Protein AF-A0AAW0Q8H0-F1 (afdb_monomer_lite)

Secondary structure (DSSP, 8-state):
---------S----THHHHHHHHHHHHHHHHHHHHHHHHHHHHHHHHHHHHHHHHHHHHHHHHHHHHHHHHHHHHHHHHHHHHHHHHHHHHHHHHHHHHHHHHHHHHHHHHHHHHHHHHHHHHHHHHHHHHHHHHHHHHHHHHHHHHHHHHHHHHHHHHHHHHHHHHHHHHHHHHHHHHHHHHHHHHHHHHHHHHHHHHHHHHHHHHHHHHHHHHHHHHHHHHHHHHHHHHHHHHHHHHHHHHHHHHHHHHHHHHHHHHHHHHHHHHHHHHHHTT--------------------------------------------------------------------GGGGGSGGGTTHHHHHHHHHHHHHHHHHHHHHHHHHHHHHHHHHHHHHHHHHHHHHHHHHHHHHHHHHHHHHHHHHHHHHHHHHHHHHHHHHHHHHHHHHHHHHHHHHHHHHHHHHHHHHHHHHHHHHHHHHHHHHHHHHHHHHHHHHHHHHHHHHHHHHHHHHHHHHHHHHHHHHHHHHHHHHHHHHHHHHHHHHHHHHHHHHHHHHHHHHHHHHHHHHHHHHHHHHHHHHHHTTTS-S------------------------------S--S-S--TTHHHHHHHHHHHHHHHHHHHHHHHHHHHHHHHHHHHHHHHHHHHHHHHHHHHHHHHHHHHHHHHHHHHHHHHHHHHHHHHHHHHHHHHHHHHHHHHHHHHHHHHHHHHHHHHHHHHHHHHHHHHHHHHHHHHHHH-PPP------

Structure (mmCIF, N/CA/C/O backbone):
data_AF-A0AAW0Q8H0-F1
#
_entry.id   AF-A0AAW0Q8H0-F1
#
loop_
_atom_site.group_PDB
_atom_site.id
_atom_site.type_symbol
_atom_site.label_atom_id
_atom_site.label_alt_id
_atom_site.label_comp_id
_atom_site.label_asym_id
_atom_site.label_entity_id
_atom_site.label_seq_id
_atom_site.pdbx_PDB_ins_code
_atom_site.Cartn_x
_atom_site.Cartn_y
_atom_site.Cartn_z
_atom_site.occupancy
_atom_site.B_iso_or_equiv
_atom_site.auth_seq_id
_atom_site.auth_comp_id
_atom_site.auth_asym_id
_atom_site.auth_atom_id
_atom_site.pdbx_PDB_model_num
ATOM 1 N N . MET A 1 1 ? 64.285 27.213 -179.869 1.00 44.69 1 MET A N 1
ATOM 2 C CA . MET A 1 1 ? 64.273 28.276 -180.902 1.00 44.69 1 MET A CA 1
ATOM 3 C C . MET A 1 1 ? 65.261 29.323 -180.413 1.00 44.69 1 MET A C 1
ATOM 5 O O . MET A 1 1 ? 65.131 29.687 -179.257 1.00 44.69 1 MET A O 1
ATOM 9 N N . GLY A 1 2 ? 66.291 29.791 -181.107 1.00 48.00 2 GLY A N 1
ATOM 10 C CA . GLY A 1 2 ? 66.786 29.693 -182.489 1.00 48.00 2 GLY A CA 1
ATOM 11 C C . GLY A 1 2 ? 67.819 30.840 -182.620 1.00 48.00 2 GLY A C 1
ATOM 12 O O . GLY A 1 2 ? 67.761 31.773 -181.830 1.00 48.00 2 GLY A O 1
ATOM 13 N N . ASN A 1 3 ? 68.805 30.859 -183.510 1.00 46.78 3 ASN A N 1
ATOM 14 C CA . ASN A 1 3 ? 69.046 30.059 -184.706 1.00 46.78 3 ASN A CA 1
ATOM 15 C C . ASN A 1 3 ? 70.571 29.868 -184.897 1.00 46.78 3 ASN A C 1
ATOM 17 O O . ASN A 1 3 ? 71.351 30.606 -184.296 1.00 46.78 3 ASN A O 1
ATOM 21 N N . VAL A 1 4 ? 71.010 28.929 -185.740 1.00 49.47 4 VAL A N 1
ATOM 22 C CA . VAL A 1 4 ? 72.442 28.731 -186.067 1.00 49.47 4 VAL A CA 1
ATOM 23 C C . VAL A 1 4 ? 72.617 28.605 -187.586 1.00 49.47 4 VAL A C 1
ATOM 25 O O . VAL A 1 4 ? 71.690 28.189 -188.272 1.00 49.47 4 VAL A O 1
ATOM 28 N N . LEU A 1 5 ? 73.828 28.897 -188.075 1.00 42.06 5 LEU A N 1
ATOM 29 C CA . LEU A 1 5 ? 74.356 28.599 -189.419 1.00 42.06 5 LEU A CA 1
ATOM 30 C C . LEU A 1 5 ? 73.811 29.403 -190.617 1.00 42.06 5 LEU A C 1
ATOM 32 O O . LEU A 1 5 ? 72.821 29.052 -191.2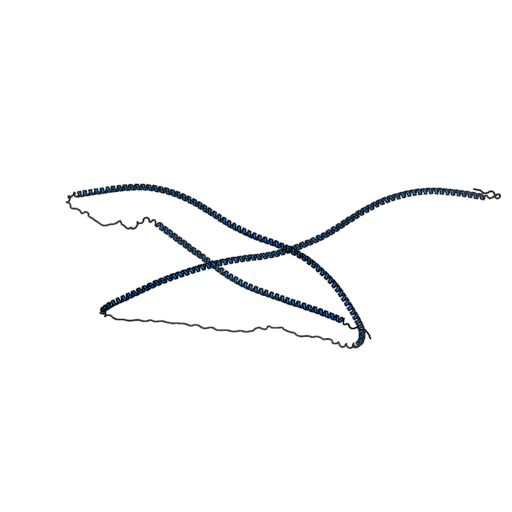50 1.00 42.06 5 LEU A O 1
ATOM 36 N N . SER A 1 6 ? 74.628 30.358 -191.065 1.00 36.59 6 SER A N 1
ATOM 37 C CA . SER A 1 6 ? 75.178 30.367 -192.433 1.00 36.59 6 SER A CA 1
ATOM 38 C C . SER A 1 6 ? 76.495 31.171 -192.407 1.00 36.59 6 SER A C 1
ATOM 40 O O . SER A 1 6 ? 76.580 32.142 -191.665 1.00 36.59 6 SER A O 1
ATOM 42 N N . SER A 1 7 ? 77.583 30.828 -193.103 1.00 39.50 7 SER A N 1
ATOM 43 C CA . SER A 1 7 ? 77.768 29.817 -194.153 1.00 39.50 7 SER A CA 1
ATOM 44 C C . SER A 1 7 ? 79.117 29.093 -194.008 1.00 39.50 7 SER A C 1
ATOM 46 O O . SER A 1 7 ? 80.119 29.707 -193.647 1.00 39.50 7 SER A O 1
ATOM 48 N N . PHE A 1 8 ? 79.163 27.802 -194.349 1.00 36.62 8 PHE A N 1
ATOM 49 C CA . PHE A 1 8 ? 80.409 27.085 -194.647 1.00 36.62 8 PHE A CA 1
ATOM 50 C C . PHE A 1 8 ? 80.297 26.559 -196.081 1.00 36.62 8 PHE A C 1
ATOM 52 O O . PHE A 1 8 ? 79.360 25.830 -196.394 1.00 36.62 8 PHE A O 1
ATOM 59 N N . ALA A 1 9 ? 81.204 26.972 -196.968 1.00 41.09 9 ALA A N 1
ATOM 60 C CA . ALA A 1 9 ? 81.053 26.784 -198.415 1.00 41.09 9 ALA A CA 1
ATOM 61 C C . ALA A 1 9 ? 82.310 26.194 -199.082 1.00 41.09 9 ALA A C 1
ATOM 63 O O . ALA A 1 9 ? 82.809 26.739 -200.067 1.00 41.09 9 ALA A O 1
ATOM 64 N N . LYS A 1 10 ? 82.822 25.084 -198.524 1.00 43.12 10 LYS A N 1
ATOM 65 C CA . LYS A 1 10 ? 83.680 24.070 -199.183 1.00 43.12 10 LYS A CA 1
ATOM 66 C C . LYS A 1 10 ? 83.979 22.923 -198.205 1.00 43.12 10 LYS A C 1
ATOM 68 O O . LYS A 1 10 ? 84.838 23.052 -197.341 1.00 43.12 10 LYS A O 1
ATOM 73 N N . GLY A 1 11 ? 83.256 21.815 -198.350 1.00 46.53 11 GLY A N 1
ATOM 74 C CA . GLY A 1 11 ? 83.356 20.622 -197.500 1.00 46.53 11 GLY A CA 1
ATOM 75 C C . GLY A 1 11 ? 81.977 19.988 -197.307 1.00 46.53 11 GLY A C 1
ATOM 76 O O . GLY A 1 11 ? 81.011 20.709 -197.074 1.00 46.53 11 GLY A O 1
ATOM 77 N N . GLY A 1 12 ? 81.872 18.667 -197.459 1.00 48.75 12 GLY A N 1
ATOM 78 C CA . GLY A 1 12 ? 80.614 17.924 -197.341 1.00 48.75 12 GLY A CA 1
ATOM 79 C C . GLY A 1 12 ? 80.683 16.881 -196.229 1.00 48.75 12 GLY A C 1
ATOM 80 O O . GLY A 1 12 ? 81.676 16.166 -196.125 1.00 48.75 12 GLY A O 1
ATOM 81 N N . LEU A 1 13 ? 79.627 16.806 -195.418 1.00 54.03 13 LEU A N 1
ATOM 82 C CA . LEU A 1 13 ? 79.440 15.786 -194.382 1.00 54.03 13 LEU A CA 1
ATOM 83 C C . LEU A 1 13 ? 78.564 14.634 -194.897 1.00 54.03 13 LEU A C 1
ATOM 85 O O . LEU A 1 13 ? 77.885 14.762 -195.919 1.00 54.03 13 LEU A O 1
ATOM 89 N N . THR A 1 14 ? 78.631 13.486 -194.222 1.00 56.53 14 THR A N 1
ATOM 90 C CA . THR A 1 14 ? 78.149 12.201 -194.757 1.00 56.53 14 THR A CA 1
ATOM 91 C C . THR A 1 14 ? 76.774 11.791 -194.223 1.00 56.53 14 THR A C 1
ATOM 93 O O . THR A 1 14 ? 76.273 12.308 -193.227 1.00 56.53 14 THR A O 1
ATOM 96 N N . GLU A 1 15 ? 76.140 10.840 -194.911 1.00 60.62 15 GLU A N 1
ATOM 97 C CA . GLU A 1 15 ? 74.754 10.411 -194.676 1.00 60.62 15 GLU A CA 1
ATOM 98 C C . GLU A 1 15 ? 74.493 9.873 -193.253 1.00 60.62 15 GLU A C 1
ATOM 100 O O . GLU A 1 15 ? 73.388 10.007 -192.722 1.00 60.62 15 GLU A O 1
ATOM 105 N N . GLN A 1 16 ? 75.533 9.342 -192.602 1.00 61.34 16 GLN A N 1
ATOM 106 C CA . GLN A 1 16 ? 75.482 8.706 -191.285 1.00 61.34 16 GLN A CA 1
ATOM 107 C C . GLN A 1 16 ? 75.031 9.654 -190.154 1.00 61.34 16 GLN A C 1
ATOM 109 O O . GLN A 1 16 ? 74.371 9.219 -189.210 1.00 61.34 16 GLN A O 1
ATOM 114 N N . GLU A 1 17 ? 75.323 10.955 -190.254 1.00 60.66 17 GLU A N 1
ATOM 115 C CA . GLU A 1 17 ? 75.013 11.934 -189.198 1.00 60.66 17 GLU A CA 1
ATOM 116 C C . GLU A 1 17 ? 73.513 12.261 -189.099 1.00 60.66 17 GLU A C 1
ATOM 118 O O . GLU A 1 17 ? 72.994 12.512 -188.009 1.00 60.66 17 GLU A O 1
ATOM 123 N N . LYS A 1 18 ? 72.777 12.206 -190.220 1.00 60.88 18 LYS A N 1
ATOM 124 C CA . LYS A 1 18 ? 71.330 12.496 -190.238 1.00 60.88 18 LYS A CA 1
ATOM 125 C C . LYS A 1 18 ? 70.511 11.441 -189.494 1.00 60.88 18 LYS A C 1
ATOM 127 O O . LYS A 1 18 ? 69.525 11.787 -188.844 1.00 60.88 18 LYS A O 1
ATOM 132 N N . ALA A 1 19 ? 70.924 10.175 -189.558 1.00 60.50 19 ALA A N 1
ATOM 133 C CA . ALA A 1 19 ? 70.235 9.075 -188.884 1.00 60.50 19 ALA A CA 1
ATOM 134 C C . ALA A 1 19 ? 70.288 9.207 -187.348 1.00 60.50 19 ALA A C 1
ATOM 136 O O . ALA A 1 19 ? 69.301 8.924 -186.666 1.00 60.50 19 ALA A O 1
ATOM 137 N N . ALA A 1 20 ? 71.410 9.691 -186.803 1.00 61.56 20 ALA A N 1
ATOM 138 C CA . ALA A 1 20 ? 71.599 9.857 -185.362 1.00 61.56 20 ALA A CA 1
ATOM 139 C C . ALA A 1 20 ? 70.650 10.906 -184.751 1.00 61.56 20 ALA A C 1
ATOM 141 O O . ALA A 1 20 ? 70.070 10.675 -183.689 1.00 61.56 20 ALA A O 1
ATOM 142 N N . LEU A 1 21 ? 70.444 12.038 -185.437 1.00 60.94 21 LEU A N 1
ATOM 143 C CA . LEU A 1 21 ? 69.546 13.102 -184.970 1.00 60.94 21 LEU A CA 1
ATOM 144 C C . LEU A 1 21 ? 68.079 12.662 -184.917 1.00 60.94 21 LEU A C 1
ATOM 146 O O . LEU A 1 21 ? 67.379 13.010 -183.969 1.00 60.94 21 LEU A O 1
ATOM 150 N N . LEU A 1 22 ? 67.623 11.884 -185.902 1.00 61.16 22 LEU A N 1
ATOM 151 C CA . LEU A 1 22 ? 66.233 11.423 -185.977 1.00 61.16 22 LEU A CA 1
ATOM 152 C C . LEU A 1 22 ? 65.891 10.490 -184.799 1.00 61.16 22 LEU A C 1
ATOM 154 O O . LEU A 1 22 ? 64.870 10.680 -184.138 1.00 61.16 22 LEU A O 1
ATOM 158 N N . LYS A 1 23 ? 66.808 9.572 -184.457 1.00 65.00 23 LYS A N 1
ATOM 159 C CA . LYS A 1 23 ? 66.705 8.685 -183.283 1.00 65.00 23 LYS A CA 1
ATOM 160 C C . LYS A 1 23 ? 66.623 9.468 -181.962 1.00 65.00 23 LYS A C 1
ATOM 162 O O . LYS A 1 23 ? 65.764 9.187 -181.129 1.00 65.00 23 LYS A O 1
ATOM 167 N N . GLY A 1 24 ? 67.452 10.504 -181.810 1.00 64.38 24 GLY A N 1
ATOM 168 C CA . GLY A 1 24 ? 67.475 11.374 -180.625 1.00 64.38 24 GLY A CA 1
ATOM 169 C C . GLY A 1 24 ? 66.283 12.338 -180.480 1.00 64.38 24 GLY A C 1
ATOM 170 O O . GLY A 1 24 ? 66.208 13.061 -179.479 1.00 64.38 24 GLY A O 1
ATOM 171 N N . ILE A 1 25 ? 65.367 12.374 -181.456 1.00 63.41 25 ILE A N 1
ATOM 172 C CA . ILE A 1 25 ? 64.062 13.046 -181.350 1.00 63.41 25 ILE A CA 1
ATOM 173 C C . ILE A 1 25 ? 63.004 12.041 -180.883 1.00 63.41 25 ILE A C 1
ATOM 175 O O . ILE A 1 25 ? 62.346 12.301 -179.880 1.00 63.41 25 ILE A O 1
ATOM 179 N N . THR A 1 26 ? 62.909 10.862 -181.509 1.00 61.88 26 THR A N 1
ATOM 180 C CA . THR A 1 26 ? 61.956 9.816 -181.086 1.00 61.88 26 THR A CA 1
ATOM 181 C C . THR A 1 26 ? 62.152 9.398 -179.625 1.00 61.88 26 THR A C 1
ATOM 183 O O . THR A 1 26 ? 61.183 9.338 -178.875 1.00 61.88 26 THR A O 1
ATOM 186 N N . GLU A 1 27 ? 63.402 9.245 -179.171 1.00 66.88 27 GLU A N 1
ATOM 187 C CA . GLU A 1 27 ? 63.721 8.944 -177.763 1.00 66.88 27 GLU A CA 1
ATOM 188 C C . GLU A 1 27 ? 63.283 10.060 -176.790 1.00 66.88 27 GLU A C 1
ATOM 190 O O . GLU A 1 27 ? 62.999 9.798 -175.619 1.00 66.88 27 GLU A O 1
ATOM 195 N N . ARG A 1 28 ? 63.199 11.319 -177.252 1.00 67.44 28 ARG A N 1
ATOM 196 C CA . ARG A 1 28 ? 62.676 12.433 -176.443 1.00 67.44 28 ARG A CA 1
ATOM 197 C C . ARG A 1 28 ? 61.159 12.431 -176.375 1.00 67.44 28 ARG A C 1
ATOM 199 O O . ARG A 1 28 ? 60.629 12.657 -175.292 1.00 67.44 28 ARG A O 1
ATOM 206 N N . ASP A 1 29 ? 60.471 12.186 -177.484 1.00 69.69 29 ASP A N 1
ATOM 207 C CA . ASP A 1 29 ? 59.006 12.172 -177.498 1.00 69.69 29 ASP A CA 1
ATOM 208 C C . ASP A 1 29 ? 58.450 10.984 -176.695 1.00 69.69 29 ASP A C 1
ATOM 210 O O . ASP A 1 29 ? 57.465 11.136 -175.970 1.00 69.69 29 ASP A O 1
ATOM 214 N N . GLU A 1 30 ? 59.129 9.832 -176.705 1.00 66.88 30 GLU A N 1
ATOM 215 C CA . GLU A 1 30 ? 58.843 8.723 -175.783 1.00 66.88 30 GLU A CA 1
ATOM 216 C C . GLU A 1 30 ? 59.034 9.141 -174.314 1.00 66.88 30 GLU A C 1
ATOM 218 O O . GLU A 1 30 ? 58.129 8.957 -173.496 1.00 66.88 30 GLU A O 1
ATOM 223 N N . ALA A 1 31 ? 60.157 9.786 -173.972 1.00 69.38 31 ALA A N 1
ATOM 224 C CA . ALA A 1 31 ? 60.421 10.266 -172.612 1.00 69.38 31 ALA A CA 1
ATOM 225 C C . ALA A 1 31 ? 59.439 11.363 -172.141 1.00 69.38 31 ALA A C 1
ATOM 227 O O . ALA A 1 31 ? 59.084 11.417 -170.960 1.00 69.38 31 ALA A O 1
ATOM 228 N N . ILE A 1 32 ? 58.971 12.229 -173.046 1.00 71.50 32 ILE A N 1
ATOM 229 C CA . ILE A 1 32 ? 57.962 13.263 -172.767 1.00 71.50 32 ILE A CA 1
ATOM 230 C C . ILE A 1 32 ? 56.588 12.627 -172.530 1.00 71.50 32 ILE A C 1
ATOM 232 O O . ILE A 1 32 ? 55.912 12.991 -171.566 1.00 71.50 32 ILE A O 1
ATOM 236 N N . ASN A 1 33 ? 56.185 11.651 -173.347 1.00 70.06 33 ASN A N 1
ATOM 237 C CA . ASN A 1 33 ? 54.922 10.935 -173.157 1.00 70.06 33 ASN A CA 1
ATOM 238 C C . ASN A 1 33 ? 54.927 10.087 -171.874 1.00 70.06 33 ASN A C 1
ATOM 240 O O . ASN A 1 33 ? 53.944 10.101 -171.130 1.00 70.06 33 ASN A O 1
ATOM 244 N N . ALA A 1 34 ? 56.050 9.437 -171.548 1.00 72.44 34 ALA A N 1
ATOM 245 C CA . ALA A 1 34 ? 56.235 8.752 -170.270 1.00 72.44 34 ALA A CA 1
ATOM 246 C C . ALA A 1 34 ? 56.108 9.720 -169.078 1.00 72.44 34 ALA A C 1
ATOM 248 O O . ALA A 1 34 ? 55.388 9.426 -168.123 1.00 72.44 34 ALA A O 1
ATOM 249 N N . ARG A 1 35 ? 56.729 10.910 -169.152 1.00 72.06 35 ARG A N 1
ATOM 250 C CA . ARG A 1 35 ? 56.579 11.958 -168.126 1.00 72.06 35 ARG A CA 1
ATOM 251 C C . ARG A 1 35 ? 55.154 12.489 -168.009 1.00 72.06 35 ARG A C 1
ATOM 253 O O . ARG A 1 35 ? 54.702 12.678 -166.888 1.00 72.06 35 ARG A O 1
ATOM 260 N N . LYS A 1 36 ? 54.432 12.695 -169.117 1.00 73.56 36 LYS A N 1
ATOM 261 C CA . LYS A 1 36 ? 53.012 13.088 -169.075 1.00 73.56 36 LYS A CA 1
ATOM 262 C C . LYS A 1 36 ? 52.162 12.048 -168.352 1.00 73.56 36 LYS A C 1
ATOM 264 O O . LYS A 1 36 ? 51.408 12.416 -167.465 1.00 73.56 36 LYS A O 1
ATOM 269 N N . LYS A 1 37 ? 52.326 10.762 -168.676 1.00 74.69 37 LYS A N 1
ATOM 270 C CA . LYS A 1 37 ? 51.574 9.679 -168.024 1.00 74.69 37 LYS A CA 1
ATOM 271 C C . LYS A 1 37 ? 51.922 9.526 -166.535 1.00 74.69 37 LYS A C 1
ATOM 273 O O . LYS A 1 37 ? 51.060 9.163 -165.744 1.00 74.69 37 LYS A O 1
ATOM 278 N N . ALA A 1 38 ? 53.166 9.814 -166.150 1.00 73.38 38 ALA A N 1
ATOM 279 C CA . ALA A 1 38 ? 53.576 9.864 -164.747 1.00 73.38 38 ALA A CA 1
ATOM 280 C C . ALA A 1 38 ? 53.048 11.107 -164.004 1.00 73.38 38 ALA A C 1
ATOM 282 O O . ALA A 1 38 ? 52.845 11.035 -162.796 1.00 73.38 38 ALA A O 1
ATOM 283 N N . LEU A 1 39 ? 52.827 12.227 -164.707 1.00 75.69 39 LEU A N 1
ATOM 284 C CA . LEU A 1 39 ? 52.213 13.427 -164.137 1.00 75.69 39 LEU A CA 1
ATOM 285 C C . LEU A 1 39 ? 50.723 13.197 -163.871 1.00 75.69 39 LEU A C 1
ATOM 287 O O . LEU A 1 39 ? 50.310 13.369 -162.734 1.00 75.69 39 LEU A O 1
ATOM 291 N N . THR A 1 40 ? 49.960 12.710 -164.858 1.00 73.69 40 THR A N 1
ATOM 292 C CA . THR A 1 40 ? 48.520 12.447 -164.674 1.00 73.69 40 THR A CA 1
ATOM 293 C C . THR A 1 40 ? 48.279 11.431 -163.563 1.00 73.69 40 THR A C 1
ATOM 295 O O . THR A 1 40 ? 47.486 11.687 -162.672 1.00 73.69 40 THR A O 1
ATOM 298 N N . ALA A 1 41 ? 49.069 10.351 -163.506 1.00 74.81 41 ALA A N 1
ATOM 299 C CA . ALA A 1 41 ? 48.987 9.379 -162.413 1.00 74.81 41 ALA A CA 1
ATOM 300 C C . ALA A 1 41 ? 49.296 9.972 -161.020 1.00 74.81 41 ALA A C 1
ATOM 302 O O . ALA A 1 41 ? 48.880 9.402 -160.017 1.00 74.81 41 ALA A O 1
ATOM 303 N N . LYS A 1 42 ? 50.025 11.097 -160.939 1.00 76.50 42 LYS A N 1
ATOM 304 C CA . LYS A 1 42 ? 50.259 11.843 -159.691 1.00 76.50 42 LYS A CA 1
ATOM 305 C C . LYS A 1 42 ? 49.208 12.918 -159.421 1.00 76.50 42 LYS A C 1
ATOM 307 O O . LYS A 1 42 ? 49.015 13.270 -158.263 1.00 76.50 42 LYS A O 1
ATOM 312 N N . GLU A 1 43 ? 48.528 13.413 -160.449 1.00 75.81 43 GLU A N 1
ATOM 313 C CA . GLU A 1 43 ? 47.342 14.263 -160.317 1.00 75.81 43 GLU A CA 1
ATOM 314 C C . GLU A 1 43 ? 46.176 13.421 -159.756 1.00 75.81 43 GLU A C 1
ATOM 316 O O . GLU A 1 43 ? 45.646 13.774 -158.703 1.00 75.81 43 GLU A O 1
ATOM 321 N N . ASP A 1 44 ? 45.916 12.237 -160.331 1.00 78.25 44 ASP A N 1
ATOM 322 C CA . ASP A 1 44 ? 44.940 11.240 -159.848 1.00 78.25 44 ASP A CA 1
ATOM 323 C C . ASP A 1 44 ? 45.192 10.839 -158.369 1.00 78.25 44 ASP A C 1
ATOM 325 O O . ASP A 1 44 ? 44.273 10.733 -157.551 1.00 78.25 44 ASP A O 1
ATOM 329 N N . GLU A 1 45 ? 46.461 10.617 -157.999 1.00 77.38 45 GLU A N 1
ATOM 330 C CA . GLU A 1 45 ? 46.876 10.234 -156.639 1.00 77.38 45 GLU A CA 1
ATOM 331 C C . GLU A 1 45 ? 46.701 11.385 -155.630 1.00 77.38 45 GLU A C 1
ATOM 333 O O . GLU A 1 45 ? 46.288 11.151 -154.494 1.00 77.38 45 GLU A O 1
ATOM 338 N N . CYS A 1 46 ? 46.961 12.632 -156.038 1.00 75.12 46 CYS A N 1
ATOM 339 C CA . CYS A 1 46 ? 46.710 13.819 -155.217 1.00 75.12 46 CYS A CA 1
ATOM 340 C C . CYS A 1 46 ? 45.211 14.077 -155.003 1.00 75.12 46 CYS A C 1
ATOM 342 O O . CYS A 1 46 ? 44.816 14.423 -153.890 1.00 75.12 46 CYS A O 1
ATOM 344 N N . GLU A 1 47 ? 44.377 13.887 -156.029 1.00 79.62 47 GLU A N 1
ATOM 345 C CA . GLU A 1 47 ? 42.918 14.018 -155.918 1.00 79.62 47 GLU A CA 1
ATOM 346 C C . GLU A 1 47 ? 42.355 12.960 -154.952 1.00 79.62 47 GLU A C 1
ATOM 348 O O . GLU A 1 47 ? 41.681 13.304 -153.978 1.00 79.62 47 GLU A O 1
ATOM 353 N N . THR A 1 48 ? 42.782 11.699 -155.105 1.00 78.44 48 THR A N 1
ATOM 354 C CA . THR A 1 48 ? 42.444 10.589 -154.189 1.00 78.44 48 THR A CA 1
ATOM 355 C C . THR A 1 48 ? 42.845 10.879 -152.732 1.00 78.44 48 THR A C 1
ATOM 357 O O . THR A 1 48 ? 42.096 10.585 -151.798 1.00 78.44 48 THR A O 1
ATOM 360 N N . LEU A 1 49 ? 44.029 11.461 -152.503 1.00 80.94 49 LEU A N 1
ATOM 361 C CA . LEU A 1 49 ? 44.480 11.851 -151.161 1.00 80.94 49 LEU A CA 1
ATOM 362 C C . LEU A 1 49 ? 43.668 13.023 -150.587 1.00 80.94 49 LEU A C 1
ATOM 364 O O . LEU A 1 49 ? 43.433 13.059 -149.379 1.00 80.94 49 LEU A O 1
ATOM 368 N N . SER A 1 50 ? 43.203 13.953 -151.426 1.00 78.69 50 SER A N 1
ATOM 369 C CA . SER A 1 50 ? 42.350 15.067 -150.996 1.00 78.69 50 SER A CA 1
ATOM 370 C C . SER A 1 50 ? 40.979 14.583 -150.508 1.00 78.69 50 SER A C 1
ATOM 372 O O . SER A 1 50 ? 40.519 15.022 -149.453 1.00 78.69 50 SER A O 1
ATOM 374 N N . GLU A 1 51 ? 40.357 13.623 -151.204 1.00 84.81 51 GLU A N 1
ATOM 375 C CA . GLU A 1 51 ? 39.105 12.992 -150.752 1.00 84.81 51 GLU A CA 1
ATOM 376 C C . GLU A 1 51 ? 39.276 12.268 -149.403 1.00 84.81 51 GLU A C 1
ATOM 378 O O . GLU A 1 51 ? 38.422 12.365 -148.516 1.00 84.81 51 GLU A O 1
ATOM 383 N N . GLN A 1 52 ? 40.406 11.577 -149.207 1.00 84.62 52 GLN A N 1
ATOM 384 C CA . GLN A 1 52 ? 40.724 10.922 -147.933 1.00 84.62 52 GLN A CA 1
ATOM 385 C C . GLN A 1 52 ? 40.915 11.930 -146.790 1.00 84.62 52 GLN A C 1
ATOM 387 O O . GLN A 1 52 ? 40.474 11.666 -145.670 1.00 84.62 52 GLN A O 1
ATOM 392 N N . ILE A 1 53 ? 41.522 13.091 -147.059 1.00 82.75 53 ILE A N 1
ATOM 393 C CA . ILE A 1 53 ? 41.683 14.166 -146.069 1.00 82.75 53 ILE A CA 1
ATOM 394 C C . ILE A 1 53 ? 40.319 14.734 -145.655 1.00 82.75 53 ILE A C 1
ATOM 396 O O . ILE A 1 53 ? 40.054 14.806 -144.455 1.00 82.75 53 ILE A O 1
ATOM 400 N N . GLU A 1 54 ? 39.420 15.042 -146.597 1.00 84.38 54 GLU A N 1
ATOM 401 C CA . GLU A 1 54 ? 38.049 15.468 -146.262 1.00 84.38 54 GLU A CA 1
ATOM 402 C C . GLU A 1 54 ? 37.287 14.407 -145.452 1.00 84.38 54 GLU A C 1
ATOM 404 O O . GLU A 1 54 ? 36.601 14.727 -144.474 1.00 84.38 54 GLU A O 1
ATOM 409 N N . SER A 1 55 ? 37.403 13.131 -145.837 1.00 84.12 55 SER A N 1
ATOM 410 C CA . SER A 1 55 ? 36.741 12.033 -145.127 1.00 84.12 55 SER A CA 1
ATOM 411 C C . SER A 1 55 ? 37.270 11.849 -143.702 1.00 84.12 55 SER A C 1
ATOM 413 O O . SER A 1 55 ? 36.511 11.423 -142.829 1.00 84.12 55 SER A O 1
ATOM 415 N N . LEU A 1 56 ? 38.549 12.143 -143.452 1.00 85.81 56 LEU A N 1
ATOM 416 C CA . LEU A 1 56 ? 39.134 12.118 -142.112 1.00 85.81 56 LEU A CA 1
ATOM 417 C C . LEU A 1 56 ? 38.733 13.353 -141.298 1.00 85.81 56 LEU A C 1
ATOM 419 O O . LEU A 1 56 ? 38.392 13.201 -140.129 1.00 85.81 56 LEU A O 1
ATOM 423 N N . GLN A 1 57 ? 38.687 14.542 -141.906 1.00 86.81 57 GLN A N 1
ATOM 424 C CA . GLN A 1 57 ? 38.241 15.778 -141.249 1.00 86.81 57 GLN A CA 1
ATOM 425 C C . GLN A 1 57 ? 36.800 15.663 -140.733 1.00 86.81 57 GLN A C 1
ATOM 427 O O . GLN A 1 57 ? 36.572 15.848 -139.539 1.00 86.81 57 GLN A O 1
ATOM 432 N N . LYS A 1 58 ? 35.851 15.225 -141.573 1.00 87.12 58 LYS A N 1
ATOM 433 C CA . LYS A 1 58 ? 34.453 14.980 -141.156 1.00 87.12 58 LYS A CA 1
ATOM 434 C C . LYS A 1 58 ? 34.346 13.949 -140.025 1.00 87.12 58 LYS A C 1
ATOM 436 O O . LYS A 1 58 ? 33.487 14.059 -139.150 1.00 87.12 58 LYS A O 1
ATOM 441 N N . LYS A 1 59 ? 35.228 12.942 -140.011 1.00 88.00 59 LYS A N 1
ATOM 442 C CA . LYS A 1 59 ? 35.276 11.935 -138.941 1.00 88.00 59 LYS A CA 1
ATOM 443 C C . LYS A 1 59 ? 35.843 12.497 -137.633 1.00 88.00 59 LYS A C 1
ATOM 445 O O . LYS A 1 59 ? 35.378 12.095 -136.571 1.00 88.00 59 LYS A O 1
ATOM 450 N N . ILE A 1 60 ? 36.797 13.427 -137.703 1.00 86.44 60 ILE A N 1
ATOM 451 C CA . ILE A 1 60 ? 37.314 14.161 -136.540 1.00 86.44 60 ILE A CA 1
ATOM 452 C C . ILE A 1 60 ? 36.218 15.063 -135.960 1.00 86.44 60 ILE A C 1
ATOM 454 O O . ILE A 1 60 ? 35.909 14.902 -134.786 1.00 86.44 60 ILE A O 1
ATOM 458 N N . GLU A 1 61 ? 35.548 15.896 -136.767 1.00 86.06 61 GLU A N 1
ATOM 459 C CA . GLU A 1 61 ? 34.425 16.737 -136.299 1.00 86.06 61 GLU A CA 1
ATOM 460 C C . GLU A 1 61 ? 33.319 15.906 -135.623 1.00 86.06 61 GLU A C 1
ATOM 462 O O . GLU A 1 61 ? 32.800 16.280 -134.569 1.00 86.06 61 GLU A O 1
ATOM 467 N N . THR A 1 62 ? 32.989 14.741 -136.198 1.00 85.69 62 THR A N 1
ATOM 468 C CA . THR A 1 62 ? 32.010 13.813 -135.611 1.00 85.69 62 THR A CA 1
ATOM 469 C C . THR A 1 62 ? 32.468 13.347 -134.225 1.00 85.69 62 THR A C 1
ATOM 471 O O . THR A 1 62 ? 31.739 13.535 -133.252 1.00 85.69 62 THR A O 1
ATOM 474 N N . LEU A 1 63 ? 33.693 12.820 -134.108 1.00 86.25 63 LEU A N 1
ATOM 475 C CA . LEU A 1 63 ? 34.256 12.328 -132.844 1.00 86.25 63 LEU A CA 1
ATOM 476 C C . LEU A 1 63 ? 34.444 13.437 -131.795 1.00 86.25 63 LEU A C 1
ATOM 478 O O . LEU A 1 63 ? 34.268 13.185 -130.604 1.00 86.25 63 LEU A O 1
ATOM 482 N N . GLU A 1 64 ? 34.771 14.664 -132.205 1.00 86.44 64 GLU A N 1
ATOM 483 C CA . GLU A 1 64 ? 34.838 15.825 -131.312 1.00 86.44 64 GLU A CA 1
ATOM 484 C C . GLU A 1 64 ? 33.450 16.191 -130.768 1.00 86.44 64 GLU A C 1
ATOM 486 O O . GLU A 1 64 ? 33.309 16.447 -129.570 1.00 86.44 64 GLU A O 1
ATOM 491 N N . SER A 1 65 ? 32.408 16.141 -131.607 1.00 86.31 65 SER A N 1
ATOM 492 C CA . SER A 1 65 ? 31.024 16.381 -131.176 1.00 86.31 65 SER A CA 1
ATOM 493 C C . SER A 1 65 ? 30.501 15.291 -130.227 1.00 86.31 65 SER A C 1
ATOM 495 O O . SER A 1 65 ? 29.908 15.611 -129.194 1.00 86.31 65 SER A O 1
ATOM 497 N N . GLU A 1 66 ? 30.792 14.016 -130.514 1.00 89.00 66 GLU A N 1
ATOM 498 C CA . GLU A 1 66 ? 30.449 12.871 -129.662 1.00 89.00 66 GLU A CA 1
ATOM 499 C C . GLU A 1 66 ? 31.184 12.945 -128.317 1.00 89.00 66 GLU A C 1
ATOM 501 O O . GLU A 1 66 ? 30.563 12.825 -127.261 1.00 89.00 66 GLU A O 1
ATOM 506 N N . SER A 1 67 ? 32.493 13.223 -128.338 1.00 86.69 67 SER A N 1
ATOM 507 C CA . SER A 1 67 ? 33.314 13.404 -127.135 1.00 86.69 67 SER A CA 1
ATOM 508 C C . SER A 1 67 ? 32.803 14.555 -126.265 1.00 86.69 67 SER A C 1
ATOM 510 O O . SER A 1 67 ? 32.669 14.404 -125.049 1.00 86.69 67 SER A O 1
ATOM 512 N N . LYS A 1 68 ? 32.429 15.691 -126.871 1.00 90.25 68 LYS A N 1
ATOM 513 C CA . LYS A 1 68 ? 31.863 16.827 -126.135 1.00 90.25 68 LYS A CA 1
ATOM 514 C C . LYS A 1 68 ? 30.527 16.474 -125.474 1.00 90.25 68 LYS A C 1
ATOM 516 O O . LYS A 1 68 ? 30.352 16.757 -124.290 1.00 90.25 68 LYS A O 1
ATOM 521 N N . ALA A 1 69 ? 29.617 15.821 -126.198 1.00 88.56 69 ALA A N 1
ATOM 522 C CA . ALA A 1 69 ? 28.337 15.375 -125.646 1.00 88.56 69 ALA A CA 1
ATOM 523 C C . ALA A 1 69 ? 28.524 14.348 -124.512 1.00 88.56 69 ALA A C 1
ATOM 525 O O . ALA A 1 69 ? 27.830 14.412 -123.496 1.00 88.56 69 ALA A O 1
ATOM 526 N N . GLN A 1 70 ? 29.502 13.445 -124.642 1.00 90.25 70 GLN A N 1
ATOM 527 C CA . GLN A 1 70 ? 29.874 12.489 -123.598 1.00 90.25 70 GLN A CA 1
ATOM 528 C C . GLN A 1 70 ? 30.403 13.199 -122.337 1.00 90.25 70 GLN A C 1
ATOM 530 O O . GLN A 1 70 ? 30.044 12.810 -121.227 1.00 90.25 70 GLN A O 1
ATOM 535 N N . ILE A 1 71 ? 31.213 14.255 -122.489 1.00 88.12 71 ILE A N 1
ATOM 536 C CA . ILE A 1 71 ? 31.733 15.067 -121.374 1.00 88.12 71 ILE A CA 1
ATOM 537 C C . ILE A 1 71 ? 30.606 15.837 -120.675 1.00 88.12 71 ILE A C 1
ATOM 539 O O . ILE A 1 71 ? 30.492 15.746 -119.455 1.00 88.12 71 ILE A O 1
ATOM 543 N N . GLU A 1 72 ? 29.754 16.550 -121.419 1.00 89.38 72 GLU A N 1
ATOM 544 C CA . GLU A 1 72 ? 28.617 17.294 -120.850 1.00 89.38 72 GLU A CA 1
ATOM 545 C C . GLU A 1 72 ? 27.651 16.347 -120.111 1.00 89.38 72 GLU A C 1
ATOM 547 O O . GLU A 1 72 ? 27.214 16.640 -118.994 1.00 89.38 72 GLU A O 1
ATOM 552 N N . LYS A 1 73 ? 27.400 15.154 -120.672 1.00 90.12 73 LYS A N 1
ATOM 553 C CA . LYS A 1 73 ? 26.628 14.102 -120.003 1.00 90.12 73 LYS A CA 1
ATOM 554 C C . LYS A 1 73 ? 27.295 13.650 -118.697 1.00 90.12 73 LYS A C 1
ATOM 556 O O . LYS A 1 73 ? 26.643 13.695 -117.655 1.00 90.12 73 LYS A O 1
ATOM 561 N N . LEU A 1 74 ? 28.568 13.248 -118.730 1.00 89.06 74 LEU A N 1
ATOM 562 C CA . LEU A 1 74 ? 29.289 12.767 -117.543 1.00 89.06 74 LEU A CA 1
ATOM 563 C C . LEU A 1 74 ? 29.398 13.840 -116.449 1.00 89.06 74 LEU A C 1
ATOM 565 O O . LEU A 1 74 ? 29.337 13.507 -115.271 1.00 89.06 74 LEU A O 1
ATOM 569 N N . GLN A 1 75 ? 29.499 15.121 -116.813 1.00 89.50 75 GLN A N 1
ATOM 570 C CA . GLN A 1 75 ? 29.443 16.235 -115.860 1.00 89.50 75 GLN A CA 1
ATOM 571 C C . GLN A 1 75 ? 28.064 16.355 -115.194 1.00 89.50 75 GLN A C 1
ATOM 573 O O . GLN A 1 75 ? 27.992 16.579 -113.988 1.00 89.50 75 GLN A O 1
ATOM 578 N N . SER A 1 76 ? 26.971 16.156 -115.940 1.00 85.12 76 SER A N 1
ATOM 579 C CA . SER A 1 76 ? 25.619 16.141 -115.360 1.00 85.12 76 SER A CA 1
ATOM 580 C C . SER A 1 76 ? 25.378 14.930 -114.447 1.00 85.12 76 SER A C 1
ATOM 582 O O . SER A 1 76 ? 24.812 15.082 -113.366 1.00 85.12 76 SER A O 1
ATOM 584 N N . GLU A 1 77 ? 25.865 13.744 -114.827 1.00 88.94 77 GLU A N 1
ATOM 585 C CA . GLU A 1 77 ? 25.788 12.535 -113.998 1.00 88.94 77 GLU A CA 1
ATOM 586 C C . GLU A 1 77 ? 26.645 12.682 -112.729 1.00 88.94 77 GLU A C 1
ATOM 588 O O . GLU A 1 77 ? 26.181 12.338 -111.641 1.00 88.94 77 GLU A O 1
ATOM 593 N N . LEU A 1 78 ? 27.845 13.268 -112.834 1.00 88.12 78 LEU A N 1
ATOM 594 C CA . LEU A 1 78 ? 28.723 13.544 -111.695 1.00 88.12 78 LEU A CA 1
ATOM 595 C C . LEU A 1 78 ? 28.096 14.544 -110.716 1.00 88.12 78 LEU A C 1
ATOM 597 O O . LEU A 1 78 ? 28.050 14.248 -109.528 1.00 88.12 78 LEU A O 1
ATOM 601 N N . ASN A 1 79 ? 27.571 15.674 -111.202 1.00 86.75 79 ASN A N 1
ATOM 602 C CA . ASN A 1 79 ? 26.955 16.703 -110.355 1.00 86.75 79 ASN A CA 1
ATOM 603 C C . ASN A 1 79 ? 25.694 16.196 -109.637 1.00 86.75 79 ASN A C 1
ATOM 605 O O . ASN A 1 79 ? 25.497 16.498 -108.464 1.00 86.75 79 ASN A O 1
ATOM 609 N N . ASN A 1 80 ? 24.855 15.403 -110.316 1.00 86.06 80 ASN A N 1
ATOM 610 C CA . ASN A 1 80 ? 23.673 14.796 -109.694 1.00 86.06 80 ASN A CA 1
ATOM 611 C C . ASN A 1 80 ? 24.062 13.723 -108.661 1.00 86.06 80 ASN A C 1
ATOM 613 O O . ASN A 1 80 ? 23.402 13.574 -107.633 1.00 86.06 80 ASN A O 1
ATOM 617 N N . THR A 1 81 ? 25.142 12.976 -108.922 1.00 84.12 81 THR A N 1
ATOM 618 C CA . THR A 1 81 ? 25.668 11.977 -107.981 1.00 84.12 81 THR A CA 1
ATOM 619 C C . THR A 1 81 ? 26.302 12.654 -106.769 1.00 84.12 81 THR A C 1
ATOM 621 O O . THR A 1 81 ? 26.055 12.211 -105.651 1.00 84.12 81 THR A O 1
ATOM 624 N N . SER A 1 82 ? 27.061 13.742 -106.950 1.00 83.06 82 SER A N 1
ATOM 625 C CA . SER A 1 82 ? 27.633 14.495 -105.830 1.00 83.06 82 SER A CA 1
ATOM 626 C C . SER A 1 82 ? 26.536 15.131 -104.986 1.00 83.06 82 SER A C 1
ATOM 628 O O . SER A 1 82 ? 26.509 14.864 -103.795 1.00 83.06 82 SER A O 1
ATOM 630 N N . SER A 1 83 ? 25.553 15.829 -105.574 1.00 84.00 83 SER A N 1
ATOM 631 C CA . SER A 1 83 ? 24.457 16.420 -104.790 1.00 84.00 83 SER A CA 1
ATOM 632 C C . SER A 1 83 ? 23.646 15.368 -104.026 1.00 84.00 83 SER A C 1
ATOM 634 O O . SER A 1 83 ? 23.331 15.574 -102.859 1.00 84.00 83 SER A O 1
ATOM 636 N N . SER A 1 84 ? 23.366 14.211 -104.641 1.00 86.88 84 SER A N 1
ATOM 637 C CA . SER A 1 84 ? 22.704 13.092 -103.953 1.00 86.88 84 SER A CA 1
ATOM 638 C C . SER A 1 84 ? 23.585 12.428 -102.888 1.00 86.88 84 SER A C 1
ATOM 640 O O . SER A 1 84 ? 23.046 11.780 -101.995 1.00 86.88 84 SER A O 1
ATOM 642 N N . THR A 1 85 ? 24.912 12.537 -102.984 1.00 81.50 85 THR A N 1
ATOM 643 C CA . THR A 1 85 ? 25.844 12.029 -101.966 1.00 81.50 85 THR A CA 1
ATOM 644 C C . THR A 1 85 ? 25.954 13.015 -100.807 1.00 81.50 85 THR A C 1
ATOM 646 O O . THR A 1 85 ? 25.892 12.584 -99.664 1.00 81.50 85 THR A O 1
ATOM 649 N N . ASP A 1 86 ? 26.043 14.316 -101.093 1.00 85.62 86 ASP A N 1
ATOM 650 C CA . ASP A 1 86 ? 26.105 15.402 -100.108 1.00 85.62 86 ASP A CA 1
ATOM 651 C C . ASP A 1 86 ? 24.811 15.491 -99.274 1.00 85.62 86 ASP A C 1
ATOM 653 O O . ASP A 1 86 ? 24.849 15.773 -98.077 1.00 85.62 86 ASP A O 1
ATOM 657 N N . GLU A 1 87 ? 23.655 15.211 -99.886 1.00 86.19 87 GLU A N 1
ATOM 658 C CA . GLU A 1 87 ? 22.367 15.098 -99.188 1.00 86.19 87 GLU A CA 1
ATOM 659 C C . GLU A 1 87 ? 22.327 13.844 -98.290 1.00 86.19 87 GLU A C 1
ATOM 661 O O . GLU A 1 87 ? 21.965 13.932 -97.119 1.00 86.19 87 GLU A O 1
ATOM 666 N N . GLN A 1 88 ? 22.811 12.692 -98.776 1.00 86.69 88 GLN A N 1
ATOM 667 C CA . GLN A 1 88 ? 22.875 11.449 -97.990 1.00 86.69 88 GLN A CA 1
ATOM 668 C C . GLN A 1 88 ? 23.894 11.488 -96.841 1.00 86.69 88 GLN A C 1
ATOM 670 O O . GLN A 1 88 ? 23.629 10.919 -95.781 1.00 86.69 88 GLN A O 1
ATOM 675 N N . THR A 1 89 ? 25.056 12.127 -97.015 1.00 84.38 89 THR A N 1
ATOM 676 C CA . THR A 1 89 ? 26.026 12.306 -95.923 1.00 84.38 89 THR A CA 1
ATOM 677 C C . THR A 1 89 ? 25.488 13.269 -94.880 1.00 84.38 89 THR A C 1
ATOM 679 O O . THR A 1 89 ? 25.605 12.976 -93.693 1.00 84.38 89 THR A O 1
ATOM 682 N N . ARG A 1 90 ? 24.819 14.352 -95.294 1.00 88.00 90 ARG A N 1
ATOM 683 C CA . ARG A 1 90 ? 24.150 15.271 -94.372 1.00 88.00 90 ARG A CA 1
ATOM 684 C C . ARG A 1 90 ? 23.056 14.580 -93.555 1.00 88.00 90 ARG A C 1
ATOM 686 O O . ARG A 1 90 ? 23.071 14.693 -92.331 1.00 88.00 90 ARG A O 1
ATOM 693 N N . ASP A 1 91 ? 22.149 13.841 -94.193 1.00 87.62 91 ASP A N 1
ATOM 694 C CA . ASP A 1 91 ? 21.099 13.089 -93.491 1.00 87.62 91 ASP A CA 1
ATOM 695 C C . ASP A 1 91 ? 21.703 12.076 -92.503 1.00 87.62 91 ASP A C 1
ATOM 697 O O . ASP A 1 91 ? 21.218 11.918 -91.379 1.00 87.62 91 ASP A O 1
ATOM 701 N N . ALA A 1 92 ? 22.805 11.420 -92.885 1.00 84.44 92 ALA A N 1
ATOM 702 C CA . ALA A 1 92 ? 23.535 10.509 -92.010 1.00 84.44 92 ALA A CA 1
ATOM 703 C C . ALA A 1 92 ? 24.223 11.227 -90.831 1.00 84.44 92 ALA A C 1
ATOM 705 O O . ALA A 1 92 ? 24.230 10.684 -89.726 1.00 84.44 92 ALA A O 1
ATOM 706 N N . GLU A 1 93 ? 24.769 12.432 -91.023 1.00 86.25 93 GLU A N 1
ATOM 707 C CA . GLU A 1 93 ? 25.372 13.250 -89.961 1.00 86.25 93 GLU A CA 1
ATOM 708 C C . GLU A 1 93 ? 24.323 13.815 -88.991 1.00 86.25 93 GLU A C 1
ATOM 710 O O . GLU A 1 93 ? 24.525 13.758 -87.773 1.00 86.25 93 GLU A O 1
ATOM 715 N N . GLU A 1 94 ? 23.177 14.295 -89.485 1.00 88.69 94 GLU A N 1
ATOM 716 C CA . GLU A 1 94 ? 22.069 14.759 -88.639 1.00 88.69 94 GLU A CA 1
ATOM 717 C C . GLU A 1 94 ? 21.471 13.586 -87.832 1.00 88.69 94 GLU A C 1
ATOM 719 O O . GLU A 1 94 ? 21.309 13.692 -86.610 1.00 88.69 94 GLU A O 1
ATOM 724 N N . ALA A 1 95 ? 21.263 12.420 -88.458 1.00 88.06 95 ALA A N 1
ATOM 725 C CA . ALA A 1 95 ? 20.811 11.206 -87.772 1.00 88.06 95 ALA A CA 1
ATOM 726 C C . ALA A 1 95 ? 21.841 10.658 -86.763 1.00 88.06 95 ALA A C 1
ATOM 728 O O . ALA A 1 95 ? 21.470 10.240 -85.662 1.00 88.06 95 ALA A O 1
ATOM 729 N N . ALA A 1 96 ? 23.138 10.680 -87.092 1.00 86.50 96 ALA A N 1
ATOM 730 C CA . ALA A 1 96 ? 24.202 10.285 -86.169 1.00 86.50 96 ALA A CA 1
ATOM 731 C C . ALA A 1 96 ? 24.298 11.240 -84.970 1.00 86.50 96 ALA A C 1
ATOM 733 O O . ALA A 1 96 ? 24.477 10.783 -83.840 1.00 86.50 96 ALA A O 1
ATOM 734 N N . THR A 1 97 ? 24.119 12.544 -85.193 1.00 89.44 97 THR A N 1
ATOM 735 C CA . THR A 1 97 ? 24.110 13.567 -84.136 1.00 89.44 97 THR A CA 1
ATOM 736 C C . THR A 1 97 ? 22.919 13.385 -83.197 1.00 89.44 97 THR A C 1
ATOM 738 O O . THR A 1 97 ? 23.103 13.356 -81.980 1.00 89.44 97 THR A O 1
ATOM 741 N N . SER A 1 98 ? 21.715 13.181 -83.742 1.00 89.38 98 SER A N 1
ATOM 742 C CA . SER A 1 98 ? 20.511 12.869 -82.960 1.00 89.38 98 SER A CA 1
ATOM 743 C C . SER A 1 98 ? 20.708 11.610 -82.106 1.00 89.38 98 SER A C 1
ATOM 745 O O . SER A 1 98 ? 20.549 11.653 -80.885 1.00 89.38 98 SER A O 1
ATOM 747 N N . ARG A 1 99 ? 21.182 10.513 -82.708 1.00 90.12 99 ARG A N 1
ATOM 748 C CA . ARG A 1 99 ? 21.432 9.251 -81.997 1.00 90.12 99 ARG A CA 1
ATOM 749 C C . ARG A 1 99 ? 22.556 9.352 -80.958 1.00 90.12 99 ARG A C 1
ATOM 751 O O . ARG A 1 99 ? 22.519 8.658 -79.942 1.00 90.12 99 ARG A O 1
ATOM 758 N N . ALA A 1 100 ? 23.553 10.210 -81.177 1.00 87.06 100 ALA A N 1
ATOM 759 C CA . ALA A 1 100 ? 24.588 10.498 -80.186 1.00 87.06 100 ALA A CA 1
ATOM 760 C C . ALA A 1 100 ? 24.025 11.266 -78.978 1.00 87.06 100 ALA A C 1
ATOM 762 O O . ALA A 1 100 ? 24.396 10.960 -77.845 1.00 87.06 100 ALA A O 1
ATOM 763 N N . GLN A 1 101 ? 23.097 12.206 -79.194 1.00 90.19 101 GLN A N 1
ATOM 764 C CA . GLN A 1 101 ? 22.391 12.902 -78.113 1.00 90.19 101 GLN A CA 1
ATOM 765 C C . GLN A 1 101 ? 21.517 11.933 -77.303 1.00 90.19 101 GLN A C 1
ATOM 767 O O . GLN A 1 101 ? 21.648 11.889 -76.081 1.00 90.19 101 GLN A O 1
ATOM 772 N N . GLU A 1 102 ? 20.722 11.079 -77.958 1.00 91.12 102 GLU A N 1
ATOM 773 C CA . GLU A 1 102 ? 19.944 10.019 -77.289 1.00 91.12 102 GLU A CA 1
ATOM 774 C C . GLU A 1 102 ? 20.832 9.082 -76.452 1.00 91.12 102 GLU A C 1
ATOM 776 O O . GLU A 1 102 ? 20.486 8.723 -75.323 1.00 91.12 102 GLU A O 1
ATOM 781 N N . LEU A 1 103 ? 22.008 8.711 -76.970 1.00 91.38 103 LEU A N 1
ATOM 782 C CA . LEU A 1 103 ? 22.983 7.866 -76.274 1.00 91.38 103 LEU A CA 1
ATOM 783 C C . LEU A 1 103 ? 23.616 8.567 -75.057 1.00 91.38 103 LEU A C 1
ATOM 785 O O . LEU A 1 103 ? 23.958 7.902 -74.079 1.00 91.38 103 LEU A O 1
ATOM 789 N N . VAL A 1 104 ? 23.752 9.896 -75.075 1.00 92.50 104 VAL A N 1
ATOM 790 C CA . VAL A 1 104 ? 24.175 10.684 -73.903 1.00 92.50 104 VAL A CA 1
ATOM 791 C C . VAL A 1 104 ? 23.045 10.780 -72.873 1.00 92.50 104 VAL A C 1
ATOM 793 O O . VAL A 1 104 ? 23.286 10.521 -71.695 1.00 92.50 104 VAL A O 1
ATOM 796 N N . THR A 1 105 ? 21.810 11.075 -73.293 1.00 91.69 105 THR A N 1
ATOM 797 C CA . THR A 1 105 ? 20.646 11.153 -72.391 1.00 91.69 105 THR A CA 1
ATOM 798 C C . THR A 1 105 ? 20.362 9.817 -71.705 1.00 91.69 105 THR A C 1
ATOM 800 O O . THR A 1 105 ? 20.190 9.779 -70.489 1.00 91.69 105 THR A O 1
ATOM 803 N N . THR A 1 106 ? 20.381 8.709 -72.449 1.00 89.06 106 THR A N 1
ATOM 804 C CA . THR A 1 106 ? 20.172 7.367 -71.879 1.00 89.06 106 THR A CA 1
ATOM 805 C C . THR A 1 106 ? 21.300 6.953 -70.934 1.00 89.06 106 THR A C 1
ATOM 807 O O . THR A 1 106 ? 21.022 6.368 -69.892 1.00 89.06 106 THR A O 1
ATOM 810 N N . LYS A 1 107 ? 22.562 7.319 -71.207 1.00 91.56 107 LYS A N 1
ATOM 811 C CA . LYS A 1 107 ? 23.666 7.120 -70.247 1.00 91.56 107 LYS A CA 1
ATOM 812 C C . LYS A 1 107 ? 23.494 7.925 -68.960 1.00 91.56 107 LYS A C 1
ATOM 814 O O . LYS A 1 107 ? 23.766 7.390 -67.891 1.00 91.56 107 LYS A O 1
ATOM 819 N N . ALA A 1 108 ? 23.029 9.172 -69.043 1.00 90.94 108 ALA A N 1
ATOM 820 C CA . ALA A 1 108 ? 22.740 9.977 -67.855 1.00 90.94 108 ALA A CA 1
ATOM 821 C C . ALA A 1 108 ? 21.615 9.351 -67.008 1.00 90.94 108 ALA A C 1
ATOM 823 O O . ALA A 1 108 ? 21.747 9.254 -65.792 1.00 90.94 108 ALA A O 1
ATOM 824 N N . GLN A 1 109 ? 20.558 8.846 -67.653 1.00 93.75 109 GLN A N 1
ATOM 825 C CA . GLN A 1 109 ? 19.467 8.126 -66.983 1.00 93.75 109 GLN A CA 1
ATOM 826 C C . GLN A 1 109 ? 19.922 6.800 -66.354 1.00 93.75 109 GLN A C 1
ATOM 828 O O . GLN A 1 109 ? 19.453 6.450 -65.276 1.00 93.75 109 GLN A O 1
ATOM 833 N N . ILE A 1 110 ? 20.843 6.068 -66.993 1.00 91.12 110 ILE A N 1
ATOM 834 C CA . ILE A 1 110 ? 21.439 4.852 -66.417 1.00 91.12 110 ILE A CA 1
ATOM 835 C C . ILE A 1 110 ? 22.240 5.198 -65.157 1.00 91.12 110 ILE A C 1
ATOM 837 O O . ILE A 1 110 ? 21.996 4.587 -64.122 1.00 91.12 110 ILE A O 1
ATOM 841 N N . ALA A 1 111 ? 23.102 6.219 -65.199 1.00 90.25 111 ALA A N 1
ATOM 842 C CA . ALA A 1 111 ? 23.869 6.652 -64.028 1.00 90.25 111 ALA A CA 1
ATOM 843 C C . ALA A 1 111 ? 22.963 7.114 -62.865 1.00 90.25 111 ALA A C 1
ATOM 845 O O . ALA A 1 111 ? 23.194 6.747 -61.716 1.00 90.25 111 ALA A O 1
ATOM 846 N N . GLU A 1 112 ? 21.884 7.849 -63.159 1.00 92.25 112 GLU A N 1
ATOM 847 C CA . GLU A 1 112 ? 20.881 8.259 -62.162 1.00 92.25 112 GLU A CA 1
ATOM 848 C C . GLU A 1 112 ? 20.148 7.051 -61.539 1.00 92.25 112 GLU A C 1
ATOM 850 O O . GLU A 1 112 ? 19.793 7.064 -60.359 1.00 92.25 112 GLU A O 1
ATOM 855 N N . LEU A 1 113 ? 19.915 5.984 -62.312 1.00 92.12 113 LEU A N 1
ATOM 856 C CA . LEU A 1 113 ? 19.327 4.736 -61.814 1.00 92.12 113 LEU A CA 1
ATOM 857 C C . LEU A 1 113 ? 20.328 3.896 -61.008 1.00 92.12 113 LEU A C 1
ATOM 859 O O . LEU A 1 113 ? 19.929 3.295 -60.013 1.00 92.12 113 LEU A O 1
ATOM 863 N N . GLU A 1 114 ? 21.607 3.881 -61.383 1.00 91.38 114 GLU A N 1
ATOM 864 C CA . GLU A 1 114 ? 22.686 3.227 -60.629 1.00 91.38 114 GLU A CA 1
ATOM 865 C C . GLU A 1 114 ? 22.902 3.905 -59.263 1.00 91.38 114 GLU A C 1
ATOM 867 O O . GLU A 1 114 ? 22.992 3.219 -58.242 1.00 91.38 114 GLU A O 1
ATOM 872 N N . GLU A 1 115 ? 22.871 5.241 -59.202 1.00 92.75 115 GLU A N 1
ATOM 873 C CA . GLU A 1 115 ? 22.914 6.009 -57.947 1.00 92.75 115 GLU A CA 1
ATOM 874 C C . GLU A 1 115 ? 21.687 5.730 -57.057 1.00 92.75 115 GLU A C 1
ATOM 876 O O . GLU A 1 115 ? 21.821 5.483 -55.853 1.00 92.75 115 GLU A O 1
ATOM 881 N N . LYS A 1 116 ? 20.482 5.685 -57.643 1.00 94.44 116 LYS A N 1
ATOM 882 C CA . LYS A 1 116 ? 19.245 5.325 -56.922 1.00 94.44 11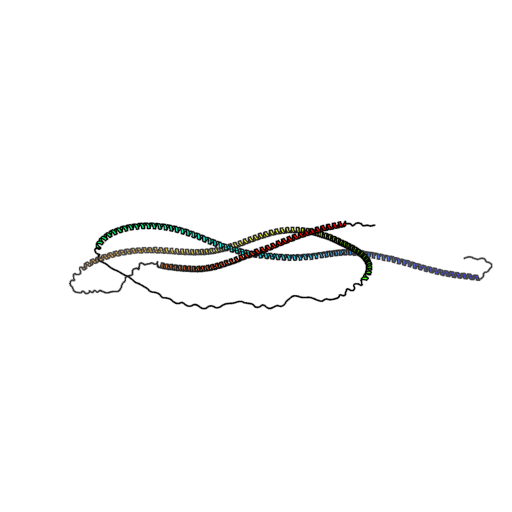6 LYS A CA 1
ATOM 883 C C . LYS A 1 116 ? 19.240 3.881 -56.425 1.00 94.44 116 LYS A C 1
ATOM 885 O O . LYS A 1 116 ? 18.693 3.613 -55.359 1.00 94.44 116 LYS A O 1
ATOM 890 N N . LEU A 1 117 ? 19.845 2.950 -57.162 1.00 91.88 117 LEU A N 1
ATOM 891 C CA . LEU A 1 117 ? 19.967 1.556 -56.738 1.00 91.88 117 LEU A CA 1
ATOM 892 C C . LEU A 1 117 ? 20.973 1.432 -55.585 1.00 91.88 117 LEU A C 1
ATOM 894 O O . LEU A 1 117 ? 20.645 0.826 -54.569 1.00 91.88 117 LEU A O 1
ATOM 898 N N . SER A 1 118 ? 22.135 2.083 -55.691 1.00 91.50 118 SER A N 1
ATOM 899 C CA . SER A 1 118 ? 23.158 2.133 -54.634 1.00 91.50 118 SER A CA 1
ATOM 900 C C . SER A 1 118 ? 22.629 2.742 -53.327 1.00 91.50 118 SER A C 1
ATOM 902 O O . SER A 1 118 ? 22.793 2.166 -52.249 1.00 91.50 118 SER A O 1
ATOM 904 N N . THR A 1 119 ? 21.914 3.869 -53.406 1.00 91.88 119 THR A N 1
ATOM 905 C CA . THR A 1 119 ? 21.305 4.513 -52.228 1.00 91.88 119 THR A CA 1
ATOM 906 C C . THR A 1 119 ? 20.179 3.676 -51.615 1.00 91.88 119 THR A C 1
ATOM 908 O O . THR A 1 119 ? 20.095 3.582 -50.390 1.00 91.88 119 THR A O 1
ATOM 911 N N . LEU A 1 120 ? 19.354 3.003 -52.427 1.00 90.88 120 LEU A N 1
ATOM 912 C CA . LEU A 1 120 ? 18.312 2.091 -51.941 1.00 90.88 120 LEU A CA 1
ATOM 913 C C . LEU A 1 120 ? 18.904 0.819 -51.311 1.00 90.88 120 LEU A C 1
ATOM 915 O O . LEU A 1 120 ? 18.393 0.343 -50.298 1.00 90.88 120 LEU A O 1
ATOM 919 N N . GLU A 1 121 ? 19.997 0.282 -51.856 1.00 90.19 121 GLU A N 1
ATOM 920 C CA . GLU A 1 121 ? 20.708 -0.862 -51.276 1.00 90.19 121 GLU A CA 1
ATOM 921 C C . GLU A 1 121 ? 21.408 -0.497 -49.958 1.00 90.19 121 GLU A C 1
ATOM 923 O O . GLU A 1 121 ? 21.317 -1.260 -48.995 1.00 90.19 121 GLU A O 1
ATOM 928 N N . SER A 1 122 ? 22.000 0.697 -49.861 1.00 90.81 122 SER A N 1
ATOM 929 C CA . SER A 1 122 ? 22.515 1.240 -48.598 1.00 90.81 122 SER A CA 1
ATOM 930 C C . SER A 1 122 ? 21.399 1.404 -47.557 1.00 90.81 122 SER A C 1
ATOM 932 O O . SER A 1 122 ? 21.507 0.859 -46.460 1.00 90.81 122 SER A O 1
ATOM 934 N N . ALA A 1 123 ? 20.278 2.041 -47.914 1.00 92.19 123 ALA A N 1
ATOM 935 C CA . ALA A 1 123 ? 19.128 2.198 -47.019 1.00 92.19 123 ALA A CA 1
ATOM 936 C C . ALA A 1 123 ? 18.541 0.848 -46.562 1.00 92.19 123 ALA A C 1
ATOM 938 O O . ALA A 1 123 ? 18.151 0.697 -45.406 1.00 92.19 123 ALA A O 1
ATOM 939 N N . LYS A 1 124 ? 18.532 -0.164 -47.440 1.00 92.06 124 LYS A N 1
ATOM 940 C CA . LYS A 1 124 ? 18.144 -1.541 -47.101 1.00 92.06 124 LYS A CA 1
ATOM 941 C C . LYS A 1 124 ? 19.114 -2.184 -46.103 1.00 92.06 124 LYS A C 1
ATOM 943 O O . LYS A 1 124 ? 18.654 -2.894 -45.211 1.00 92.06 124 LYS A O 1
ATOM 948 N N . GLN A 1 125 ? 20.424 -1.964 -46.232 1.00 92.81 125 GLN A N 1
ATOM 949 C CA . GLN A 1 125 ? 21.409 -2.457 -45.260 1.00 92.81 125 GLN A CA 1
ATOM 950 C C . GLN A 1 125 ? 21.208 -1.793 -43.891 1.00 92.81 125 GLN A C 1
ATOM 952 O O . GLN A 1 125 ? 21.109 -2.510 -42.897 1.00 92.81 125 GLN A O 1
ATOM 957 N N . THR A 1 126 ? 21.030 -0.467 -43.847 1.00 92.00 126 THR A N 1
ATOM 958 C CA . THR A 1 126 ? 20.708 0.278 -42.616 1.00 92.00 126 THR A CA 1
ATOM 959 C C . THR A 1 126 ? 19.438 -0.255 -41.952 1.00 92.00 126 THR A C 1
ATOM 961 O O . THR A 1 126 ? 19.495 -0.701 -40.810 1.00 92.00 126 THR A O 1
ATOM 964 N N . ALA A 1 127 ? 18.324 -0.344 -42.687 1.00 89.31 127 ALA A N 1
ATOM 965 C CA . ALA A 1 127 ? 17.058 -0.860 -42.159 1.00 89.31 127 ALA A CA 1
ATOM 966 C C . ALA A 1 127 ? 17.135 -2.337 -41.715 1.00 89.31 127 ALA A C 1
ATOM 968 O O . ALA A 1 127 ? 16.378 -2.766 -40.847 1.00 89.31 127 ALA A O 1
ATOM 969 N N . THR A 1 128 ? 18.050 -3.131 -42.286 1.00 90.12 128 THR A N 1
ATOM 970 C CA . THR A 1 128 ? 18.308 -4.507 -41.826 1.00 90.12 128 THR A CA 1
ATOM 971 C C . THR A 1 128 ? 19.088 -4.509 -40.508 1.00 90.12 128 THR A C 1
ATOM 973 O O . THR A 1 128 ? 18.750 -5.272 -39.608 1.00 90.12 128 THR A O 1
ATOM 976 N N . ALA A 1 129 ? 20.091 -3.639 -40.358 1.00 92.31 129 ALA A N 1
ATOM 977 C CA . ALA A 1 129 ? 20.843 -3.494 -39.111 1.00 92.31 129 ALA A CA 1
ATOM 978 C C . ALA A 1 129 ? 19.963 -2.959 -37.965 1.00 92.31 129 ALA A C 1
ATOM 980 O O . ALA A 1 129 ? 19.993 -3.510 -36.868 1.00 92.31 129 ALA A O 1
ATOM 981 N N . GLU A 1 130 ? 19.122 -1.957 -38.235 1.00 93.38 130 GLU A N 1
ATOM 982 C CA . GLU A 1 130 ? 18.114 -1.437 -37.297 1.00 93.38 130 GLU A CA 1
ATOM 983 C C . GLU A 1 130 ? 17.100 -2.520 -36.885 1.00 93.38 130 GLU A C 1
ATOM 985 O O . GLU A 1 130 ? 16.716 -2.609 -35.716 1.00 93.38 130 GLU A O 1
ATOM 990 N N . LEU A 1 131 ? 16.697 -3.396 -37.815 1.00 90.56 131 LEU A N 1
ATOM 991 C CA . LEU A 1 131 ? 15.795 -4.512 -37.521 1.00 90.56 131 LEU A CA 1
ATOM 992 C C . LEU A 1 131 ? 16.442 -5.584 -36.630 1.00 90.56 131 LEU A C 1
ATOM 994 O O . LEU A 1 131 ? 15.761 -6.127 -35.762 1.00 90.56 131 LEU A O 1
ATOM 998 N N . GLU A 1 132 ? 17.727 -5.908 -36.807 1.00 91.44 132 GLU A N 1
ATOM 999 C CA . GLU A 1 132 ? 18.413 -6.835 -35.891 1.00 91.44 132 GLU A CA 1
ATOM 1000 C C . GLU A 1 132 ? 18.731 -6.186 -34.532 1.00 91.44 132 GLU A C 1
ATOM 1002 O O . GLU A 1 132 ? 18.581 -6.848 -33.505 1.00 91.44 132 GLU A O 1
ATOM 1007 N N . ALA A 1 133 ? 19.063 -4.890 -34.490 1.00 92.62 133 ALA A N 1
ATOM 1008 C CA . ALA A 1 133 ? 19.248 -4.152 -33.237 1.00 92.62 133 ALA A CA 1
ATOM 1009 C C . ALA A 1 133 ? 17.956 -4.122 -32.400 1.00 92.62 133 ALA A C 1
ATOM 1011 O O . ALA A 1 133 ? 17.949 -4.569 -31.255 1.00 92.62 133 ALA A O 1
ATOM 1012 N N . THR A 1 134 ? 16.830 -3.717 -32.996 1.00 89.94 134 THR A N 1
ATOM 1013 C CA . THR A 1 134 ? 15.525 -3.680 -32.306 1.00 89.94 134 THR A CA 1
ATOM 1014 C C . THR A 1 134 ? 15.004 -5.069 -31.912 1.00 89.94 134 THR A C 1
ATOM 1016 O O . THR A 1 134 ? 14.271 -5.201 -30.930 1.00 89.94 134 THR A O 1
ATOM 1019 N N . LYS A 1 135 ? 15.402 -6.143 -32.613 1.00 92.00 135 LYS A N 1
ATOM 1020 C CA . LYS A 1 135 ? 15.164 -7.527 -32.159 1.00 92.00 135 LYS A CA 1
ATOM 1021 C C . LYS A 1 135 ? 15.983 -7.887 -30.921 1.00 92.00 135 LYS A C 1
ATOM 1023 O O . LYS A 1 135 ? 15.444 -8.584 -30.063 1.00 92.00 135 LYS A O 1
ATOM 1028 N N . GLN A 1 136 ? 17.242 -7.449 -30.840 1.00 93.31 136 GLN A N 1
ATOM 1029 C CA . GLN A 1 136 ? 18.097 -7.682 -29.676 1.00 93.31 136 GLN A CA 1
ATOM 1030 C C . GLN A 1 136 ? 17.573 -6.909 -28.461 1.00 93.31 136 GLN A C 1
ATOM 1032 O O . GLN A 1 136 ? 17.311 -7.522 -27.434 1.00 93.31 136 GLN A O 1
ATOM 1037 N N . GLU A 1 137 ? 17.265 -5.618 -28.612 1.00 93.56 137 GLU A N 1
ATOM 1038 C CA . GLU A 1 137 ? 16.617 -4.806 -27.568 1.00 93.56 137 GLU A CA 1
ATOM 1039 C C . GLU A 1 137 ? 15.313 -5.456 -27.065 1.00 93.56 137 GLU A C 1
ATOM 1041 O O . GLU A 1 137 ? 15.050 -5.514 -25.865 1.00 93.56 137 GLU A O 1
ATOM 1046 N N . LEU A 1 138 ? 14.506 -6.020 -27.974 1.00 90.56 138 LEU A N 1
ATOM 1047 C CA . LEU A 1 138 ? 13.281 -6.752 -27.640 1.00 90.56 138 LEU A CA 1
ATOM 1048 C C . LEU A 1 138 ? 13.535 -8.135 -27.002 1.00 90.56 138 LEU A C 1
ATOM 1050 O O . LEU A 1 138 ? 12.619 -8.693 -26.391 1.00 90.56 138 LEU A O 1
ATOM 1054 N N . ALA A 1 139 ? 14.720 -8.725 -27.156 1.00 92.00 139 ALA A N 1
ATOM 1055 C CA . ALA A 1 139 ? 15.128 -9.931 -26.437 1.00 92.00 139 ALA A CA 1
ATOM 1056 C C . ALA A 1 139 ? 15.590 -9.567 -25.018 1.00 92.00 139 ALA A C 1
ATOM 1058 O O . ALA A 1 139 ? 15.036 -10.090 -24.050 1.00 92.00 139 ALA A O 1
ATOM 1059 N N . ASP A 1 140 ? 16.490 -8.591 -24.904 1.00 93.50 140 ASP A N 1
ATOM 1060 C CA . ASP A 1 140 ? 17.036 -8.088 -23.642 1.00 93.50 140 ASP A CA 1
ATOM 1061 C C . ASP A 1 140 ? 15.912 -7.568 -22.728 1.00 93.50 140 ASP A C 1
ATOM 1063 O O . ASP A 1 140 ? 15.829 -7.931 -21.555 1.00 93.50 140 ASP A O 1
ATOM 1067 N N . ALA A 1 141 ? 14.958 -6.807 -23.279 1.00 90.50 141 ALA A N 1
ATOM 1068 C CA . ALA A 1 141 ? 13.788 -6.324 -22.545 1.00 90.50 141 ALA A CA 1
ATOM 1069 C C . ALA A 1 141 ? 12.857 -7.456 -22.064 1.00 90.50 141 ALA A C 1
ATOM 1071 O O . ALA A 1 141 ? 12.205 -7.315 -21.029 1.00 90.50 141 ALA A O 1
ATOM 1072 N N . LYS A 1 142 ? 12.785 -8.597 -22.770 1.00 92.75 142 LYS A N 1
ATOM 1073 C CA . LYS A 1 142 ? 12.029 -9.774 -22.294 1.00 92.75 142 LYS A CA 1
ATOM 1074 C C . LYS A 1 142 ? 12.758 -10.484 -21.163 1.00 92.75 142 LYS A C 1
ATOM 1076 O O . LYS A 1 142 ? 12.099 -10.907 -20.219 1.00 92.75 142 LYS A O 1
ATOM 1081 N N . GLU A 1 143 ? 14.080 -10.604 -21.240 1.00 93.81 143 GLU A N 1
ATOM 1082 C CA . GLU A 1 143 ? 14.887 -11.205 -20.176 1.00 93.81 143 GLU A CA 1
ATOM 1083 C C . GLU A 1 143 ? 14.848 -10.347 -18.902 1.00 93.81 143 GLU A C 1
ATOM 1085 O O . GLU A 1 143 ? 14.546 -10.863 -17.826 1.00 93.81 143 GLU A O 1
ATOM 1090 N N . GLN A 1 144 ? 14.996 -9.023 -19.031 1.00 94.56 144 GLN A N 1
ATOM 1091 C CA . GLN A 1 144 ? 14.786 -8.074 -17.932 1.00 94.56 144 GLN A CA 1
ATOM 1092 C C . GLN A 1 144 ? 13.380 -8.195 -17.329 1.00 94.56 144 GLN A C 1
ATOM 1094 O O . GLN A 1 144 ? 13.242 -8.253 -16.106 1.00 94.56 144 GLN A O 1
ATOM 1099 N N . ARG A 1 145 ? 12.332 -8.295 -18.162 1.00 92.31 145 ARG A N 1
ATOM 1100 C CA . ARG A 1 145 ? 10.954 -8.473 -17.678 1.00 92.31 145 ARG A CA 1
ATOM 1101 C C . ARG A 1 145 ? 10.776 -9.786 -16.917 1.00 92.31 145 ARG A C 1
ATOM 1103 O O . ARG A 1 145 ? 10.136 -9.775 -15.875 1.00 92.31 145 ARG A O 1
ATOM 1110 N N . LEU A 1 146 ? 11.330 -10.896 -17.410 1.00 93.44 146 LEU A N 1
ATOM 1111 C CA . LEU A 1 146 ? 11.264 -12.202 -16.740 1.00 93.44 146 LEU A CA 1
ATOM 1112 C C . LEU A 1 146 ? 12.052 -12.215 -15.422 1.00 93.44 146 LEU A C 1
ATOM 1114 O O . LEU A 1 146 ? 11.592 -12.802 -14.446 1.00 93.44 146 LEU A O 1
ATOM 1118 N N . SER A 1 147 ? 13.197 -11.531 -15.371 1.00 92.75 147 SER A N 1
ATOM 1119 C CA . SER A 1 147 ? 13.989 -11.342 -14.149 1.00 92.75 147 SER A CA 1
ATOM 1120 C C . SER A 1 147 ? 13.220 -10.535 -13.094 1.00 92.75 147 SER A C 1
ATOM 1122 O O . SER A 1 147 ? 13.094 -10.961 -11.946 1.00 92.75 147 SER A O 1
ATOM 1124 N N . LEU A 1 148 ? 12.600 -9.419 -13.497 1.00 94.31 148 LEU A N 1
ATOM 1125 C CA . LEU A 1 148 ? 11.748 -8.605 -12.626 1.00 94.31 148 LEU A CA 1
ATOM 1126 C C . LEU A 1 148 ? 10.498 -9.375 -12.159 1.00 94.31 148 LEU A C 1
ATOM 1128 O O . LEU A 1 148 ? 10.130 -9.307 -10.991 1.00 94.31 148 LEU A O 1
ATOM 1132 N N . GLU A 1 149 ? 9.870 -10.142 -13.052 1.00 93.06 149 GLU A N 1
ATOM 1133 C CA . GLU A 1 149 ? 8.715 -10.999 -12.761 1.00 93.06 149 GLU A CA 1
ATOM 1134 C C . GLU A 1 149 ? 9.077 -12.121 -11.769 1.00 93.06 149 GLU A C 1
ATOM 1136 O O . GLU A 1 149 ? 8.288 -12.419 -10.873 1.00 93.06 149 GLU A O 1
ATOM 1141 N N . ALA A 1 150 ? 10.285 -12.688 -11.842 1.00 92.62 150 ALA A N 1
ATOM 1142 C CA . ALA A 1 150 ? 10.796 -13.620 -10.836 1.00 92.62 150 ALA A CA 1
ATOM 1143 C C . ALA A 1 150 ? 11.052 -12.930 -9.480 1.00 92.62 150 ALA A C 1
ATOM 1145 O O . ALA A 1 150 ? 10.555 -13.403 -8.457 1.00 92.62 150 ALA A O 1
ATOM 1146 N N . SER A 1 151 ? 11.745 -11.784 -9.472 1.00 93.19 151 SER A N 1
ATOM 1147 C CA . SER A 1 151 ? 12.060 -11.028 -8.249 1.00 93.19 151 SER A CA 1
ATOM 1148 C C . SER A 1 151 ? 10.801 -10.570 -7.505 1.00 93.19 151 SER A C 1
ATOM 1150 O O . SER A 1 151 ? 10.708 -10.740 -6.292 1.00 93.19 151 SER A O 1
ATOM 1152 N N . LEU A 1 152 ? 9.796 -10.051 -8.220 1.00 93.38 152 LEU A N 1
ATOM 1153 C CA . LEU A 1 152 ? 8.519 -9.638 -7.627 1.00 93.38 152 LEU A CA 1
ATOM 1154 C C . LEU A 1 152 ? 7.746 -10.823 -7.032 1.00 93.38 152 LEU A C 1
ATOM 1156 O O . LEU A 1 152 ? 7.096 -10.669 -6.002 1.00 93.38 152 LEU A O 1
ATOM 1160 N N . ASN A 1 153 ? 7.832 -12.015 -7.631 1.00 94.00 153 ASN A N 1
ATOM 1161 C CA . ASN A 1 153 ? 7.243 -13.224 -7.050 1.00 94.00 153 ASN A CA 1
ATOM 1162 C C . ASN A 1 153 ? 8.000 -13.698 -5.793 1.00 94.00 153 ASN A C 1
ATOM 1164 O O . ASN A 1 153 ? 7.371 -14.200 -4.860 1.00 94.00 153 ASN A O 1
ATOM 1168 N N . GLU A 1 154 ? 9.323 -13.536 -5.719 1.00 94.12 154 GLU A N 1
ATOM 1169 C CA . GLU A 1 154 ? 10.105 -13.848 -4.511 1.00 94.12 154 GLU A CA 1
ATOM 1170 C C . GLU A 1 154 ? 9.815 -12.858 -3.367 1.00 94.12 154 GLU A C 1
ATOM 1172 O O . GLU A 1 154 ? 9.584 -13.272 -2.224 1.00 94.12 154 GLU A O 1
ATOM 1177 N N . GLU A 1 155 ? 9.706 -11.561 -3.673 1.00 93.25 155 GLU A N 1
ATOM 1178 C CA . GLU A 1 155 ? 9.265 -10.539 -2.718 1.00 93.25 155 GLU A CA 1
ATOM 1179 C C . GLU A 1 155 ? 7.827 -10.783 -2.242 1.00 93.25 155 GLU A C 1
ATOM 1181 O O . GLU A 1 155 ? 7.579 -10.779 -1.035 1.00 93.25 155 GLU A O 1
ATOM 1186 N N . LEU A 1 156 ? 6.889 -11.080 -3.151 1.00 93.12 156 LEU A N 1
ATOM 1187 C CA . LEU A 1 156 ? 5.494 -11.385 -2.814 1.00 93.12 156 LEU A CA 1
ATOM 1188 C C . LEU A 1 156 ? 5.390 -12.609 -1.891 1.00 93.12 156 LEU A C 1
ATOM 1190 O O . LEU A 1 156 ? 4.690 -12.563 -0.880 1.00 93.12 156 LEU A O 1
ATOM 1194 N N . ASN A 1 157 ? 6.127 -13.686 -2.182 1.00 93.31 157 ASN A N 1
ATOM 1195 C CA . ASN A 1 157 ? 6.200 -14.856 -1.303 1.00 93.31 157 ASN A CA 1
ATOM 1196 C C . ASN A 1 157 ? 6.788 -14.504 0.074 1.00 93.31 157 ASN A C 1
ATOM 1198 O O . ASN A 1 157 ? 6.271 -14.951 1.099 1.00 93.31 157 ASN A O 1
ATOM 1202 N N . THR A 1 158 ? 7.818 -13.657 0.115 1.00 94.12 158 THR A N 1
ATOM 1203 C CA . THR A 1 158 ? 8.433 -13.177 1.362 1.00 94.12 158 THR A CA 1
ATOM 1204 C C . THR A 1 158 ? 7.468 -12.317 2.188 1.00 94.12 158 THR A C 1
ATOM 1206 O O . THR A 1 158 ? 7.431 -12.433 3.415 1.00 94.12 158 THR A O 1
ATOM 1209 N N . VAL A 1 159 ? 6.662 -11.467 1.544 1.00 92.44 159 VAL A N 1
ATOM 1210 C CA . VAL A 1 159 ? 5.610 -10.670 2.196 1.00 92.44 159 VAL A CA 1
ATOM 1211 C C . VAL A 1 159 ? 4.496 -11.576 2.720 1.00 92.44 159 VAL A C 1
ATOM 1213 O O . VAL A 1 159 ? 4.130 -11.452 3.887 1.00 92.44 159 VAL A O 1
ATOM 1216 N N . ASN A 1 160 ? 4.027 -12.543 1.928 1.00 91.88 160 ASN A N 1
ATOM 1217 C CA . ASN A 1 160 ? 2.989 -13.493 2.341 1.00 91.88 160 ASN A CA 1
ATOM 1218 C C . ASN A 1 160 ? 3.423 -14.346 3.549 1.00 91.88 160 ASN A C 1
ATOM 1220 O O . ASN A 1 160 ? 2.641 -14.533 4.479 1.00 91.88 160 ASN A O 1
ATOM 1224 N N . GLN A 1 161 ? 4.681 -14.805 3.595 1.00 92.69 161 GLN A N 1
ATOM 1225 C CA . GLN A 1 161 ? 5.227 -15.507 4.766 1.00 92.69 161 GLN A CA 1
ATOM 1226 C C . GLN A 1 161 ? 5.284 -14.609 6.011 1.00 92.69 161 GLN A C 1
ATOM 1228 O O . GLN A 1 161 ? 4.912 -15.042 7.102 1.00 92.69 161 GLN A O 1
ATOM 1233 N N . LYS A 1 162 ? 5.709 -13.344 5.864 1.00 93.81 162 LYS A N 1
ATOM 1234 C CA . LYS A 1 162 ? 5.714 -12.364 6.966 1.00 93.81 162 LYS A CA 1
ATOM 1235 C C . LYS A 1 162 ? 4.301 -12.043 7.458 1.00 93.81 162 LYS A C 1
ATOM 1237 O O . LYS A 1 162 ? 4.118 -11.883 8.661 1.00 93.81 162 LYS A O 1
ATOM 1242 N N . PHE A 1 163 ? 3.324 -11.972 6.553 1.00 93.19 163 PHE A N 1
ATOM 1243 C CA . PHE A 1 163 ? 1.918 -11.750 6.883 1.00 93.19 163 PHE A CA 1
ATOM 1244 C C . PHE A 1 163 ? 1.348 -12.926 7.686 1.00 93.19 163 PHE A C 1
ATOM 1246 O O . PHE A 1 163 ? 0.886 -12.718 8.804 1.00 93.19 163 PHE A O 1
ATOM 1253 N N . ALA A 1 164 ? 1.499 -14.164 7.199 1.00 92.44 164 ALA A N 1
ATOM 1254 C CA . ALA A 1 164 ? 1.052 -15.366 7.910 1.00 92.44 164 ALA A CA 1
ATOM 1255 C C . ALA A 1 164 ? 1.680 -15.486 9.317 1.00 92.44 164 ALA A C 1
ATOM 1257 O O . ALA A 1 164 ? 0.972 -15.688 10.301 1.00 92.44 164 ALA A O 1
ATOM 1258 N N . ALA A 1 165 ? 2.991 -15.246 9.440 1.00 92.50 165 ALA A N 1
ATOM 1259 C CA . ALA A 1 165 ? 3.692 -15.234 10.730 1.00 92.50 165 ALA A CA 1
ATOM 1260 C C . ALA A 1 165 ? 3.315 -14.046 11.646 1.00 92.50 165 ALA A C 1
ATOM 1262 O O . ALA A 1 165 ? 3.633 -14.054 12.839 1.00 92.50 165 ALA A O 1
ATOM 1263 N N . SER A 1 166 ? 2.671 -13.005 11.109 1.00 88.25 166 SER A N 1
ATOM 1264 C CA . SER A 1 166 ? 2.070 -11.915 11.885 1.00 88.25 166 SER A CA 1
ATOM 1265 C C . SER A 1 166 ? 0.645 -12.257 12.325 1.00 88.25 166 SER A C 1
ATOM 1267 O O . SER A 1 166 ? 0.247 -11.888 13.428 1.00 88.25 166 SER A O 1
ATOM 1269 N N . GLU A 1 167 ? -0.110 -12.990 11.507 1.00 93.94 167 GLU A N 1
ATOM 1270 C CA . GLU A 1 167 ? -1.471 -13.422 11.826 1.00 93.94 167 GLU A CA 1
ATOM 1271 C C . GLU A 1 167 ? -1.486 -14.540 12.883 1.00 93.94 167 GLU A C 1
ATOM 1273 O O . GLU A 1 167 ? -2.258 -14.454 13.838 1.00 93.94 167 GLU A O 1
ATOM 1278 N N . GLU A 1 168 ? -0.552 -15.501 12.834 1.00 93.19 168 GLU A N 1
ATOM 1279 C CA . GLU A 1 168 ? -0.343 -16.465 13.932 1.00 93.19 168 GLU A CA 1
ATOM 1280 C C . GLU A 1 168 ? -0.035 -15.762 15.266 1.00 93.19 168 GLU A C 1
ATOM 1282 O O . GLU A 1 168 ? -0.576 -16.124 16.315 1.00 93.19 168 GLU A O 1
ATOM 1287 N N . LYS A 1 169 ? 0.800 -14.712 15.241 1.00 93.69 169 LYS A N 1
ATOM 1288 C CA . LYS A 1 169 ? 1.094 -13.894 16.431 1.00 93.69 169 LYS A CA 1
ATOM 1289 C C . LYS A 1 169 ? -0.133 -13.137 16.922 1.00 93.69 169 LYS A C 1
ATOM 1291 O O . LYS A 1 169 ? -0.343 -13.072 18.130 1.00 93.69 169 LYS A O 1
ATOM 1296 N N . TYR A 1 170 ? -0.939 -12.588 16.016 1.00 92.62 170 TYR A N 1
ATOM 1297 C CA . TYR A 1 170 ? -2.180 -11.909 16.377 1.00 92.62 170 TYR A CA 1
ATOM 1298 C C . TYR A 1 170 ? -3.169 -12.871 17.048 1.00 92.62 170 TYR A C 1
ATOM 1300 O O . TYR A 1 170 ? -3.659 -12.566 18.133 1.00 92.62 170 TYR A O 1
ATOM 1308 N N . GLN A 1 171 ? -3.389 -14.065 16.484 1.00 92.56 171 GLN A N 1
ATOM 1309 C CA . GLN A 1 171 ? -4.251 -15.075 17.111 1.00 92.56 171 GLN A CA 1
ATOM 1310 C C . GLN A 1 171 ? -3.690 -15.576 18.451 1.00 92.56 171 GLN A C 1
ATOM 1312 O O . GLN A 1 171 ? -4.454 -15.770 19.397 1.00 92.56 171 GLN A O 1
ATOM 1317 N N . THR A 1 172 ? -2.366 -15.718 18.580 1.00 91.38 172 THR A N 1
ATOM 1318 C CA . THR A 1 172 ? -1.717 -16.063 19.859 1.00 91.38 172 THR A CA 1
ATOM 1319 C C . THR A 1 172 ? -2.000 -14.995 20.922 1.00 91.38 172 THR A C 1
ATOM 1321 O O . THR A 1 172 ? -2.510 -15.316 21.994 1.00 91.38 172 THR A O 1
ATOM 1324 N N . LEU A 1 173 ? -1.773 -13.716 20.601 1.00 91.69 173 LEU A N 1
ATOM 1325 C CA . LEU A 1 173 ? -2.073 -12.588 21.491 1.00 91.69 173 LEU A CA 1
ATOM 1326 C C . LEU A 1 173 ? -3.573 -12.470 21.805 1.00 91.69 173 LEU A C 1
ATOM 1328 O O . LEU A 1 173 ? -3.938 -12.067 22.908 1.00 91.69 173 LEU A O 1
ATOM 1332 N N . GLN A 1 174 ? -4.457 -12.829 20.873 1.00 89.62 174 GLN A N 1
ATOM 1333 C CA . GLN A 1 174 ? -5.903 -12.848 21.102 1.00 89.62 174 GLN A CA 1
ATOM 1334 C C . GLN A 1 174 ? -6.299 -13.945 22.108 1.00 89.62 174 GLN A C 1
ATOM 1336 O O . GLN A 1 174 ? -7.078 -13.682 23.025 1.00 89.62 174 GLN A O 1
ATOM 1341 N N . GLN A 1 175 ? -5.709 -15.143 22.006 1.00 90.19 175 GLN A N 1
ATOM 1342 C CA . GLN A 1 175 ? -5.903 -16.217 22.988 1.00 90.19 175 GLN A CA 1
ATOM 1343 C C . GLN A 1 175 ? -5.314 -15.872 24.364 1.00 90.19 175 GLN A C 1
ATOM 1345 O O . GLN A 1 175 ? -5.928 -16.187 25.383 1.00 90.19 175 GLN A O 1
ATOM 1350 N N . GLU A 1 176 ? -4.150 -15.218 24.423 1.00 91.75 176 GLU A N 1
ATOM 1351 C CA . GLU A 1 176 ? -3.569 -14.745 25.688 1.00 91.75 176 GLU A CA 1
ATOM 1352 C C . GLU A 1 176 ? -4.440 -13.670 26.349 1.00 91.75 176 GLU A C 1
ATOM 1354 O O . GLU A 1 176 ? -4.702 -13.760 27.547 1.00 91.75 176 GLU A O 1
ATOM 1359 N N . ASN A 1 177 ? -4.978 -12.713 25.583 1.00 87.62 177 ASN A N 1
ATOM 1360 C CA . ASN A 1 177 ? -5.925 -11.725 26.112 1.00 87.62 177 ASN A CA 1
ATOM 1361 C C . ASN A 1 177 ? -7.221 -12.370 26.633 1.00 87.62 177 ASN A C 1
ATOM 1363 O O . ASN A 1 177 ? -7.711 -11.944 27.677 1.00 87.62 177 ASN A O 1
ATOM 1367 N N . SER A 1 178 ? -7.745 -13.415 25.976 1.00 91.44 178 SER A N 1
ATOM 1368 C CA . SER A 1 178 ? -8.890 -14.177 26.506 1.00 91.44 178 SER A CA 1
ATOM 1369 C C . SER A 1 178 ? -8.555 -14.803 27.861 1.00 91.44 178 SER A C 1
ATOM 1371 O O . SER A 1 178 ? -9.250 -14.550 28.838 1.00 91.44 178 SER A O 1
ATOM 1373 N N . LYS A 1 179 ? -7.431 -15.530 27.957 1.00 90.44 179 LYS A N 1
ATOM 1374 C CA . LYS A 1 179 ? -6.986 -16.164 29.212 1.00 90.44 179 LYS A CA 1
ATOM 1375 C C . LYS A 1 179 ? -6.770 -15.147 30.336 1.00 90.44 179 LYS A C 1
ATOM 1377 O O . LYS A 1 179 ? -7.111 -15.427 31.482 1.00 90.44 179 LYS A O 1
ATOM 1382 N N . LEU A 1 180 ? -6.228 -13.969 30.022 1.00 91.62 180 LEU A N 1
ATOM 1383 C CA . LEU A 1 180 ? -6.056 -12.877 30.985 1.00 91.62 180 LEU A CA 1
ATOM 1384 C C . LEU A 1 180 ? -7.401 -12.279 31.428 1.00 91.62 180 LEU A C 1
ATOM 1386 O O . LEU A 1 180 ? -7.555 -11.957 32.605 1.00 91.62 180 LEU A O 1
ATOM 1390 N N . ALA A 1 181 ? -8.387 -12.169 30.532 1.00 88.94 181 ALA A N 1
ATOM 1391 C CA . ALA A 1 181 ? -9.742 -11.742 30.881 1.00 88.94 181 ALA A CA 1
ATOM 1392 C C . ALA A 1 181 ? -10.448 -12.766 31.790 1.00 88.94 181 ALA A C 1
ATOM 1394 O O . ALA A 1 181 ? -11.018 -12.377 32.810 1.00 88.94 181 ALA A O 1
ATOM 1395 N N . ASP A 1 182 ? -10.333 -14.062 31.487 1.00 89.94 182 ASP A N 1
ATOM 1396 C CA . ASP A 1 182 ? -10.871 -15.153 32.312 1.00 89.94 182 ASP A CA 1
ATOM 1397 C C . ASP A 1 182 ? -10.223 -15.172 33.712 1.00 89.94 182 ASP A C 1
ATOM 1399 O O . ASP A 1 182 ? -10.906 -15.272 34.737 1.00 89.94 182 ASP A O 1
ATOM 1403 N N . GLN A 1 183 ? -8.898 -14.989 33.780 1.00 90.44 183 GLN A N 1
ATOM 1404 C CA . GLN A 1 183 ? -8.165 -14.851 35.042 1.00 90.44 183 GLN A CA 1
ATOM 1405 C C . GLN A 1 183 ? -8.617 -13.619 35.839 1.00 90.44 183 GLN A C 1
ATOM 1407 O O . GLN A 1 183 ? -8.904 -13.747 37.031 1.00 90.44 183 GLN A O 1
ATOM 1412 N N . LEU A 1 184 ? -8.752 -12.449 35.205 1.00 88.06 184 LEU A N 1
ATOM 1413 C CA . LEU A 1 184 ? -9.259 -11.233 35.851 1.00 88.06 184 LEU A CA 1
ATOM 1414 C C . LEU A 1 184 ? -10.695 -11.402 36.365 1.00 88.06 184 LEU A C 1
ATOM 1416 O O . LEU A 1 184 ? -10.999 -10.934 37.465 1.00 88.06 184 LEU A O 1
ATOM 1420 N N . ALA A 1 185 ? -11.560 -12.105 35.630 1.00 88.25 185 ALA A N 1
ATOM 1421 C CA . ALA A 1 185 ? -12.906 -12.437 36.087 1.00 88.25 185 ALA A CA 1
ATOM 1422 C C . ALA A 1 185 ? -12.871 -13.329 37.344 1.00 88.25 185 ALA A C 1
ATOM 1424 O O . ALA A 1 185 ? -13.531 -13.012 38.336 1.00 88.25 185 ALA A O 1
ATOM 1425 N N . SER A 1 186 ? -12.038 -14.378 37.355 1.00 87.38 186 SER A N 1
ATOM 1426 C CA . SER A 1 186 ? -11.885 -15.273 38.516 1.00 87.38 186 SER A CA 1
ATOM 1427 C C . SER A 1 186 ? -11.333 -14.557 39.759 1.00 87.38 186 SER A C 1
ATOM 1429 O O . SER A 1 186 ? -11.852 -14.731 40.865 1.00 87.38 186 SER A O 1
ATOM 1431 N N . LEU A 1 187 ? -10.343 -13.674 39.580 1.00 87.88 187 LEU A N 1
ATOM 1432 C CA . LEU A 1 187 ? -9.779 -12.843 40.647 1.00 87.88 187 LEU A CA 1
ATOM 1433 C C . LEU A 1 187 ? -10.808 -11.842 41.187 1.00 87.88 187 LEU A C 1
ATOM 1435 O O . LEU A 1 187 ? -10.884 -11.644 42.397 1.00 87.88 187 LEU A O 1
ATOM 1439 N N . THR A 1 188 ? -11.632 -11.256 40.315 1.00 88.50 188 THR A N 1
ATOM 1440 C CA . THR A 1 188 ? -12.711 -10.336 40.709 1.00 88.50 188 THR A CA 1
ATOM 1441 C C . THR A 1 188 ? -13.782 -11.056 41.531 1.00 88.50 188 THR A C 1
ATOM 1443 O O . THR A 1 188 ? -14.160 -10.567 42.594 1.00 88.50 188 THR A O 1
ATOM 1446 N N . ALA A 1 189 ? -14.214 -12.248 41.104 1.00 88.31 189 ALA A N 1
ATOM 1447 C CA . ALA A 1 189 ? -15.162 -13.070 41.858 1.00 88.31 189 ALA A CA 1
ATOM 1448 C C . ALA A 1 189 ? -14.607 -13.469 43.238 1.00 88.31 189 ALA A C 1
ATOM 1450 O O . ALA A 1 189 ? -15.273 -13.273 44.255 1.00 88.31 189 ALA A O 1
ATOM 1451 N N . THR A 1 190 ? -13.350 -13.926 43.285 1.00 86.38 190 THR A N 1
ATOM 1452 C CA . THR A 1 190 ? -12.650 -14.269 44.537 1.00 86.38 190 THR A CA 1
ATOM 1453 C C . THR A 1 190 ? -12.560 -13.064 45.482 1.00 86.38 190 THR A C 1
ATOM 1455 O O . THR A 1 190 ? -12.711 -13.202 46.695 1.00 86.38 190 THR A O 1
ATOM 1458 N N . LEU A 1 191 ? -12.342 -11.861 44.943 1.00 87.31 191 LEU A N 1
ATOM 1459 C CA . LEU A 1 191 ? -12.231 -10.624 45.717 1.00 87.31 191 LEU A CA 1
ATOM 1460 C C . LEU A 1 191 ? -13.583 -10.147 46.279 1.00 87.31 191 LEU A C 1
ATOM 1462 O O . LEU A 1 191 ? -13.618 -9.635 47.399 1.00 87.31 191 LEU A O 1
ATOM 1466 N N . GLU A 1 192 ? -14.696 -10.345 45.566 1.00 84.06 192 GLU A N 1
ATOM 1467 C CA . GLU A 1 192 ? -16.041 -10.112 46.122 1.00 84.06 192 GLU A CA 1
ATOM 1468 C C . GLU A 1 192 ? -16.427 -11.155 47.183 1.00 84.06 192 GLU A C 1
ATOM 1470 O O . GLU A 1 192 ? -17.005 -10.796 48.210 1.00 84.06 192 GLU A O 1
ATOM 1475 N N . GLU A 1 193 ? -16.046 -12.425 47.019 1.00 85.69 193 GLU A N 1
ATOM 1476 C CA . GLU A 1 193 ? -16.269 -13.444 48.053 1.00 85.69 193 GLU A CA 1
ATOM 1477 C C . GLU A 1 193 ? -15.449 -13.159 49.327 1.00 85.69 193 GLU A C 1
ATOM 1479 O O . GLU A 1 193 ? -15.979 -13.224 50.440 1.00 85.69 193 GLU A O 1
ATOM 1484 N N . GLN A 1 194 ? -14.195 -12.716 49.179 1.00 84.69 194 GLN A N 1
ATOM 1485 C CA . GLN A 1 194 ? -13.377 -12.207 50.287 1.00 84.69 194 GLN A CA 1
ATOM 1486 C C . GLN A 1 194 ? -14.038 -11.004 50.983 1.00 84.69 194 GLN A C 1
ATOM 1488 O O . GLN A 1 194 ? -14.140 -10.995 52.211 1.00 84.69 194 GLN A O 1
ATOM 1493 N N . LYS A 1 195 ? -14.551 -10.012 50.236 1.00 87.00 195 LYS A N 1
ATOM 1494 C CA . LYS A 1 195 ? -15.305 -8.878 50.812 1.00 87.00 195 LYS A CA 1
ATOM 1495 C C . LYS A 1 195 ? -16.533 -9.340 51.598 1.00 87.00 195 LYS A C 1
ATOM 1497 O O . LYS A 1 195 ? -16.761 -8.841 52.699 1.00 87.00 195 LYS A O 1
ATOM 1502 N N . LYS A 1 196 ? -17.305 -10.288 51.058 1.00 87.31 196 LYS A N 1
ATOM 1503 C CA . LYS A 1 196 ? -18.496 -10.848 51.711 1.00 87.31 196 LYS A CA 1
ATOM 1504 C C . LYS A 1 196 ? -18.134 -11.550 53.023 1.00 87.31 196 LYS A C 1
ATOM 1506 O O . LYS A 1 196 ? -18.742 -11.255 54.048 1.00 87.31 196 LYS A O 1
ATOM 1511 N N . SER A 1 197 ? -17.092 -12.383 53.024 1.00 81.62 197 SER A N 1
ATOM 1512 C CA . SER A 1 197 ? -16.591 -13.036 54.242 1.00 81.62 197 SER A CA 1
ATOM 1513 C C . SER A 1 197 ? -16.085 -12.025 55.286 1.00 81.62 197 SER A C 1
ATOM 1515 O O . SER A 1 197 ? -16.370 -12.167 56.477 1.00 81.62 197 SER A O 1
ATOM 1517 N N . VAL A 1 198 ? -15.409 -10.949 54.858 1.00 86.81 198 VAL A N 1
ATOM 1518 C CA . VAL A 1 198 ? -15.007 -9.852 55.755 1.00 86.81 198 VAL A CA 1
ATOM 1519 C C . VAL A 1 198 ? -16.227 -9.148 56.359 1.00 86.81 198 VAL A C 1
ATOM 1521 O O . VAL A 1 198 ? -16.246 -8.946 57.573 1.00 86.81 198 VAL A O 1
ATOM 1524 N N . ALA A 1 199 ? -17.260 -8.834 55.571 1.00 83.62 199 ALA A N 1
ATOM 1525 C CA . ALA A 1 199 ? -18.491 -8.214 56.071 1.00 83.62 199 ALA A CA 1
ATOM 1526 C C . ALA A 1 199 ? -19.222 -9.109 57.094 1.00 83.62 199 ALA A C 1
ATOM 1528 O O . ALA A 1 199 ? -19.534 -8.652 58.193 1.00 83.62 199 ALA A O 1
ATOM 1529 N N . GLU A 1 200 ? -19.395 -10.399 56.790 1.00 85.38 200 GLU A N 1
ATOM 1530 C CA . GLU A 1 200 ? -19.969 -11.391 57.714 1.00 85.38 200 GLU A CA 1
ATOM 1531 C C . GLU A 1 200 ? -19.156 -11.502 59.016 1.00 85.38 200 GLU A C 1
ATOM 1533 O O . GLU A 1 200 ? -19.718 -11.613 60.108 1.00 85.38 200 GLU A O 1
ATOM 1538 N N . SER A 1 201 ? -17.821 -11.421 58.935 1.00 76.19 201 SER A N 1
ATOM 1539 C CA . SER A 1 201 ? -16.959 -11.421 60.123 1.00 76.19 201 SER A CA 1
ATOM 1540 C C . SER A 1 201 ? -17.131 -10.160 60.980 1.00 76.19 201 SER A C 1
ATOM 1542 O O . SER A 1 201 ? -17.144 -10.258 62.207 1.00 76.19 201 SER A O 1
ATOM 1544 N N . GLN A 1 202 ? -17.328 -8.990 60.361 1.00 82.06 202 GLN A N 1
ATOM 1545 C CA . GLN A 1 202 ? -17.554 -7.720 61.058 1.00 82.06 202 GLN A CA 1
ATOM 1546 C C . GLN A 1 202 ? -18.921 -7.692 61.752 1.00 82.06 202 GLN A C 1
ATOM 1548 O O . GLN A 1 202 ? -19.006 -7.314 62.919 1.00 82.06 202 GLN A O 1
ATOM 1553 N N . GLU A 1 203 ? -19.976 -8.161 61.081 1.00 85.44 203 GLU A N 1
ATOM 1554 C CA . GLU A 1 203 ? -21.321 -8.281 61.658 1.00 85.44 203 GLU A CA 1
ATOM 1555 C C . GLU A 1 203 ? -21.341 -9.264 62.843 1.00 85.44 203 GLU A C 1
ATOM 1557 O O . GLU A 1 203 ? -21.948 -9.000 63.887 1.00 85.44 203 GLU A O 1
ATOM 1562 N N . LYS A 1 204 ? -20.581 -10.362 62.742 1.00 86.06 204 LYS A N 1
ATOM 1563 C CA . LYS A 1 204 ? -20.393 -11.325 63.834 1.00 86.06 204 LYS A CA 1
ATOM 1564 C C . LYS A 1 204 ? -19.600 -10.746 65.012 1.00 86.06 204 LYS A C 1
ATOM 1566 O O . LYS A 1 204 ? -19.937 -11.038 66.157 1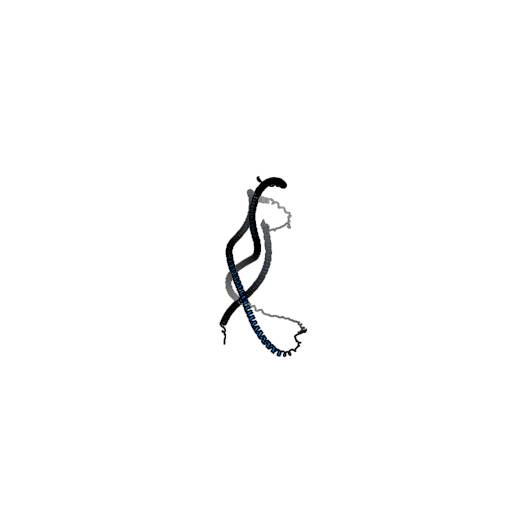.00 86.06 204 LYS A O 1
ATOM 1571 N N . ILE A 1 205 ? -18.592 -9.904 64.761 1.00 83.62 205 ILE A N 1
ATOM 1572 C CA . ILE A 1 205 ? -17.866 -9.170 65.813 1.00 83.62 205 ILE A CA 1
ATOM 1573 C C . ILE A 1 205 ? -18.805 -8.186 66.524 1.00 83.62 205 ILE A C 1
ATOM 1575 O O . ILE A 1 205 ? -18.885 -8.222 67.750 1.00 83.62 205 ILE A O 1
ATOM 1579 N N . ALA A 1 206 ? -19.579 -7.386 65.785 1.00 83.38 206 ALA A N 1
ATOM 1580 C CA . ALA A 1 206 ? -20.554 -6.459 66.365 1.00 83.38 206 ALA A CA 1
ATOM 1581 C C . ALA A 1 206 ? -21.615 -7.189 67.214 1.00 83.38 206 ALA A C 1
ATOM 1583 O O . ALA A 1 206 ? -21.938 -6.758 68.322 1.00 83.38 206 ALA A O 1
ATOM 1584 N N . SER A 1 207 ? -22.090 -8.346 66.740 1.00 81.38 207 SER A N 1
ATOM 1585 C CA . SER A 1 207 ? -23.020 -9.215 67.477 1.00 81.38 207 SER A CA 1
ATOM 1586 C C . SER A 1 207 ? -22.423 -9.735 68.792 1.00 81.38 207 SER A C 1
ATOM 1588 O O . SER A 1 207 ? -23.096 -9.744 69.823 1.00 81.38 207 SER A O 1
ATOM 1590 N N . LEU A 1 208 ? -21.147 -10.141 68.783 1.00 82.38 208 LEU A N 1
ATOM 1591 C CA . LEU A 1 208 ? -20.434 -10.596 69.982 1.00 82.38 208 LEU A CA 1
ATOM 1592 C C . LEU A 1 208 ? -20.154 -9.453 70.970 1.00 82.38 208 LEU A C 1
ATOM 1594 O O . LEU A 1 208 ? -20.208 -9.682 72.178 1.00 82.38 208 LEU A O 1
ATOM 1598 N N . GLN A 1 209 ? -19.905 -8.232 70.488 1.00 83.25 209 GLN A N 1
ATOM 1599 C CA . GLN A 1 209 ? -19.789 -7.050 71.348 1.00 83.25 209 GLN A CA 1
ATOM 1600 C C . GLN A 1 209 ? -21.119 -6.758 72.055 1.00 83.25 209 GLN A C 1
ATOM 1602 O O . GLN A 1 209 ? -21.144 -6.731 73.281 1.00 83.25 209 GLN A O 1
ATOM 1607 N N . GLY A 1 210 ? -22.234 -6.682 71.318 1.00 85.81 210 GLY A N 1
ATOM 1608 C CA . GLY A 1 210 ? -23.559 -6.469 71.915 1.00 85.81 210 GLY A CA 1
ATOM 1609 C C . GLY A 1 210 ? -23.947 -7.544 72.939 1.00 85.81 210 GLY A C 1
ATOM 1610 O O . GLY A 1 210 ? -24.455 -7.224 74.012 1.00 85.81 210 GLY A O 1
ATOM 1611 N N . ALA A 1 211 ? -23.636 -8.816 72.666 1.00 80.56 211 ALA A N 1
ATOM 1612 C CA . ALA A 1 211 ? -23.839 -9.903 73.628 1.00 80.56 211 ALA A CA 1
ATOM 1613 C C . ALA A 1 211 ? -22.944 -9.780 74.879 1.00 80.56 211 ALA A C 1
ATOM 1615 O O . ALA A 1 211 ? -23.361 -10.160 75.975 1.00 80.56 211 ALA A O 1
ATOM 1616 N N . THR A 1 212 ? -21.730 -9.238 74.737 1.00 78.56 212 THR A N 1
ATOM 1617 C CA . THR A 1 212 ? -20.806 -8.992 75.858 1.00 78.56 212 THR A CA 1
ATOM 1618 C C . THR A 1 212 ? -21.304 -7.846 76.738 1.00 78.56 212 THR A C 1
ATOM 1620 O O . THR A 1 212 ? -21.345 -7.998 77.959 1.00 78.56 212 THR A O 1
ATOM 1623 N N . ASP A 1 213 ? -21.747 -6.741 76.135 1.00 82.44 213 ASP A N 1
ATOM 1624 C CA . ASP A 1 213 ? -22.278 -5.573 76.848 1.00 82.44 213 ASP A CA 1
ATOM 1625 C C . ASP A 1 213 ? -23.570 -5.918 77.613 1.00 82.44 213 ASP A C 1
ATOM 1627 O O . ASP A 1 213 ? -23.706 -5.593 78.795 1.00 82.44 213 ASP A O 1
ATOM 1631 N N . GLU A 1 214 ? -24.486 -6.661 76.981 1.00 83.44 214 GLU A N 1
ATOM 1632 C CA . GLU A 1 214 ? -25.722 -7.143 77.610 1.00 83.44 214 GLU A CA 1
ATOM 1633 C C . GLU A 1 214 ? -25.427 -8.121 78.766 1.00 83.44 214 GLU A C 1
ATOM 1635 O O . GLU A 1 214 ? -26.002 -7.997 79.849 1.00 83.44 214 GLU A O 1
ATOM 1640 N N . THR A 1 215 ? -24.462 -9.036 78.597 1.00 80.81 215 THR A N 1
ATOM 1641 C CA . THR A 1 215 ? -24.009 -9.936 79.678 1.00 80.81 215 THR A CA 1
ATOM 1642 C C . THR A 1 215 ? -23.382 -9.153 80.835 1.00 80.81 215 THR A C 1
ATOM 1644 O O . THR A 1 215 ? -23.645 -9.457 82.001 1.00 80.81 215 THR A O 1
ATOM 1647 N N . SER A 1 216 ? -22.586 -8.118 80.539 1.00 76.12 216 SER A N 1
ATOM 1648 C CA . SER A 1 216 ? -22.000 -7.239 81.556 1.00 76.12 216 SER A CA 1
ATOM 1649 C C . SER A 1 216 ? -23.098 -6.556 82.372 1.00 76.12 216 SER A C 1
ATOM 1651 O O . SER A 1 216 ? -23.105 -6.663 83.599 1.00 76.12 216 SER A O 1
ATOM 1653 N N . LYS A 1 217 ? -24.077 -5.943 81.699 1.00 83.44 217 LYS A N 1
ATOM 1654 C CA . LYS A 1 217 ? -25.226 -5.273 82.323 1.00 83.44 217 LYS A CA 1
ATOM 1655 C C . LYS A 1 217 ? -26.050 -6.220 83.203 1.00 83.44 217 LYS A C 1
ATOM 1657 O O . LYS A 1 217 ? -26.338 -5.891 84.353 1.00 83.44 217 LYS A O 1
ATOM 1662 N N . GLN A 1 218 ? -26.379 -7.415 82.708 1.00 80.81 218 GLN A N 1
ATOM 1663 C CA . GLN A 1 218 ? -27.095 -8.430 83.492 1.00 80.81 218 GLN A CA 1
ATOM 1664 C C . GLN A 1 218 ? -26.287 -8.889 84.716 1.00 80.81 218 GLN A C 1
ATOM 1666 O O . GLN A 1 218 ? -26.860 -9.120 85.783 1.00 80.81 218 GLN A O 1
ATOM 1671 N N . SER A 1 219 ? -24.955 -8.966 84.605 1.00 72.25 219 SER A N 1
ATOM 1672 C CA . SER A 1 219 ? -24.091 -9.286 85.746 1.00 72.25 219 SER A CA 1
ATOM 1673 C C . SER A 1 219 ? -24.089 -8.179 86.810 1.00 72.25 219 SER A C 1
ATOM 1675 O O . SER A 1 219 ? -24.147 -8.493 87.998 1.00 72.25 219 SER A O 1
ATOM 1677 N N . GLU A 1 220 ? -24.109 -6.899 86.420 1.00 80.50 220 GLU A N 1
ATOM 1678 C CA . GLU A 1 220 ? -24.200 -5.769 87.356 1.00 80.50 220 GLU A CA 1
ATOM 1679 C C . GLU A 1 220 ? -25.562 -5.714 88.064 1.00 80.50 220 GLU A C 1
ATOM 1681 O O . GLU A 1 220 ? -25.612 -5.541 89.286 1.00 80.50 220 GLU A O 1
ATOM 1686 N N . GLU A 1 221 ? -26.661 -5.929 87.332 1.00 82.69 221 GLU A N 1
ATOM 1687 C CA . GLU A 1 221 ? -28.022 -5.996 87.887 1.00 82.69 221 GLU A CA 1
ATOM 1688 C C . GLU A 1 221 ? -28.173 -7.172 88.878 1.00 82.69 221 GLU A C 1
ATOM 1690 O O . GLU A 1 221 ? -28.690 -6.993 89.986 1.00 82.69 221 GLU A O 1
ATOM 1695 N N . ALA A 1 222 ? -27.633 -8.353 88.553 1.00 78.50 222 ALA A N 1
ATOM 1696 C CA . ALA A 1 222 ? -27.616 -9.505 89.459 1.00 78.50 222 ALA A CA 1
ATOM 1697 C C . ALA A 1 222 ? -26.772 -9.254 90.726 1.00 78.50 222 ALA A C 1
ATOM 1699 O O . ALA A 1 222 ? -27.179 -9.612 91.835 1.00 78.50 222 ALA A O 1
ATOM 1700 N N . LEU A 1 223 ? -25.618 -8.591 90.589 1.00 80.19 223 LEU A N 1
ATOM 1701 C CA . LEU A 1 223 ? -24.739 -8.230 91.708 1.00 80.19 223 LEU A CA 1
ATOM 1702 C C . LEU A 1 223 ? -25.389 -7.151 92.602 1.00 80.19 223 LEU A C 1
ATOM 1704 O O . LEU A 1 223 ? -25.189 -7.149 93.820 1.00 80.19 223 LEU A O 1
ATOM 1708 N N . ALA A 1 224 ? -26.217 -6.268 92.035 1.00 80.69 224 ALA A N 1
ATOM 1709 C CA . ALA A 1 224 ? -27.049 -5.335 92.793 1.00 80.69 224 ALA A CA 1
ATOM 1710 C C . ALA A 1 224 ? -28.163 -6.050 93.585 1.00 80.69 224 ALA A C 1
ATOM 1712 O O . ALA A 1 224 ? -28.332 -5.749 94.769 1.00 80.69 224 ALA A O 1
ATOM 1713 N N . SER A 1 225 ? -28.858 -7.034 92.991 1.00 76.38 225 SER A N 1
ATOM 1714 C CA . SER A 1 225 ? -29.845 -7.858 93.718 1.00 76.38 225 SER A CA 1
ATOM 1715 C C . SER A 1 225 ? -29.194 -8.610 94.875 1.00 76.38 225 SER A C 1
ATOM 1717 O O . SER A 1 225 ? -29.588 -8.427 96.022 1.00 76.38 225 SER A O 1
ATOM 1719 N N . ALA A 1 226 ? -28.114 -9.354 94.613 1.00 75.75 226 ALA A N 1
ATOM 1720 C CA . ALA A 1 226 ? -27.437 -10.153 95.634 1.00 75.75 226 ALA A CA 1
ATOM 1721 C C . ALA A 1 226 ? -26.948 -9.313 96.833 1.00 75.75 226 ALA A C 1
ATOM 1723 O O . ALA A 1 226 ? -26.975 -9.781 97.970 1.00 75.75 226 ALA A O 1
ATOM 1724 N N . LYS A 1 227 ? -26.550 -8.050 96.611 1.00 79.94 227 LYS A N 1
ATOM 1725 C CA . LYS A 1 227 ? -26.217 -7.097 97.688 1.00 79.94 227 LYS A CA 1
ATOM 1726 C C . LYS A 1 227 ? -27.431 -6.688 98.528 1.00 79.94 227 LYS A C 1
ATOM 1728 O O . LYS A 1 227 ? -27.289 -6.530 99.739 1.00 79.94 227 LYS A O 1
ATOM 1733 N N . LYS A 1 228 ? -28.603 -6.514 97.912 1.00 85.62 228 LYS A N 1
ATOM 1734 C CA . LYS A 1 228 ? -29.865 -6.225 98.611 1.00 85.62 228 LYS A CA 1
ATOM 1735 C C . LYS A 1 228 ? -30.331 -7.438 99.420 1.00 85.62 228 LYS A C 1
ATOM 1737 O O . LYS A 1 228 ? -30.636 -7.300 100.601 1.00 85.62 228 LYS A O 1
ATOM 1742 N N . ASP A 1 229 ? -30.314 -8.619 98.812 1.00 83.12 229 ASP A N 1
ATOM 1743 C CA . ASP A 1 229 ? -30.758 -9.865 99.443 1.00 83.12 229 ASP A CA 1
ATOM 1744 C C . ASP A 1 229 ? -29.861 -10.238 100.642 1.00 83.12 229 ASP A C 1
ATOM 1746 O O . ASP A 1 229 ? -30.355 -10.663 101.688 1.00 83.12 229 ASP A O 1
ATOM 1750 N N . LEU A 1 230 ? -28.550 -9.975 100.542 1.00 82.56 230 LEU A N 1
ATOM 1751 C CA . LEU A 1 230 ? -27.599 -10.092 101.652 1.00 82.56 230 LEU A CA 1
ATOM 1752 C C . LEU A 1 230 ? -27.914 -9.124 102.807 1.00 82.56 230 LEU A C 1
ATOM 1754 O O . LEU A 1 230 ? -27.824 -9.519 103.968 1.00 82.56 230 LEU A O 1
ATOM 1758 N N . ALA A 1 231 ? -28.304 -7.879 102.516 1.00 80.81 231 ALA A N 1
ATOM 1759 C CA . ALA A 1 231 ? -28.671 -6.905 103.546 1.00 80.81 231 ALA A CA 1
ATOM 1760 C C . ALA A 1 231 ? -29.958 -7.311 104.289 1.00 80.81 231 ALA A C 1
ATOM 1762 O O . ALA A 1 231 ? -29.993 -7.279 105.519 1.00 80.81 231 ALA A O 1
ATOM 1763 N N . GLU A 1 232 ? -30.981 -7.782 103.568 1.00 83.31 232 GLU A N 1
ATOM 1764 C CA . GLU A 1 232 ? -32.202 -8.321 104.183 1.00 83.31 232 GLU A CA 1
ATOM 1765 C C . GLU A 1 232 ? -31.937 -9.592 105.006 1.00 83.31 232 GLU A C 1
ATOM 1767 O O . GLU A 1 232 ? -32.575 -9.812 106.037 1.00 83.31 232 GLU A O 1
ATOM 1772 N N . ALA A 1 233 ? -31.000 -10.443 104.575 1.00 75.38 233 ALA A N 1
ATOM 1773 C CA . ALA A 1 233 ? -30.568 -11.605 105.348 1.00 75.38 233 ALA A CA 1
ATOM 1774 C C . ALA A 1 233 ? -29.830 -11.195 106.636 1.00 75.38 233 ALA A C 1
ATOM 1776 O O . ALA A 1 233 ? -30.058 -11.797 107.684 1.00 75.38 233 ALA A O 1
ATOM 1777 N N . GLN A 1 234 ? -29.004 -10.145 106.585 1.00 78.69 234 GLN A N 1
ATOM 1778 C CA . GLN A 1 234 ? -28.309 -9.588 107.750 1.00 78.69 234 GLN A CA 1
ATOM 1779 C C . GLN A 1 234 ? -29.299 -9.027 108.791 1.00 78.69 234 GLN A C 1
ATOM 1781 O O . GLN A 1 234 ? -29.146 -9.265 109.987 1.00 78.69 234 GLN A O 1
ATOM 1786 N N . GLU A 1 235 ? -30.347 -8.329 108.345 1.00 83.88 235 GLU A N 1
ATOM 1787 C CA . GLU A 1 235 ? -31.402 -7.778 109.211 1.00 83.88 235 GLU A CA 1
ATOM 1788 C C . GLU A 1 235 ? -32.272 -8.882 109.848 1.00 83.88 235 GLU A C 1
ATOM 1790 O O . GLU A 1 235 ? -32.579 -8.840 111.046 1.00 83.88 235 GLU A O 1
ATOM 1795 N N . LYS A 1 236 ? -32.588 -9.938 109.083 1.00 84.19 236 LYS A N 1
ATOM 1796 C CA . LYS A 1 236 ? -33.248 -11.155 109.595 1.00 84.19 236 LYS A CA 1
ATOM 1797 C C . LYS A 1 236 ? -32.375 -11.910 110.602 1.00 84.19 236 LYS A C 1
ATOM 1799 O O . LYS A 1 236 ? -32.902 -12.414 111.589 1.00 84.19 236 LYS A O 1
ATOM 1804 N N . LEU A 1 237 ? -31.055 -11.968 110.399 1.00 82.62 237 LEU A N 1
ATOM 1805 C CA . LEU A 1 237 ? -30.124 -12.588 111.350 1.00 82.62 237 LEU A CA 1
ATOM 1806 C C . LEU A 1 237 ? -30.102 -11.829 112.686 1.00 82.62 237 LEU A C 1
ATOM 1808 O O . LEU A 1 237 ? -30.202 -12.451 113.740 1.00 82.62 237 LEU A O 1
ATOM 1812 N N . ASN A 1 238 ? -30.024 -10.495 112.643 1.00 84.12 238 ASN A N 1
ATOM 1813 C CA . ASN A 1 238 ? -30.014 -9.654 113.844 1.00 84.12 238 ASN A CA 1
ATOM 1814 C C . ASN A 1 238 ? -31.309 -9.810 114.664 1.00 84.12 238 ASN A C 1
ATOM 1816 O O . ASN A 1 238 ? -31.253 -10.004 115.874 1.00 84.12 238 ASN A O 1
ATOM 1820 N N . SER A 1 239 ? -32.473 -9.802 114.010 1.00 80.56 239 SER A N 1
ATOM 1821 C CA . SER A 1 239 ? -33.765 -9.981 114.693 1.00 80.56 239 SER A CA 1
ATOM 1822 C C . SER A 1 239 ? -33.983 -11.411 115.224 1.00 80.56 239 SER A C 1
ATOM 1824 O O . SER A 1 239 ? -34.600 -11.592 116.274 1.00 80.56 239 SER A O 1
ATOM 1826 N N . LEU A 1 240 ? -33.413 -12.436 114.574 1.00 78.50 240 LEU A N 1
ATOM 1827 C CA . LEU A 1 240 ? -33.333 -13.799 115.125 1.00 78.50 240 LEU A CA 1
ATOM 1828 C C . LEU A 1 240 ? -32.408 -13.891 116.351 1.00 78.50 240 LEU A C 1
ATOM 1830 O O . LEU A 1 240 ? -32.726 -14.622 117.288 1.00 78.50 240 LEU A O 1
ATOM 1834 N N . GLN A 1 241 ? -31.300 -13.145 116.367 1.00 83.44 241 GLN A N 1
ATOM 1835 C CA . GLN A 1 241 ? -30.389 -13.059 117.513 1.00 83.44 241 GLN A CA 1
ATOM 1836 C C . GLN A 1 241 ? -31.087 -12.420 118.728 1.00 83.44 241 GLN A C 1
ATOM 1838 O O . GLN A 1 241 ? -31.050 -12.983 119.820 1.00 83.44 241 GLN A O 1
ATOM 1843 N N . GLU A 1 242 ? -31.800 -11.307 118.528 1.00 83.94 242 GLU A N 1
ATOM 1844 C CA . GLU A 1 242 ? -32.607 -10.653 119.572 1.00 83.94 242 GLU A CA 1
ATOM 1845 C C . GLU A 1 242 ? -33.699 -11.586 120.129 1.00 83.94 242 GLU A C 1
ATOM 1847 O O . GLU A 1 242 ? -33.860 -11.706 121.346 1.00 83.94 242 GLU A O 1
ATOM 1852 N N . ALA A 1 243 ? -34.413 -12.308 119.256 1.00 80.31 243 ALA A N 1
ATOM 1853 C CA . ALA A 1 243 ? -35.437 -13.271 119.666 1.00 80.31 243 ALA A CA 1
ATOM 1854 C C . ALA A 1 243 ? -34.858 -14.475 120.437 1.00 80.31 243 ALA A C 1
ATOM 1856 O O . ALA A 1 243 ? -35.469 -14.943 121.400 1.00 80.31 243 ALA A O 1
ATOM 1857 N N . HIS A 1 244 ? -33.677 -14.966 120.047 1.00 82.69 244 HIS A N 1
ATOM 1858 C CA . HIS A 1 244 ? -32.961 -16.019 120.769 1.00 82.69 244 HIS A CA 1
ATOM 1859 C C . HIS A 1 244 ? -32.561 -15.566 122.180 1.00 82.69 244 HIS A C 1
ATOM 1861 O O . HIS A 1 244 ? -32.775 -16.297 123.149 1.00 82.69 244 HIS A O 1
ATOM 1867 N N . ASP A 1 245 ? -32.012 -14.359 122.312 1.00 84.56 245 ASP A N 1
ATOM 1868 C CA . ASP A 1 245 ? -31.531 -13.858 123.599 1.00 84.56 245 ASP A CA 1
ATOM 1869 C C . ASP A 1 245 ? -32.694 -13.508 124.555 1.00 84.56 245 ASP A C 1
ATOM 1871 O O . ASP A 1 245 ? -32.577 -13.727 125.764 1.00 84.56 245 ASP A O 1
ATOM 1875 N N . GLN A 1 246 ? -33.863 -13.115 124.027 1.00 84.19 246 GLN A N 1
ATOM 1876 C CA . GLN A 1 246 ? -35.114 -13.036 124.797 1.00 84.19 246 GLN A CA 1
ATOM 1877 C C . GLN A 1 246 ? -35.592 -14.421 125.273 1.00 84.19 246 GLN A C 1
ATOM 1879 O O . GLN A 1 246 ? -35.816 -14.610 126.468 1.00 84.19 246 GLN A O 1
ATOM 1884 N N . LEU A 1 247 ? -35.685 -15.416 124.378 1.00 78.50 247 LEU A N 1
ATOM 1885 C CA . LEU A 1 247 ? -36.084 -16.786 124.745 1.00 78.50 247 LEU A CA 1
ATOM 1886 C C . LEU A 1 247 ? -35.149 -17.410 125.791 1.00 78.50 247 LEU A C 1
ATOM 1888 O O . LEU A 1 247 ? -35.592 -18.171 126.651 1.00 78.50 247 LEU A O 1
ATOM 1892 N N . LYS A 1 248 ? -33.860 -17.063 125.751 1.00 83.44 248 LYS A N 1
ATOM 1893 C CA . LYS A 1 248 ? -32.879 -17.463 126.759 1.00 83.44 248 LYS A CA 1
ATOM 1894 C C . LYS A 1 248 ? -33.169 -16.832 128.126 1.00 83.44 248 LYS A C 1
ATOM 1896 O O . LYS A 1 248 ? -33.180 -17.552 129.120 1.00 83.44 248 LYS A O 1
ATOM 1901 N N . SER A 1 249 ? -33.476 -15.532 128.175 1.00 79.12 249 SER A N 1
ATOM 1902 C CA . SER A 1 249 ? -33.916 -14.853 129.407 1.00 79.12 249 SER A CA 1
ATOM 1903 C C . SER A 1 249 ? -35.181 -15.491 129.998 1.00 79.12 249 SER A C 1
ATOM 1905 O O . SER A 1 249 ? -35.273 -15.689 131.211 1.00 79.12 249 SER A O 1
ATOM 1907 N N . ASP A 1 250 ? -36.144 -15.856 129.150 1.00 81.00 250 ASP A N 1
ATOM 1908 C CA . ASP A 1 250 ? -37.389 -16.502 129.582 1.00 81.00 250 ASP A CA 1
ATOM 1909 C C . ASP A 1 250 ? -37.148 -17.945 130.072 1.00 81.00 250 ASP A C 1
ATOM 1911 O O . ASP A 1 250 ? -37.761 -18.385 131.049 1.00 81.00 250 ASP A O 1
ATOM 1915 N N . SER A 1 251 ? -36.195 -18.662 129.465 1.00 75.56 251 SER A N 1
ATOM 1916 C CA . SER A 1 251 ? -35.731 -19.978 129.926 1.00 75.56 251 SER A CA 1
ATOM 1917 C C . SER A 1 251 ? -35.033 -19.904 131.289 1.00 75.56 251 SER A C 1
ATOM 1919 O O . SER A 1 251 ? -35.332 -20.714 132.167 1.00 75.56 251 SER A O 1
ATOM 1921 N N . ASP A 1 252 ? -34.150 -18.925 131.507 1.00 78.88 252 ASP A N 1
ATOM 1922 C CA . ASP A 1 252 ? -33.468 -18.719 132.795 1.00 78.88 252 ASP A CA 1
ATOM 1923 C C . ASP A 1 252 ? -34.475 -18.369 133.916 1.00 78.88 252 ASP A C 1
ATOM 1925 O O . ASP A 1 252 ? -34.332 -18.802 135.065 1.00 78.88 252 ASP A O 1
ATOM 1929 N N . ALA A 1 253 ? -35.544 -17.632 133.586 1.00 77.12 253 ALA A N 1
ATOM 1930 C CA . ALA A 1 253 ? -36.652 -17.357 134.501 1.00 77.12 253 ALA A CA 1
ATOM 1931 C C . ALA A 1 253 ? -37.494 -18.613 134.805 1.00 77.12 253 ALA A C 1
ATOM 1933 O O . ALA A 1 253 ? -37.836 -18.863 135.965 1.00 77.12 253 ALA A O 1
ATOM 1934 N N . ALA A 1 254 ? -37.791 -19.433 133.792 1.00 73.19 254 ALA A N 1
ATOM 1935 C CA . ALA A 1 254 ? -38.495 -20.702 133.967 1.00 73.19 254 ALA A CA 1
ATOM 1936 C C . ALA A 1 254 ? -37.681 -21.706 134.804 1.00 73.19 254 ALA A C 1
ATOM 1938 O O . ALA A 1 254 ? -38.248 -22.394 135.654 1.00 73.19 254 ALA A O 1
ATOM 1939 N N . GLN A 1 255 ? -36.356 -21.752 134.634 1.00 76.00 255 GLN A N 1
ATOM 1940 C CA . GLN A 1 255 ? -35.483 -22.637 135.405 1.00 76.00 255 GLN A CA 1
ATOM 1941 C C . GLN A 1 255 ? -35.495 -22.295 136.905 1.00 76.00 255 GLN A C 1
ATOM 1943 O O . GLN A 1 255 ? -35.621 -23.201 137.727 1.00 76.00 255 GLN A O 1
ATOM 1948 N N . LYS A 1 256 ? -35.509 -21.007 137.283 1.00 76.88 256 LYS A N 1
ATOM 1949 C CA . LYS A 1 256 ? -35.729 -20.602 138.687 1.00 76.88 256 LYS A CA 1
ATOM 1950 C C . LYS A 1 256 ? -37.075 -21.065 139.246 1.00 76.88 256 LYS A C 1
ATOM 1952 O O . LYS A 1 256 ? -37.146 -21.501 140.392 1.00 76.88 256 LYS A O 1
ATOM 1957 N N . ALA A 1 257 ? -38.143 -21.003 138.450 1.00 73.56 257 ALA A N 1
ATOM 1958 C CA . ALA A 1 257 ? -39.449 -21.509 138.873 1.00 73.56 257 ALA A CA 1
ATOM 1959 C C . ALA A 1 257 ? -39.449 -23.043 139.048 1.00 73.56 257 ALA A C 1
ATOM 1961 O O . ALA A 1 257 ? -40.145 -23.559 139.924 1.00 73.56 257 ALA A O 1
ATOM 1962 N N . VAL A 1 258 ? -38.646 -23.774 138.265 1.00 75.19 258 VAL A N 1
ATOM 1963 C CA . VAL A 1 258 ? -38.410 -25.214 138.463 1.00 75.19 258 VAL A CA 1
ATOM 1964 C C . VAL A 1 258 ? -37.623 -25.474 139.749 1.00 75.19 258 VAL A C 1
ATOM 1966 O O . VAL A 1 258 ? -38.017 -26.359 140.502 1.00 75.19 258 VAL A O 1
ATOM 1969 N N . GLU A 1 259 ? -36.597 -24.682 140.071 1.00 74.69 259 GLU A N 1
ATOM 1970 C CA . GLU A 1 259 ? -35.848 -24.795 141.336 1.00 74.69 259 GLU A CA 1
ATOM 1971 C C . GLU A 1 259 ? -36.753 -24.565 142.569 1.00 74.69 259 GLU A C 1
ATOM 1973 O O . GLU A 1 259 ? -36.707 -25.342 143.527 1.00 74.69 259 GLU A O 1
ATOM 1978 N N . GLU A 1 260 ? -37.661 -23.578 142.532 1.00 71.62 260 GLU A N 1
ATOM 1979 C CA . GLU A 1 260 ? -38.680 -23.375 143.583 1.00 71.62 260 GLU A CA 1
ATOM 1980 C C . GLU A 1 260 ? -39.670 -24.550 143.714 1.00 71.62 260 GLU A C 1
ATOM 1982 O O . GLU A 1 260 ? -40.190 -24.821 144.804 1.00 71.62 260 GLU A O 1
ATOM 1987 N N . TRP A 1 261 ? -39.958 -25.261 142.620 1.00 71.94 261 TRP A N 1
ATOM 1988 C CA . TRP A 1 261 ? -40.779 -26.475 142.643 1.00 71.94 261 TRP A CA 1
ATOM 1989 C C . TRP A 1 261 ? -39.997 -27.716 143.081 1.00 71.94 261 TRP A C 1
ATOM 1991 O O . TRP A 1 261 ? -40.561 -28.559 143.779 1.00 71.94 261 TRP A O 1
ATOM 2001 N N . GLN A 1 262 ? -38.705 -27.814 142.762 1.00 65.75 262 GLN A N 1
ATOM 2002 C CA . GLN A 1 262 ? -37.840 -28.886 143.251 1.00 65.75 262 GLN A CA 1
ATOM 2003 C C . GLN A 1 262 ? -37.669 -28.808 144.767 1.00 65.75 262 GLN A C 1
ATOM 2005 O O . GLN A 1 262 ? -37.822 -29.831 145.419 1.00 65.75 262 GLN A O 1
ATOM 2010 N N . GLN A 1 263 ? -37.512 -27.620 145.364 1.00 73.19 263 GLN A N 1
ATOM 2011 C CA . GLN A 1 263 ? -37.475 -27.491 146.832 1.00 73.19 263 GLN A CA 1
ATOM 2012 C C . GLN A 1 263 ? -38.778 -27.963 147.514 1.00 73.19 263 GLN A C 1
ATOM 2014 O O . GLN A 1 263 ? -38.734 -28.547 148.597 1.00 73.19 263 GLN A O 1
ATOM 2019 N N . LYS A 1 264 ? -39.943 -27.789 146.868 1.00 68.62 264 LYS A N 1
ATOM 2020 C CA . LYS A 1 264 ? -41.220 -28.373 147.335 1.00 68.62 264 LYS A CA 1
ATOM 2021 C C . LYS A 1 264 ? -41.265 -29.893 147.150 1.00 68.62 264 LYS A C 1
ATOM 2023 O O . LYS A 1 264 ? -41.822 -30.592 147.994 1.00 68.62 264 LYS A O 1
ATOM 2028 N N . HIS A 1 265 ? -40.689 -30.407 146.064 1.00 67.75 265 HIS A N 1
ATOM 2029 C CA . HIS A 1 265 ? -40.590 -31.842 145.808 1.00 67.75 265 HIS A CA 1
ATOM 2030 C C . HIS A 1 265 ? -39.616 -32.534 146.776 1.00 67.75 265 HIS A C 1
ATOM 2032 O O . HIS A 1 265 ? -39.910 -33.628 147.234 1.00 67.75 265 HIS A O 1
ATOM 2038 N N . GLU A 1 266 ? -38.498 -31.902 147.139 1.00 62.28 266 GLU A N 1
ATOM 2039 C CA . GLU A 1 266 ? -37.517 -32.410 148.111 1.00 62.28 266 GLU A CA 1
ATOM 2040 C C . GLU A 1 266 ? -38.158 -32.592 149.499 1.00 62.28 266 GLU A C 1
ATOM 2042 O O . GLU A 1 266 ? -37.990 -33.628 150.143 1.00 62.28 266 GLU A O 1
ATOM 2047 N N . ALA A 1 267 ? -38.979 -31.620 149.922 1.00 59.78 267 ALA A N 1
ATOM 2048 C CA . ALA A 1 267 ? -39.754 -31.704 151.158 1.00 59.78 267 ALA A CA 1
ATOM 2049 C C . ALA A 1 267 ? -40.726 -32.901 151.156 1.00 59.78 267 ALA A C 1
ATOM 2051 O O . ALA A 1 267 ? -40.798 -33.626 152.143 1.00 59.78 267 ALA A O 1
ATOM 2052 N N . LEU A 1 268 ? -41.408 -33.158 150.033 1.00 61.34 268 LEU A N 1
ATOM 2053 C CA . LEU A 1 268 ? -42.281 -34.329 149.854 1.00 61.34 268 LEU A CA 1
ATOM 2054 C C . LEU A 1 268 ? -41.505 -35.646 149.666 1.00 61.34 268 LEU A C 1
ATOM 2056 O O . LEU A 1 268 ? -42.002 -36.711 150.021 1.00 61.34 268 LEU A O 1
ATOM 2060 N N . ALA A 1 269 ? -40.284 -35.608 149.129 1.00 58.16 269 ALA A N 1
ATOM 2061 C CA . ALA A 1 269 ? -39.431 -36.785 148.979 1.00 58.16 269 ALA A CA 1
ATOM 2062 C C . ALA A 1 269 ? -38.907 -37.279 150.337 1.00 58.16 269 ALA A C 1
ATOM 2064 O O . ALA A 1 269 ? -38.795 -38.489 150.542 1.00 58.16 269 ALA A O 1
ATOM 2065 N N . SER A 1 270 ? -38.684 -36.367 151.293 1.00 62.84 270 SER A N 1
ATOM 2066 C CA . SER A 1 270 ? -38.390 -36.714 152.690 1.00 62.84 270 SER A CA 1
ATOM 2067 C C . SER A 1 270 ? -39.502 -37.552 153.338 1.00 62.84 270 SER A C 1
ATOM 2069 O O . SER A 1 270 ? -39.200 -38.432 154.145 1.00 62.84 270 SER A O 1
ATOM 2071 N N . ASP A 1 271 ? -40.768 -37.331 152.968 1.00 54.12 271 ASP A N 1
ATOM 2072 C CA . ASP A 1 271 ? -41.905 -38.130 153.450 1.00 54.12 271 ASP A CA 1
ATOM 2073 C C . ASP A 1 271 ? -41.960 -39.537 152.805 1.00 54.12 271 ASP A C 1
ATOM 2075 O O . ASP A 1 271 ? -42.650 -40.426 153.306 1.00 54.12 271 ASP A O 1
ATOM 2079 N N . VAL A 1 272 ? -41.224 -39.765 151.706 1.00 58.41 272 VAL A N 1
ATOM 2080 C CA . VAL A 1 272 ? -41.242 -41.007 150.903 1.00 58.41 272 VAL A CA 1
ATOM 2081 C C . VAL A 1 272 ? -40.000 -41.885 151.118 1.00 58.41 272 VAL A C 1
ATOM 2083 O O . VAL A 1 272 ? -40.124 -43.111 151.133 1.00 58.41 272 VAL A O 1
ATOM 2086 N N . GLU A 1 273 ? -38.814 -41.307 151.338 1.00 57.41 273 GLU A N 1
ATOM 2087 C CA . GLU A 1 273 ? -37.589 -42.057 151.696 1.00 57.41 273 GLU A CA 1
ATOM 2088 C C . GLU A 1 273 ? -37.781 -42.879 152.986 1.00 57.41 273 GLU A C 1
ATOM 2090 O O . GLU A 1 273 ? -37.292 -44.004 153.103 1.00 57.41 273 GLU A O 1
ATOM 2095 N N . ALA A 1 274 ? -38.623 -42.388 153.902 1.00 54.66 274 ALA A N 1
ATOM 2096 C CA . ALA A 1 274 ? -39.066 -43.101 155.100 1.00 54.66 274 ALA A CA 1
ATOM 2097 C C . ALA A 1 274 ? -39.721 -44.480 154.830 1.00 54.66 274 ALA A C 1
ATOM 2099 O O . ALA A 1 274 ? -39.887 -45.263 155.769 1.00 54.66 274 ALA A O 1
ATOM 2100 N N . ALA A 1 275 ? -40.085 -44.794 153.579 1.00 48.31 275 ALA A N 1
ATOM 2101 C CA . ALA A 1 275 ? -40.842 -45.985 153.200 1.00 48.31 275 ALA A CA 1
ATOM 2102 C C . ALA A 1 275 ? -40.100 -47.013 152.312 1.00 48.31 275 ALA A C 1
ATOM 2104 O O . ALA A 1 275 ? -40.688 -48.053 152.028 1.00 48.31 275 ALA A O 1
ATOM 2105 N N . LYS A 1 276 ? -38.859 -46.779 151.839 1.00 51.44 276 LYS A N 1
ATOM 2106 C CA . LYS A 1 276 ? -38.312 -47.516 150.662 1.00 51.44 276 LYS A CA 1
ATOM 2107 C C . LYS A 1 276 ? -37.086 -48.427 150.872 1.00 51.44 276 LYS A C 1
ATOM 2109 O O . LYS A 1 276 ? -36.304 -48.688 149.962 1.00 51.44 276 LYS A O 1
ATOM 2114 N N . LYS A 1 277 ? -36.973 -48.978 152.074 1.00 54.12 277 LYS A N 1
ATOM 2115 C CA . LYS A 1 277 ? -35.843 -49.727 152.668 1.00 54.12 277 LYS A CA 1
ATOM 2116 C C . LYS A 1 277 ? -35.526 -51.141 152.089 1.00 54.12 277 LYS A C 1
ATOM 2118 O O . LYS A 1 277 ? -34.901 -51.929 152.792 1.00 54.12 277 LYS A O 1
ATOM 2123 N N . GLU A 1 278 ? -35.988 -51.531 150.889 1.00 50.84 278 GLU A N 1
ATOM 2124 C CA . GLU A 1 278 ? -36.428 -52.939 150.672 1.00 50.84 278 GLU A CA 1
ATOM 2125 C C . GLU A 1 278 ? -35.869 -53.800 149.484 1.00 50.84 278 GLU A C 1
ATOM 2127 O O . GLU A 1 278 ? -36.356 -54.919 149.338 1.00 50.84 278 GLU A O 1
ATOM 2132 N N . ALA A 1 279 ? -34.880 -53.409 148.645 1.00 38.44 279 ALA A N 1
ATOM 2133 C CA . ALA A 1 279 ? -34.448 -54.241 147.472 1.00 38.44 279 ALA A CA 1
ATOM 2134 C C . ALA A 1 279 ? -32.934 -54.214 147.071 1.00 38.44 279 ALA A C 1
ATOM 2136 O O . ALA A 1 279 ? -32.208 -53.328 147.517 1.00 38.44 279 ALA A O 1
ATOM 2137 N N . ALA A 1 280 ? -32.458 -55.193 146.255 1.00 44.22 280 ALA A N 1
ATOM 2138 C CA . ALA A 1 280 ? -31.027 -55.593 146.108 1.00 44.22 280 ALA A CA 1
ATOM 2139 C C . ALA A 1 280 ? -30.584 -56.318 144.773 1.00 44.22 280 ALA A C 1
ATOM 2141 O O . ALA A 1 280 ? -31.435 -56.672 143.964 1.00 44.22 280 ALA A O 1
ATOM 2142 N N . ASP A 1 281 ? -29.257 -56.576 144.626 1.00 50.00 281 ASP A N 1
ATOM 2143 C CA . ASP A 1 281 ? -28.478 -57.664 143.920 1.00 50.00 281 ASP A CA 1
ATOM 2144 C C . ASP A 1 281 ? -28.358 -57.918 142.355 1.00 50.00 281 ASP A C 1
ATOM 2146 O O . ASP A 1 281 ? -29.344 -57.952 141.630 1.00 50.00 281 ASP A O 1
ATOM 2150 N N . ALA A 1 282 ? -27.116 -58.290 141.906 1.00 42.12 282 ALA A N 1
ATOM 2151 C CA . ALA A 1 282 ? -26.628 -59.182 140.774 1.00 42.12 282 ALA A CA 1
ATOM 2152 C C . ALA A 1 282 ? -26.662 -58.819 139.227 1.00 42.12 282 ALA A C 1
ATOM 2154 O O . ALA A 1 282 ? -27.392 -57.916 138.844 1.00 42.12 282 ALA A O 1
ATOM 2155 N N . ASN A 1 283 ? -25.998 -59.512 138.237 1.00 42.25 283 ASN A N 1
ATOM 2156 C CA . ASN A 1 283 ? -24.594 -60.051 138.042 1.00 42.25 283 ASN A CA 1
ATOM 2157 C C . ASN A 1 283 ? -24.243 -60.680 136.603 1.00 42.25 283 ASN A C 1
ATOM 2159 O O . ASN A 1 283 ? -25.088 -61.363 136.040 1.00 42.25 283 ASN A O 1
ATOM 2163 N N . ASP A 1 284 ? -22.969 -60.581 136.114 1.00 44.91 284 ASP A N 1
ATOM 2164 C CA . ASP A 1 284 ? -22.086 -61.512 135.278 1.00 44.91 284 ASP A CA 1
ATOM 2165 C C . ASP A 1 284 ? -22.131 -61.909 133.725 1.00 44.91 284 ASP A C 1
ATOM 2167 O O . ASP A 1 284 ? -23.162 -62.326 133.216 1.00 44.91 284 ASP A O 1
ATOM 2171 N N . LYS A 1 285 ? -20.909 -61.995 133.080 1.00 47.12 285 LYS A N 1
ATOM 2172 C CA . LYS A 1 285 ? -20.296 -62.864 131.954 1.00 47.12 285 LYS A CA 1
ATOM 2173 C C . LYS A 1 285 ? -20.871 -62.945 130.480 1.00 47.12 285 LYS A C 1
ATOM 2175 O O . LYS A 1 285 ? -22.039 -62.645 130.311 1.00 47.12 285 LYS A O 1
ATOM 2180 N N . SER A 1 286 ? -20.224 -63.312 129.317 1.00 45.09 286 SER A N 1
ATOM 2181 C CA . SER A 1 286 ? -18.867 -63.743 128.745 1.00 45.09 286 SER A CA 1
ATOM 2182 C C . SER A 1 286 ? -18.701 -65.238 128.257 1.00 45.09 286 SER A C 1
ATOM 2184 O O . SER A 1 286 ? -19.197 -66.083 128.990 1.00 45.09 286 SER A O 1
ATOM 2186 N N . LYS A 1 287 ? -17.975 -65.749 127.195 1.00 41.56 287 LYS A N 1
ATOM 2187 C CA . LYS A 1 287 ? -17.226 -65.360 125.913 1.00 41.56 287 LYS A CA 1
ATOM 2188 C C . LYS A 1 287 ? -16.644 -66.659 125.170 1.00 41.56 287 LYS A C 1
ATOM 2190 O O . LYS A 1 287 ? -16.585 -67.643 125.900 1.00 41.56 287 LYS A O 1
ATOM 2195 N N . THR A 1 288 ? -16.145 -66.702 123.871 1.00 41.00 288 THR A N 1
ATOM 2196 C CA . THR A 1 288 ? -14.908 -67.470 123.310 1.00 41.00 288 THR A CA 1
ATOM 2197 C C . THR A 1 288 ? -14.839 -68.139 121.848 1.00 41.00 288 THR A C 1
ATOM 2199 O O . THR A 1 288 ? -15.638 -69.024 121.583 1.00 41.00 288 THR A O 1
ATOM 2202 N N . LEU A 1 289 ? -13.790 -67.810 121.016 1.00 46.09 289 LEU A N 1
ATOM 2203 C CA . LEU A 1 289 ? -12.865 -68.517 120.001 1.00 46.09 289 LEU A CA 1
ATOM 2204 C C . LEU A 1 289 ? -13.226 -69.274 118.641 1.00 46.09 289 LEU A C 1
ATOM 2206 O O . LEU A 1 289 ? -14.356 -69.180 118.178 1.00 46.09 289 LEU A O 1
ATOM 2210 N N . GLU A 1 290 ? -12.198 -69.858 117.936 1.00 36.16 290 GLU A N 1
ATOM 2211 C CA . GLU A 1 290 ? -11.762 -69.676 116.491 1.00 36.16 290 GLU A CA 1
ATOM 2212 C C . GLU A 1 290 ? -10.664 -70.719 115.963 1.00 36.16 290 GLU A C 1
ATOM 2214 O O . GLU A 1 290 ? -10.209 -71.477 116.813 1.00 36.16 290 GLU A O 1
ATOM 2219 N N . GLU A 1 291 ? -10.225 -70.736 114.653 1.00 39.28 291 GLU A N 1
ATOM 2220 C CA . GLU A 1 291 ? -8.964 -71.314 113.968 1.00 39.28 291 GLU A CA 1
ATOM 2221 C C . GLU A 1 291 ? -9.050 -72.331 112.738 1.00 39.28 291 GLU A C 1
ATOM 2223 O O . GLU A 1 291 ? -9.999 -73.107 112.693 1.00 39.28 291 GLU A O 1
ATOM 2228 N N . ASP A 1 292 ? -8.066 -72.305 111.764 1.00 37.12 292 ASP A N 1
ATOM 2229 C CA . ASP A 1 292 ? -7.423 -73.381 110.866 1.00 37.12 292 ASP A CA 1
ATOM 2230 C C . ASP A 1 292 ? -7.018 -73.039 109.361 1.00 37.12 292 ASP A C 1
ATOM 2232 O O . ASP A 1 292 ? -7.771 -72.346 108.675 1.00 37.12 292 ASP A O 1
ATOM 2236 N N . LEU A 1 293 ? -5.869 -73.548 108.792 1.00 39.28 293 LEU A N 1
ATOM 2237 C CA . LEU A 1 293 ? -5.435 -73.433 107.336 1.00 39.28 293 LEU A CA 1
ATOM 2238 C C . LEU A 1 293 ? -4.162 -74.253 106.824 1.00 39.28 293 LEU A C 1
ATOM 2240 O O . LEU A 1 293 ? -3.404 -74.791 107.619 1.00 39.28 293 LEU A O 1
ATOM 2244 N N . GLU A 1 294 ? -3.885 -74.226 105.486 1.00 41.53 294 GLU A N 1
ATOM 2245 C CA . GLU A 1 294 ? -2.648 -74.539 104.653 1.00 41.53 294 GLU A CA 1
ATOM 2246 C C . GLU A 1 294 ? -2.273 -75.978 104.114 1.00 41.53 294 GLU A C 1
ATOM 2248 O O . GLU A 1 294 ? -2.119 -76.924 104.880 1.00 41.53 294 GLU A O 1
ATOM 2253 N N . LYS A 1 295 ? -1.970 -76.104 102.782 1.00 39.12 295 LYS A N 1
ATOM 2254 C CA . LYS A 1 295 ? -0.863 -76.904 102.123 1.00 39.12 295 LYS A CA 1
ATOM 2255 C C . LYS A 1 295 ? -0.718 -76.606 100.594 1.00 39.12 295 LYS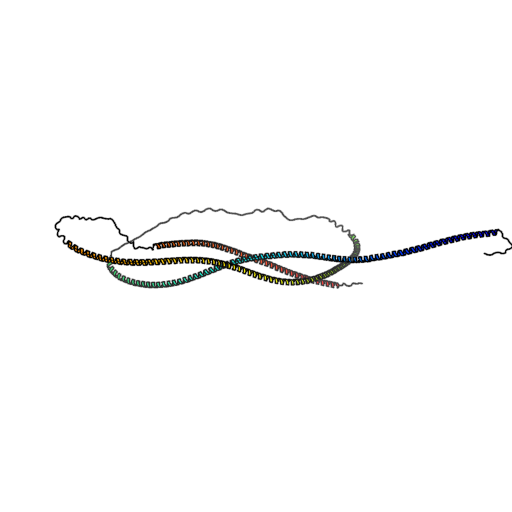 A C 1
ATOM 2257 O O . LYS A 1 295 ? -1.738 -76.465 99.934 1.00 39.12 295 LYS A O 1
ATOM 2262 N N . LEU A 1 296 ? 0.456 -76.251 100.016 1.00 44.19 296 LEU A N 1
ATOM 2263 C CA . LEU A 1 296 ? 1.649 -77.023 99.520 1.00 44.19 296 LEU A CA 1
ATOM 2264 C C . LEU A 1 296 ? 1.424 -77.915 98.250 1.00 44.19 296 LEU A C 1
ATOM 2266 O O . LEU A 1 296 ? 0.435 -78.635 98.252 1.00 44.19 296 LEU A O 1
ATOM 2270 N N . ARG A 1 297 ? 2.321 -78.118 97.240 1.00 45.75 297 ARG A N 1
ATOM 2271 C CA . ARG A 1 297 ? 3.346 -77.349 96.429 1.00 45.75 297 ARG A CA 1
ATOM 2272 C C . ARG A 1 297 ? 4.302 -78.371 95.688 1.00 45.75 297 ARG A C 1
ATOM 2274 O O . ARG A 1 297 ? 4.895 -79.165 96.411 1.00 45.75 297 ARG A O 1
ATOM 2281 N N . ALA A 1 298 ? 4.489 -78.393 94.337 1.00 38.84 298 ALA A N 1
ATOM 2282 C CA . ALA A 1 298 ? 5.340 -79.402 93.609 1.00 38.84 298 ALA A CA 1
ATOM 2283 C C . ALA A 1 298 ? 5.882 -79.060 92.165 1.00 38.84 298 ALA A C 1
ATOM 2285 O O . ALA A 1 298 ? 5.320 -78.204 91.489 1.00 38.84 298 ALA A O 1
ATOM 2286 N N . ASP A 1 299 ? 6.913 -79.824 91.731 1.00 43.25 299 ASP A N 1
ATOM 2287 C CA . ASP A 1 299 ? 7.484 -80.157 90.381 1.00 43.25 299 ASP A CA 1
ATOM 2288 C C . ASP A 1 299 ? 8.316 -79.185 89.485 1.00 43.25 299 ASP A C 1
ATOM 2290 O O . ASP A 1 299 ? 7.923 -78.062 89.180 1.00 43.25 299 ASP A O 1
ATOM 2294 N N . LEU A 1 300 ? 9.491 -79.680 89.014 1.00 43.19 300 LEU A N 1
ATOM 2295 C CA . LEU A 1 300 ? 10.517 -78.992 88.183 1.00 43.19 300 LEU A CA 1
ATOM 2296 C C . LEU A 1 300 ? 11.606 -79.987 87.662 1.00 43.19 300 LEU A C 1
ATOM 2298 O O . LEU A 1 300 ? 12.336 -80.502 88.503 1.00 43.19 300 LEU A O 1
ATOM 2302 N N . ALA A 1 301 ? 11.772 -80.233 86.335 1.00 40.78 301 ALA A N 1
ATOM 2303 C CA . ALA A 1 301 ? 13.045 -80.673 85.667 1.00 40.78 301 ALA A CA 1
ATOM 2304 C C . ALA A 1 301 ? 12.939 -81.102 84.167 1.00 40.78 301 ALA A C 1
ATOM 2306 O O . ALA A 1 301 ? 12.373 -82.157 83.879 1.00 40.78 301 ALA A O 1
ATOM 2307 N N . LYS A 1 302 ? 13.609 -80.392 83.228 1.00 46.56 302 LYS A N 1
ATOM 2308 C CA . LYS A 1 302 ? 14.242 -80.951 81.990 1.00 46.56 302 LYS A CA 1
ATOM 2309 C C . LYS A 1 302 ? 15.014 -79.891 81.171 1.00 46.56 302 LYS A C 1
ATOM 2311 O O . LYS A 1 302 ? 14.420 -78.885 80.806 1.00 46.56 302 LYS A O 1
ATOM 2316 N N . TYR A 1 303 ? 16.294 -80.127 80.846 1.00 47.91 303 TYR A N 1
ATOM 2317 C CA . TYR A 1 303 ? 17.146 -79.298 79.956 1.00 47.91 303 TYR A CA 1
ATOM 2318 C C . TYR A 1 303 ? 18.447 -80.060 79.556 1.00 47.91 303 TYR A C 1
ATOM 2320 O O . TYR A 1 303 ? 18.767 -81.055 80.204 1.00 47.91 303 TYR A O 1
ATOM 2328 N N . GLN A 1 304 ? 19.217 -79.523 78.585 1.00 34.09 304 GLN A N 1
ATOM 2329 C CA . GLN A 1 304 ? 20.619 -79.845 78.169 1.00 34.09 304 GLN A CA 1
ATOM 2330 C C . GLN A 1 304 ? 20.896 -80.935 77.088 1.00 34.09 304 GLN A C 1
ATOM 2332 O O . GLN A 1 304 ? 20.154 -81.907 76.979 1.00 34.09 304 GLN A O 1
ATOM 2337 N N . LYS A 1 305 ? 22.044 -80.747 76.379 1.00 35.50 305 LYS A N 1
ATOM 2338 C CA . LYS A 1 305 ? 22.708 -81.548 75.298 1.00 35.50 305 LYS A CA 1
ATOM 2339 C C . LYS A 1 305 ? 22.020 -81.559 73.910 1.00 35.50 305 LYS A C 1
ATOM 2341 O O . LYS A 1 305 ? 20.799 -81.622 73.869 1.00 35.50 305 LYS A O 1
ATOM 2346 N N . ASP A 1 306 ? 22.675 -81.527 72.731 1.00 38.97 306 ASP A N 1
ATOM 2347 C CA . ASP A 1 306 ? 24.060 -81.259 72.220 1.00 38.97 306 ASP A CA 1
ATOM 2348 C C . ASP A 1 306 ? 23.918 -80.768 70.741 1.00 38.97 306 ASP A C 1
ATOM 2350 O O . ASP A 1 306 ? 22.939 -81.166 70.111 1.00 38.97 306 ASP A O 1
ATOM 2354 N N . LEU A 1 307 ? 24.729 -79.938 70.051 1.00 41.41 307 LEU A N 1
ATOM 2355 C CA . LEU A 1 307 ? 25.944 -79.116 70.284 1.00 41.41 307 LEU A CA 1
ATOM 2356 C C . LEU A 1 307 ? 27.331 -79.624 69.762 1.00 41.41 307 LEU A C 1
ATOM 2358 O O . LEU A 1 307 ? 27.712 -80.762 70.006 1.00 41.41 307 LEU A O 1
ATOM 2362 N N . GLU A 1 308 ? 28.077 -78.693 69.125 1.00 37.34 308 GLU A N 1
ATOM 2363 C CA . GLU A 1 308 ? 29.506 -78.675 68.674 1.00 37.34 308 GLU A CA 1
ATOM 2364 C C . GLU A 1 308 ? 29.983 -79.509 67.444 1.00 37.34 308 GLU A C 1
ATOM 2366 O O . GLU A 1 308 ? 29.368 -80.501 67.068 1.00 37.34 308 GLU A O 1
ATOM 2371 N N . SER A 1 309 ? 31.138 -79.087 66.864 1.00 36.06 309 SER A N 1
ATOM 2372 C CA . SER A 1 309 ? 31.910 -79.632 65.702 1.00 36.06 309 SER A CA 1
ATOM 2373 C C . SER A 1 309 ? 31.499 -79.147 64.284 1.00 36.06 309 SER A C 1
ATOM 2375 O O . SER A 1 309 ? 30.331 -79.262 63.931 1.00 36.06 309 SER A O 1
ATOM 2377 N N . SER A 1 310 ? 32.375 -78.661 63.373 1.00 36.44 310 SER A N 1
ATOM 2378 C CA . SER A 1 310 ? 33.790 -78.189 63.428 1.00 36.44 310 SER A CA 1
ATOM 2379 C C . SER A 1 310 ? 34.138 -77.332 62.168 1.00 36.44 310 SER A C 1
ATOM 2381 O O . SER A 1 310 ? 33.277 -77.137 61.312 1.00 36.44 310 SER A O 1
ATOM 2383 N N . GLU A 1 311 ? 35.372 -76.813 62.036 1.00 41.31 311 GLU A N 1
ATOM 2384 C CA . GLU A 1 311 ? 35.789 -75.724 61.114 1.00 41.31 311 GLU A CA 1
ATOM 2385 C C . GLU A 1 311 ? 37.011 -76.056 60.200 1.00 41.31 311 GLU A C 1
ATOM 2387 O O . GLU A 1 311 ? 37.720 -77.030 60.446 1.00 41.31 311 GLU A O 1
ATOM 2392 N N . ALA A 1 312 ? 37.311 -75.145 59.241 1.00 38.84 312 ALA A N 1
ATOM 2393 C CA . ALA A 1 312 ? 38.656 -74.618 58.864 1.00 38.84 312 ALA A CA 1
ATOM 2394 C C . ALA A 1 312 ? 39.283 -74.854 57.449 1.00 38.84 312 ALA A C 1
ATOM 2396 O O . ALA A 1 312 ? 39.254 -75.949 56.899 1.00 38.84 312 ALA A O 1
ATOM 2397 N N . ALA A 1 313 ? 40.002 -73.798 56.994 1.00 41.28 313 ALA A N 1
ATOM 2398 C CA . ALA A 1 313 ? 41.179 -73.739 56.082 1.00 41.28 313 ALA A CA 1
ATOM 2399 C C . ALA A 1 313 ? 41.045 -74.031 54.554 1.00 41.28 313 ALA A C 1
ATOM 2401 O O . ALA A 1 313 ? 40.165 -74.773 54.143 1.00 41.28 313 ALA A O 1
ATOM 2402 N N . HIS A 1 314 ? 41.945 -73.576 53.649 1.00 33.03 314 HIS A N 1
ATOM 2403 C CA . HIS A 1 314 ? 42.703 -72.302 53.462 1.00 33.03 314 HIS A CA 1
ATOM 2404 C C . HIS A 1 314 ? 43.343 -72.292 52.027 1.00 33.03 314 HIS A C 1
ATOM 2406 O O . HIS A 1 314 ? 43.181 -73.259 51.289 1.00 33.03 314 HIS A O 1
ATOM 2412 N N . GLU A 1 315 ? 44.076 -71.230 51.638 1.00 40.06 315 GLU A N 1
ATOM 2413 C CA . GLU A 1 315 ? 45.048 -71.159 50.498 1.00 40.06 315 GLU A CA 1
ATOM 2414 C C . GLU A 1 315 ? 45.925 -72.442 50.325 1.00 40.06 315 GLU A C 1
ATOM 2416 O O . GLU A 1 315 ? 46.142 -73.155 51.303 1.00 40.06 315 GLU A O 1
ATOM 2421 N N . THR A 1 316 ? 46.510 -72.802 49.162 1.00 33.88 316 THR A N 1
ATOM 2422 C CA . THR A 1 316 ? 47.311 -71.934 48.259 1.00 33.88 316 THR A CA 1
ATOM 2423 C C . THR A 1 316 ? 47.570 -72.504 46.836 1.00 33.88 316 THR A C 1
ATOM 2425 O O . THR A 1 316 ? 47.685 -73.711 46.657 1.00 33.88 316 THR A O 1
ATOM 2428 N N . ALA A 1 317 ? 47.905 -71.606 45.890 1.00 36.09 317 ALA A N 1
ATOM 2429 C CA . ALA A 1 317 ? 49.021 -71.718 44.912 1.00 36.09 317 ALA A CA 1
ATOM 2430 C C . ALA A 1 317 ? 48.952 -72.567 43.594 1.00 36.09 317 ALA A C 1
ATOM 2432 O O . ALA A 1 317 ? 49.065 -73.787 43.596 1.00 36.09 317 ALA A O 1
ATOM 2433 N N . LYS A 1 318 ? 49.158 -71.844 42.467 1.00 31.03 318 LYS A N 1
ATOM 2434 C CA . LYS A 1 318 ? 50.327 -71.978 41.540 1.00 31.03 318 LYS A CA 1
ATOM 2435 C C . LYS A 1 318 ? 50.372 -73.108 40.479 1.00 31.03 318 LYS A C 1
ATOM 2437 O O . LYS A 1 318 ? 51.122 -74.072 40.619 1.00 31.03 318 LYS A O 1
ATOM 2442 N N . ALA A 1 319 ? 49.753 -72.844 39.324 1.00 37.12 319 ALA A N 1
ATOM 2443 C CA . ALA A 1 319 ? 50.101 -73.353 37.981 1.00 37.12 319 ALA A CA 1
ATOM 2444 C C . ALA A 1 319 ? 49.457 -72.403 36.926 1.00 37.12 319 ALA A C 1
ATOM 2446 O O . ALA A 1 319 ? 48.407 -71.844 37.227 1.00 37.12 319 ALA A O 1
ATOM 2447 N N . GLU A 1 320 ? 49.992 -72.094 35.736 1.00 38.78 320 GLU A N 1
ATOM 2448 C CA . GLU A 1 320 ? 51.215 -72.529 35.035 1.00 38.78 320 GLU A CA 1
ATOM 2449 C C . GLU A 1 320 ? 51.992 -71.336 34.428 1.00 38.78 320 GLU A C 1
ATOM 2451 O O . GLU A 1 320 ? 51.414 -70.322 34.039 1.00 38.78 320 GLU A O 1
ATOM 2456 N N . LEU A 1 321 ? 53.310 -71.502 34.272 1.00 34.84 321 LEU A N 1
ATOM 2457 C CA . LEU A 1 321 ? 54.184 -70.695 33.411 1.00 34.84 321 LEU A CA 1
ATOM 2458 C C . LEU A 1 321 ? 55.156 -71.659 32.715 1.00 34.84 321 LEU A C 1
ATOM 2460 O O . LEU A 1 321 ? 55.971 -72.258 33.405 1.00 34.84 321 LEU A O 1
ATOM 2464 N N . GLU A 1 322 ? 55.028 -71.829 31.390 1.00 37.56 322 GLU A N 1
ATOM 2465 C CA . GLU A 1 322 ? 56.060 -72.246 30.404 1.00 37.56 322 GLU A CA 1
ATOM 2466 C C . GLU A 1 322 ? 55.393 -72.708 29.085 1.00 37.56 322 GLU A C 1
ATOM 2468 O O . GLU A 1 322 ? 55.094 -73.886 28.897 1.00 37.56 322 GLU A O 1
ATOM 2473 N N . LYS A 1 323 ? 55.241 -71.795 28.114 1.00 44.81 323 LYS A N 1
ATOM 2474 C CA . LYS A 1 323 ? 55.383 -72.137 26.684 1.00 44.81 323 LYS A CA 1
ATOM 2475 C C . LYS A 1 323 ? 55.834 -70.902 25.878 1.00 44.81 323 LYS A C 1
ATOM 2477 O O . LYS A 1 323 ? 55.008 -70.177 25.342 1.00 44.81 323 LYS A O 1
ATOM 2482 N N . VAL A 1 324 ? 57.096 -70.469 26.001 1.00 48.38 324 VAL A N 1
ATOM 2483 C CA . VAL A 1 324 ? 58.276 -71.009 25.268 1.00 48.38 324 VAL A CA 1
ATOM 2484 C C . VAL A 1 324 ? 58.176 -70.622 23.781 1.00 48.38 324 VAL A C 1
ATOM 2486 O O . VAL A 1 324 ? 57.353 -71.206 23.087 1.00 48.38 324 VAL A O 1
ATOM 2489 N N . LYS A 1 325 ? 58.799 -69.518 23.319 1.00 35.97 325 LYS A N 1
ATOM 2490 C CA . LYS A 1 325 ? 60.251 -69.214 23.083 1.00 35.97 325 LYS A CA 1
ATOM 2491 C C . LYS A 1 325 ? 60.682 -69.584 21.642 1.00 35.97 325 LYS A C 1
ATOM 2493 O O . LYS A 1 325 ? 60.052 -70.448 21.050 1.00 35.97 325 LYS A O 1
ATOM 2498 N N . ALA A 1 326 ? 61.792 -68.974 21.184 1.00 37.38 326 ALA A N 1
ATOM 2499 C CA . ALA A 1 326 ? 62.412 -68.982 19.835 1.00 37.38 326 ALA A CA 1
ATOM 2500 C C . ALA A 1 326 ? 61.847 -67.921 18.860 1.00 37.38 326 ALA A C 1
ATOM 2502 O O . ALA A 1 326 ? 60.632 -67.791 18.761 1.00 37.38 326 ALA A O 1
ATOM 2503 N N . GLU A 1 327 ? 62.629 -67.100 18.139 1.00 42.25 327 GLU A N 1
ATOM 2504 C CA . GLU A 1 327 ? 64.087 -66.790 18.065 1.00 42.25 327 GLU A CA 1
ATOM 2505 C C . GLU A 1 327 ? 64.201 -65.266 17.736 1.00 42.25 327 GLU A C 1
ATOM 2507 O O . GLU A 1 327 ? 63.289 -64.724 17.120 1.00 42.25 327 GLU A O 1
ATOM 2512 N N . ALA A 1 328 ? 65.115 -64.422 18.245 1.00 35.66 328 ALA A N 1
ATOM 2513 C CA . ALA A 1 328 ? 66.593 -64.418 18.289 1.00 35.66 328 ALA A CA 1
ATOM 2514 C C . ALA A 1 328 ? 67.290 -64.193 16.916 1.00 35.66 328 ALA A C 1
ATOM 2516 O O . ALA A 1 328 ? 66.828 -64.740 15.925 1.00 35.66 328 ALA A O 1
ATOM 2517 N N . ALA A 1 329 ? 68.438 -63.506 16.761 1.00 41.25 329 ALA A N 1
ATOM 2518 C CA . ALA A 1 329 ? 69.029 -62.309 17.404 1.00 41.25 329 ALA A CA 1
ATOM 2519 C C . ALA A 1 329 ? 70.361 -61.923 16.685 1.00 41.25 329 ALA A C 1
ATOM 2521 O O . ALA A 1 329 ? 71.190 -62.797 16.472 1.00 41.25 329 ALA A O 1
ATOM 2522 N N . GLU A 1 330 ? 70.587 -60.625 16.427 1.00 41.06 330 GLU A N 1
ATOM 2523 C CA . GLU A 1 330 ? 71.898 -59.930 16.257 1.00 41.06 330 GLU A CA 1
ATOM 2524 C C . GLU A 1 330 ? 72.913 -60.346 15.135 1.00 41.06 330 GLU A C 1
ATOM 2526 O O . GLU A 1 330 ? 72.790 -61.358 14.457 1.00 41.06 330 GLU A O 1
ATOM 2531 N N . SER A 1 331 ? 73.892 -59.465 14.858 1.00 46.59 331 SER A N 1
ATOM 2532 C CA . SER A 1 331 ? 74.699 -59.355 13.614 1.00 46.59 331 SER A CA 1
ATOM 2533 C C . SER A 1 331 ? 76.122 -59.951 13.679 1.00 46.59 331 SER A C 1
ATOM 2535 O O . SER A 1 331 ? 76.758 -59.785 14.716 1.00 46.59 331 SER A O 1
ATOM 2537 N N . GLN A 1 332 ? 76.722 -60.418 12.553 1.00 36.31 332 GLN A N 1
ATOM 2538 C CA . GLN A 1 332 ? 78.186 -60.260 12.294 1.00 36.31 332 GLN A CA 1
ATOM 2539 C C . GLN A 1 332 ? 78.761 -60.599 10.874 1.00 36.31 332 GLN A C 1
ATOM 2541 O O . GLN A 1 332 ? 78.439 -61.616 10.279 1.00 36.31 332 GLN A O 1
ATOM 2546 N N . SER A 1 333 ? 79.761 -59.794 10.448 1.00 41.59 333 SER A N 1
ATOM 2547 C CA . SER A 1 333 ? 81.072 -60.168 9.823 1.00 41.59 333 SER A CA 1
ATOM 2548 C C . SER A 1 333 ? 81.314 -60.540 8.317 1.00 41.59 333 SER A C 1
ATOM 2550 O O . SER A 1 333 ? 81.356 -61.706 7.951 1.00 41.59 333 SER A O 1
ATOM 2552 N N . LYS A 1 334 ? 81.754 -59.530 7.529 1.00 52.44 334 LYS A N 1
ATOM 2553 C CA . LYS A 1 334 ? 83.034 -59.387 6.741 1.00 52.44 334 LYS A CA 1
ATOM 2554 C C . LYS A 1 334 ? 83.599 -60.408 5.684 1.00 52.44 334 LYS A C 1
ATOM 2556 O O . LYS A 1 334 ? 84.044 -61.491 6.031 1.00 52.44 334 LYS A O 1
ATOM 2561 N N . SER A 1 335 ? 83.865 -59.857 4.473 1.00 49.69 335 SER A N 1
ATOM 2562 C CA . SER A 1 335 ? 85.125 -59.820 3.640 1.00 49.69 335 SER A CA 1
ATOM 2563 C C . SER A 1 335 ? 85.854 -61.055 3.036 1.00 49.69 335 SER A C 1
ATOM 2565 O O . SER A 1 335 ? 86.261 -61.928 3.794 1.00 49.69 335 SER A O 1
ATOM 2567 N N . ALA A 1 336 ? 86.257 -60.981 1.738 1.00 54.03 336 ALA A N 1
ATOM 2568 C CA . ALA A 1 336 ? 87.662 -60.783 1.238 1.00 54.03 336 ALA A CA 1
ATOM 2569 C C . ALA A 1 336 ? 87.955 -61.310 -0.212 1.00 54.03 336 ALA A C 1
ATOM 2571 O O . ALA A 1 336 ? 87.643 -62.464 -0.478 1.00 54.03 336 ALA A O 1
ATOM 2572 N N . ALA A 1 337 ? 88.615 -60.520 -1.100 1.00 51.56 337 ALA A N 1
ATOM 2573 C CA . ALA A 1 337 ? 89.416 -60.960 -2.288 1.00 51.56 337 ALA A CA 1
ATOM 2574 C C . ALA A 1 337 ? 90.036 -59.783 -3.114 1.00 51.56 337 ALA A C 1
ATOM 2576 O O . ALA A 1 337 ? 89.281 -58.905 -3.526 1.00 51.56 337 ALA A O 1
ATOM 2577 N N . THR A 1 338 ? 91.353 -59.791 -3.421 1.00 56.41 338 THR A N 1
ATOM 2578 C CA . THR A 1 338 ? 92.092 -58.845 -4.326 1.00 56.41 338 THR A CA 1
ATOM 2579 C C . THR A 1 338 ? 93.536 -59.320 -4.629 1.00 56.41 338 THR A C 1
ATOM 2581 O O . THR A 1 338 ? 94.181 -59.730 -3.670 1.00 56.41 338 THR A O 1
ATOM 2584 N N . GLU A 1 339 ? 94.093 -59.162 -5.852 1.00 56.06 339 GLU A N 1
ATOM 2585 C CA . GLU A 1 339 ? 95.567 -59.131 -6.135 1.00 56.06 339 GLU A CA 1
ATOM 2586 C C . GLU A 1 339 ? 95.924 -58.745 -7.606 1.00 56.06 339 GLU A C 1
ATOM 2588 O O . GLU A 1 339 ? 95.126 -59.027 -8.499 1.00 56.06 339 GLU A O 1
ATOM 2593 N N . GLY A 1 340 ? 97.098 -58.128 -7.885 1.00 39.81 340 GLY A N 1
ATOM 2594 C CA . GLY A 1 340 ? 97.602 -57.881 -9.267 1.00 39.81 340 GLY A CA 1
ATOM 2595 C C . GLY A 1 340 ? 98.725 -56.821 -9.478 1.00 39.81 340 GLY A C 1
ATOM 2596 O O . GLY A 1 340 ? 98.874 -55.905 -8.679 1.00 39.81 340 GLY A O 1
ATOM 2597 N N . GLU A 1 341 ? 99.503 -56.977 -10.567 1.00 37.56 341 GLU A N 1
ATOM 2598 C CA . GLU A 1 341 ? 100.655 -56.192 -11.118 1.00 37.56 341 GLU A CA 1
ATOM 2599 C C . GLU A 1 341 ? 100.867 -54.713 -10.673 1.00 37.56 341 GLU A C 1
ATOM 2601 O O . GLU A 1 341 ? 99.933 -53.923 -10.732 1.00 37.56 341 GLU A O 1
ATOM 2606 N N . THR A 1 342 ? 102.045 -54.167 -10.293 1.00 48.72 342 THR A N 1
ATOM 2607 C CA . THR A 1 342 ? 103.452 -54.601 -10.017 1.00 48.72 342 THR A CA 1
ATOM 2608 C C . THR A 1 342 ? 104.616 -54.157 -10.956 1.00 48.72 342 THR A C 1
ATOM 2610 O O . THR A 1 342 ? 105.582 -53.593 -10.447 1.00 48.72 342 THR A O 1
ATOM 2613 N N . GLU A 1 343 ? 104.622 -54.381 -12.277 1.00 49.28 343 GLU A N 1
ATOM 2614 C CA . GLU A 1 343 ? 105.883 -54.457 -13.083 1.00 49.28 343 GLU A CA 1
ATOM 2615 C C . GLU A 1 343 ? 106.571 -53.116 -13.508 1.00 49.28 343 GLU A C 1
ATOM 2617 O O . GLU A 1 343 ? 107.595 -53.088 -14.193 1.00 49.28 343 GLU A O 1
ATOM 2622 N N . THR A 1 344 ? 106.047 -51.956 -13.117 1.00 50.53 344 THR A N 1
ATOM 2623 C CA . THR A 1 344 ? 106.116 -50.734 -13.951 1.00 50.53 344 THR A CA 1
ATOM 2624 C C . THR A 1 344 ? 107.438 -49.933 -13.976 1.00 50.53 344 THR A C 1
ATOM 2626 O O . THR A 1 344 ? 107.634 -49.111 -14.872 1.00 50.53 344 THR A O 1
ATOM 2629 N N . LEU A 1 345 ? 108.349 -50.095 -13.009 1.00 56.75 345 LEU A N 1
ATOM 2630 C CA . LEU A 1 345 ? 109.360 -49.058 -12.698 1.00 56.75 345 LEU A CA 1
ATOM 2631 C C . LEU A 1 345 ? 110.601 -48.983 -13.615 1.00 56.75 345 LEU A C 1
ATOM 2633 O O . LEU A 1 345 ? 111.292 -47.968 -13.612 1.00 56.75 345 LEU A O 1
ATOM 2637 N N . ARG A 1 346 ? 110.938 -50.017 -14.399 1.00 60.62 346 ARG A N 1
ATOM 2638 C CA . ARG A 1 346 ? 112.282 -50.104 -15.025 1.00 60.62 346 ARG A CA 1
ATOM 2639 C C . ARG A 1 346 ? 112.509 -49.196 -16.250 1.00 60.62 346 ARG A C 1
ATOM 2641 O O . ARG A 1 346 ? 113.657 -48.925 -16.588 1.00 60.62 346 ARG A O 1
ATOM 2648 N N . LYS A 1 347 ? 111.456 -48.692 -16.904 1.00 62.84 347 LYS A N 1
ATOM 2649 C CA . LYS A 1 347 ? 111.529 -47.923 -18.174 1.00 62.84 347 LYS A CA 1
ATOM 2650 C C . LYS A 1 347 ? 112.045 -46.469 -18.055 1.00 62.84 347 LYS A C 1
ATOM 2652 O O . LYS A 1 347 ? 111.905 -45.699 -18.993 1.00 62.84 347 LYS A O 1
ATOM 2657 N N . GLN A 1 348 ? 112.593 -46.054 -16.913 1.00 66.81 348 GLN A N 1
ATOM 2658 C CA . GLN A 1 348 ? 112.656 -44.631 -16.533 1.00 66.81 348 GLN A CA 1
ATOM 2659 C C . GLN A 1 348 ? 113.947 -43.863 -16.891 1.00 66.81 348 GLN A C 1
ATOM 2661 O O . GLN A 1 348 ? 113.993 -42.655 -16.669 1.00 66.81 348 GLN A O 1
ATOM 2666 N N . LEU A 1 349 ? 114.999 -44.521 -17.395 1.00 54.12 349 LEU A N 1
ATOM 2667 C CA . LEU A 1 349 ? 116.353 -43.932 -17.453 1.00 54.12 349 LEU A CA 1
ATOM 2668 C C . LEU A 1 349 ? 116.883 -43.600 -18.861 1.00 54.12 349 LEU A C 1
ATOM 2670 O O . LEU A 1 349 ? 117.749 -42.741 -18.986 1.00 54.12 349 LEU A O 1
ATOM 2674 N N . GLU A 1 350 ? 116.387 -44.255 -19.912 1.00 64.88 350 GLU A N 1
ATOM 2675 C CA . GLU A 1 350 ? 117.023 -44.228 -21.243 1.00 64.88 350 GLU A CA 1
ATOM 2676 C C . GLU A 1 350 ? 116.678 -42.965 -22.067 1.00 64.88 350 GLU A C 1
ATOM 2678 O O . GLU A 1 350 ? 117.521 -42.458 -22.802 1.00 64.88 350 GLU A O 1
ATOM 2683 N N . ASP A 1 351 ? 115.498 -42.362 -21.863 1.00 73.06 351 ASP A N 1
ATOM 2684 C CA . ASP A 1 351 ? 115.094 -41.104 -22.524 1.00 73.06 351 ASP A CA 1
ATOM 2685 C C . ASP A 1 351 ? 115.828 -39.844 -21.996 1.00 73.06 351 ASP A C 1
ATOM 2687 O O . ASP A 1 351 ? 115.682 -38.757 -22.557 1.00 73.06 351 ASP A O 1
ATOM 2691 N N . LEU A 1 352 ? 116.636 -39.932 -20.929 1.00 62.22 352 LEU A N 1
ATOM 2692 C CA . LEU A 1 352 ? 117.253 -38.746 -20.306 1.00 62.22 352 LEU A CA 1
ATOM 2693 C C . LEU A 1 352 ? 118.313 -38.040 -21.168 1.00 62.22 352 LEU A C 1
ATOM 2695 O O . LEU A 1 352 ? 118.560 -36.857 -20.948 1.00 62.22 352 LEU A O 1
ATOM 2699 N N . GLN A 1 353 ? 118.922 -38.719 -22.143 1.00 55.03 353 GLN A N 1
ATOM 2700 C CA . GLN A 1 353 ? 119.919 -38.105 -23.033 1.00 55.03 353 GLN A CA 1
ATOM 2701 C C . GLN A 1 353 ? 119.276 -37.366 -24.222 1.00 55.03 353 GLN A C 1
ATOM 2703 O O . GLN A 1 353 ? 119.784 -36.339 -24.670 1.00 55.03 353 GLN A O 1
ATOM 2708 N N . LYS A 1 354 ? 118.110 -37.843 -24.668 1.00 68.06 354 LYS A N 1
ATOM 2709 C CA . LYS A 1 354 ? 117.263 -37.255 -25.719 1.00 68.06 354 LYS A CA 1
ATOM 2710 C C . LYS A 1 354 ? 116.825 -35.821 -25.374 1.00 68.06 354 LYS A C 1
ATOM 2712 O O . LYS A 1 354 ? 116.882 -34.920 -26.210 1.00 68.06 354 LYS A O 1
ATOM 2717 N N . ARG A 1 355 ? 116.538 -35.600 -24.084 1.00 62.53 355 ARG A N 1
ATOM 2718 C CA . ARG A 1 355 ? 116.135 -34.320 -23.472 1.00 62.53 355 ARG A CA 1
ATOM 2719 C C . ARG A 1 355 ? 117.057 -33.124 -23.725 1.00 62.53 355 ARG A C 1
ATOM 2721 O O . ARG A 1 355 ? 116.604 -31.990 -23.599 1.00 62.53 355 ARG A O 1
ATOM 2728 N N . SER A 1 356 ? 118.334 -33.325 -24.064 1.00 57.56 356 SER A N 1
ATOM 2729 C CA . SER A 1 356 ? 119.247 -32.195 -24.300 1.00 57.56 356 SER A CA 1
ATOM 2730 C C . SER A 1 356 ? 119.147 -31.612 -25.712 1.00 57.56 356 SER A C 1
ATOM 2732 O O . SER A 1 356 ? 119.354 -30.410 -25.877 1.00 57.56 356 SER A O 1
ATOM 2734 N N . GLU A 1 357 ? 118.841 -32.433 -26.719 1.00 61.16 357 GLU A N 1
ATOM 2735 C CA . GLU A 1 357 ? 118.591 -31.962 -28.091 1.00 61.16 357 GLU A CA 1
ATOM 2736 C C . GLU A 1 357 ? 117.155 -31.434 -28.220 1.00 61.16 357 GLU A C 1
ATOM 2738 O O . GLU A 1 357 ? 116.933 -30.400 -28.855 1.00 61.16 357 GLU A O 1
ATOM 2743 N N . GLU A 1 358 ? 116.208 -32.062 -27.508 1.00 63.12 358 GLU A N 1
ATOM 2744 C CA . GLU A 1 358 ? 114.860 -31.526 -27.279 1.00 63.12 358 GLU A CA 1
ATOM 2745 C C . GLU A 1 358 ? 114.944 -30.083 -26.737 1.00 63.12 358 GLU A C 1
ATOM 2747 O O . GLU A 1 358 ? 114.384 -29.177 -27.348 1.00 63.12 358 GLU A O 1
ATOM 2752 N N . SER A 1 359 ? 115.754 -29.820 -25.701 1.00 64.50 359 SER A N 1
ATOM 2753 C CA . SER A 1 359 ? 115.852 -28.490 -25.072 1.00 64.50 359 SER A CA 1
ATOM 2754 C C . SER A 1 359 ? 116.322 -27.349 -26.000 1.00 64.50 359 SER A C 1
ATOM 2756 O O . SER A 1 359 ? 115.799 -26.236 -25.909 1.00 64.50 359 SER A O 1
ATOM 2758 N N . GLN A 1 360 ? 117.263 -27.575 -26.930 1.00 53.34 360 GLN A N 1
ATOM 2759 C CA . GLN A 1 360 ? 117.632 -26.519 -27.896 1.00 53.34 360 GLN A CA 1
ATOM 2760 C C . GLN A 1 360 ? 116.560 -26.315 -28.975 1.00 53.34 360 GLN A C 1
ATOM 2762 O O . GLN A 1 360 ? 116.328 -25.176 -29.389 1.00 53.34 360 GLN A O 1
ATOM 2767 N N . SER A 1 361 ? 115.858 -27.378 -29.385 1.00 67.56 361 SER A N 1
ATOM 2768 C CA . SER A 1 361 ? 114.683 -27.243 -30.252 1.00 67.56 361 SER A CA 1
ATOM 2769 C C . SER A 1 361 ? 113.527 -26.524 -29.545 1.00 67.56 361 SER A C 1
ATOM 2771 O O . SER A 1 361 ? 112.790 -25.787 -30.199 1.00 67.56 361 SER A O 1
ATOM 2773 N N . GLU A 1 362 ? 113.367 -26.715 -28.235 1.00 65.75 362 GLU A N 1
ATOM 2774 C CA . GLU A 1 362 ? 112.360 -26.046 -27.409 1.00 65.75 362 GLU A CA 1
ATOM 2775 C C . GLU A 1 362 ? 112.648 -24.551 -27.251 1.00 65.75 362 GLU A C 1
ATOM 2777 O O . GLU A 1 362 ? 111.723 -23.762 -27.363 1.00 65.75 362 GLU A O 1
ATOM 2782 N N . VAL A 1 363 ? 113.902 -24.114 -27.078 1.00 69.56 363 VAL A N 1
ATOM 2783 C CA . VAL A 1 363 ? 114.218 -22.669 -26.982 1.00 69.56 363 VAL A CA 1
ATOM 2784 C C . VAL A 1 363 ? 113.996 -21.930 -28.309 1.00 69.56 363 VAL A C 1
ATOM 2786 O O . VAL A 1 363 ? 113.625 -20.754 -28.298 1.00 69.56 363 VAL A O 1
ATOM 2789 N N . ALA A 1 364 ? 114.196 -22.596 -29.451 1.00 62.84 364 ALA A N 1
ATOM 2790 C CA . ALA A 1 364 ? 113.842 -22.037 -30.756 1.00 62.84 364 ALA A CA 1
ATOM 2791 C C . ALA A 1 364 ? 112.316 -21.904 -30.900 1.00 62.84 364 ALA A C 1
ATOM 2793 O O . ALA A 1 364 ? 111.823 -20.803 -31.153 1.00 62.84 364 ALA A O 1
ATOM 2794 N N . LYS A 1 365 ? 111.577 -22.994 -30.634 1.00 69.31 365 LYS A N 1
ATOM 2795 C CA . LYS A 1 365 ? 110.108 -22.997 -30.614 1.00 69.31 365 LYS A CA 1
ATOM 2796 C C . LYS A 1 365 ? 109.539 -21.950 -29.667 1.00 69.31 365 LYS A C 1
ATOM 2798 O O . LYS A 1 365 ? 108.747 -21.137 -30.106 1.00 69.31 365 LYS A O 1
ATOM 2803 N N . ALA A 1 366 ? 109.998 -21.886 -28.421 1.00 66.44 366 ALA A N 1
ATOM 2804 C CA . ALA A 1 366 ? 109.471 -20.984 -27.400 1.00 66.44 366 ALA A CA 1
ATOM 2805 C C . ALA A 1 366 ? 109.561 -19.497 -27.787 1.00 66.44 366 ALA A C 1
ATOM 2807 O O . ALA A 1 366 ? 108.772 -18.697 -27.297 1.00 66.44 366 ALA A O 1
ATOM 2808 N N . LYS A 1 367 ? 110.489 -19.099 -28.672 1.00 63.50 367 LYS A N 1
ATOM 2809 C CA . LYS A 1 367 ? 110.544 -17.727 -29.209 1.00 63.50 367 LYS A CA 1
ATOM 2810 C C . LYS A 1 367 ? 109.564 -17.488 -30.354 1.00 63.50 367 LYS A C 1
ATOM 2812 O O . LYS A 1 367 ? 108.997 -16.404 -30.441 1.00 63.50 367 LYS A O 1
ATOM 2817 N N . GLU A 1 368 ? 109.368 -18.481 -31.214 1.00 64.38 368 GLU A N 1
ATOM 2818 C CA . GLU A 1 368 ? 108.382 -18.440 -32.300 1.00 64.38 368 GLU A CA 1
ATOM 2819 C C . GLU A 1 368 ? 106.949 -18.529 -31.738 1.00 64.38 368 GLU A C 1
ATOM 2821 O O . GLU A 1 368 ? 106.073 -17.759 -32.123 1.00 64.38 368 GLU A O 1
ATOM 2826 N N . GLU A 1 369 ? 106.747 -19.371 -30.723 1.00 69.06 369 GLU A N 1
ATOM 2827 C CA . GLU A 1 369 ? 105.539 -19.492 -29.906 1.00 69.06 369 GLU A CA 1
ATOM 2828 C C . GLU A 1 369 ? 105.274 -18.222 -29.083 1.00 69.06 369 GLU A C 1
ATOM 2830 O O . GLU A 1 369 ? 104.127 -17.792 -29.031 1.00 69.06 369 GLU A O 1
ATOM 2835 N N . LEU A 1 370 ? 106.293 -17.565 -28.503 1.00 71.62 370 LEU A N 1
ATOM 2836 C CA . LEU A 1 370 ? 106.113 -16.281 -27.806 1.00 71.62 370 LEU A CA 1
ATOM 2837 C C . LEU A 1 370 ? 105.687 -15.165 -28.769 1.00 71.62 370 LEU A C 1
ATOM 2839 O O . LEU A 1 370 ? 104.698 -14.490 -28.503 1.00 71.62 370 LEU A O 1
ATOM 2843 N N . ALA A 1 371 ? 106.363 -15.012 -29.912 1.00 67.31 371 ALA A N 1
ATOM 2844 C CA . ALA A 1 371 ? 105.967 -14.033 -30.927 1.00 67.31 371 ALA A CA 1
ATOM 2845 C C . ALA A 1 371 ? 104.561 -14.329 -31.490 1.00 67.31 371 ALA A C 1
ATOM 2847 O O . ALA A 1 371 ? 103.770 -13.414 -31.723 1.00 67.31 371 ALA A O 1
ATOM 2848 N N . SER A 1 372 ? 104.213 -15.612 -31.649 1.00 69.12 372 SER A N 1
ATOM 2849 C CA . SER A 1 372 ? 102.858 -16.040 -32.004 1.00 69.12 372 SER A CA 1
ATOM 2850 C C . SER A 1 372 ? 101.840 -15.773 -30.890 1.00 69.12 372 SER A C 1
ATOM 2852 O O . SER A 1 372 ? 100.679 -15.519 -31.204 1.00 69.12 372 SER A O 1
ATOM 2854 N N . ALA A 1 373 ? 102.229 -15.840 -29.615 1.00 70.12 373 ALA A N 1
ATOM 2855 C CA . ALA A 1 373 ? 101.357 -15.596 -28.470 1.00 70.12 373 ALA A CA 1
ATOM 2856 C C . ALA A 1 373 ? 101.104 -14.100 -28.246 1.00 70.12 373 ALA A C 1
ATOM 2858 O O . ALA A 1 373 ? 99.971 -13.723 -27.966 1.00 70.12 373 ALA A O 1
ATOM 2859 N N . GLU A 1 374 ? 102.111 -13.245 -28.432 1.00 68.69 374 GLU A N 1
ATOM 2860 C CA . GLU A 1 374 ? 101.967 -11.783 -28.403 1.00 68.69 374 GLU A CA 1
ATOM 2861 C C . GLU A 1 374 ? 101.067 -11.309 -29.558 1.00 68.69 374 GLU A C 1
ATOM 2863 O O . GLU A 1 374 ? 100.075 -10.615 -29.331 1.00 68.69 374 GLU A O 1
ATOM 2868 N N . ALA A 1 375 ? 101.310 -11.789 -30.785 1.00 72.19 375 ALA A N 1
ATOM 2869 C CA . ALA A 1 375 ? 100.446 -11.500 -31.932 1.00 72.19 375 ALA A CA 1
ATOM 2870 C C . ALA A 1 375 ? 99.012 -12.051 -31.765 1.00 72.19 375 ALA A C 1
ATOM 2872 O O . ALA A 1 375 ? 98.048 -11.407 -32.186 1.00 72.19 375 ALA A O 1
ATOM 2873 N N . ALA A 1 376 ? 98.846 -13.222 -31.137 1.00 71.31 376 ALA A N 1
ATOM 2874 C CA . ALA A 1 376 ? 97.529 -13.768 -30.816 1.00 71.31 376 ALA A CA 1
ATOM 2875 C C . ALA A 1 376 ? 96.820 -12.966 -29.714 1.00 71.31 376 ALA A C 1
ATOM 2877 O O . ALA A 1 376 ? 95.619 -12.733 -29.826 1.00 71.31 376 ALA A O 1
ATOM 2878 N N . HIS A 1 377 ? 97.542 -12.512 -28.686 1.00 77.00 377 HIS A N 1
ATOM 2879 C CA . HIS A 1 377 ? 97.003 -11.689 -27.606 1.00 77.00 377 HIS A CA 1
ATOM 2880 C C . HIS A 1 377 ? 96.490 -10.344 -28.125 1.00 77.00 377 HIS A C 1
ATOM 2882 O O . HIS A 1 377 ? 95.373 -9.954 -27.797 1.00 77.00 377 HIS A O 1
ATOM 2888 N N . ASP A 1 378 ? 97.246 -9.654 -28.978 1.00 74.88 378 ASP A N 1
ATOM 2889 C CA . ASP A 1 378 ? 96.802 -8.366 -29.520 1.00 74.88 378 ASP A CA 1
ATOM 2890 C C . ASP A 1 378 ? 95.639 -8.533 -30.515 1.00 74.88 378 ASP A C 1
ATOM 2892 O O . ASP A 1 378 ? 94.714 -7.716 -30.536 1.00 74.88 378 ASP A O 1
ATOM 2896 N N . ALA A 1 379 ? 95.599 -9.646 -31.258 1.00 77.81 379 ALA A N 1
ATOM 2897 C CA . ALA A 1 379 ? 94.435 -10.017 -32.061 1.00 77.81 379 ALA A CA 1
ATOM 2898 C C . ALA A 1 379 ? 93.197 -10.354 -31.200 1.00 77.81 379 ALA A C 1
ATOM 2900 O O . ALA A 1 379 ? 92.082 -9.985 -31.567 1.00 77.81 379 ALA A O 1
ATOM 2901 N N . GLU A 1 380 ? 93.357 -11.023 -30.054 1.00 75.69 380 GLU A N 1
ATOM 2902 C CA . GLU A 1 380 ? 92.291 -11.231 -29.059 1.00 75.69 380 GLU A CA 1
ATOM 2903 C C . GLU A 1 380 ? 91.835 -9.902 -28.433 1.00 75.69 380 GLU A C 1
ATOM 2905 O O . GLU A 1 380 ? 90.636 -9.671 -28.272 1.00 75.69 380 GLU A O 1
ATOM 2910 N N . LEU A 1 381 ? 92.766 -8.992 -28.140 1.00 76.56 381 LEU A N 1
ATOM 2911 C CA . LEU A 1 381 ? 92.488 -7.698 -27.525 1.00 76.56 381 LEU A CA 1
ATOM 2912 C C . LEU A 1 381 ? 91.685 -6.778 -28.459 1.00 76.56 381 LEU A C 1
ATOM 2914 O O . LEU A 1 381 ? 90.725 -6.146 -28.015 1.00 76.56 381 LEU A O 1
ATOM 2918 N N . GLU A 1 382 ? 92.021 -6.721 -29.752 1.00 78.88 382 GLU A N 1
ATOM 2919 C CA . GLU A 1 382 ? 91.236 -5.960 -30.734 1.00 78.88 382 GLU A CA 1
ATOM 2920 C C . GLU A 1 382 ? 89.889 -6.623 -31.062 1.00 78.88 382 GLU A C 1
ATOM 2922 O O . GLU A 1 382 ? 88.887 -5.913 -31.196 1.00 78.88 382 GLU A O 1
ATOM 2927 N N . LYS A 1 383 ? 89.792 -7.964 -31.084 1.00 78.69 383 LYS A N 1
ATOM 2928 C CA . LYS A 1 383 ? 88.482 -8.649 -31.106 1.00 78.69 383 LYS A CA 1
ATOM 2929 C C . LYS A 1 383 ? 87.635 -8.245 -29.899 1.00 78.69 383 LYS A C 1
ATOM 2931 O O . LYS A 1 383 ? 86.466 -7.908 -30.070 1.00 78.69 383 LYS A O 1
ATOM 2936 N N . PHE A 1 384 ? 88.210 -8.240 -28.694 1.00 82.00 384 PHE A N 1
ATOM 2937 C CA . PHE A 1 384 ? 87.505 -7.882 -27.464 1.00 82.00 384 PHE A CA 1
ATOM 2938 C C . PHE A 1 384 ? 87.037 -6.421 -27.478 1.00 82.00 384 PHE A C 1
ATOM 2940 O O . PHE A 1 384 ? 85.872 -6.156 -27.192 1.00 82.00 384 PHE A O 1
ATOM 2947 N N . LYS A 1 385 ? 87.892 -5.470 -27.885 1.00 77.31 385 LYS A N 1
ATOM 2948 C CA . LYS A 1 385 ? 87.514 -4.052 -28.059 1.00 77.31 385 LYS A CA 1
ATOM 2949 C C . LYS A 1 385 ? 86.407 -3.869 -29.100 1.00 77.31 385 LYS A C 1
ATOM 2951 O O . LYS A 1 385 ? 85.483 -3.090 -28.873 1.00 77.31 385 LYS A O 1
ATOM 2956 N N . THR A 1 386 ? 86.478 -4.590 -30.218 1.00 79.06 386 THR A N 1
ATOM 2957 C CA . THR A 1 386 ? 85.473 -4.522 -31.291 1.00 79.06 386 THR A CA 1
ATOM 2958 C C . THR A 1 386 ? 84.135 -5.106 -30.830 1.00 79.06 386 THR A C 1
ATOM 2960 O O . THR A 1 386 ? 83.097 -4.472 -31.008 1.00 79.06 386 THR A O 1
ATOM 2963 N N . ALA A 1 387 ? 84.149 -6.252 -30.143 1.00 79.38 387 ALA A N 1
ATOM 2964 C CA . ALA A 1 387 ? 82.959 -6.849 -29.537 1.00 79.38 387 ALA A CA 1
ATOM 2965 C C . ALA A 1 387 ? 82.367 -5.975 -28.416 1.00 79.38 387 ALA A C 1
ATOM 2967 O O . ALA A 1 387 ? 81.148 -5.890 -28.281 1.00 79.38 387 ALA A O 1
ATOM 2968 N N . ALA A 1 388 ? 83.207 -5.291 -27.632 1.00 75.00 388 ALA A N 1
ATOM 2969 C CA . ALA A 1 388 ? 82.763 -4.345 -26.612 1.00 75.00 388 ALA A CA 1
ATOM 2970 C C . ALA A 1 388 ? 82.100 -3.103 -27.230 1.00 75.00 388 ALA A C 1
ATOM 2972 O O . ALA A 1 388 ? 81.039 -2.702 -26.762 1.00 75.00 388 ALA A O 1
ATOM 2973 N N . ARG A 1 389 ? 82.667 -2.534 -28.307 1.00 85.19 389 ARG A N 1
ATOM 2974 C CA . ARG A 1 389 ? 82.035 -1.440 -29.068 1.00 85.19 389 ARG A CA 1
ATOM 2975 C C . ARG A 1 389 ? 80.693 -1.856 -29.658 1.00 85.19 389 ARG A C 1
ATOM 2977 O O . ARG A 1 389 ? 79.704 -1.201 -29.369 1.00 85.19 389 ARG A O 1
ATOM 2984 N N . SER A 1 390 ? 80.651 -2.973 -30.385 1.00 80.69 390 SER A N 1
ATOM 2985 C CA . SER A 1 390 ? 79.414 -3.495 -30.982 1.00 80.69 390 SER A CA 1
ATOM 2986 C C . SER A 1 390 ? 78.322 -3.750 -29.935 1.00 80.69 390 SER A C 1
ATOM 2988 O O . SER A 1 390 ? 77.156 -3.476 -30.201 1.00 80.69 390 SER A O 1
ATOM 2990 N N . LYS A 1 391 ? 78.682 -4.199 -28.722 1.00 84.50 391 LYS A N 1
ATOM 2991 C CA . LYS A 1 391 ? 77.727 -4.299 -27.609 1.00 84.50 391 LYS A CA 1
ATOM 2992 C C . LYS A 1 391 ? 77.264 -2.943 -27.083 1.00 84.50 391 LYS A C 1
ATOM 2994 O O . LYS A 1 391 ? 76.077 -2.801 -26.841 1.00 84.50 391 LYS A O 1
ATOM 2999 N N . ILE A 1 392 ? 78.161 -1.971 -26.904 1.00 81.88 392 ILE A N 1
ATOM 3000 C CA . ILE A 1 392 ? 77.790 -0.620 -26.446 1.00 81.88 392 ILE A CA 1
ATOM 3001 C C . ILE A 1 392 ? 76.824 0.034 -27.443 1.00 81.88 392 ILE A C 1
ATOM 3003 O O . ILE A 1 392 ? 75.792 0.551 -27.030 1.00 81.88 392 ILE A O 1
ATOM 3007 N N . GLU A 1 393 ? 77.131 -0.061 -28.735 1.00 87.06 393 GLU A N 1
ATOM 3008 C CA . GLU A 1 393 ? 76.334 0.473 -29.845 1.00 87.06 393 GLU A CA 1
ATOM 3009 C C . GLU A 1 393 ? 74.945 -0.192 -29.896 1.00 87.06 393 GLU A C 1
ATOM 3011 O O . GLU A 1 393 ? 73.938 0.502 -29.790 1.00 87.06 393 GLU A O 1
ATOM 3016 N N . SER A 1 394 ? 74.884 -1.531 -29.849 1.00 80.31 394 SER A N 1
ATOM 3017 C CA . SER A 1 394 ? 73.631 -2.296 -29.699 1.00 80.31 394 SER A CA 1
ATOM 3018 C C . SER A 1 394 ? 72.821 -1.876 -28.463 1.00 80.31 394 SER A C 1
ATOM 3020 O O . SER A 1 394 ? 71.609 -1.714 -28.554 1.00 80.31 394 SER A O 1
ATOM 3022 N N . THR A 1 395 ? 73.459 -1.655 -27.306 1.00 79.19 395 THR A N 1
ATOM 3023 C CA . THR A 1 395 ? 72.748 -1.196 -26.095 1.00 79.19 395 THR A CA 1
ATOM 3024 C C . THR A 1 395 ? 72.332 0.277 -26.142 1.00 79.19 395 THR A C 1
ATOM 3026 O O . THR A 1 395 ? 71.490 0.685 -25.345 1.00 79.19 395 THR A O 1
ATOM 3029 N N . GLN A 1 396 ? 72.896 1.086 -27.047 1.00 80.31 396 GLN A N 1
ATOM 3030 C CA . GLN A 1 396 ? 72.416 2.444 -27.312 1.00 80.31 396 GLN A CA 1
ATOM 3031 C C . GLN A 1 396 ? 71.188 2.425 -28.226 1.00 80.31 396 GLN A C 1
ATOM 3033 O O . GLN A 1 396 ? 70.223 3.111 -27.912 1.00 80.31 396 GLN A O 1
ATOM 3038 N N . GLU A 1 397 ? 71.178 1.597 -29.275 1.00 84.75 397 GLU A N 1
ATOM 3039 C CA . GLU A 1 397 ? 69.996 1.380 -30.128 1.00 84.75 397 GLU A CA 1
ATOM 3040 C C . GLU A 1 397 ? 68.815 0.797 -29.318 1.00 84.75 397 GLU A C 1
ATOM 3042 O O . GLU A 1 397 ? 67.674 1.250 -29.444 1.00 84.75 397 GLU A O 1
ATOM 3047 N N . GLU A 1 398 ? 69.083 -0.148 -28.407 1.00 86.94 398 GLU A N 1
ATOM 3048 C CA . GLU A 1 398 ? 68.094 -0.655 -27.440 1.00 86.94 398 GLU A CA 1
ATOM 3049 C C . GLU A 1 398 ? 67.578 0.445 -26.492 1.00 86.94 398 GLU A C 1
ATOM 3051 O O . GLU A 1 398 ? 66.390 0.475 -26.178 1.00 86.94 398 GLU A O 1
ATOM 3056 N N . LEU A 1 399 ? 68.437 1.369 -26.043 1.00 83.75 399 LEU A N 1
ATOM 3057 C CA . LEU A 1 399 ? 68.035 2.487 -25.177 1.00 83.75 399 LEU A CA 1
ATOM 3058 C C . LEU A 1 399 ? 67.210 3.546 -25.914 1.00 83.75 399 LEU A C 1
ATOM 3060 O O . LEU A 1 399 ? 66.255 4.067 -25.345 1.00 83.75 399 LEU A O 1
ATOM 3064 N N . GLU A 1 400 ? 67.562 3.862 -27.159 1.00 88.56 400 GLU A N 1
ATOM 3065 C CA . GLU A 1 400 ? 66.856 4.844 -27.985 1.00 88.56 400 GLU A CA 1
ATOM 3066 C C . GLU A 1 400 ? 65.459 4.329 -28.363 1.00 88.56 400 GLU A C 1
ATOM 3068 O O . GLU A 1 400 ? 64.467 5.022 -28.143 1.00 88.56 400 GLU A O 1
ATOM 3073 N N . THR A 1 401 ? 65.344 3.060 -28.769 1.00 85.50 401 THR A N 1
ATOM 3074 C CA . THR A 1 401 ? 64.039 2.418 -29.022 1.00 85.50 401 THR A CA 1
ATOM 3075 C C . THR A 1 401 ? 63.194 2.232 -27.752 1.00 85.50 401 THR A C 1
ATOM 3077 O O . THR A 1 401 ? 61.969 2.374 -27.800 1.00 85.50 401 THR A O 1
ATOM 3080 N N . LEU A 1 402 ? 63.812 1.988 -26.587 1.00 86.94 402 LEU A N 1
ATOM 3081 C CA . LEU A 1 402 ? 63.116 2.022 -25.291 1.00 86.94 402 LEU A CA 1
ATOM 3082 C C . LEU A 1 402 ? 62.615 3.429 -24.934 1.00 86.94 402 LEU A C 1
ATOM 3084 O O . LEU A 1 402 ? 61.510 3.550 -24.405 1.00 86.94 402 LEU A O 1
ATOM 3088 N N . GLN A 1 403 ? 63.388 4.477 -25.230 1.00 85.12 403 GLN A N 1
ATOM 3089 C CA . GLN A 1 403 ? 62.999 5.870 -24.995 1.00 85.12 403 GLN A CA 1
ATOM 3090 C C . GLN A 1 403 ? 61.826 6.277 -25.900 1.00 85.12 403 GLN A C 1
ATOM 3092 O O . GLN A 1 403 ? 60.816 6.758 -25.389 1.00 85.12 403 GLN A O 1
ATOM 3097 N N . GLU A 1 404 ? 61.886 5.984 -27.204 1.00 88.12 404 GLU A N 1
ATOM 3098 C CA . GLU A 1 404 ? 60.759 6.199 -28.127 1.00 88.12 404 GLU A CA 1
ATOM 3099 C C . GLU A 1 404 ? 59.496 5.449 -27.669 1.00 88.12 404 GLU A C 1
ATOM 3101 O O . GLU A 1 404 ? 58.397 6.008 -27.669 1.00 88.12 404 GLU A O 1
ATOM 3106 N N . SER A 1 405 ? 59.640 4.200 -27.205 1.00 86.56 405 SER A N 1
ATOM 3107 C CA . SER A 1 405 ? 58.522 3.429 -26.650 1.00 86.56 405 SER A CA 1
ATOM 3108 C C . SER A 1 405 ? 57.967 4.021 -25.347 1.00 86.56 405 SER A C 1
ATOM 3110 O O . SER A 1 405 ? 56.776 3.846 -25.068 1.00 86.56 405 SER A O 1
ATOM 3112 N N . LEU A 1 406 ? 58.794 4.688 -24.536 1.00 85.62 406 LEU A N 1
ATOM 3113 C CA . LEU A 1 406 ? 58.379 5.345 -23.295 1.00 85.62 406 LEU A CA 1
ATOM 3114 C C . LEU A 1 406 ? 57.621 6.646 -23.587 1.00 85.62 406 LEU A C 1
ATOM 3116 O O . LEU A 1 406 ? 56.575 6.898 -22.985 1.00 85.62 406 LEU A O 1
ATOM 3120 N N . ASP A 1 407 ? 58.101 7.439 -24.543 1.00 89.94 407 ASP A N 1
ATOM 3121 C CA . ASP A 1 407 ? 57.455 8.681 -24.969 1.00 89.94 407 ASP A CA 1
ATOM 3122 C C . ASP A 1 407 ? 56.125 8.393 -25.689 1.00 89.94 407 ASP A C 1
ATOM 3124 O O . ASP A 1 407 ? 55.108 9.030 -25.396 1.00 89.94 407 ASP A O 1
ATOM 3128 N N . ALA A 1 408 ? 56.071 7.346 -26.522 1.00 87.62 408 ALA A N 1
ATOM 3129 C CA . ALA A 1 408 ? 54.827 6.846 -27.111 1.00 87.62 408 ALA A CA 1
ATOM 3130 C C . ALA A 1 408 ? 53.815 6.398 -26.039 1.00 87.62 408 ALA A C 1
ATOM 3132 O O . ALA A 1 408 ? 52.647 6.794 -26.088 1.00 87.62 408 ALA A O 1
ATOM 3133 N N . LYS A 1 409 ? 54.253 5.638 -25.022 1.00 89.56 409 LYS A N 1
ATOM 3134 C CA . LYS A 1 409 ? 53.387 5.254 -23.892 1.00 89.56 409 LYS A CA 1
ATOM 3135 C C . LYS A 1 409 ? 52.964 6.443 -23.032 1.00 89.56 409 LYS A C 1
ATOM 3137 O O . LYS A 1 409 ? 51.858 6.434 -22.500 1.00 89.56 409 LYS A O 1
ATOM 3142 N N . THR A 1 410 ? 53.788 7.481 -22.929 1.00 85.81 410 THR A N 1
ATOM 3143 C CA . THR A 1 410 ? 53.444 8.721 -22.220 1.00 85.81 410 THR A CA 1
ATOM 3144 C C . THR A 1 410 ? 52.358 9.501 -22.966 1.00 85.81 410 THR A C 1
ATOM 3146 O O . THR A 1 410 ? 51.406 9.968 -22.341 1.00 85.81 410 THR A O 1
ATOM 3149 N N . ALA A 1 411 ? 52.424 9.572 -24.300 1.00 86.62 411 ALA A N 1
ATOM 3150 C CA . ALA A 1 411 ? 51.365 10.158 -25.125 1.00 86.62 411 ALA A CA 1
ATOM 3151 C C . ALA A 1 411 ? 50.048 9.354 -25.061 1.00 86.62 411 ALA A C 1
ATOM 3153 O O . ALA A 1 411 ? 48.968 9.939 -24.966 1.00 86.62 411 ALA A O 1
ATOM 3154 N N . GLU A 1 412 ? 50.127 8.020 -25.054 1.00 88.69 412 GLU A N 1
ATOM 3155 C CA . GLU A 1 412 ? 48.973 7.125 -24.880 1.00 88.69 412 GLU A CA 1
ATOM 3156 C C . GLU A 1 412 ? 48.305 7.314 -23.506 1.00 88.69 412 GLU A C 1
ATOM 3158 O O . GLU A 1 412 ? 47.088 7.484 -23.427 1.00 88.69 412 GLU A O 1
ATOM 3163 N N . LEU A 1 413 ? 49.097 7.375 -22.429 1.00 87.25 413 LEU A N 1
ATOM 3164 C CA . LEU A 1 413 ? 48.608 7.666 -21.078 1.00 87.25 413 LEU A CA 1
ATOM 3165 C C . LEU A 1 413 ? 47.988 9.065 -20.975 1.00 87.25 413 LEU A C 1
ATOM 3167 O O . LEU A 1 413 ? 46.948 9.214 -20.339 1.00 87.25 413 LEU A O 1
ATOM 3171 N N . GLN A 1 414 ? 48.572 10.080 -21.620 1.00 88.31 414 GLN A N 1
ATOM 3172 C CA . GLN A 1 414 ? 47.993 11.426 -21.651 1.00 88.31 414 GLN A CA 1
ATOM 3173 C C . GLN A 1 414 ? 46.635 11.441 -22.370 1.00 88.31 414 GLN A C 1
ATOM 3175 O O . GLN A 1 414 ? 45.691 12.042 -21.860 1.00 88.31 414 GLN A O 1
ATOM 3180 N N . LYS A 1 415 ? 46.502 10.727 -23.499 1.00 89.12 415 LYS A N 1
ATOM 3181 C CA . LYS A 1 415 ? 45.215 10.569 -24.194 1.00 89.12 415 LYS A CA 1
ATOM 3182 C C . LYS A 1 415 ? 44.168 9.907 -23.290 1.00 89.12 415 LYS A C 1
ATOM 3184 O O . LYS A 1 415 ? 43.077 10.449 -23.152 1.00 89.12 415 LYS A O 1
ATOM 3189 N N . LEU A 1 416 ? 44.518 8.802 -22.626 1.00 88.75 416 LEU A N 1
ATOM 3190 C CA . LEU A 1 416 ? 43.627 8.111 -21.684 1.00 88.75 416 LEU A CA 1
ATOM 3191 C C . LEU A 1 416 ? 43.226 9.002 -20.495 1.00 88.75 416 LEU A C 1
ATOM 3193 O O . LEU A 1 416 ? 42.086 8.949 -20.044 1.00 88.75 416 LEU A O 1
ATOM 3197 N N . VAL A 1 417 ? 44.132 9.852 -20.004 1.00 86.88 417 VAL A N 1
ATOM 3198 C CA . VAL A 1 417 ? 43.846 10.835 -18.945 1.00 86.88 417 VAL A CA 1
ATOM 3199 C C . VAL A 1 417 ? 42.862 11.914 -19.409 1.00 86.88 417 VAL A C 1
ATOM 3201 O O . VAL A 1 417 ? 42.050 12.369 -18.604 1.00 86.88 417 VAL A O 1
ATOM 3204 N N . ASP A 1 418 ? 42.906 12.337 -20.672 1.00 88.38 418 ASP A N 1
ATOM 3205 C CA . ASP A 1 418 ? 41.979 13.340 -21.207 1.00 88.38 418 ASP A CA 1
ATOM 3206 C C . ASP A 1 418 ? 40.624 12.738 -21.627 1.00 88.38 418 ASP A C 1
ATOM 3208 O O . ASP A 1 418 ? 39.589 13.366 -21.398 1.00 88.38 418 ASP A O 1
ATOM 3212 N N . GLU A 1 419 ? 40.590 11.492 -22.111 1.00 88.75 419 GLU A N 1
ATOM 3213 C CA . GLU A 1 419 ? 39.346 10.724 -22.284 1.00 88.75 419 GLU A CA 1
ATOM 3214 C C . GLU A 1 419 ? 38.655 10.478 -20.933 1.00 88.75 419 GLU A C 1
ATOM 3216 O O . GLU A 1 419 ? 37.486 10.831 -20.779 1.00 88.75 419 GLU A O 1
ATOM 3221 N N . ALA A 1 420 ? 39.388 10.036 -19.904 1.00 82.44 420 ALA A N 1
ATOM 3222 C CA . ALA A 1 420 ? 38.845 9.858 -18.554 1.00 82.44 420 ALA A CA 1
ATOM 3223 C C . ALA A 1 420 ? 38.326 11.170 -17.924 1.00 82.44 420 ALA A C 1
ATOM 3225 O O . ALA A 1 420 ? 37.381 11.144 -17.135 1.00 82.44 420 ALA A O 1
ATOM 3226 N N . LYS A 1 421 ? 38.888 12.340 -18.276 1.00 85.56 421 LYS A N 1
ATOM 3227 C CA . LYS A 1 421 ? 38.319 13.649 -17.885 1.00 85.56 421 LYS A CA 1
ATOM 3228 C C . LYS A 1 421 ? 37.003 13.943 -18.602 1.00 85.56 421 LYS A C 1
ATOM 3230 O O . LYS A 1 421 ? 36.113 14.526 -17.986 1.00 85.56 421 LYS A O 1
ATOM 3235 N N . SER A 1 422 ? 36.881 13.569 -19.875 1.00 84.12 422 SER A N 1
ATOM 3236 C CA . SER A 1 422 ? 35.641 13.726 -20.642 1.00 84.12 422 SER A CA 1
ATOM 3237 C C . SER A 1 422 ? 34.536 12.834 -20.070 1.00 84.12 422 SER A C 1
ATOM 3239 O O . SER A 1 422 ? 33.443 13.316 -19.784 1.00 84.12 422 SER A O 1
ATOM 3241 N N . GLU A 1 423 ? 34.847 11.567 -19.791 1.00 86.75 423 GLU A N 1
ATOM 3242 C CA . GLU A 1 423 ? 33.941 10.625 -19.122 1.00 86.75 423 GLU A CA 1
ATOM 3243 C C . GLU A 1 423 ? 33.552 11.099 -17.710 1.00 86.75 423 GLU A C 1
ATOM 3245 O O . GLU A 1 423 ? 32.385 11.016 -17.327 1.00 86.75 423 GLU A O 1
ATOM 3250 N N . ALA A 1 424 ? 34.491 11.666 -16.942 1.00 79.62 424 ALA A N 1
ATOM 3251 C CA . ALA A 1 424 ? 34.223 12.269 -15.631 1.00 79.62 424 ALA A CA 1
ATOM 3252 C C . ALA A 1 424 ? 33.342 13.534 -15.703 1.00 79.62 424 ALA A C 1
ATOM 3254 O O . ALA A 1 424 ? 32.628 13.841 -14.748 1.00 79.62 424 ALA A O 1
ATOM 3255 N N . ALA A 1 425 ? 33.371 14.276 -16.815 1.00 83.31 425 ALA A N 1
ATOM 3256 C CA . ALA A 1 425 ? 32.457 15.392 -17.047 1.00 83.31 425 ALA A CA 1
ATOM 3257 C C . ALA A 1 425 ? 31.053 14.893 -17.429 1.00 83.31 425 ALA A C 1
ATOM 3259 O O . ALA A 1 425 ? 30.070 15.303 -16.815 1.00 83.31 425 ALA A O 1
ATOM 3260 N N . GLU A 1 426 ? 30.957 13.951 -18.369 1.00 85.69 426 GLU A N 1
ATOM 3261 C CA . GLU A 1 426 ? 29.681 13.397 -18.838 1.00 85.69 426 GLU A CA 1
ATOM 3262 C C . GLU A 1 426 ? 28.943 12.629 -17.725 1.00 85.69 426 GLU A C 1
ATOM 3264 O O . GLU A 1 426 ? 27.737 12.788 -17.537 1.00 85.69 426 GLU A O 1
ATOM 3269 N N . THR A 1 427 ? 29.660 11.838 -16.919 1.00 82.56 427 THR A N 1
ATOM 3270 C CA . THR A 1 427 ? 29.084 11.167 -15.739 1.00 82.56 427 THR A CA 1
ATOM 3271 C C . THR A 1 427 ? 28.645 12.151 -14.658 1.00 82.56 427 THR A C 1
ATOM 3273 O O . THR A 1 427 ? 27.659 11.884 -13.975 1.00 82.56 427 THR A O 1
ATOM 3276 N N . LYS A 1 428 ? 29.299 13.313 -14.528 1.00 85.94 428 LYS A N 1
ATOM 3277 C CA . LYS A 1 428 ? 28.865 14.381 -13.618 1.00 85.94 428 LYS A CA 1
ATOM 3278 C C . LYS A 1 428 ? 27.584 15.071 -14.101 1.00 85.94 428 LYS A C 1
ATOM 3280 O O . LYS A 1 428 ? 26.729 15.380 -13.276 1.00 85.94 428 LYS A O 1
ATOM 3285 N N . GLU A 1 429 ? 27.420 15.282 -15.406 1.00 87.94 429 GLU A N 1
ATOM 3286 C CA . GLU A 1 429 ? 26.160 15.791 -15.968 1.00 87.94 429 GLU A CA 1
ATOM 3287 C C . GLU A 1 429 ? 25.025 14.764 -15.833 1.00 87.94 429 GLU A C 1
ATOM 3289 O O . GLU A 1 429 ? 23.930 15.119 -15.398 1.00 87.94 429 GLU A O 1
ATOM 3294 N N . LYS A 1 430 ? 25.298 13.475 -16.086 1.00 89.31 430 LYS A N 1
ATOM 3295 C CA . LYS A 1 430 ? 24.344 12.377 -15.834 1.00 89.31 430 LYS A CA 1
ATOM 3296 C C . LYS A 1 430 ? 23.969 12.254 -14.353 1.00 89.31 430 LYS A C 1
ATOM 3298 O O . LYS A 1 430 ? 22.803 12.020 -14.050 1.00 89.31 430 LYS A O 1
ATOM 3303 N N . LEU A 1 431 ? 24.919 12.454 -13.435 1.00 86.56 431 LEU A N 1
ATOM 3304 C CA . LEU A 1 431 ? 24.656 12.481 -11.994 1.00 86.56 431 LEU A CA 1
ATOM 3305 C C . LEU A 1 431 ? 23.739 13.652 -11.620 1.00 86.56 431 LEU A C 1
ATOM 3307 O O . LEU A 1 431 ? 22.744 13.432 -10.941 1.00 86.56 431 LEU A O 1
ATOM 3311 N N . ALA A 1 432 ? 24.016 14.863 -12.113 1.00 85.50 432 ALA A N 1
ATOM 3312 C CA . ALA A 1 432 ? 23.163 16.026 -11.864 1.00 85.50 432 ALA A CA 1
ATOM 3313 C C . ALA A 1 432 ? 21.740 15.835 -12.426 1.00 85.50 432 ALA A C 1
ATOM 3315 O O . ALA A 1 432 ? 20.762 16.180 -11.765 1.00 85.50 432 ALA A O 1
ATOM 3316 N N . ALA A 1 433 ? 21.604 15.226 -13.610 1.00 85.38 433 ALA A N 1
ATOM 3317 C CA . ALA A 1 433 ? 20.300 14.857 -14.160 1.00 85.38 433 ALA A CA 1
ATOM 3318 C C . ALA A 1 433 ? 19.562 13.859 -13.246 1.00 85.38 433 ALA A C 1
ATOM 3320 O O . ALA A 1 433 ? 18.416 14.111 -12.871 1.00 85.38 433 ALA A O 1
ATOM 3321 N N . ALA A 1 434 ? 20.235 12.789 -12.807 1.00 81.50 434 ALA A N 1
ATOM 3322 C CA . ALA A 1 434 ? 19.673 11.796 -11.890 1.00 81.50 434 ALA A CA 1
ATOM 3323 C C . ALA A 1 434 ? 19.317 12.381 -10.507 1.00 81.50 434 ALA A C 1
ATOM 3325 O O . ALA A 1 434 ? 18.346 11.949 -9.888 1.00 81.50 434 ALA A O 1
ATOM 3326 N N . GLU A 1 435 ? 20.051 13.389 -10.025 1.00 86.50 435 GLU A N 1
ATOM 3327 C CA . GLU A 1 435 ? 19.696 14.137 -8.814 1.00 86.50 435 GLU A CA 1
ATOM 3328 C C . GLU A 1 435 ? 18.402 14.946 -9.009 1.00 86.50 435 GLU A C 1
ATOM 3330 O O . GLU A 1 435 ? 17.513 14.861 -8.162 1.00 86.50 435 GLU A O 1
ATOM 3335 N N . THR A 1 436 ? 18.218 15.632 -10.146 1.00 88.06 436 THR A N 1
ATOM 3336 C CA . THR A 1 436 ? 16.947 16.334 -10.438 1.00 88.06 436 THR A CA 1
ATOM 3337 C C . THR A 1 436 ? 15.765 15.384 -10.672 1.00 88.06 436 THR A C 1
ATOM 3339 O O . THR A 1 436 ? 14.637 15.682 -10.273 1.00 88.06 436 THR A O 1
ATOM 3342 N N . GLU A 1 437 ? 15.999 14.209 -11.265 1.00 89.38 437 GLU A N 1
ATOM 3343 C CA . GLU A 1 437 ? 14.971 13.176 -11.419 1.00 89.38 437 GLU A CA 1
ATOM 3344 C C . GLU A 1 437 ? 14.575 12.585 -10.059 1.00 89.38 437 GLU A C 1
ATOM 3346 O O . GLU A 1 437 ? 13.387 12.460 -9.761 1.00 89.38 437 GLU A O 1
ATOM 3351 N N . LYS A 1 438 ? 15.551 12.320 -9.183 1.00 88.44 438 LYS A N 1
ATOM 3352 C CA . LYS A 1 438 ? 15.318 11.921 -7.792 1.00 88.44 438 LYS A CA 1
ATOM 3353 C C . LYS A 1 438 ? 14.501 12.966 -7.027 1.00 88.44 438 LYS A C 1
ATOM 3355 O O . LYS A 1 438 ? 13.569 12.576 -6.329 1.00 88.44 438 LYS A O 1
ATOM 3360 N N . GLU A 1 439 ? 14.795 14.262 -7.151 1.00 88.69 439 GLU A N 1
ATOM 3361 C CA . GLU A 1 439 ? 13.987 15.321 -6.518 1.00 88.69 439 GLU A CA 1
ATOM 3362 C C . GLU A 1 439 ? 12.532 15.308 -7.020 1.00 88.69 439 GLU A C 1
ATOM 3364 O O . GLU A 1 439 ? 11.599 15.379 -6.218 1.00 88.69 439 GLU A O 1
ATOM 3369 N N . SER A 1 440 ? 12.325 15.123 -8.329 1.00 87.31 440 SER A N 1
ATOM 3370 C CA . SER A 1 440 ? 10.993 14.969 -8.934 1.00 87.31 440 SER A CA 1
ATOM 3371 C C . SER A 1 440 ? 10.253 13.727 -8.410 1.00 87.31 440 SER A C 1
ATOM 3373 O O . SER A 1 440 ? 9.080 13.804 -8.039 1.00 87.31 440 SER A O 1
ATOM 3375 N N . ILE A 1 441 ? 10.945 12.589 -8.296 1.00 88.19 441 ILE A N 1
ATOM 3376 C CA . ILE A 1 441 ? 10.401 11.350 -7.722 1.00 88.19 441 ILE A CA 1
ATOM 3377 C C . ILE A 1 441 ? 10.065 11.537 -6.235 1.00 88.19 441 ILE A C 1
ATOM 3379 O O . ILE A 1 441 ? 8.993 11.118 -5.809 1.00 88.19 441 ILE A O 1
ATOM 3383 N N . GLN A 1 442 ? 10.910 12.210 -5.446 1.00 87.38 442 GLN A N 1
ATOM 3384 C CA . GLN A 1 442 ? 10.634 12.482 -4.030 1.00 87.38 442 GLN A CA 1
ATOM 3385 C C . GLN A 1 442 ? 9.420 13.402 -3.835 1.00 87.38 442 GLN A C 1
ATOM 3387 O O . GLN A 1 442 ? 8.606 13.140 -2.951 1.00 87.38 442 GLN A O 1
ATOM 3392 N N . ALA A 1 443 ? 9.239 14.422 -4.682 1.00 87.88 443 ALA A N 1
ATOM 3393 C CA . ALA A 1 443 ? 8.025 15.241 -4.670 1.00 87.88 443 ALA A CA 1
ATOM 3394 C C . ALA A 1 443 ? 6.765 14.402 -4.964 1.00 87.88 443 ALA A C 1
ATOM 3396 O O . ALA A 1 443 ? 5.729 14.585 -4.327 1.00 87.88 443 ALA A O 1
ATOM 3397 N N . LYS A 1 444 ? 6.874 13.434 -5.882 1.00 90.31 444 LYS A N 1
ATOM 3398 C CA . LYS A 1 444 ? 5.781 12.529 -6.263 1.00 90.31 444 LYS A CA 1
ATOM 3399 C C . LYS A 1 444 ? 5.484 11.449 -5.217 1.00 90.31 444 LYS A C 1
ATOM 3401 O O . LYS A 1 444 ? 4.336 11.048 -5.066 1.00 90.31 444 LYS A O 1
ATOM 3406 N N . ILE A 1 445 ? 6.494 11.013 -4.462 1.00 89.06 445 ILE A N 1
ATOM 3407 C CA . ILE A 1 445 ? 6.315 10.161 -3.278 1.00 89.06 445 ILE A CA 1
ATOM 3408 C C . ILE A 1 445 ? 5.535 10.928 -2.205 1.00 89.06 445 ILE A C 1
ATOM 3410 O O . ILE A 1 445 ? 4.533 10.413 -1.726 1.00 89.06 445 ILE A O 1
ATOM 3414 N N . ALA A 1 446 ? 5.903 12.178 -1.904 1.00 87.31 446 ALA A N 1
ATOM 3415 C CA . ALA A 1 446 ? 5.177 13.000 -0.929 1.00 87.31 446 ALA A CA 1
ATOM 3416 C C . ALA A 1 446 ? 3.716 13.294 -1.350 1.00 87.31 446 ALA A C 1
ATOM 3418 O O . ALA A 1 446 ? 2.822 13.367 -0.505 1.00 87.31 446 ALA A O 1
ATOM 3419 N N . GLU A 1 447 ? 3.452 13.426 -2.655 1.00 87.69 447 GLU A N 1
ATOM 3420 C CA . GLU A 1 447 ? 2.091 13.500 -3.210 1.00 87.69 447 GLU A CA 1
ATOM 3421 C C . GLU A 1 447 ? 1.312 12.193 -2.965 1.00 87.69 447 GLU A C 1
ATOM 3423 O O . GLU A 1 447 ? 0.204 12.229 -2.433 1.00 87.69 447 GLU A O 1
ATOM 3428 N N . LEU A 1 448 ? 1.911 11.031 -3.255 1.00 88.50 448 LEU A N 1
ATOM 3429 C CA . LEU A 1 448 ? 1.296 9.717 -3.021 1.00 88.50 448 LEU A CA 1
ATOM 3430 C C . LEU A 1 448 ? 1.098 9.388 -1.530 1.00 88.50 448 LEU A C 1
ATOM 3432 O O . LEU A 1 448 ? 0.089 8.781 -1.180 1.00 88.50 448 LEU A O 1
ATOM 3436 N N . GLU A 1 449 ? 2.001 9.812 -0.644 1.00 88.88 449 GLU A N 1
ATOM 3437 C CA . GLU A 1 449 ? 1.849 9.699 0.815 1.00 88.88 449 GLU A CA 1
ATOM 3438 C C . GLU A 1 449 ? 0.673 10.556 1.321 1.00 88.88 449 GLU A C 1
ATOM 3440 O O . GLU A 1 449 ? -0.129 10.104 2.143 1.00 88.88 449 GLU A O 1
ATOM 3445 N N . SER A 1 450 ? 0.508 11.765 0.771 1.00 87.12 450 SER A N 1
ATOM 3446 C CA . SER A 1 450 ? -0.666 12.611 1.020 1.00 87.12 450 SER A CA 1
ATOM 3447 C C . SER A 1 450 ? -1.960 11.966 0.511 1.00 87.12 450 SER A C 1
ATOM 3449 O O . SER A 1 450 ? -2.975 12.003 1.206 1.00 87.12 450 SER A O 1
ATOM 3451 N N . GLU A 1 451 ? -1.941 11.304 -0.648 1.00 87.06 451 GLU A N 1
ATOM 3452 C CA . GLU A 1 451 ? -3.095 10.549 -1.154 1.00 87.06 451 GLU A CA 1
ATOM 3453 C C . GLU A 1 451 ? -3.419 9.323 -0.279 1.00 87.06 451 GLU A C 1
ATOM 3455 O O . GLU A 1 451 ? -4.583 9.091 0.047 1.00 87.06 451 GLU A O 1
ATOM 3460 N N . ALA A 1 452 ? -2.404 8.589 0.189 1.00 84.00 452 ALA A N 1
ATOM 3461 C CA . ALA A 1 452 ? -2.568 7.433 1.072 1.00 84.00 452 ALA A CA 1
ATOM 3462 C C . ALA A 1 452 ? -3.152 7.804 2.450 1.00 84.00 452 ALA A C 1
ATOM 3464 O O . ALA A 1 452 ? -3.980 7.061 2.983 1.00 84.00 452 ALA A O 1
ATOM 3465 N N . SER A 1 453 ? -2.795 8.969 3.006 1.00 85.88 453 SER A N 1
ATOM 3466 C CA . SER A 1 453 ? -3.407 9.458 4.253 1.00 85.88 453 SER A CA 1
ATOM 3467 C C . SER A 1 453 ? -4.909 9.756 4.105 1.00 85.88 453 SER A C 1
ATOM 3469 O O . SER A 1 453 ? -5.699 9.414 4.984 1.00 85.88 453 SER A O 1
ATOM 3471 N N . LYS A 1 454 ? -5.343 10.285 2.950 1.00 89.81 454 LYS A N 1
ATOM 3472 C CA . LYS A 1 454 ? -6.772 10.499 2.651 1.00 89.81 454 LYS A CA 1
ATOM 3473 C C . LYS A 1 454 ? -7.532 9.174 2.554 1.00 89.81 454 LYS A C 1
ATOM 3475 O O . LYS A 1 454 ? -8.695 9.114 2.943 1.00 89.81 454 LYS A O 1
ATOM 3480 N N . VAL A 1 455 ? -6.894 8.114 2.046 1.00 88.81 455 VAL A N 1
ATOM 3481 C CA . VAL A 1 455 ? -7.486 6.765 2.008 1.00 88.81 455 VAL A CA 1
ATOM 3482 C C . VAL A 1 455 ? -7.704 6.233 3.425 1.00 88.81 455 VAL A C 1
ATOM 3484 O O . VAL A 1 455 ? -8.809 5.788 3.722 1.00 88.81 455 VAL A O 1
ATOM 3487 N N . THR A 1 456 ? -6.730 6.371 4.330 1.00 86.94 456 THR A N 1
ATOM 3488 C CA . THR A 1 456 ? -6.892 5.927 5.730 1.00 86.94 456 THR A CA 1
ATOM 3489 C C . THR A 1 456 ? -7.958 6.734 6.486 1.00 86.94 456 THR A C 1
ATOM 3491 O O . THR A 1 456 ? -8.752 6.153 7.228 1.00 86.94 456 THR A O 1
ATOM 3494 N N . ASP A 1 457 ? -8.071 8.046 6.242 1.00 86.88 457 ASP A N 1
ATOM 3495 C CA . ASP A 1 457 ? -9.176 8.868 6.768 1.00 86.88 457 ASP A CA 1
ATOM 3496 C C . ASP A 1 457 ? -10.556 8.420 6.239 1.00 86.88 457 ASP A C 1
ATOM 3498 O O . ASP A 1 457 ? -11.562 8.507 6.954 1.00 86.88 457 ASP A O 1
ATOM 3502 N N . LEU A 1 458 ? -10.637 7.939 4.993 1.00 89.19 458 LEU A N 1
ATOM 3503 C CA . LEU A 1 458 ? -11.871 7.410 4.397 1.00 89.19 458 LEU A CA 1
ATOM 3504 C C . LEU A 1 458 ? -12.217 6.006 4.920 1.00 89.19 458 LEU A C 1
ATOM 3506 O O . LEU A 1 458 ? -13.390 5.726 5.168 1.00 89.19 458 LEU A O 1
ATOM 3510 N N . GLU A 1 459 ? -11.227 5.146 5.156 1.00 89.06 459 GLU A N 1
ATOM 3511 C CA . GLU A 1 459 ? -11.403 3.829 5.787 1.00 89.06 459 GLU A CA 1
ATOM 3512 C C . GLU A 1 459 ? -11.893 3.956 7.239 1.00 89.06 459 GLU A C 1
ATOM 3514 O O . GLU A 1 459 ? -12.797 3.227 7.666 1.00 89.06 459 GLU A O 1
ATOM 3519 N N . ALA A 1 460 ? -11.379 4.939 7.986 1.00 87.62 460 ALA A N 1
ATOM 3520 C CA . ALA A 1 460 ? -11.867 5.275 9.322 1.00 87.62 460 ALA A CA 1
ATOM 3521 C C . ALA A 1 460 ? -13.327 5.777 9.300 1.00 87.62 460 ALA A C 1
ATOM 3523 O O . ALA A 1 460 ? -14.141 5.374 10.137 1.00 87.62 460 ALA A O 1
ATOM 3524 N N . GLN A 1 461 ? -13.693 6.607 8.316 1.00 90.81 461 GLN A N 1
ATOM 3525 C CA . GLN A 1 461 ? -15.076 7.065 8.121 1.00 90.81 461 GLN A CA 1
ATOM 3526 C C . GLN A 1 461 ? -16.026 5.923 7.728 1.00 90.81 461 GLN A C 1
ATOM 3528 O O . GLN A 1 461 ? -17.123 5.836 8.282 1.00 90.81 461 GLN A O 1
ATOM 3533 N N . LEU A 1 462 ? -15.605 5.020 6.835 1.00 91.50 462 LEU A N 1
ATOM 3534 C CA . LEU A 1 462 ? -16.361 3.814 6.477 1.00 91.50 462 LEU A CA 1
ATOM 3535 C C . LEU A 1 462 ? -16.592 2.914 7.693 1.00 91.50 462 LEU A C 1
ATOM 3537 O O . LEU A 1 462 ? -17.728 2.525 7.954 1.00 91.50 462 LEU A O 1
ATOM 3541 N N . SER A 1 463 ? -15.547 2.659 8.483 1.00 87.94 463 SER A N 1
ATOM 3542 C CA . SER A 1 463 ? -15.632 1.858 9.713 1.00 87.94 463 SER A CA 1
ATOM 3543 C C . SER A 1 463 ? -16.625 2.460 10.718 1.00 87.94 463 SER A C 1
ATOM 3545 O O . SER A 1 463 ? -17.445 1.749 11.304 1.00 87.94 463 SER A O 1
ATOM 3547 N N . LYS A 1 464 ? -16.621 3.792 10.869 1.00 89.75 464 LYS A N 1
ATOM 3548 C CA . LYS A 1 464 ? -17.578 4.516 11.717 1.00 89.75 464 LYS A CA 1
ATOM 3549 C C . LYS A 1 464 ? -19.014 4.378 11.205 1.00 89.75 464 LYS A C 1
ATOM 3551 O O . LYS A 1 464 ? -19.882 3.980 11.980 1.00 89.75 464 LYS A O 1
ATOM 3556 N N . LEU A 1 465 ? -19.259 4.627 9.917 1.00 88.62 465 LEU A N 1
ATOM 3557 C CA . LEU A 1 465 ? -20.581 4.469 9.292 1.00 88.62 465 LEU A CA 1
ATOM 3558 C C . LEU A 1 465 ? -21.098 3.022 9.370 1.00 88.62 465 LEU A C 1
ATOM 3560 O O . LEU A 1 465 ? -22.289 2.805 9.593 1.00 88.62 465 LEU A O 1
ATOM 3564 N N . GLN A 1 466 ? -20.217 2.028 9.251 1.00 91.00 466 GLN A N 1
ATOM 3565 C CA . GLN A 1 466 ? -20.563 0.616 9.416 1.00 91.00 466 GLN A CA 1
ATOM 3566 C C . GLN A 1 466 ? -20.994 0.306 10.860 1.00 91.00 466 GLN A C 1
ATOM 3568 O O . GLN A 1 466 ? -22.004 -0.368 11.060 1.00 91.00 466 GLN A O 1
ATOM 3573 N N . SER A 1 467 ? -20.303 0.859 11.865 1.00 87.00 467 SER A N 1
ATOM 3574 C CA . SER A 1 467 ? -20.715 0.733 13.274 1.00 87.00 467 SER A CA 1
ATOM 3575 C C . SER A 1 467 ? -22.051 1.435 13.561 1.00 87.00 467 SER A C 1
ATOM 3577 O O . SER A 1 467 ? -22.917 0.872 14.226 1.00 87.00 467 SER A O 1
ATOM 3579 N N . GLU A 1 468 ? -22.278 2.620 12.985 1.00 89.31 468 GLU A N 1
ATOM 3580 C CA . GLU A 1 468 ? -23.548 3.348 13.101 1.00 89.31 468 GLU A CA 1
ATOM 3581 C C . GLU A 1 468 ? -24.699 2.576 12.443 1.00 89.31 468 GLU A C 1
ATOM 3583 O O . GLU A 1 468 ? -25.799 2.532 12.991 1.00 89.31 468 GLU A O 1
ATOM 3588 N N . THR A 1 469 ? -24.430 1.896 11.325 1.00 88.25 469 THR A N 1
ATOM 3589 C CA . THR A 1 469 ? -25.392 1.018 10.643 1.00 88.25 469 THR A CA 1
ATOM 3590 C C . THR A 1 469 ? -25.721 -0.226 11.480 1.00 88.25 469 THR A C 1
ATOM 3592 O O . THR A 1 469 ? -26.894 -0.582 11.589 1.00 88.25 469 THR A O 1
ATOM 3595 N N . SER A 1 470 ? -24.729 -0.856 12.129 1.00 89.44 470 SER A N 1
ATOM 3596 C CA . SER A 1 470 ? -24.963 -1.987 13.050 1.00 89.44 470 SER A CA 1
ATOM 3597 C C . SER A 1 470 ? -25.837 -1.566 14.232 1.00 89.44 470 SER A C 1
ATOM 3599 O O . SER A 1 470 ? -26.885 -2.163 14.476 1.00 89.44 470 SER A O 1
ATOM 3601 N N . ASN A 1 471 ? -25.478 -0.457 14.886 1.00 88.06 471 ASN A N 1
ATOM 3602 C CA . ASN A 1 471 ? -26.225 0.101 16.014 1.00 88.06 471 ASN A CA 1
ATOM 3603 C C . ASN A 1 471 ? -27.674 0.464 15.627 1.00 88.06 471 ASN A C 1
ATOM 3605 O O . ASN A 1 471 ? -28.592 0.297 16.429 1.00 88.06 471 ASN A O 1
ATOM 3609 N N . GLN A 1 472 ? -27.907 0.938 14.395 1.00 89.81 472 GLN A N 1
ATOM 3610 C CA . GLN A 1 472 ? -29.258 1.175 13.872 1.00 89.81 472 GLN A CA 1
ATOM 3611 C C . GLN A 1 472 ? -30.031 -0.130 13.631 1.00 89.81 472 GLN A C 1
ATOM 3613 O O . GLN A 1 472 ? -31.213 -0.189 13.965 1.00 89.81 472 GLN A O 1
ATOM 3618 N N . GLY A 1 473 ? -29.385 -1.183 13.121 1.00 90.12 473 GLY A N 1
ATOM 3619 C CA . GLY A 1 473 ? -29.994 -2.510 12.962 1.00 90.12 473 GLY A CA 1
ATOM 3620 C C . GLY A 1 473 ? -30.383 -3.156 14.298 1.00 90.12 473 GLY A C 1
ATOM 3621 O O . GLY A 1 473 ? -31.481 -3.704 14.431 1.00 90.12 473 GLY A O 1
ATOM 3622 N N . GLU A 1 474 ? -29.534 -3.028 15.317 1.00 88.31 474 GLU A N 1
ATOM 3623 C CA . GLU A 1 474 ? -29.821 -3.460 16.691 1.00 88.31 474 GLU A CA 1
ATOM 3624 C C . GLU A 1 474 ? -30.976 -2.657 17.307 1.00 88.31 474 GLU A C 1
ATOM 3626 O O . GLU A 1 474 ? -31.929 -3.240 17.831 1.00 88.31 474 GLU A O 1
ATOM 3631 N N . ALA A 1 475 ? -30.955 -1.325 17.177 1.00 88.00 475 ALA A N 1
ATOM 3632 C CA . ALA A 1 475 ? -32.030 -0.459 17.657 1.00 88.00 475 ALA A CA 1
ATOM 3633 C C . ALA A 1 475 ? -33.373 -0.753 16.964 1.00 88.00 475 ALA A C 1
ATOM 3635 O O . ALA A 1 475 ? -34.407 -0.813 17.631 1.00 88.00 475 ALA A O 1
ATOM 3636 N N . GLN A 1 476 ? -33.366 -0.991 15.648 1.00 89.44 476 GLN A N 1
ATOM 3637 C CA . GLN A 1 476 ? -34.549 -1.393 14.887 1.00 89.44 476 GLN A CA 1
ATOM 3638 C C . GLN A 1 476 ? -35.073 -2.761 15.345 1.00 89.44 476 GLN A C 1
ATOM 3640 O O . GLN A 1 476 ? -36.281 -2.923 15.509 1.00 89.44 476 GLN A O 1
ATOM 3645 N N . SER A 1 477 ? -34.183 -3.719 15.615 1.00 87.88 477 SER A N 1
ATOM 3646 C CA . SER A 1 477 ? -34.550 -5.046 16.126 1.00 87.88 477 SER A CA 1
ATOM 3647 C C . SER A 1 477 ? -35.198 -4.956 17.513 1.00 87.88 477 SER A C 1
ATOM 3649 O O . SER A 1 477 ? -36.279 -5.501 17.728 1.00 87.88 477 SER A O 1
ATOM 3651 N N . ALA A 1 478 ? -34.602 -4.193 18.436 1.00 87.62 478 ALA A N 1
ATOM 3652 C CA . ALA A 1 478 ? -35.147 -3.975 19.777 1.00 87.62 478 ALA A CA 1
ATOM 3653 C C . ALA A 1 478 ? -36.490 -3.218 19.767 1.00 87.62 478 ALA A C 1
ATOM 3655 O O . ALA A 1 478 ? -37.364 -3.484 20.595 1.00 87.62 478 ALA A O 1
ATOM 3656 N N . LEU A 1 479 ? -36.676 -2.284 18.827 1.00 89.38 479 LEU A N 1
ATOM 3657 C CA . LEU A 1 479 ? -37.939 -1.566 18.641 1.00 89.38 479 LEU A CA 1
ATOM 3658 C C . LEU A 1 479 ? -39.021 -2.486 18.050 1.00 89.38 479 LEU A C 1
ATOM 3660 O O . LEU A 1 479 ? -40.172 -2.413 18.476 1.00 89.38 479 LEU A O 1
ATOM 3664 N N . ASN A 1 480 ? -38.649 -3.408 17.156 1.00 91.38 480 ASN A N 1
ATOM 3665 C CA . ASN A 1 480 ? -39.551 -4.425 16.617 1.00 91.38 480 ASN A CA 1
ATOM 3666 C C . ASN A 1 480 ? -40.013 -5.428 17.693 1.00 91.38 480 ASN A C 1
ATOM 3668 O O . ASN A 1 480 ? -41.200 -5.733 17.758 1.00 91.38 480 ASN A O 1
ATOM 3672 N N . SER A 1 481 ? -39.129 -5.873 18.595 1.00 90.50 481 SER A N 1
ATOM 3673 C CA . SER A 1 481 ? -39.532 -6.709 19.741 1.00 90.50 481 SER A CA 1
ATOM 3674 C C . SER A 1 481 ? -40.539 -5.992 20.647 1.00 90.50 481 SER A C 1
ATOM 3676 O O . SER A 1 481 ? -41.571 -6.560 20.994 1.00 90.50 481 SER A O 1
ATOM 3678 N N . LYS A 1 482 ? -40.302 -4.709 20.961 1.00 91.25 482 LYS A N 1
ATOM 3679 C CA . LYS A 1 482 ? -41.242 -3.888 21.748 1.00 91.25 482 LYS A CA 1
ATOM 3680 C C . LYS A 1 482 ? -42.582 -3.658 21.048 1.00 91.25 482 LYS A C 1
ATOM 3682 O O . LYS A 1 482 ? -43.598 -3.495 21.725 1.00 91.25 482 LYS A O 1
ATOM 3687 N N . LEU A 1 483 ? -42.602 -3.641 19.714 1.00 90.31 483 LEU A N 1
ATOM 3688 C CA . LEU A 1 483 ? -43.844 -3.600 18.947 1.00 90.31 483 LEU A CA 1
ATOM 3689 C C . LEU A 1 483 ? -44.642 -4.895 19.161 1.00 90.31 483 LEU A C 1
ATOM 3691 O O . LEU A 1 483 ? -45.793 -4.810 19.573 1.00 90.31 483 LEU A O 1
ATOM 3695 N N . GLN A 1 484 ? -44.011 -6.067 19.026 1.00 88.88 484 GLN A N 1
ATOM 3696 C CA . GLN A 1 484 ? -44.669 -7.362 19.263 1.00 88.88 484 GLN A CA 1
ATOM 3697 C C . GLN A 1 484 ? -45.146 -7.543 20.716 1.00 88.88 484 GLN A C 1
ATOM 3699 O O . GLN A 1 484 ? -46.232 -8.079 20.948 1.00 88.88 484 GLN A O 1
ATOM 3704 N N . GLU A 1 485 ? -44.382 -7.067 21.705 1.00 88.25 485 GLU A N 1
ATOM 3705 C CA . GLU A 1 485 ? -44.817 -7.015 23.112 1.00 88.25 485 GLU A CA 1
ATOM 3706 C C . GLU A 1 485 ? -46.073 -6.140 23.282 1.00 88.25 485 GLU A C 1
ATOM 3708 O O . GLU A 1 485 ? -47.011 -6.521 23.985 1.00 88.25 485 GLU A O 1
ATOM 3713 N N . SER A 1 486 ? -46.118 -4.989 22.604 1.00 83.56 486 SER A N 1
ATOM 3714 C CA . SER A 1 486 ? -47.251 -4.053 22.650 1.00 83.56 486 SER A CA 1
ATOM 3715 C C . SER A 1 486 ? -48.494 -4.599 21.935 1.00 83.56 486 SER A C 1
ATOM 3717 O O . SER A 1 486 ? -49.607 -4.432 22.430 1.00 83.56 486 SER A O 1
ATOM 3719 N N . GLU A 1 487 ? -48.316 -5.283 20.803 1.00 89.94 487 GLU A N 1
ATOM 3720 C CA . GLU A 1 487 ? -49.380 -5.985 20.072 1.00 89.94 487 GLU A CA 1
ATOM 3721 C C . GLU A 1 487 ? -49.967 -7.122 20.925 1.00 89.94 487 GLU A C 1
ATOM 3723 O O . GLU A 1 487 ? -51.180 -7.189 21.118 1.00 89.94 487 GLU A O 1
ATOM 3728 N N . SER A 1 488 ? -49.110 -7.936 21.550 1.00 86.19 488 SER A N 1
ATOM 3729 C CA . SER A 1 488 ? -49.522 -9.011 22.469 1.00 86.19 488 SER A CA 1
ATOM 3730 C C . SER A 1 488 ? -50.281 -8.475 23.694 1.00 86.19 488 SER A C 1
ATOM 3732 O O . SER A 1 488 ? -51.254 -9.075 24.158 1.00 86.19 488 SER A O 1
ATOM 3734 N N . ALA A 1 489 ? -49.863 -7.321 24.226 1.00 87.50 489 ALA A N 1
ATOM 3735 C CA . ALA A 1 489 ? -50.558 -6.647 25.320 1.00 87.50 489 ALA A CA 1
ATOM 3736 C C . ALA A 1 489 ? -51.931 -6.093 24.892 1.00 87.50 489 ALA A C 1
ATOM 3738 O O . ALA A 1 489 ? -52.882 -6.155 25.675 1.00 87.50 489 ALA A O 1
ATOM 3739 N N . LEU A 1 490 ? -52.060 -5.596 23.656 1.00 86.50 490 LEU A N 1
ATOM 3740 C CA . LEU A 1 490 ? -53.335 -5.153 23.085 1.00 86.50 490 LEU A CA 1
ATOM 3741 C C . LEU A 1 490 ? -54.313 -6.317 22.887 1.00 86.50 490 LEU A C 1
ATOM 3743 O O . LEU A 1 490 ? -55.463 -6.196 23.307 1.00 86.50 490 LEU A O 1
ATOM 3747 N N . GLU A 1 491 ? -53.872 -7.457 22.341 1.00 89.50 491 GLU A N 1
ATOM 3748 C CA . GLU A 1 491 ? -54.722 -8.654 22.219 1.00 89.50 491 GLU A CA 1
ATOM 3749 C C . GLU A 1 491 ? -55.248 -9.117 23.587 1.00 89.50 491 GLU A C 1
ATOM 3751 O O . GLU A 1 491 ? -56.442 -9.395 23.743 1.00 89.50 491 GLU A O 1
ATOM 3756 N N . LYS A 1 492 ? -54.379 -9.135 24.607 1.00 87.56 492 LYS A N 1
ATOM 3757 C CA . LYS A 1 492 ? -54.752 -9.491 25.984 1.00 87.56 492 LYS A CA 1
ATOM 3758 C C . LYS A 1 492 ? -55.777 -8.518 26.577 1.00 87.56 492 LYS A C 1
ATOM 3760 O O . LYS A 1 492 ? -56.757 -8.964 27.172 1.00 87.56 492 LYS A O 1
ATOM 3765 N N . LEU A 1 493 ? -55.595 -7.210 26.383 1.00 87.06 493 LEU A N 1
ATOM 3766 C CA . LEU A 1 493 ? -56.553 -6.190 26.825 1.00 87.06 493 LEU A CA 1
ATOM 3767 C C . LEU A 1 493 ? -57.895 -6.284 26.080 1.00 87.06 493 LEU A C 1
ATOM 3769 O O . LEU A 1 493 ? -58.944 -6.075 26.688 1.00 87.06 493 LEU A O 1
ATOM 3773 N N . GLU A 1 494 ? -57.903 -6.632 24.790 1.00 87.12 494 GLU A N 1
ATOM 3774 C CA . GLU A 1 494 ? -59.149 -6.821 24.039 1.00 87.12 494 GLU A CA 1
ATOM 3775 C C . GLU A 1 494 ? -59.894 -8.101 24.465 1.00 87.12 494 GLU A C 1
ATOM 3777 O O . GLU A 1 494 ? -61.128 -8.116 24.517 1.00 87.12 494 GLU A O 1
ATOM 3782 N N . ALA A 1 495 ? -59.169 -9.162 24.834 1.00 87.38 495 ALA A N 1
ATOM 3783 C CA . ALA A 1 495 ? -59.748 -10.362 25.437 1.00 87.38 495 ALA A CA 1
ATOM 3784 C C . ALA A 1 495 ? -60.346 -10.078 26.830 1.00 87.38 495 ALA A C 1
ATOM 3786 O O . ALA A 1 495 ? -61.487 -10.461 27.099 1.00 87.38 495 ALA A O 1
ATOM 3787 N N . GLU A 1 496 ? -59.628 -9.347 27.689 1.00 88.25 496 GLU A N 1
ATOM 3788 C CA . GLU A 1 496 ? -60.131 -8.903 28.998 1.00 88.25 496 GLU A CA 1
ATOM 3789 C C . GLU A 1 496 ? -61.366 -8.003 28.857 1.00 88.25 496 GLU A C 1
ATOM 3791 O O . GLU A 1 496 ? -62.352 -8.196 29.570 1.00 88.25 496 GLU A O 1
ATOM 3796 N N . LYS A 1 497 ? -61.377 -7.089 27.877 1.00 89.00 497 LYS A N 1
ATOM 3797 C CA . LYS A 1 497 ? -62.548 -6.263 27.552 1.00 89.00 497 LYS A CA 1
ATOM 3798 C C . LYS A 1 497 ? -63.771 -7.118 27.197 1.00 89.00 497 LYS A C 1
ATOM 3800 O O . LYS A 1 497 ? -64.835 -6.895 27.766 1.00 89.00 497 LYS A O 1
ATOM 3805 N N . LYS A 1 498 ? -63.625 -8.123 26.324 1.00 89.81 498 LYS A N 1
ATOM 3806 C CA . LYS A 1 498 ? -64.726 -9.031 25.934 1.00 89.81 498 LYS A CA 1
ATOM 3807 C C . LYS A 1 498 ? -65.243 -9.868 27.110 1.00 89.81 498 LYS A C 1
ATOM 3809 O O . LYS A 1 498 ? -66.449 -10.095 27.219 1.00 89.81 498 LYS A O 1
ATOM 3814 N N . ALA A 1 499 ? -64.359 -10.292 28.015 1.00 87.38 499 ALA A N 1
ATOM 3815 C CA . ALA A 1 499 ? -64.747 -10.972 29.252 1.00 87.38 499 ALA A CA 1
ATOM 3816 C C . ALA A 1 499 ? -65.527 -10.047 30.208 1.00 87.38 499 ALA A C 1
ATOM 3818 O O . ALA A 1 499 ? -66.532 -10.466 30.782 1.00 87.38 499 ALA A O 1
ATOM 3819 N N . ILE A 1 500 ? -65.118 -8.780 30.339 1.00 87.50 500 ILE A N 1
ATOM 3820 C CA . ILE A 1 500 ? -65.839 -7.771 31.132 1.00 87.50 500 ILE A CA 1
ATOM 3821 C C . ILE A 1 500 ? -67.209 -7.461 30.511 1.00 87.50 500 ILE A C 1
ATOM 3823 O O . ILE A 1 500 ? -68.200 -7.450 31.233 1.00 87.50 500 ILE A O 1
ATOM 3827 N N . GLU A 1 501 ? -67.294 -7.277 29.190 1.00 88.94 501 GLU A N 1
ATOM 3828 C CA . GLU A 1 501 ? -68.562 -7.054 28.474 1.00 88.94 501 GLU A CA 1
ATOM 3829 C C . GLU A 1 501 ? -69.537 -8.226 28.672 1.00 88.94 501 GLU A C 1
ATOM 3831 O O . GLU A 1 501 ? -70.704 -8.004 28.988 1.00 88.94 501 GLU A O 1
ATOM 3836 N N . SER A 1 502 ? -69.043 -9.467 28.606 1.00 88.38 502 SER A N 1
ATOM 3837 C CA . SER A 1 502 ? -69.842 -10.668 28.894 1.00 88.38 502 SER A CA 1
ATOM 3838 C C . SER A 1 502 ? -70.364 -10.675 30.337 1.00 88.38 502 SER A C 1
ATOM 3840 O O . SER A 1 502 ? -71.545 -10.926 30.573 1.00 88.38 502 SER A O 1
ATOM 3842 N N . LYS A 1 503 ? -69.508 -10.337 31.310 1.00 90.06 503 LYS A N 1
ATOM 3843 C CA . LYS A 1 503 ? -69.872 -10.316 32.734 1.00 90.06 503 LYS A CA 1
ATOM 3844 C C . LYS A 1 503 ? -70.812 -9.164 33.109 1.00 90.06 503 LYS A C 1
ATOM 3846 O O . LYS A 1 503 ? -71.602 -9.303 34.039 1.00 90.06 503 LYS A O 1
ATOM 3851 N N . ILE A 1 504 ? -70.763 -8.046 32.384 1.00 88.50 504 ILE A N 1
ATOM 3852 C CA . ILE A 1 504 ? -71.771 -6.980 32.483 1.00 88.50 504 ILE A CA 1
ATOM 3853 C C . ILE A 1 504 ? -73.130 -7.524 32.028 1.00 88.50 504 ILE A C 1
ATOM 3855 O O . ILE A 1 504 ? -74.093 -7.405 32.778 1.00 88.50 504 ILE A O 1
ATOM 3859 N N . SER A 1 505 ? -73.200 -8.203 30.876 1.00 86.75 505 SER A N 1
ATOM 3860 C CA . SER A 1 505 ? -74.449 -8.813 30.390 1.00 86.75 505 SER A CA 1
ATOM 3861 C C . SER A 1 505 ? -75.020 -9.868 31.350 1.00 86.75 505 SER A C 1
ATOM 3863 O O . SER A 1 505 ? -76.235 -9.929 31.548 1.00 86.75 505 SER A O 1
ATOM 3865 N N . GLU A 1 506 ? -74.166 -10.673 31.993 1.00 86.38 506 GLU A N 1
ATOM 3866 C CA . GLU A 1 506 ? -74.583 -11.597 33.059 1.00 86.38 506 GLU A CA 1
ATOM 3867 C C . GLU A 1 506 ? -75.208 -10.844 34.246 1.00 86.38 506 GLU A C 1
ATOM 3869 O O . GLU A 1 506 ? -76.325 -11.167 34.655 1.00 86.38 506 GLU A O 1
ATOM 3874 N N . LEU A 1 507 ? -74.535 -9.810 34.767 1.00 86.62 507 LEU A N 1
ATOM 3875 C CA . LEU A 1 507 ? -75.010 -9.016 35.908 1.00 86.62 507 LEU A CA 1
ATOM 3876 C C . LEU A 1 507 ? -76.295 -8.230 35.601 1.00 86.62 507 LEU A C 1
ATOM 3878 O O . LEU A 1 507 ? -77.160 -8.123 36.470 1.00 86.62 507 LEU A O 1
ATOM 3882 N N . GLU A 1 508 ? -76.462 -7.725 34.378 1.00 88.38 508 GLU A N 1
ATOM 3883 C CA . GLU A 1 508 ? -77.712 -7.102 33.920 1.00 88.38 508 GLU A CA 1
ATOM 3884 C C . GLU A 1 508 ? -78.872 -8.112 33.930 1.00 88.38 508 GLU A C 1
ATOM 3886 O O . GLU A 1 508 ? -79.957 -7.808 34.436 1.00 88.38 508 GLU A O 1
ATOM 3891 N N . SER A 1 509 ? -78.637 -9.345 33.461 1.00 85.19 509 SER A N 1
ATOM 3892 C CA . SER A 1 509 ? -79.646 -10.414 33.505 1.00 85.19 509 SER A CA 1
ATOM 3893 C C . SER A 1 509 ? -79.987 -10.850 34.939 1.00 85.19 509 SER A C 1
ATOM 3895 O O . SER A 1 509 ? -81.158 -11.061 35.266 1.00 85.19 509 SER A O 1
ATOM 3897 N N . GLU A 1 510 ? -78.988 -10.910 35.826 1.00 85.94 510 GLU A N 1
ATOM 3898 C CA . GLU A 1 510 ? -79.182 -11.253 37.235 1.00 85.94 510 GLU A CA 1
ATOM 3899 C C . GLU A 1 510 ? -79.938 -10.142 37.987 1.00 85.94 510 GLU A C 1
ATOM 3901 O O . GLU A 1 510 ? -80.784 -10.439 38.833 1.00 85.94 510 GLU A O 1
ATOM 3906 N N . SER A 1 511 ? -79.694 -8.868 37.650 1.00 81.75 511 SER A N 1
ATOM 3907 C CA . SER A 1 511 ? -80.463 -7.731 38.176 1.00 81.75 511 SER A CA 1
ATOM 3908 C C . SER A 1 511 ? -81.928 -7.817 37.754 1.00 81.75 511 SER A C 1
ATOM 3910 O O . SER A 1 511 ? -82.801 -7.769 38.616 1.00 81.75 511 SER A O 1
ATOM 3912 N N . SER A 1 512 ? -82.208 -8.050 36.465 1.00 83.12 512 SER A N 1
ATOM 3913 C CA . SER A 1 512 ? -83.583 -8.210 35.967 1.00 83.12 512 SER A CA 1
ATOM 3914 C C . SER A 1 512 ? -84.324 -9.343 36.689 1.00 83.12 512 SER A C 1
ATOM 3916 O O . SER A 1 512 ? -85.475 -9.180 37.090 1.00 83.12 512 SER A O 1
ATOM 3918 N N . SER A 1 513 ? -83.654 -10.476 36.929 1.00 85.31 513 SER A N 1
ATOM 3919 C CA . SER A 1 513 ? -84.235 -11.596 37.682 1.00 85.31 513 SER A CA 1
ATOM 3920 C C . SER A 1 513 ? -84.499 -11.249 39.158 1.00 85.31 513 SER A C 1
ATOM 3922 O O . SER A 1 513 ? -85.516 -11.660 39.725 1.00 85.31 513 SER A O 1
ATOM 3924 N N . LYS A 1 514 ? -83.632 -10.443 39.786 1.00 86.88 514 LYS A N 1
ATOM 3925 C CA . LYS A 1 514 ? -83.829 -9.935 41.156 1.00 86.88 514 LYS A CA 1
ATOM 3926 C C . LYS A 1 514 ? -84.980 -8.928 41.239 1.00 86.88 514 LYS A C 1
ATOM 3928 O O . LYS A 1 514 ? -85.754 -9.000 42.192 1.00 86.88 514 LYS A O 1
ATOM 3933 N N . ASP A 1 515 ? -85.152 -8.059 40.245 1.00 87.19 515 ASP A N 1
ATOM 3934 C CA . ASP A 1 515 ? -86.275 -7.115 40.166 1.00 87.19 515 ASP A CA 1
ATOM 3935 C C . ASP A 1 515 ? -87.626 -7.835 39.971 1.00 87.19 515 ASP A C 1
ATOM 3937 O O . ASP A 1 515 ? -88.624 -7.492 40.619 1.00 87.19 515 ASP A O 1
ATOM 3941 N N . GLU A 1 516 ? -87.660 -8.897 39.159 1.00 85.88 516 GLU A N 1
ATOM 3942 C CA . GLU A 1 516 ? -88.816 -9.798 39.038 1.00 85.88 516 GLU A CA 1
ATOM 3943 C C . GLU A 1 516 ? -89.126 -10.508 40.368 1.00 85.88 516 GLU A C 1
ATOM 3945 O O . GLU A 1 516 ? -90.274 -10.505 40.828 1.00 85.88 516 GLU A O 1
ATOM 3950 N N . ALA A 1 517 ? -88.110 -11.065 41.035 1.00 83.88 517 ALA A N 1
ATOM 3951 C CA . ALA A 1 517 ? -88.265 -11.739 42.324 1.00 83.88 517 ALA A CA 1
ATOM 3952 C C . ALA A 1 517 ? -88.735 -10.782 43.437 1.00 83.88 517 ALA A C 1
ATOM 3954 O O . ALA A 1 517 ? -89.620 -11.132 44.224 1.00 83.88 517 ALA A O 1
ATOM 3955 N N . GLN A 1 518 ? -88.208 -9.555 43.479 1.00 87.12 518 GLN A N 1
ATOM 3956 C CA . GLN A 1 518 ? -88.639 -8.503 44.401 1.00 87.12 518 GLN A CA 1
ATOM 3957 C C . GLN A 1 518 ? -90.093 -8.086 44.136 1.00 87.12 518 GLN A C 1
ATOM 3959 O O . GLN A 1 518 ? -90.873 -7.918 45.077 1.00 87.12 518 GLN A O 1
ATOM 3964 N N . SER A 1 519 ? -90.490 -7.988 42.865 1.00 85.50 519 SER A N 1
ATOM 3965 C CA . SER A 1 519 ? -91.876 -7.709 42.471 1.00 85.50 519 SER A CA 1
ATOM 3966 C C . SER A 1 519 ? -92.831 -8.823 42.920 1.00 85.50 519 SER A C 1
ATOM 3968 O O . SER A 1 519 ? -93.889 -8.543 43.490 1.00 85.50 519 SER A O 1
ATOM 3970 N N . ALA A 1 520 ? -92.436 -10.089 42.752 1.00 84.88 520 ALA A N 1
ATOM 3971 C CA . ALA A 1 520 ? -93.202 -11.246 43.213 1.00 84.88 520 ALA A CA 1
ATOM 3972 C C . ALA A 1 520 ? -93.300 -11.327 44.751 1.00 84.88 520 ALA A C 1
ATOM 3974 O O . ALA A 1 520 ? -94.360 -11.660 45.285 1.00 84.88 520 ALA A O 1
ATOM 3975 N N . LEU A 1 521 ? -92.230 -10.983 45.478 1.00 84.88 521 LEU A N 1
ATOM 3976 C CA . LEU A 1 521 ? -92.248 -10.885 46.942 1.00 84.88 521 LEU A CA 1
ATOM 3977 C C . LEU A 1 521 ? -93.146 -9.741 47.430 1.00 84.88 521 LEU A C 1
ATOM 3979 O O . LEU A 1 521 ? -93.918 -9.943 48.363 1.00 84.88 521 LEU A O 1
ATOM 3983 N N . SER A 1 522 ? -93.125 -8.575 46.774 1.00 82.19 522 SER A N 1
ATOM 3984 C CA . SER A 1 522 ? -94.024 -7.456 47.101 1.00 82.19 522 SER A CA 1
ATOM 3985 C C . SER A 1 522 ? -95.501 -7.803 46.868 1.00 82.19 522 SER A C 1
ATOM 3987 O O . SER A 1 522 ? -96.360 -7.407 47.657 1.00 82.19 522 SER A O 1
ATOM 3989 N N . ALA A 1 523 ? -95.810 -8.586 45.828 1.00 86.31 523 ALA A N 1
ATOM 3990 C CA . ALA A 1 523 ? -97.159 -9.102 45.601 1.00 86.31 523 ALA A CA 1
ATOM 3991 C C . ALA A 1 523 ? -97.601 -10.070 46.716 1.00 86.31 523 ALA A C 1
ATOM 3993 O O . ALA A 1 523 ? -98.684 -9.901 47.273 1.00 86.31 523 ALA A O 1
ATOM 3994 N N . LYS A 1 524 ? -96.739 -11.024 47.101 1.00 87.31 524 LYS A N 1
ATOM 3995 C CA . LYS A 1 524 ? -97.005 -11.956 48.213 1.00 87.31 524 LYS A CA 1
ATOM 3996 C C . LYS A 1 524 ? -97.126 -11.263 49.570 1.00 87.31 524 LYS A C 1
ATOM 3998 O O . LYS A 1 524 ? -97.907 -11.716 50.400 1.00 87.31 524 LYS A O 1
ATOM 4003 N N . LEU A 1 525 ? -96.389 -10.175 49.801 1.00 86.50 525 LEU A N 1
ATOM 4004 C CA . LEU A 1 525 ? -96.509 -9.384 51.028 1.00 86.50 525 LEU A CA 1
ATOM 4005 C C . LEU A 1 525 ? -97.918 -8.786 51.149 1.00 86.50 525 LEU A C 1
ATOM 4007 O O . LEU A 1 525 ? -98.565 -8.983 52.169 1.00 86.50 525 LEU A O 1
ATOM 4011 N N . LYS A 1 526 ? -98.431 -8.168 50.077 1.00 85.56 526 LYS A N 1
ATOM 4012 C CA . LYS A 1 526 ? -99.797 -7.610 50.030 1.00 85.56 526 LYS A CA 1
ATOM 4013 C C . LYS A 1 526 ? -100.883 -8.673 50.180 1.00 85.56 526 LYS A C 1
ATOM 4015 O O . LYS A 1 526 ? -101.908 -8.432 50.814 1.00 85.56 526 LYS A O 1
ATOM 4020 N N . GLU A 1 527 ? -100.665 -9.856 49.608 1.00 82.00 527 GLU A N 1
ATOM 4021 C CA . GLU A 1 527 ? -101.547 -11.006 49.821 1.00 82.00 527 GLU A CA 1
ATOM 4022 C C . GLU A 1 527 ? -101.559 -11.402 51.306 1.00 82.00 527 GLU A C 1
ATOM 4024 O O . GLU A 1 527 ? -102.631 -11.446 51.913 1.00 82.00 527 GLU A O 1
ATOM 4029 N N . ALA A 1 528 ? -100.386 -11.576 51.924 1.00 77.94 528 ALA A N 1
ATOM 4030 C CA . ALA A 1 528 ? -100.256 -11.898 53.344 1.00 77.94 528 ALA A CA 1
ATOM 4031 C C . ALA A 1 528 ? -100.899 -10.832 54.253 1.00 77.94 528 ALA A C 1
ATOM 4033 O O . ALA A 1 528 ? -101.680 -11.193 55.133 1.00 77.94 528 ALA A O 1
ATOM 4034 N N . GLU A 1 529 ? -100.655 -9.543 53.998 1.00 85.56 529 GLU A N 1
ATOM 4035 C CA . GLU A 1 529 ? -101.298 -8.408 54.680 1.00 85.56 529 GLU A CA 1
ATOM 4036 C C . GLU A 1 529 ? -102.832 -8.527 54.625 1.00 85.56 529 GLU A C 1
ATOM 4038 O O . GLU A 1 529 ? -103.486 -8.519 55.668 1.00 85.56 529 GLU A O 1
ATOM 4043 N N . SER A 1 530 ? -103.410 -8.771 53.442 1.00 83.25 530 SER A N 1
ATOM 4044 C CA . SER A 1 530 ? -104.865 -8.945 53.289 1.00 83.25 530 SER A CA 1
ATOM 4045 C C . SER A 1 530 ? -105.420 -10.191 54.003 1.00 83.25 530 SER A C 1
ATOM 4047 O O . SER A 1 530 ? -106.541 -10.172 54.520 1.00 83.25 530 SER A O 1
ATOM 4049 N N . THR A 1 531 ? -104.641 -11.279 54.097 1.00 84.62 531 THR A N 1
ATOM 4050 C CA . THR A 1 531 ? -105.039 -12.449 54.901 1.00 84.62 531 THR A CA 1
ATOM 4051 C C . THR A 1 531 ? -104.962 -12.176 56.401 1.00 84.62 531 THR A C 1
ATOM 4053 O O . THR A 1 531 ? -105.774 -12.718 57.151 1.00 84.62 531 THR A O 1
ATOM 4056 N N . LEU A 1 532 ? -104.042 -11.313 56.841 1.00 83.56 532 LEU A N 1
ATOM 4057 C CA . LEU A 1 532 ? -103.881 -10.926 58.239 1.00 83.56 532 LEU A CA 1
ATOM 4058 C C . LEU A 1 532 ? -105.036 -10.016 58.683 1.00 83.56 532 LEU A C 1
ATOM 4060 O O . LEU A 1 532 ? -105.659 -10.314 59.699 1.00 83.56 532 LEU A O 1
ATOM 4064 N N . GLU A 1 533 ? -105.419 -9.015 57.880 1.00 84.19 533 GLU A N 1
ATOM 4065 C CA . GLU A 1 533 ? -106.633 -8.207 58.114 1.00 84.19 533 GLU A CA 1
ATOM 4066 C C . GLU A 1 533 ? -107.890 -9.089 58.249 1.00 84.19 533 GLU A C 1
ATOM 4068 O O . GLU A 1 533 ? -108.706 -8.907 59.158 1.00 84.19 533 GLU A O 1
ATOM 4073 N N . LYS A 1 534 ? -108.033 -10.097 57.375 1.00 84.62 534 LYS A N 1
ATOM 4074 C CA . LYS A 1 534 ? -109.141 -11.063 57.430 1.00 84.62 534 LYS A CA 1
ATOM 4075 C C . LYS A 1 534 ? -109.113 -11.909 58.709 1.00 84.62 534 LYS A C 1
ATOM 4077 O O . LYS A 1 534 ? -110.156 -12.081 59.339 1.00 84.62 534 LYS A O 1
ATOM 4082 N N . LEU A 1 535 ? -107.947 -12.419 59.106 1.00 81.25 535 LEU A N 1
ATOM 4083 C CA . LEU A 1 535 ? -107.786 -13.195 60.342 1.00 81.25 535 LEU A CA 1
ATOM 4084 C C . LEU A 1 535 ? -108.024 -12.344 61.598 1.00 81.25 535 LEU A C 1
ATOM 4086 O O . LEU A 1 535 ? -108.575 -12.847 62.574 1.00 81.25 535 LEU A O 1
ATOM 4090 N N . GLU A 1 536 ? -107.677 -11.057 61.582 1.00 81.50 536 GLU A N 1
ATOM 4091 C CA . GLU A 1 536 ? -107.952 -10.140 62.692 1.00 81.50 536 GLU A CA 1
ATOM 4092 C C . GLU A 1 536 ? -109.455 -9.821 62.816 1.00 81.50 536 GLU A C 1
ATOM 4094 O O . GLU A 1 536 ? -110.003 -9.806 63.924 1.00 81.50 536 GLU A O 1
ATOM 4099 N N . ALA A 1 537 ? -110.168 -9.686 61.692 1.00 83.38 537 ALA A N 1
ATOM 4100 C CA . ALA A 1 537 ? -111.630 -9.586 61.679 1.00 83.38 537 ALA A CA 1
ATOM 4101 C C . ALA A 1 537 ? -112.321 -10.879 62.173 1.00 83.38 537 ALA A C 1
ATOM 4103 O O . ALA A 1 537 ? -113.298 -10.820 62.930 1.00 83.38 537 ALA A O 1
ATOM 4104 N N . GLU A 1 538 ? -111.800 -12.054 61.804 1.00 83.56 538 GLU A N 1
ATOM 4105 C CA . GLU A 1 538 ? -112.272 -13.349 62.314 1.00 83.56 538 GLU A CA 1
ATOM 4106 C C . GLU A 1 538 ? -111.996 -13.506 63.819 1.00 83.56 538 GLU A C 1
ATOM 4108 O O . GLU A 1 538 ? -112.902 -13.884 64.565 1.00 83.56 538 GLU A O 1
ATOM 4113 N N . LYS A 1 539 ? -110.805 -13.117 64.298 1.00 85.00 539 LYS A N 1
ATOM 4114 C CA . LYS A 1 539 ? -110.448 -13.079 65.728 1.00 85.00 539 LYS A CA 1
ATOM 4115 C C . LYS A 1 539 ? -111.408 -12.200 66.526 1.00 85.00 539 LYS A C 1
ATOM 4117 O O . LYS A 1 539 ? -111.969 -12.667 67.512 1.00 85.00 539 LYS A O 1
ATOM 4122 N N . LYS A 1 540 ? -111.676 -10.975 66.069 1.00 83.06 540 LYS A N 1
ATOM 4123 C CA . LYS A 1 540 ? -112.631 -10.053 66.712 1.00 83.06 540 LYS A CA 1
ATOM 4124 C C . LYS A 1 540 ? -114.057 -10.621 66.771 1.00 83.06 540 LYS A C 1
ATOM 4126 O O . LYS A 1 540 ? -114.797 -10.393 67.731 1.00 83.06 540 LYS A O 1
ATOM 4131 N N . THR A 1 541 ? -114.440 -11.401 65.760 1.00 82.38 541 THR A N 1
ATOM 4132 C CA . THR A 1 541 ? -115.721 -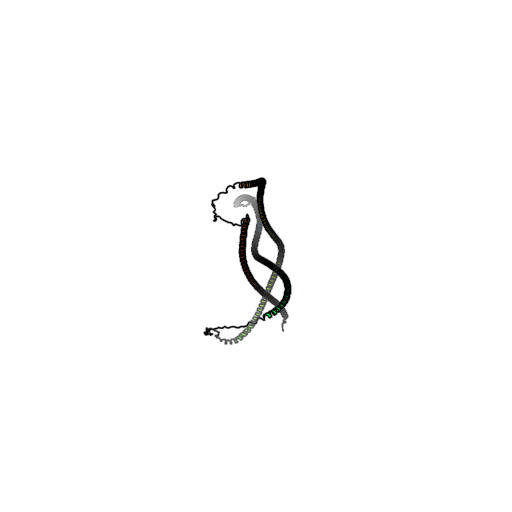12.124 65.730 1.00 82.38 541 THR A CA 1
ATOM 4133 C C . THR A 1 541 ? -115.740 -13.282 66.737 1.00 82.38 541 THR A C 1
ATOM 4135 O O . THR A 1 541 ? -116.756 -13.507 67.394 1.00 82.38 541 THR A O 1
ATOM 4138 N N . ALA A 1 542 ? -114.622 -13.993 66.912 1.00 76.25 542 ALA A N 1
ATOM 4139 C CA . ALA A 1 542 ? -114.480 -15.040 67.922 1.00 76.25 542 ALA A CA 1
ATOM 4140 C C . ALA A 1 542 ? -114.479 -14.475 69.356 1.00 76.25 542 ALA A C 1
ATOM 4142 O O . ALA A 1 542 ? -115.192 -15.000 70.205 1.00 76.25 542 ALA A O 1
ATOM 4143 N N . GLU A 1 543 ? -113.766 -13.374 69.612 1.00 82.75 543 GLU A N 1
ATOM 4144 C CA . GLU A 1 543 ? -113.771 -12.655 70.901 1.00 82.75 543 GLU A CA 1
ATOM 4145 C C . GLU A 1 543 ? -115.192 -12.224 71.302 1.00 82.75 543 GLU A C 1
ATOM 4147 O O . GLU A 1 543 ? -115.601 -12.406 72.448 1.00 82.75 543 GLU A O 1
ATOM 4152 N N . SER A 1 544 ? -115.986 -11.746 70.336 1.00 80.88 544 SER A N 1
ATOM 4153 C CA . SER A 1 544 ? -117.396 -11.389 70.557 1.00 80.88 544 SER A CA 1
ATOM 4154 C C . SER A 1 544 ? -118.235 -12.595 71.013 1.00 80.88 544 SER A C 1
ATOM 4156 O O . SER A 1 544 ? -119.008 -12.481 71.961 1.00 80.88 544 SER A O 1
ATOM 4158 N N . LYS A 1 545 ? -118.033 -13.772 70.400 1.00 83.75 545 LYS A N 1
ATOM 4159 C CA . LYS A 1 545 ? -118.710 -15.023 70.792 1.00 83.75 545 LYS A CA 1
ATOM 4160 C C . LYS A 1 545 ? -118.250 -15.576 72.139 1.00 83.75 545 LYS A C 1
ATOM 4162 O O . LYS A 1 545 ? -119.047 -16.191 72.839 1.00 83.75 545 LYS A O 1
ATOM 4167 N N . VAL A 1 546 ? -116.981 -15.388 72.507 1.00 81.00 546 VAL A N 1
ATOM 4168 C CA . VAL A 1 546 ? -116.496 -15.763 73.846 1.00 81.00 546 VAL A CA 1
ATOM 4169 C C . VAL A 1 546 ? -117.235 -14.946 74.905 1.00 81.00 546 VAL A C 1
ATOM 4171 O O . VAL A 1 546 ? -117.726 -15.528 75.865 1.00 81.00 546 VAL A O 1
ATOM 4174 N N . SER A 1 547 ? -117.425 -13.642 74.680 1.00 76.94 547 SER A N 1
ATOM 4175 C CA . SER A 1 547 ? -118.183 -12.785 75.600 1.00 76.94 547 SER A CA 1
ATOM 4176 C C . SER A 1 547 ? -119.676 -13.160 75.699 1.00 76.94 547 SER A C 1
ATOM 4178 O O . SER A 1 547 ? -120.238 -13.120 76.794 1.00 76.94 547 SER A O 1
ATOM 4180 N N . GLU A 1 548 ? -120.315 -13.602 74.604 1.00 79.88 548 GLU A N 1
ATOM 4181 C CA . GLU A 1 548 ? -121.667 -14.196 74.660 1.00 79.88 548 GLU A CA 1
ATOM 4182 C C . GLU A 1 548 ? -121.694 -15.465 75.535 1.00 79.88 548 GLU A C 1
ATOM 4184 O O . GLU A 1 548 ? -122.521 -15.575 76.441 1.00 79.88 548 GLU A O 1
ATOM 4189 N N . LEU A 1 549 ? -120.758 -16.398 75.320 1.00 80.44 549 LEU A N 1
ATOM 4190 C CA . LEU A 1 549 ? -120.678 -17.656 76.076 1.00 80.44 549 LEU A CA 1
ATOM 4191 C C . LEU A 1 549 ? -120.350 -17.444 77.565 1.00 80.44 549 LEU A C 1
ATOM 4193 O O . LEU A 1 549 ? -120.865 -18.170 78.414 1.00 80.44 549 LEU A O 1
ATOM 4197 N N . GLU A 1 550 ? -119.534 -16.446 77.908 1.00 79.69 550 GLU A N 1
ATOM 4198 C CA . GLU A 1 550 ? -119.291 -16.048 79.302 1.00 79.69 550 GLU A CA 1
ATOM 4199 C C . GLU A 1 550 ? -120.584 -15.565 79.983 1.00 79.69 550 GLU A C 1
ATOM 4201 O O . GLU A 1 550 ? -120.853 -15.934 81.129 1.00 79.69 550 GLU A O 1
ATOM 4206 N N . SER A 1 551 ? -121.435 -14.824 79.262 1.00 76.94 551 SER A N 1
ATOM 4207 C CA . SER A 1 551 ? -122.752 -14.406 79.760 1.00 76.94 551 SER A CA 1
ATOM 4208 C C . SER A 1 551 ? -123.703 -15.594 79.971 1.00 76.94 551 SER A C 1
ATOM 4210 O O . SER A 1 551 ? -124.384 -15.649 80.997 1.00 76.94 551 SER A O 1
ATOM 4212 N N . GLU A 1 552 ? -123.733 -16.571 79.055 1.00 79.88 552 GLU A N 1
ATOM 4213 C CA . GLU A 1 552 ? -124.518 -17.808 79.232 1.00 79.88 552 GLU A CA 1
ATOM 4214 C C . GLU A 1 552 ? -124.041 -18.629 80.448 1.00 79.88 552 GLU A C 1
ATOM 4216 O O . GLU A 1 552 ? -124.846 -19.224 81.171 1.00 79.88 552 GLU A O 1
ATOM 4221 N N . VAL A 1 553 ? -122.728 -18.657 80.710 1.00 77.56 553 VAL A N 1
ATOM 4222 C CA . VAL A 1 553 ? -122.145 -19.367 81.861 1.00 77.56 553 VAL A CA 1
ATOM 4223 C C . VAL A 1 553 ? -122.559 -18.731 83.193 1.00 77.56 553 VAL A C 1
ATOM 4225 O O . VAL A 1 553 ? -122.869 -19.468 84.134 1.00 77.56 553 VAL A O 1
ATOM 4228 N N . GLU A 1 554 ? -122.619 -17.401 83.294 1.00 76.00 554 GLU A N 1
ATOM 4229 C CA . GLU A 1 554 ? -123.112 -16.733 84.509 1.00 76.00 554 GLU A CA 1
ATOM 4230 C C . GLU A 1 554 ? -124.625 -16.916 84.714 1.00 76.00 554 GLU A C 1
ATOM 4232 O O . GLU A 1 554 ? -125.053 -17.191 85.840 1.00 76.00 554 GLU A O 1
ATOM 4237 N N . GLU A 1 555 ? -125.445 -16.887 83.654 1.00 78.94 555 GLU A N 1
ATOM 4238 C CA . GLU A 1 555 ? -126.871 -17.244 83.769 1.00 78.94 555 GLU A CA 1
ATOM 4239 C C . GLU A 1 555 ? -127.040 -18.687 84.280 1.00 78.94 555 GLU A C 1
ATOM 4241 O O . GLU A 1 555 ? -127.830 -18.957 85.192 1.00 78.94 555 GLU A O 1
ATOM 4246 N N . LYS A 1 556 ? -126.231 -19.622 83.769 1.00 76.94 556 LYS A N 1
ATOM 4247 C CA . LYS A 1 556 ? -126.249 -21.025 84.196 1.00 76.94 556 LYS A CA 1
ATOM 4248 C C . LYS A 1 556 ? -125.838 -21.209 85.664 1.00 76.94 556 LYS A C 1
ATOM 4250 O O . LYS A 1 556 ? -126.455 -22.019 86.360 1.00 76.94 556 LYS A O 1
ATOM 4255 N N . LYS A 1 557 ? -124.865 -20.438 86.168 1.00 76.88 557 LYS A N 1
ATOM 4256 C CA . LYS A 1 557 ? -124.515 -20.399 87.605 1.00 76.88 557 LYS A CA 1
ATOM 4257 C C . LYS A 1 557 ? -125.666 -19.855 88.454 1.00 76.88 557 LYS A C 1
ATOM 4259 O O . LYS A 1 557 ? -125.982 -20.436 89.493 1.00 76.88 557 LYS A O 1
ATOM 4264 N N . ALA A 1 558 ? -126.331 -18.788 88.005 1.00 72.56 558 ALA A N 1
ATOM 4265 C CA . ALA A 1 558 ? -127.483 -18.214 88.702 1.00 72.56 558 ALA A CA 1
ATOM 4266 C C . ALA A 1 558 ? -128.666 -19.200 88.784 1.00 72.56 558 ALA A C 1
ATOM 4268 O O . ALA A 1 558 ? -129.337 -19.280 89.816 1.00 72.56 558 ALA A O 1
ATOM 4269 N N . LEU A 1 559 ? -128.890 -20.004 87.738 1.00 74.94 559 LEU A N 1
ATOM 4270 C CA . LEU A 1 559 ? -129.854 -21.108 87.763 1.00 74.94 559 LEU A CA 1
ATOM 4271 C C . LEU A 1 559 ? -129.433 -22.226 88.730 1.00 74.94 559 LEU A C 1
ATOM 4273 O O . LEU A 1 559 ? -130.273 -22.710 89.488 1.00 74.94 559 LEU A O 1
ATOM 4277 N N . GLN A 1 560 ? -128.151 -22.600 88.771 1.00 74.25 560 GLN A N 1
ATOM 4278 C CA . GLN A 1 560 ? -127.646 -23.634 89.684 1.00 74.25 560 GLN A CA 1
ATOM 4279 C C . GLN A 1 560 ? -127.819 -23.246 91.164 1.00 74.25 560 GLN A C 1
ATOM 4281 O O . GLN A 1 560 ? -128.296 -24.061 91.952 1.00 74.25 560 GLN A O 1
ATOM 4286 N N . ALA A 1 561 ? -127.546 -21.989 91.531 1.00 72.12 561 ALA A N 1
ATOM 4287 C CA . ALA A 1 561 ? -127.803 -21.471 92.882 1.00 72.12 561 ALA A CA 1
ATOM 4288 C C . ALA A 1 561 ? -129.300 -21.482 93.267 1.00 72.12 561 ALA A C 1
ATOM 4290 O O . ALA A 1 561 ? -129.652 -21.516 94.448 1.00 72.12 561 ALA A O 1
ATOM 4291 N N . LYS A 1 562 ? -130.194 -21.480 92.270 1.00 73.06 562 LYS A N 1
ATOM 4292 C CA . LYS A 1 562 ? -131.649 -21.574 92.448 1.00 73.06 562 LYS A CA 1
ATOM 4293 C C . LYS A 1 562 ? -132.121 -23.012 92.688 1.00 73.06 562 LYS A C 1
ATOM 4295 O O . LYS A 1 562 ? -133.100 -23.206 93.402 1.00 73.06 562 LYS A O 1
ATOM 4300 N N . VAL A 1 563 ? -131.417 -24.006 92.137 1.00 74.25 563 VAL A N 1
ATOM 4301 C CA . VAL A 1 563 ? -131.676 -25.437 92.386 1.00 74.25 563 VAL A CA 1
ATOM 4302 C C . VAL A 1 563 ? -131.336 -25.798 93.832 1.00 74.25 563 VAL A C 1
ATOM 4304 O O . VAL A 1 563 ? -132.197 -26.325 94.530 1.00 74.25 563 VAL A O 1
ATOM 4307 N N . SER A 1 564 ? -130.157 -25.405 94.327 1.00 69.69 564 SER A N 1
ATOM 4308 C CA . SER A 1 564 ? -129.745 -25.685 95.714 1.00 69.69 564 SER A CA 1
ATOM 4309 C C . SER A 1 564 ? -130.650 -25.045 96.776 1.00 69.69 564 SER A C 1
ATOM 4311 O O . SER A 1 564 ? -130.749 -25.548 97.892 1.00 69.69 564 SER A O 1
ATOM 4313 N N . GLY A 1 565 ? -131.350 -23.954 96.439 1.00 71.88 565 GLY A N 1
ATOM 4314 C CA . GLY A 1 565 ? -132.384 -23.383 97.309 1.00 71.88 565 GLY A CA 1
ATOM 4315 C C . GLY A 1 565 ? -133.624 -24.277 97.440 1.00 71.88 565 GLY A C 1
ATOM 4316 O O . GLY A 1 565 ? -134.161 -24.420 98.534 1.00 71.88 565 GLY A O 1
ATOM 4317 N N . LEU A 1 566 ? -134.048 -24.919 96.346 1.00 73.31 566 LEU A N 1
ATOM 4318 C CA . LEU A 1 566 ? -135.207 -25.822 96.323 1.00 73.31 566 LEU A CA 1
ATOM 4319 C C . LEU A 1 566 ? -134.910 -27.185 96.964 1.00 73.31 566 LEU A C 1
ATOM 4321 O O . LEU A 1 566 ? -135.811 -27.804 97.523 1.00 73.31 566 LEU A O 1
ATOM 4325 N N . GLU A 1 567 ? -133.658 -27.648 96.920 1.00 70.88 567 GLU A N 1
ATOM 4326 C CA . GLU A 1 567 ? -133.237 -28.886 97.592 1.00 70.88 567 GLU A CA 1
ATOM 4327 C C . GLU A 1 567 ? -133.398 -28.783 99.123 1.00 70.88 567 GLU A C 1
ATOM 4329 O O . GLU A 1 567 ? -133.818 -29.746 99.765 1.00 70.88 567 GLU A O 1
ATOM 4334 N N . SER A 1 568 ? -133.182 -27.596 99.704 1.00 69.00 568 SER A N 1
ATOM 4335 C CA . SER A 1 568 ? -133.334 -27.360 101.147 1.00 69.00 568 SER A CA 1
ATOM 4336 C C . SER A 1 568 ? -134.793 -27.445 101.633 1.00 69.00 568 SER A C 1
ATOM 4338 O O . SER A 1 568 ? -135.046 -28.026 102.689 1.00 69.00 568 SER A O 1
ATOM 4340 N N . GLU A 1 569 ? -135.769 -26.956 100.854 1.00 69.38 569 GLU A N 1
ATOM 4341 C CA . GLU A 1 569 ? -137.205 -27.054 101.194 1.00 69.38 569 GLU A CA 1
ATOM 4342 C C . GLU A 1 569 ? -137.722 -28.512 101.206 1.00 69.38 569 GLU A C 1
ATOM 4344 O O . GLU A 1 569 ? -138.757 -28.815 101.809 1.00 69.38 569 GLU A O 1
ATOM 4349 N N . VAL A 1 570 ? -137.010 -29.442 100.558 1.00 68.44 570 VAL A N 1
ATOM 4350 C CA . VAL A 1 570 ? -137.370 -30.870 100.530 1.00 68.44 570 VAL A CA 1
ATOM 4351 C C . VAL A 1 570 ? -136.957 -31.590 101.819 1.00 68.44 570 VAL A C 1
ATOM 4353 O O . VAL A 1 570 ? -137.684 -32.478 102.274 1.00 68.44 570 VAL A O 1
ATOM 4356 N N . GLU A 1 571 ? -135.844 -31.209 102.454 1.00 68.00 571 GLU A N 1
ATOM 4357 C CA . GLU A 1 571 ? -135.388 -31.853 103.696 1.00 68.00 571 GLU A CA 1
ATOM 4358 C C . GLU A 1 571 ? -136.310 -31.550 104.889 1.00 68.00 571 GLU A C 1
ATOM 4360 O O . GLU A 1 571 ? -136.689 -32.471 105.620 1.00 68.00 571 GLU A O 1
ATOM 4365 N N . GLU A 1 572 ? -136.761 -30.297 105.042 1.00 67.44 572 GLU A N 1
ATOM 4366 C CA . GLU A 1 572 ? -137.695 -29.898 106.111 1.00 67.44 572 GLU A CA 1
ATOM 4367 C C . GLU A 1 572 ? -139.017 -30.689 106.041 1.00 67.44 572 GLU A C 1
ATOM 4369 O O . GLU A 1 572 ? -139.572 -31.116 107.059 1.00 67.44 572 GLU A O 1
ATOM 4374 N N . LYS A 1 573 ? -139.485 -30.974 104.820 1.00 65.00 573 LYS A N 1
ATOM 4375 C CA . LYS A 1 573 ? -140.718 -31.728 104.565 1.00 65.00 573 LYS A CA 1
ATOM 4376 C C . LYS A 1 573 ? -140.624 -33.200 104.985 1.00 65.00 573 LYS A C 1
ATOM 4378 O O . LYS A 1 573 ? -141.599 -33.749 105.500 1.00 65.00 573 LYS A O 1
ATOM 4383 N N . ASN A 1 574 ? -139.466 -33.836 104.800 1.00 64.38 574 ASN A N 1
ATOM 4384 C CA . ASN A 1 574 ? -139.268 -35.253 105.124 1.00 64.38 574 ASN A CA 1
ATOM 4385 C C . ASN A 1 574 ? -139.221 -35.508 106.642 1.00 64.38 574 ASN A C 1
ATOM 4387 O O . ASN A 1 574 ? -139.755 -36.513 107.120 1.00 64.38 574 ASN A O 1
ATOM 4391 N N . ALA A 1 575 ? -138.652 -34.580 107.421 1.00 66.75 575 ALA A N 1
ATOM 4392 C CA . ALA A 1 575 ? -138.521 -34.713 108.875 1.00 66.75 575 ALA A CA 1
ATOM 4393 C C . ALA A 1 575 ? -139.873 -34.794 109.617 1.00 66.75 575 ALA A C 1
ATOM 4395 O O . ALA A 1 575 ? -139.977 -35.439 110.664 1.00 66.75 575 ALA A O 1
ATOM 4396 N N . LEU A 1 576 ? -140.928 -34.178 109.071 1.00 58.59 576 LEU A N 1
ATOM 4397 C CA . LEU A 1 576 ? -142.277 -34.217 109.647 1.00 58.59 576 LEU A CA 1
ATOM 4398 C C . LEU A 1 576 ? -143.007 -35.548 109.396 1.00 58.59 576 LEU A C 1
ATOM 4400 O O . LEU A 1 576 ? -143.878 -35.920 110.183 1.00 58.59 576 LEU A O 1
ATOM 4404 N N . GLN A 1 577 ? -142.646 -36.291 108.345 1.00 57.75 577 GLN A N 1
ATOM 4405 C CA . GLN A 1 577 ? -143.349 -37.516 107.947 1.00 57.75 577 GLN A CA 1
ATOM 4406 C C . GLN A 1 577 ? -142.946 -38.744 108.785 1.00 57.75 577 GLN A C 1
ATOM 4408 O O . GLN A 1 577 ? -143.787 -39.592 109.080 1.00 57.75 577 GLN A O 1
ATOM 4413 N N . ALA A 1 578 ? -141.695 -38.808 109.255 1.00 56.72 578 ALA A N 1
ATOM 4414 C CA . ALA A 1 578 ? -141.188 -39.910 110.084 1.00 56.72 578 ALA A CA 1
ATOM 4415 C C . ALA A 1 578 ? -141.794 -39.973 111.506 1.00 56.72 578 ALA A C 1
ATOM 4417 O O . ALA A 1 578 ? -141.590 -40.945 112.228 1.00 56.72 578 ALA A O 1
ATOM 4418 N N . LYS A 1 579 ? -142.539 -38.943 111.929 1.00 56.66 579 LYS A N 1
ATOM 4419 C CA . LYS A 1 579 ? -143.090 -38.820 113.291 1.00 56.66 579 LYS A CA 1
ATOM 4420 C C . LYS A 1 579 ? -144.482 -39.444 113.475 1.00 56.66 579 LYS A C 1
ATOM 4422 O O . LYS A 1 579 ? -145.040 -39.347 114.564 1.00 56.66 579 LYS A O 1
ATOM 4427 N N . VAL A 1 580 ? -145.048 -40.027 112.414 1.00 51.06 580 VAL A N 1
ATOM 4428 C CA . VAL A 1 580 ? -146.455 -40.475 112.353 1.00 51.06 580 VAL A CA 1
ATOM 4429 C C . VAL A 1 580 ? -146.597 -41.988 112.128 1.00 51.06 580 VAL A C 1
ATOM 4431 O O . VAL A 1 580 ? -147.596 -42.566 112.542 1.00 51.06 580 VAL A O 1
ATOM 4434 N N . SER A 1 581 ? -145.613 -42.662 111.526 1.00 48.38 581 SER A N 1
ATOM 4435 C CA . SER A 1 581 ? -145.722 -44.065 111.083 1.00 48.38 581 SER A CA 1
ATOM 4436 C C . SER A 1 581 ? -145.425 -45.120 112.167 1.00 48.38 581 SER A C 1
ATOM 4438 O O . SER A 1 581 ? -144.667 -46.056 111.919 1.00 48.38 581 SER A O 1
ATOM 4440 N N . GLY A 1 582 ? -146.036 -44.972 113.348 1.00 45.72 582 GLY A N 1
ATOM 4441 C CA . GLY A 1 582 ? -146.105 -45.999 114.399 1.00 45.72 582 GLY A CA 1
ATOM 4442 C C . GLY A 1 582 ? -144.856 -46.149 115.294 1.00 45.72 582 GLY A C 1
ATOM 4443 O O . GLY A 1 582 ? -143.728 -46.139 114.820 1.00 45.72 582 GLY A O 1
ATOM 4444 N N . LEU A 1 583 ? -144.956 -46.322 116.618 1.00 51.53 583 LEU A N 1
ATOM 4445 C CA . LEU A 1 583 ? -146.118 -46.321 117.532 1.00 51.53 583 LEU A CA 1
ATOM 4446 C C . LEU A 1 583 ? -147.243 -47.356 117.308 1.00 51.53 583 LEU A C 1
ATOM 4448 O O . LEU A 1 583 ? -148.199 -47.348 118.074 1.00 51.53 583 LEU A O 1
ATOM 4452 N N . GLU A 1 584 ? -147.139 -48.264 116.332 1.00 42.34 584 GLU A N 1
ATOM 4453 C CA . GLU A 1 584 ? -148.218 -49.227 116.010 1.00 42.34 584 GLU A CA 1
ATOM 4454 C C . GLU A 1 584 ? -147.741 -50.687 115.844 1.00 42.34 584 GLU A C 1
ATOM 4456 O O . GLU A 1 584 ? -148.496 -51.526 115.364 1.00 42.34 584 GLU A O 1
ATOM 4461 N N . SER A 1 585 ? -146.505 -51.023 116.243 1.00 41.09 585 SER A N 1
ATOM 4462 C CA . SER A 1 585 ? -146.005 -52.411 116.176 1.00 41.09 585 SER A CA 1
ATOM 4463 C C . SER A 1 585 ? -144.977 -52.774 117.262 1.00 41.09 585 SER A C 1
ATOM 4465 O O . SER A 1 585 ? -143.956 -53.406 116.988 1.00 41.09 585 SER A O 1
ATOM 4467 N N . GLU A 1 586 ? -145.274 -52.454 118.523 1.00 48.09 586 GLU A N 1
ATOM 4468 C CA . GLU A 1 586 ? -144.960 -53.434 119.573 1.00 48.09 586 GLU A CA 1
ATOM 4469 C C . GLU A 1 586 ? -145.857 -54.663 119.333 1.00 48.09 586 GLU A C 1
ATOM 4471 O O . GLU A 1 586 ? -147.070 -54.480 119.309 1.00 48.09 586 GLU A O 1
ATOM 4476 N N . VAL A 1 587 ? -145.302 -55.876 119.158 1.00 38.94 587 VAL A N 1
ATOM 4477 C CA . VAL A 1 587 ? -145.920 -57.156 119.603 1.00 38.94 587 VAL A CA 1
ATOM 4478 C C . VAL A 1 587 ? -145.039 -58.383 119.309 1.00 38.94 587 VAL A C 1
ATOM 4480 O O . VAL A 1 587 ? -144.830 -59.190 120.209 1.00 38.94 587 VAL A O 1
ATOM 4483 N N . GLU A 1 588 ? -144.488 -58.518 118.100 1.00 40.03 588 GLU A N 1
ATOM 4484 C CA . GLU A 1 588 ? -143.684 -59.682 117.673 1.00 40.03 588 GLU A CA 1
ATOM 4485 C C . GLU A 1 588 ? -142.233 -59.225 117.431 1.00 40.03 588 GLU A C 1
ATOM 4487 O O . GLU A 1 588 ? -141.972 -58.372 116.590 1.00 40.03 588 GLU A O 1
ATOM 4492 N N . GLU A 1 589 ? -141.226 -59.602 118.225 1.00 41.22 589 GLU A N 1
ATOM 4493 C CA . GLU A 1 589 ? -140.859 -60.931 118.750 1.00 41.22 589 GLU A CA 1
ATOM 4494 C C . GLU A 1 589 ? -140.571 -61.951 117.635 1.00 41.22 589 GLU A C 1
ATOM 4496 O O . GLU A 1 589 ? -141.375 -62.160 116.738 1.00 41.22 589 GLU A O 1
ATOM 4501 N N . LYS A 1 590 ? -139.439 -62.658 117.756 1.00 34.00 590 LYS A N 1
ATOM 4502 C CA . LYS A 1 590 ? -139.156 -63.923 117.055 1.00 34.00 590 LYS A CA 1
ATOM 4503 C C . LYS A 1 590 ? -139.221 -63.882 115.513 1.00 34.00 590 LYS A C 1
ATOM 4505 O O . LYS A 1 590 ? -140.125 -64.447 114.906 1.00 34.00 590 LYS A O 1
ATOM 4510 N N . ASN A 1 591 ? -138.122 -63.456 114.883 1.00 38.19 591 ASN A N 1
ATOM 4511 C CA . ASN A 1 591 ? -137.201 -64.415 114.240 1.00 38.19 591 ASN A CA 1
ATOM 4512 C C . ASN A 1 591 ? -135.886 -63.773 113.746 1.00 38.19 591 ASN A C 1
ATOM 4514 O O . ASN A 1 591 ? -135.820 -62.569 113.544 1.00 38.19 591 ASN A O 1
ATOM 4518 N N . ALA A 1 592 ? -134.861 -64.625 113.591 1.00 41.28 592 ALA A N 1
ATOM 4519 C CA . ALA A 1 592 ? -133.664 -64.515 112.735 1.00 41.28 592 ALA A CA 1
ATOM 4520 C C . ALA A 1 592 ? -133.173 -63.098 112.316 1.00 41.28 592 ALA A C 1
ATOM 4522 O O . ALA A 1 592 ? -133.828 -62.396 111.562 1.00 41.28 592 ALA A O 1
ATOM 4523 N N . LEU A 1 593 ? -131.952 -62.637 112.624 1.00 46.03 593 LEU A N 1
ATOM 4524 C CA . LEU A 1 593 ? -130.681 -63.374 112.753 1.00 46.03 593 LEU A CA 1
ATOM 4525 C C . LEU A 1 593 ? -130.408 -64.388 111.621 1.00 46.03 593 LEU A C 1
ATOM 4527 O O . LEU A 1 593 ? -129.909 -65.484 111.855 1.00 46.03 593 LEU A O 1
ATOM 4531 N N . GLN A 1 594 ? -130.692 -63.987 110.380 1.00 39.03 594 GLN A N 1
ATOM 4532 C CA . GLN A 1 594 ? -130.302 -64.690 109.153 1.00 39.03 594 GLN A CA 1
ATOM 4533 C C . GLN A 1 594 ? -130.136 -63.658 108.025 1.00 39.03 594 GLN A C 1
ATOM 4535 O O . GLN A 1 594 ? -131.118 -63.068 107.599 1.00 39.03 594 GLN A O 1
ATOM 4540 N N . ALA A 1 595 ? -128.946 -63.361 107.505 1.00 43.97 595 ALA A N 1
ATOM 4541 C CA . ALA A 1 595 ? -127.574 -63.681 107.925 1.00 43.97 595 ALA A CA 1
ATOM 4542 C C . ALA A 1 595 ? -126.711 -62.449 107.547 1.00 43.97 595 ALA A C 1
ATOM 4544 O O . ALA A 1 595 ? -127.035 -61.770 106.581 1.00 43.97 595 ALA A O 1
ATOM 4545 N N . LYS A 1 596 ? -125.650 -62.012 108.235 1.00 35.41 596 LYS A N 1
ATOM 4546 C CA . LYS A 1 596 ? -124.673 -62.655 109.133 1.00 35.41 596 LYS A CA 1
ATOM 4547 C C . LYS A 1 596 ? -123.882 -63.818 108.519 1.00 35.41 596 LYS A C 1
ATOM 4549 O O . LYS A 1 596 ? -124.012 -64.947 108.972 1.00 35.41 596 LYS A O 1
ATOM 4554 N N . VAL A 1 597 ? -123.042 -63.491 107.537 1.00 39.62 597 VAL A N 1
ATOM 4555 C CA . VAL A 1 597 ? -121.633 -63.921 107.355 1.00 39.62 597 VAL A CA 1
ATOM 4556 C C . VAL A 1 597 ? -121.112 -63.100 106.160 1.00 39.62 597 VAL A C 1
ATOM 4558 O O . VAL A 1 597 ? -121.787 -63.071 105.141 1.00 39.62 597 VAL A O 1
ATOM 4561 N N . SER A 1 598 ? -120.046 -62.292 106.194 1.00 35.44 598 SER A N 1
ATOM 4562 C CA . SER A 1 598 ? -118.849 -62.177 107.054 1.00 35.44 598 SER A CA 1
ATOM 4563 C C . SER A 1 598 ? -117.736 -63.208 106.798 1.00 35.44 598 SER A C 1
ATOM 4565 O O . SER A 1 598 ? -117.402 -64.003 107.673 1.00 35.44 598 SER A O 1
ATOM 4567 N N . GLY A 1 599 ? -117.140 -63.133 105.607 1.00 38.31 599 GLY A N 1
ATOM 4568 C CA . GLY A 1 599 ? -115.764 -63.537 105.283 1.00 38.31 599 GLY A CA 1
ATOM 4569 C C . GLY A 1 599 ? -115.269 -62.548 104.214 1.00 38.31 599 GLY A C 1
ATOM 4570 O O . GLY A 1 599 ? -116.047 -62.237 103.316 1.00 38.31 599 GLY A O 1
ATOM 4571 N N . LEU A 1 600 ? -114.175 -61.799 104.377 1.00 31.34 600 LEU A N 1
ATOM 4572 C CA . LEU A 1 600 ? -112.780 -62.166 104.685 1.00 31.34 600 LEU A CA 1
ATOM 4573 C C . LEU A 1 600 ? -112.056 -62.821 103.503 1.00 31.34 600 LEU A C 1
ATOM 4575 O O . LEU A 1 600 ? -112.605 -63.710 102.867 1.00 31.34 600 LEU A O 1
ATOM 4579 N N . GLU A 1 601 ? -110.799 -62.388 103.346 1.00 27.30 601 GLU A N 1
ATOM 4580 C CA . GLU A 1 601 ? -109.693 -63.032 102.618 1.00 27.30 601 GLU A CA 1
ATOM 4581 C C . GLU A 1 601 ? -109.755 -63.098 101.075 1.00 27.30 601 GLU A C 1
ATOM 4583 O O . GLU A 1 601 ? -110.726 -63.560 100.494 1.00 27.30 601 GLU A O 1
ATOM 4588 N N . SER A 1 602 ? -108.612 -62.733 100.461 1.00 33.81 602 SER A N 1
ATOM 4589 C CA . SER A 1 602 ? -108.062 -63.282 99.201 1.00 33.81 602 SER A CA 1
ATOM 4590 C C . SER A 1 602 ? -108.780 -62.966 97.860 1.00 33.81 602 SER A C 1
ATOM 4592 O O . SER A 1 602 ? -109.990 -63.102 97.748 1.00 33.81 602 SER A O 1
ATOM 4594 N N . GLU A 1 603 ? -108.124 -62.600 96.745 1.00 38.56 603 GLU A N 1
ATOM 4595 C CA . GLU A 1 603 ? -106.830 -61.929 96.465 1.00 38.56 603 GLU A CA 1
ATOM 4596 C C . GLU A 1 603 ? -106.751 -61.554 94.954 1.00 38.56 603 GLU A C 1
ATOM 4598 O O . GLU A 1 603 ? -107.553 -62.042 94.164 1.00 38.56 603 GLU A O 1
ATOM 4603 N N . VAL A 1 604 ? -105.797 -60.673 94.591 1.00 38.91 604 VAL A N 1
ATOM 4604 C CA . VAL A 1 604 ? -104.899 -60.674 93.390 1.00 38.91 604 VAL A CA 1
ATOM 4605 C C . VAL A 1 604 ? -105.372 -61.447 92.130 1.00 38.91 604 VAL A C 1
ATOM 4607 O O . VAL A 1 604 ? -105.637 -62.639 92.205 1.00 38.91 604 VAL A O 1
ATOM 4610 N N . GLU A 1 605 ? -105.423 -60.910 90.900 1.00 38.78 605 GLU A N 1
ATOM 4611 C CA . GLU A 1 605 ? -104.654 -59.860 90.173 1.00 38.78 605 GLU A CA 1
ATOM 4612 C C . GLU A 1 605 ? -105.567 -58.692 89.684 1.00 38.78 605 GLU A C 1
ATOM 4614 O O . GLU A 1 605 ? -106.783 -58.773 89.824 1.00 38.78 605 GLU A O 1
ATOM 4619 N N . GLU A 1 606 ? -105.121 -57.555 89.122 1.00 43.38 606 GLU A N 1
ATOM 4620 C CA . GLU A 1 606 ? -103.848 -57.183 88.464 1.00 43.38 606 GLU A CA 1
ATOM 4621 C C . GLU A 1 606 ? -103.511 -55.697 88.805 1.00 43.38 606 GLU A C 1
ATOM 4623 O O . GLU A 1 606 ? -104.316 -54.807 88.548 1.00 43.38 606 GLU A O 1
ATOM 4628 N N . LYS A 1 607 ? -102.494 -55.396 89.640 1.00 41.25 607 LYS A N 1
ATOM 4629 C CA . LYS A 1 607 ? -101.085 -55.044 89.286 1.00 41.25 607 LYS A CA 1
ATOM 4630 C C . LYS A 1 607 ? -100.926 -53.580 88.790 1.00 41.25 607 LYS A C 1
ATOM 4632 O O . LYS A 1 607 ? -101.508 -53.201 87.787 1.00 41.25 607 LYS A O 1
ATOM 4637 N N . LYS A 1 608 ? -100.316 -52.650 89.554 1.00 41.62 608 LYS A N 1
ATOM 4638 C CA . LYS A 1 608 ? -98.854 -52.369 89.740 1.00 41.62 608 LYS A CA 1
ATOM 4639 C C . LYS A 1 608 ? -98.106 -52.112 88.412 1.00 41.62 608 LYS A C 1
ATOM 4641 O O . LYS A 1 608 ? -98.309 -52.866 87.476 1.00 41.62 608 LYS A O 1
ATOM 4646 N N . ALA A 1 609 ? -97.189 -51.148 88.265 1.00 32.66 609 ALA A N 1
ATOM 4647 C CA . ALA A 1 609 ? -96.499 -50.208 89.177 1.00 32.66 609 ALA A CA 1
ATOM 4648 C C . ALA A 1 609 ? -96.453 -48.798 88.508 1.00 32.66 609 ALA A C 1
ATOM 4650 O O . ALA A 1 609 ? -96.739 -48.696 87.322 1.00 32.66 609 ALA A O 1
ATOM 4651 N N . LEU A 1 610 ? -96.317 -47.650 89.189 1.00 39.34 610 LEU A N 1
ATOM 4652 C CA . LEU A 1 610 ? -95.144 -47.106 89.906 1.00 39.34 610 LEU A CA 1
ATOM 4653 C C . LEU A 1 610 ? -93.821 -47.068 89.099 1.00 39.34 610 LEU A C 1
ATOM 4655 O O . LEU A 1 610 ? -93.446 -48.043 88.464 1.00 39.34 610 LEU A O 1
ATOM 4659 N N . GLU A 1 611 ? -93.118 -45.934 89.236 1.00 34.06 611 GLU A N 1
ATOM 4660 C CA . GLU A 1 611 ? -91.712 -45.656 88.861 1.00 34.06 611 GLU A CA 1
ATOM 4661 C C . GLU A 1 611 ? -91.325 -45.519 87.370 1.00 34.06 611 GLU A C 1
ATOM 4663 O O . GLU A 1 611 ? -90.684 -46.380 86.778 1.00 34.06 611 GLU A O 1
ATOM 4668 N N . ALA A 1 612 ? -91.532 -44.309 86.833 1.00 30.61 612 ALA A N 1
ATOM 4669 C CA . ALA A 1 612 ? -90.562 -43.650 85.950 1.00 30.61 612 ALA A CA 1
ATOM 4670 C C . ALA A 1 612 ? -90.537 -42.141 86.269 1.00 30.61 612 ALA A C 1
ATOM 4672 O O . ALA A 1 612 ? -91.507 -41.423 86.040 1.00 30.61 612 ALA A O 1
ATOM 4673 N N . LYS A 1 613 ? -89.445 -41.666 86.874 1.00 53.44 613 LYS A N 1
ATOM 4674 C CA . LYS A 1 613 ? -89.221 -40.264 87.266 1.00 53.44 613 LYS A CA 1
ATOM 4675 C C . LYS A 1 613 ? -88.133 -39.701 86.346 1.00 53.44 613 LYS A C 1
ATOM 4677 O O . LYS A 1 613 ? -87.174 -40.420 86.102 1.00 53.44 613 LYS A O 1
ATOM 4682 N N . ILE A 1 614 ? -88.241 -38.427 85.942 1.00 42.38 614 ILE A N 1
ATOM 4683 C CA . ILE A 1 614 ? -87.323 -37.726 85.008 1.00 42.38 614 ILE A CA 1
ATOM 4684 C C . ILE A 1 614 ? -87.529 -38.157 83.536 1.00 42.38 614 ILE A C 1
ATOM 4686 O O . ILE A 1 614 ? -86.875 -39.082 83.070 1.00 42.38 614 ILE A O 1
ATOM 4690 N N . ALA A 1 615 ? -88.432 -37.478 82.809 1.00 37.31 615 ALA A N 1
ATOM 4691 C CA . ALA A 1 615 ? -88.621 -37.675 81.357 1.00 37.31 615 ALA A CA 1
ATOM 4692 C C . ALA A 1 615 ? -89.298 -36.507 80.587 1.00 37.31 615 ALA A C 1
ATOM 4694 O O . ALA A 1 615 ? -89.544 -36.648 79.396 1.00 37.31 615 ALA A O 1
ATOM 4695 N N . GLU A 1 616 ? -89.638 -35.371 81.220 1.00 38.00 616 GLU A N 1
ATOM 4696 C CA . GLU A 1 616 ? -90.404 -34.291 80.554 1.00 38.00 616 GLU A CA 1
ATOM 4697 C C . GLU A 1 616 ? -89.934 -32.879 80.962 1.00 38.00 616 GLU A C 1
ATOM 4699 O O . GLU A 1 616 ? -90.707 -32.001 81.335 1.00 38.00 616 GLU A O 1
ATOM 4704 N N . LEU A 1 617 ? -88.615 -32.665 80.899 1.00 44.38 617 LEU A N 1
ATOM 4705 C CA . LEU A 1 617 ? -88.008 -31.328 80.766 1.00 44.38 617 LEU A CA 1
ATOM 4706 C C . LEU A 1 617 ? -87.246 -31.186 79.433 1.00 44.38 617 LEU A C 1
ATOM 4708 O O . LEU A 1 617 ? -86.415 -30.298 79.266 1.00 44.38 617 LEU A O 1
ATOM 4712 N N . GLU A 1 618 ? -87.560 -32.058 78.474 1.00 41.84 618 GLU A N 1
ATOM 4713 C CA . GLU A 1 618 ? -86.954 -32.104 77.148 1.00 41.84 618 GLU A CA 1
ATOM 4714 C C . GLU A 1 618 ? -88.042 -32.002 76.077 1.00 41.84 618 GLU A C 1
ATOM 4716 O O . GLU A 1 618 ? -88.700 -32.977 75.723 1.00 41.84 618 GLU A O 1
ATOM 4721 N N . SER A 1 619 ? -88.209 -30.808 75.509 1.00 41.38 619 SER A N 1
ATOM 4722 C CA . SER A 1 619 ? -88.818 -30.677 74.188 1.00 41.38 619 SER A CA 1
ATOM 4723 C C . SER A 1 619 ? -88.038 -29.657 73.364 1.00 41.38 619 SER A C 1
ATOM 4725 O O . SER A 1 619 ? -88.020 -28.475 73.705 1.00 41.38 619 SER A O 1
ATOM 4727 N N . LYS A 1 620 ? -87.451 -30.131 72.258 1.00 43.94 620 LYS A N 1
ATOM 4728 C CA . LYS A 1 620 ? -86.787 -29.347 71.196 1.00 43.94 620 LYS A CA 1
ATOM 4729 C C . LYS A 1 620 ? -85.435 -28.723 71.547 1.00 43.94 620 LYS A C 1
ATOM 4731 O O . LYS A 1 620 ? -85.175 -27.550 71.292 1.00 43.94 620 LYS A O 1
ATOM 4736 N N . GLY A 1 621 ? -84.529 -29.576 72.020 1.00 43.78 621 GLY A N 1
ATOM 4737 C CA . GLY A 1 621 ? -83.084 -29.384 71.875 1.00 43.78 621 GLY A CA 1
ATOM 4738 C C . GLY A 1 621 ? -82.566 -29.800 70.488 1.00 43.78 621 GLY A C 1
ATOM 4739 O O . GLY A 1 621 ? -81.615 -30.569 70.406 1.00 43.78 621 GLY A O 1
ATOM 4740 N N . ASP A 1 622 ? -83.153 -29.299 69.396 1.00 41.06 622 ASP A N 1
ATOM 4741 C CA . ASP A 1 622 ? -82.769 -29.650 68.010 1.00 41.06 622 ASP A CA 1
ATOM 4742 C C . ASP A 1 622 ? -81.534 -28.865 67.497 1.00 41.06 622 ASP A C 1
ATOM 4744 O O . ASP A 1 622 ? -81.398 -28.588 66.310 1.00 41.06 622 ASP A O 1
ATOM 4748 N N . ALA A 1 623 ? -80.624 -28.489 68.404 1.00 42.91 623 ALA A N 1
ATOM 4749 C CA . ALA A 1 623 ? -79.383 -27.757 68.113 1.00 42.91 623 ALA A CA 1
ATOM 4750 C C . ALA A 1 623 ? -78.102 -28.568 68.417 1.00 42.91 623 ALA A C 1
ATOM 4752 O O . ALA A 1 623 ? -76.994 -28.088 68.183 1.00 42.91 623 ALA A O 1
ATOM 4753 N N . ALA A 1 624 ? -78.236 -29.791 68.945 1.00 45.03 624 ALA A N 1
ATOM 4754 C CA . ALA A 1 624 ? -77.102 -30.639 69.326 1.00 45.03 624 ALA A CA 1
ATOM 4755 C C . ALA A 1 624 ? -76.586 -31.523 68.171 1.00 45.03 624 ALA A C 1
ATOM 4757 O O . ALA A 1 624 ? -75.379 -31.704 68.022 1.00 45.03 624 ALA A O 1
ATOM 4758 N N . SER A 1 625 ? -77.483 -32.028 67.318 1.00 47.59 625 SER A N 1
ATOM 4759 C CA . SER A 1 625 ? -77.143 -32.918 66.196 1.00 47.59 625 SER A CA 1
ATOM 4760 C C . SER A 1 625 ? -76.342 -32.223 65.089 1.00 47.59 625 SER A C 1
ATOM 4762 O O . SER A 1 625 ? -75.455 -32.834 64.497 1.00 47.59 625 SER A O 1
ATOM 4764 N N . GLU A 1 626 ? -76.609 -30.941 64.826 1.00 45.34 626 GLU A N 1
ATOM 4765 C CA . GLU A 1 626 ? -75.887 -30.174 63.802 1.00 45.34 626 GLU A CA 1
ATOM 4766 C C . GLU A 1 626 ? -74.479 -29.754 64.268 1.00 45.34 626 GLU A C 1
ATOM 4768 O O . GLU A 1 626 ? -73.561 -29.656 63.453 1.00 45.34 626 GLU A O 1
ATOM 4773 N N . LEU A 1 627 ? -74.279 -29.561 65.579 1.00 48.75 627 LEU A N 1
ATOM 4774 C CA . LEU A 1 627 ? -72.962 -29.269 66.151 1.00 48.75 627 LEU A CA 1
ATOM 4775 C C . LEU A 1 627 ? -72.074 -30.514 66.248 1.00 48.75 627 LEU A C 1
ATOM 4777 O O . LEU A 1 627 ? -70.894 -30.414 65.931 1.00 48.75 627 LEU A O 1
ATOM 4781 N N . GLU A 1 628 ? -72.604 -31.686 66.617 1.00 49.81 628 GLU A N 1
ATOM 4782 C CA . GLU A 1 628 ? -71.788 -32.912 66.665 1.00 49.81 628 GLU A CA 1
ATOM 4783 C C . GLU A 1 628 ? -71.361 -33.383 65.260 1.00 49.81 628 GLU A C 1
ATOM 4785 O O . GLU A 1 628 ? -70.242 -33.865 65.078 1.00 49.81 628 GLU A O 1
ATOM 4790 N N . ALA A 1 629 ? -72.211 -33.179 64.244 1.00 53.78 629 ALA A N 1
ATOM 4791 C CA . ALA A 1 629 ? -71.848 -33.412 62.846 1.00 53.78 629 ALA A CA 1
ATOM 4792 C C . ALA A 1 629 ? -70.700 -32.489 62.396 1.00 53.78 629 ALA A C 1
ATOM 4794 O O . ALA A 1 629 ? -69.694 -32.965 61.871 1.00 53.78 629 ALA A O 1
ATOM 4795 N N . LYS A 1 630 ? -70.811 -31.182 62.676 1.00 53.97 630 LYS A N 1
ATOM 4796 C CA . LYS A 1 630 ? -69.778 -30.187 62.340 1.00 53.97 630 LYS A CA 1
ATOM 4797 C C . LYS A 1 630 ? -68.489 -30.360 63.144 1.00 53.97 630 LYS A C 1
ATOM 4799 O O . LYS A 1 630 ? -67.424 -30.029 62.633 1.00 53.97 630 LYS A O 1
ATOM 4804 N N . LEU A 1 631 ? -68.554 -30.911 64.359 1.00 48.38 631 LEU A N 1
ATOM 4805 C CA . LEU A 1 631 ? -67.363 -31.260 65.135 1.00 48.38 631 LEU A CA 1
ATOM 4806 C C . LEU A 1 631 ? -66.589 -32.403 64.464 1.00 48.38 631 LEU A C 1
ATOM 4808 O O . LEU A 1 631 ? -65.399 -32.252 64.220 1.00 48.38 631 LEU A O 1
ATOM 4812 N N . LYS A 1 632 ? -67.270 -33.487 64.068 1.00 59.00 632 LYS A N 1
ATOM 4813 C CA . LYS A 1 632 ? -66.643 -34.621 63.362 1.00 59.00 632 LYS A CA 1
ATOM 4814 C C . LYS A 1 632 ? -66.109 -34.248 61.977 1.00 59.00 632 LYS A C 1
ATOM 4816 O O . LYS A 1 632 ? -65.068 -34.754 61.571 1.00 59.00 632 LYS A O 1
ATOM 4821 N N . GLU A 1 633 ? -66.786 -33.350 61.265 1.00 53.69 633 GLU A N 1
ATOM 4822 C CA . GLU A 1 633 ? -66.307 -32.813 59.985 1.00 53.69 633 GLU A CA 1
ATOM 4823 C C . GLU A 1 633 ? -65.064 -31.918 60.174 1.00 53.69 633 GLU A C 1
ATOM 4825 O O . GLU A 1 633 ? -64.095 -32.032 59.422 1.00 53.69 633 GLU A O 1
ATOM 4830 N N . ALA A 1 634 ? -65.028 -31.102 61.235 1.00 52.25 634 ALA A N 1
ATOM 4831 C CA . ALA A 1 634 ? -63.853 -30.311 61.601 1.00 52.25 634 ALA A CA 1
ATOM 4832 C C . ALA A 1 634 ? -62.668 -31.184 62.058 1.00 52.25 634 ALA A C 1
ATOM 4834 O O . ALA A 1 634 ? -61.543 -30.953 61.614 1.00 52.25 634 ALA A O 1
ATOM 4835 N N . GLU A 1 635 ? -62.904 -32.203 62.888 1.00 55.97 635 GLU A N 1
ATOM 4836 C CA . GLU A 1 635 ? -61.884 -33.163 63.336 1.00 55.97 635 GLU A CA 1
ATOM 4837 C C . GLU A 1 635 ? -61.292 -33.940 62.151 1.00 55.97 635 GLU A C 1
ATOM 4839 O O . GLU A 1 635 ? -60.070 -33.982 62.011 1.00 55.97 635 GLU A O 1
ATOM 4844 N N . ALA A 1 636 ? -62.125 -34.438 61.229 1.00 58.50 636 ALA A N 1
ATOM 4845 C CA . ALA A 1 636 ? -61.657 -35.078 59.998 1.00 58.50 636 ALA A CA 1
ATOM 4846 C C . ALA A 1 636 ? -60.831 -34.123 59.114 1.00 58.50 636 ALA A C 1
ATOM 4848 O O . ALA A 1 636 ? -59.803 -34.523 58.567 1.00 58.50 636 ALA A O 1
ATOM 4849 N N . SER A 1 637 ? -61.227 -32.846 59.009 1.00 56.59 637 SER A N 1
ATOM 4850 C CA . SER A 1 637 ? -60.455 -31.844 58.258 1.00 56.59 637 SER A CA 1
ATOM 4851 C C . SER A 1 637 ? -59.093 -31.530 58.897 1.00 56.59 637 SER A C 1
ATOM 4853 O O . SER A 1 637 ? -58.115 -31.304 58.185 1.00 56.59 637 SER A O 1
ATOM 4855 N N . LEU A 1 638 ? -59.003 -31.567 60.232 1.00 56.16 638 LEU A N 1
ATOM 4856 C CA . LEU A 1 638 ? -57.755 -31.382 60.976 1.00 56.16 638 LEU A CA 1
ATOM 4857 C C . LEU A 1 638 ? -56.842 -32.608 60.885 1.00 56.16 638 LEU A C 1
ATOM 4859 O O . LEU A 1 638 ? -55.631 -32.441 60.747 1.00 56.16 638 LEU A O 1
ATOM 4863 N N . GLU A 1 639 ? -57.397 -33.820 60.916 1.00 59.66 639 GLU A N 1
ATOM 4864 C CA . GLU A 1 639 ? -56.632 -35.061 60.755 1.00 59.66 639 GLU A CA 1
ATOM 4865 C C . GLU A 1 639 ? -56.096 -35.206 59.319 1.00 59.66 639 GLU A C 1
ATOM 4867 O O . GLU A 1 639 ? -54.917 -35.516 59.133 1.00 59.66 639 GLU A O 1
ATOM 4872 N N . GLN A 1 640 ? -56.891 -34.854 58.299 1.00 61.06 640 GLN A N 1
ATOM 4873 C CA . GLN A 1 640 ? -56.411 -34.768 56.915 1.00 61.06 640 GLN A CA 1
ATOM 4874 C C . GLN A 1 640 ? -55.324 -33.690 56.755 1.00 61.06 640 GLN A C 1
ATOM 4876 O O . GLN A 1 640 ? -54.267 -33.969 56.189 1.00 61.06 640 GLN A O 1
ATOM 4881 N N . ALA A 1 641 ? -55.524 -32.483 57.299 1.00 56.69 641 ALA A N 1
ATOM 4882 C CA . ALA A 1 641 ? -54.520 -31.417 57.237 1.00 56.69 641 ALA A CA 1
ATOM 4883 C C . ALA A 1 641 ? -53.223 -31.770 57.993 1.00 56.69 641 ALA A C 1
ATOM 4885 O O . ALA A 1 641 ? -52.139 -31.339 57.593 1.00 56.69 641 ALA A O 1
ATOM 4886 N N . ALA A 1 642 ? -53.302 -32.569 59.062 1.00 56.88 642 ALA A N 1
ATOM 4887 C CA . ALA A 1 642 ? -52.132 -33.110 59.749 1.00 56.88 642 ALA A CA 1
ATOM 4888 C C . ALA A 1 642 ? -51.395 -34.143 58.880 1.00 56.88 642 ALA A C 1
ATOM 4890 O O . ALA A 1 642 ? -50.180 -34.030 58.710 1.00 56.88 642 ALA A O 1
ATOM 4891 N N . ALA A 1 643 ? -52.118 -35.090 58.272 1.00 60.50 643 ALA A N 1
ATOM 4892 C CA . ALA A 1 643 ? -51.545 -36.112 57.395 1.00 60.50 643 ALA A CA 1
ATOM 4893 C C . ALA A 1 643 ? -50.890 -35.515 56.134 1.00 60.50 643 ALA A C 1
ATOM 4895 O O . ALA A 1 643 ? -49.778 -35.902 55.771 1.00 60.50 643 ALA A O 1
ATOM 4896 N N . GLU A 1 644 ? -51.522 -34.528 55.494 1.00 62.06 644 GLU A N 1
ATOM 4897 C CA . GLU A 1 644 ? -50.950 -33.817 54.342 1.00 62.06 644 GLU A CA 1
ATOM 4898 C C . GLU A 1 644 ? -49.702 -33.011 54.733 1.00 62.06 644 GLU A C 1
ATOM 4900 O O . GLU A 1 644 ? -48.701 -33.021 54.012 1.00 62.06 644 GLU A O 1
ATOM 4905 N N . LYS A 1 645 ? -49.706 -32.372 55.911 1.00 68.06 645 LYS A N 1
ATOM 4906 C CA . LYS A 1 645 ? -48.551 -31.628 56.433 1.00 68.06 645 LYS A CA 1
ATOM 4907 C C . LYS A 1 645 ? -47.387 -32.540 56.824 1.00 68.06 645 LYS A C 1
ATOM 4909 O O . LYS A 1 645 ? -46.235 -32.176 56.582 1.00 68.06 645 LYS A O 1
ATOM 4914 N N . GLU A 1 646 ? -47.652 -33.718 57.387 1.00 64.62 646 GLU A N 1
ATOM 4915 C CA . GLU A 1 646 ? -46.601 -34.695 57.673 1.00 64.62 646 GLU A CA 1
ATOM 4916 C C . GLU A 1 646 ? -46.072 -35.348 56.388 1.00 64.62 646 GLU A C 1
ATOM 4918 O O . GLU A 1 646 ? -44.858 -35.457 56.223 1.00 64.62 646 GLU A O 1
ATOM 4923 N N . SER A 1 647 ? -46.936 -35.660 55.415 1.00 64.44 647 SER A N 1
ATOM 4924 C CA . SER A 1 647 ? -46.504 -36.103 54.082 1.00 64.44 647 SER A CA 1
ATOM 4925 C C . SER A 1 647 ? -45.624 -35.057 53.386 1.00 64.44 647 SER A C 1
ATOM 4927 O O . SER A 1 647 ? -44.640 -35.421 52.742 1.00 64.44 647 SER A O 1
ATOM 4929 N N . ALA A 1 648 ? -45.944 -33.765 53.518 1.00 58.69 648 ALA A N 1
ATOM 4930 C CA . ALA A 1 648 ? -45.125 -32.679 52.984 1.00 58.69 648 ALA A CA 1
ATOM 4931 C C . ALA A 1 648 ? -43.770 -32.564 53.706 1.00 58.69 648 ALA A C 1
ATOM 4933 O O . ALA A 1 648 ? -42.748 -32.378 53.048 1.00 58.69 648 ALA A O 1
ATOM 4934 N N . LEU A 1 649 ? -43.735 -32.734 55.033 1.00 55.09 649 LEU A N 1
ATOM 4935 C CA . LEU A 1 649 ? -42.493 -32.741 55.817 1.00 55.09 649 LEU A CA 1
ATOM 4936 C C . LEU A 1 649 ? -41.604 -33.953 55.507 1.00 55.09 649 LEU A C 1
ATOM 4938 O O . LEU A 1 649 ? -40.398 -33.785 55.346 1.00 55.09 649 LEU A O 1
ATOM 4942 N N . GLN A 1 650 ? -42.173 -35.154 55.373 1.00 62.66 650 GLN A N 1
ATOM 4943 C CA . GLN A 1 650 ? -41.416 -36.354 55.003 1.00 62.66 650 GLN A CA 1
ATOM 4944 C C . GLN A 1 650 ? -40.879 -36.261 53.566 1.00 62.66 650 GLN A C 1
ATOM 4946 O O . GLN A 1 650 ? -39.727 -36.623 53.321 1.00 62.66 650 GLN A O 1
ATOM 4951 N N . LYS A 1 651 ? -41.661 -35.702 52.629 1.00 65.31 651 LYS A N 1
ATOM 4952 C CA . LYS A 1 651 ? -41.202 -35.420 51.261 1.00 65.31 651 LYS A CA 1
ATOM 4953 C C . LYS A 1 651 ? -40.063 -34.392 51.246 1.00 65.31 651 LYS A C 1
ATOM 4955 O O . LYS A 1 651 ? -39.009 -34.679 50.686 1.00 65.31 651 LYS A O 1
ATOM 4960 N N . ALA A 1 652 ? -40.232 -33.252 51.917 1.00 57.97 652 ALA A N 1
ATOM 4961 C CA . ALA A 1 652 ? -39.195 -32.225 52.007 1.00 57.97 652 ALA A CA 1
ATOM 4962 C C . ALA A 1 652 ? -37.913 -32.757 52.676 1.00 57.97 652 ALA A C 1
ATOM 4964 O O . ALA A 1 652 ? -36.813 -32.441 52.233 1.00 57.97 652 ALA A O 1
ATOM 4965 N N . ALA A 1 653 ? -38.029 -33.612 53.698 1.00 59.34 653 ALA A N 1
ATOM 4966 C CA . ALA A 1 653 ? -36.880 -34.256 54.336 1.00 59.34 653 ALA A CA 1
ATOM 4967 C C . ALA A 1 653 ? -36.158 -35.263 53.418 1.00 59.34 653 ALA A C 1
ATOM 4969 O O . ALA A 1 653 ? -34.944 -35.429 53.541 1.00 59.34 653 ALA A O 1
ATOM 4970 N N . ALA A 1 654 ? -36.869 -35.920 52.494 1.00 61.44 654 ALA A N 1
ATOM 4971 C CA . ALA A 1 654 ? -36.261 -36.778 51.478 1.00 61.44 654 ALA A CA 1
ATOM 4972 C C . ALA A 1 654 ? -35.531 -35.950 50.407 1.00 61.44 654 ALA A C 1
ATOM 4974 O O . ALA A 1 654 ? -34.343 -36.169 50.179 1.00 61.44 654 ALA A O 1
ATOM 4975 N N . GLU A 1 655 ? -36.199 -34.947 49.831 1.00 66.06 655 GLU A N 1
ATOM 4976 C CA . GLU A 1 655 ? -35.631 -34.050 48.811 1.00 66.06 655 GLU A CA 1
ATOM 4977 C C . GLU A 1 655 ? -34.405 -33.290 49.353 1.00 66.06 655 GLU A C 1
ATOM 4979 O O . GLU A 1 655 ? -33.364 -33.223 48.700 1.00 66.06 655 GLU A O 1
ATOM 4984 N N . HIS A 1 656 ? -34.463 -32.803 50.597 1.00 65.94 656 HIS A N 1
ATOM 4985 C CA . HIS A 1 656 ? -33.341 -32.112 51.240 1.00 65.94 656 HIS A CA 1
ATOM 4986 C C . HIS A 1 656 ? -32.179 -33.058 51.608 1.00 65.94 656 HIS A C 1
ATOM 4988 O O . HIS A 1 656 ? -31.034 -32.613 51.706 1.00 65.94 656 HIS A O 1
ATOM 4994 N N . LYS A 1 657 ? -32.436 -34.362 51.787 1.00 68.88 657 LYS A N 1
ATOM 4995 C CA . LYS A 1 657 ? -31.398 -35.384 52.004 1.00 68.88 657 LYS A CA 1
ATOM 4996 C C . LYS A 1 657 ? -30.715 -35.788 50.696 1.00 68.88 657 LYS A C 1
ATOM 4998 O O . LYS A 1 657 ? -29.503 -35.984 50.689 1.00 68.88 657 LYS A O 1
ATOM 5003 N N . GLU A 1 658 ? -31.471 -35.890 49.607 1.00 65.12 658 GLU A N 1
ATOM 5004 C CA . GLU A 1 658 ? -30.943 -36.174 48.269 1.00 65.12 658 GLU A CA 1
ATOM 5005 C C . GLU A 1 658 ? -30.099 -34.997 47.755 1.00 65.12 658 GLU A C 1
ATOM 5007 O O . GLU A 1 658 ? -28.951 -35.194 47.359 1.00 65.12 658 GLU A O 1
ATOM 5012 N N . ALA A 1 659 ? -30.584 -33.760 47.923 1.00 61.16 659 ALA A N 1
ATOM 5013 C CA . ALA A 1 659 ? -29.818 -32.545 47.637 1.00 61.16 659 ALA A CA 1
ATOM 5014 C C . ALA A 1 659 ? -28.527 -32.430 48.473 1.00 61.16 659 ALA A C 1
ATOM 5016 O O . ALA A 1 659 ? -27.504 -31.977 47.963 1.00 61.16 659 ALA A O 1
ATOM 5017 N N . LEU A 1 660 ? -28.539 -32.860 49.742 1.00 60.22 660 LEU A N 1
ATOM 5018 C CA . LEU A 1 660 ? -27.344 -32.825 50.595 1.00 60.22 660 LEU A CA 1
ATOM 5019 C C . LEU A 1 660 ? -26.320 -33.899 50.192 1.00 60.22 660 LEU A C 1
ATOM 5021 O O . LEU A 1 660 ? -25.131 -33.601 50.140 1.00 60.22 660 LEU A O 1
ATOM 5025 N N . ALA A 1 661 ? -26.767 -35.101 49.815 1.00 64.12 661 ALA A N 1
ATOM 5026 C CA . ALA A 1 661 ? -25.891 -36.135 49.259 1.00 64.12 661 ALA A CA 1
ATOM 5027 C C . ALA A 1 661 ? -25.280 -35.720 47.906 1.00 64.12 661 ALA A C 1
ATOM 5029 O O . ALA A 1 661 ? -24.100 -35.972 47.655 1.00 64.12 661 ALA A O 1
ATOM 5030 N N . GLN A 1 662 ? -26.052 -35.038 47.052 1.00 62.69 662 GLN A N 1
ATOM 5031 C CA . GLN A 1 662 ? -25.545 -34.489 45.796 1.00 62.69 662 GLN A CA 1
ATOM 5032 C C . GLN A 1 662 ? -24.523 -33.366 46.045 1.00 62.69 662 GLN A C 1
ATOM 5034 O O . GLN A 1 662 ? -23.434 -33.406 45.476 1.00 62.69 662 GLN A O 1
ATOM 5039 N N . ALA A 1 663 ? -24.802 -32.435 46.963 1.00 62.03 663 ALA A N 1
ATOM 5040 C CA . ALA A 1 663 ? -23.860 -31.381 47.345 1.00 62.03 663 ALA A CA 1
ATOM 5041 C C . ALA A 1 663 ? -22.563 -31.932 47.975 1.00 62.03 663 ALA A C 1
ATOM 5043 O O . ALA A 1 663 ? -21.485 -31.389 47.735 1.00 62.03 663 ALA A O 1
ATOM 5044 N N . GLU A 1 664 ? -22.625 -33.021 48.749 1.00 66.56 664 GLU A N 1
ATOM 5045 C CA . GLU A 1 664 ? -21.427 -33.703 49.261 1.00 66.56 664 GLU A CA 1
ATOM 5046 C C . GLU A 1 664 ? -20.629 -34.399 48.145 1.00 66.56 664 GLU A C 1
ATOM 5048 O O . GLU A 1 664 ? -19.397 -34.338 48.158 1.00 66.56 664 GLU A O 1
ATOM 5053 N N . SER A 1 665 ? -21.298 -34.978 47.141 1.00 66.31 665 SER A N 1
ATOM 5054 C CA . SER A 1 665 ? -20.646 -35.553 45.953 1.00 66.31 665 SER A CA 1
ATOM 5055 C C . SER A 1 665 ? -19.961 -34.483 45.095 1.00 66.31 665 SER A C 1
ATOM 5057 O O . SER A 1 665 ? -18.790 -34.625 44.745 1.00 66.31 665 SER A O 1
ATOM 5059 N N . GLU A 1 666 ? -20.652 -33.382 44.794 1.00 71.94 666 GLU A N 1
ATOM 5060 C CA . GLU A 1 666 ? -20.108 -32.260 44.016 1.00 71.94 666 GLU A CA 1
ATOM 5061 C C . GLU A 1 666 ? -18.947 -31.577 44.758 1.00 71.94 666 GLU A C 1
ATOM 5063 O O . GLU A 1 666 ? -17.929 -31.240 44.153 1.00 71.94 666 GLU A O 1
ATOM 5068 N N . LYS A 1 667 ? -19.028 -31.466 46.092 1.00 69.88 667 LYS A N 1
ATOM 5069 C CA . LYS A 1 667 ? -17.931 -30.981 46.943 1.00 69.88 667 LYS A CA 1
ATOM 5070 C C . LYS A 1 667 ? -16.728 -31.930 46.961 1.00 69.88 667 LYS A C 1
ATOM 5072 O O . LYS A 1 667 ? -15.593 -31.454 46.986 1.00 69.88 667 LYS A O 1
ATOM 5077 N N . ALA A 1 668 ? -16.944 -33.246 46.931 1.00 66.69 668 ALA A N 1
ATOM 5078 C CA . ALA A 1 668 ? -15.865 -34.226 46.819 1.00 66.69 668 ALA A CA 1
ATOM 5079 C C . ALA A 1 668 ? -15.176 -34.160 45.443 1.00 66.69 668 ALA A C 1
ATOM 5081 O O . ALA A 1 668 ? -13.947 -34.194 45.369 1.00 66.69 668 ALA A O 1
ATOM 5082 N N . GLU A 1 669 ? -15.941 -33.990 44.361 1.00 67.19 669 GLU A N 1
ATOM 5083 C CA . GLU A 1 669 ? -15.390 -33.817 43.013 1.00 67.19 669 GLU A CA 1
ATOM 5084 C C . GLU A 1 669 ? -14.640 -32.481 42.866 1.00 67.19 669 GLU A C 1
ATOM 5086 O O . GLU A 1 669 ? -13.549 -32.442 42.293 1.00 67.19 669 GLU A O 1
ATOM 5091 N N . ALA A 1 670 ? -15.163 -31.395 43.446 1.00 62.47 670 ALA A N 1
ATOM 5092 C CA . ALA A 1 670 ? -14.486 -30.102 43.505 1.00 62.47 670 ALA A CA 1
ATOM 5093 C C . ALA A 1 670 ? -13.171 -30.173 44.302 1.00 62.47 670 ALA A C 1
ATOM 5095 O O . ALA A 1 670 ? -12.160 -29.636 43.855 1.00 62.47 670 ALA A O 1
ATOM 5096 N N . ALA A 1 671 ? -13.144 -30.885 45.435 1.00 66.38 671 ALA A N 1
ATOM 5097 C CA . ALA A 1 671 ? -11.923 -31.104 46.212 1.00 66.38 671 ALA A CA 1
ATOM 5098 C C . ALA A 1 671 ? -10.880 -31.941 45.445 1.00 66.38 671 ALA A C 1
ATOM 5100 O O . ALA A 1 671 ? -9.693 -31.615 45.467 1.00 66.38 671 ALA A O 1
ATOM 5101 N N . ALA A 1 672 ? -11.312 -32.975 44.713 1.00 67.88 672 ALA A N 1
ATOM 5102 C CA . ALA A 1 672 ? -10.430 -33.769 43.857 1.00 67.88 672 ALA A CA 1
ATOM 5103 C C . ALA A 1 672 ? -9.853 -32.940 42.692 1.00 67.88 672 ALA A C 1
ATOM 5105 O O . ALA A 1 672 ? -8.660 -33.027 42.401 1.00 67.88 672 ALA A O 1
ATOM 5106 N N . LYS A 1 673 ? -10.674 -32.088 42.062 1.00 71.50 673 LYS A N 1
ATOM 5107 C CA . LYS A 1 673 ? -10.238 -31.143 41.019 1.00 71.50 673 LYS A CA 1
ATOM 5108 C C . LYS A 1 673 ? -9.283 -30.077 41.563 1.00 71.50 673 LYS A C 1
ATOM 5110 O O . LYS A 1 673 ? -8.299 -29.769 40.898 1.00 71.50 673 LYS A O 1
ATOM 5115 N N . ALA A 1 674 ? -9.512 -29.575 42.777 1.00 65.62 674 ALA A N 1
ATOM 5116 C CA . ALA A 1 674 ? -8.603 -28.645 43.444 1.00 65.62 674 ALA A CA 1
ATOM 5117 C C . ALA A 1 674 ? -7.229 -29.284 43.715 1.00 65.62 674 ALA A C 1
ATOM 5119 O O . ALA A 1 674 ? -6.215 -28.698 43.350 1.00 65.62 674 ALA A O 1
ATOM 5120 N N . GLN A 1 675 ? -7.177 -30.510 44.254 1.00 66.50 675 GLN A N 1
ATOM 5121 C CA . GLN A 1 675 ? -5.905 -31.223 44.455 1.00 66.50 675 GLN A CA 1
ATOM 5122 C C . GLN A 1 675 ? -5.195 -31.575 43.139 1.00 66.50 675 GLN A C 1
ATOM 5124 O O . GLN A 1 675 ? -3.965 -31.546 43.082 1.00 66.50 675 GLN A O 1
ATOM 5129 N N . ALA A 1 676 ? -5.940 -31.879 42.071 1.00 64.81 676 ALA A N 1
ATOM 5130 C CA . ALA A 1 676 ? -5.360 -32.084 40.745 1.00 64.81 676 ALA A CA 1
ATOM 5131 C C . ALA A 1 676 ? -4.714 -30.794 40.208 1.00 64.81 676 ALA A C 1
ATOM 5133 O O . ALA A 1 676 ? -3.555 -30.826 39.799 1.00 64.81 676 ALA A O 1
ATOM 5134 N N . ALA A 1 677 ? -5.420 -29.661 40.285 1.00 63.47 677 ALA A N 1
ATOM 5135 C CA . ALA A 1 677 ? -4.912 -28.359 39.858 1.00 63.47 677 ALA A CA 1
ATOM 5136 C C . ALA A 1 677 ? -3.737 -27.861 40.722 1.00 63.47 677 ALA A C 1
ATOM 5138 O O . ALA A 1 677 ? -2.794 -27.283 40.194 1.00 63.47 677 ALA A O 1
ATOM 5139 N N . GLU A 1 678 ? -3.749 -28.115 42.033 1.00 69.44 678 GLU A N 1
ATOM 5140 C CA . GLU A 1 678 ? -2.651 -27.762 42.945 1.00 69.44 678 GLU A CA 1
ATOM 5141 C C . GLU A 1 678 ? -1.383 -28.588 42.655 1.00 69.44 678 GLU A C 1
ATOM 5143 O O . GLU A 1 678 ? -0.276 -28.046 42.630 1.00 69.44 678 GLU A O 1
ATOM 5148 N N . LYS A 1 679 ? -1.538 -29.881 42.330 1.00 70.81 679 LYS A N 1
ATOM 5149 C CA . LYS A 1 679 ? -0.441 -30.738 41.852 1.00 70.81 679 LYS A CA 1
ATOM 5150 C C . LYS A 1 679 ? 0.085 -30.290 40.485 1.00 70.81 679 LYS A C 1
ATOM 5152 O O . LYS A 1 679 ? 1.296 -30.218 40.299 1.00 70.81 679 LYS A O 1
ATOM 5157 N N . GLU A 1 680 ? -0.798 -29.972 39.542 1.00 69.31 680 GLU A N 1
ATOM 5158 C CA . GLU A 1 680 ? -0.413 -29.510 38.204 1.00 69.31 680 GLU A CA 1
ATOM 5159 C C . GLU A 1 680 ? 0.281 -28.136 38.258 1.00 69.31 680 GLU A C 1
ATOM 5161 O O . GLU A 1 680 ? 1.285 -27.925 37.581 1.00 69.31 680 GLU A O 1
ATOM 5166 N N . ALA A 1 681 ? -0.160 -27.234 39.140 1.00 63.28 681 ALA A N 1
ATOM 5167 C CA . ALA A 1 681 ? 0.515 -25.966 39.414 1.00 63.28 681 ALA A CA 1
ATOM 5168 C C . ALA A 1 681 ? 1.901 -26.160 40.060 1.00 63.28 681 ALA A C 1
ATOM 5170 O O . ALA A 1 681 ? 2.834 -25.425 39.734 1.00 63.28 681 ALA A O 1
ATOM 5171 N N . ALA A 1 682 ? 2.069 -27.156 40.938 1.00 68.75 682 ALA A N 1
ATOM 5172 C CA . ALA A 1 682 ? 3.375 -27.506 41.499 1.00 68.75 682 ALA A CA 1
ATOM 5173 C C . ALA A 1 682 ? 4.334 -28.059 40.426 1.00 68.75 682 ALA A C 1
ATOM 5175 O O . ALA A 1 682 ? 5.477 -27.611 40.342 1.00 68.75 682 ALA A O 1
ATOM 5176 N N . GLU A 1 683 ? 3.858 -28.959 39.559 1.00 70.75 683 GLU A N 1
ATOM 5177 C CA . GLU A 1 683 ? 4.638 -29.520 38.445 1.00 70.75 683 GLU A CA 1
ATOM 5178 C C . GLU A 1 683 ? 5.001 -28.449 37.400 1.00 70.75 683 GLU A C 1
ATOM 5180 O O . GLU A 1 683 ? 6.141 -28.398 36.934 1.00 70.75 683 GLU A O 1
ATOM 5185 N N . GLN A 1 684 ? 4.086 -27.523 37.090 1.00 67.88 684 GLN A N 1
ATOM 5186 C CA . GLN A 1 684 ? 4.386 -26.366 36.239 1.00 67.88 684 GLN A CA 1
ATOM 5187 C C . GLN A 1 684 ? 5.385 -25.402 36.897 1.00 67.88 684 GLN A C 1
ATOM 5189 O O . GLN A 1 684 ? 6.266 -24.887 36.210 1.00 67.88 684 GLN A O 1
ATOM 5194 N N . LYS A 1 685 ? 5.317 -25.183 38.218 1.00 72.56 685 LYS A N 1
ATOM 5195 C CA . LYS A 1 685 ? 6.293 -24.349 38.941 1.00 72.56 685 LYS A CA 1
ATOM 5196 C C . LYS A 1 685 ? 7.696 -24.959 38.918 1.00 72.56 685 LYS A C 1
ATOM 5198 O O . LYS A 1 685 ? 8.652 -24.238 38.646 1.00 72.56 685 LYS A O 1
ATOM 5203 N N . GLU A 1 686 ? 7.827 -26.266 39.143 1.00 71.81 686 GLU A N 1
ATOM 5204 C CA . GLU A 1 686 ? 9.117 -26.966 39.049 1.00 71.81 686 GLU A CA 1
ATOM 5205 C C . GLU A 1 686 ? 9.671 -26.934 37.611 1.00 71.81 686 GLU A C 1
ATOM 5207 O O . GLU A 1 686 ? 10.862 -26.690 37.405 1.00 71.81 686 GLU A O 1
ATOM 5212 N N . ALA A 1 687 ? 8.807 -27.071 36.598 1.00 67.81 687 ALA A N 1
ATOM 5213 C CA . ALA A 1 687 ? 9.191 -26.908 35.196 1.00 67.81 687 ALA A CA 1
ATOM 5214 C C . ALA A 1 687 ? 9.662 -25.477 34.862 1.00 67.81 687 ALA A C 1
ATOM 5216 O O . ALA A 1 687 ? 10.636 -25.317 34.124 1.00 67.81 687 ALA A O 1
ATOM 5217 N N . VAL A 1 688 ? 9.023 -24.441 35.419 1.00 69.25 688 VAL A N 1
ATOM 5218 C CA . VAL A 1 688 ? 9.448 -23.038 35.257 1.00 69.25 688 VAL A CA 1
ATOM 5219 C C . VAL A 1 688 ? 10.783 -22.779 35.956 1.00 69.25 688 VAL A C 1
ATOM 5221 O O . VAL A 1 688 ? 11.688 -22.252 35.316 1.00 69.25 688 VAL A O 1
ATOM 5224 N N . GLU A 1 689 ? 10.965 -23.204 37.210 1.00 76.25 689 GLU A N 1
ATOM 5225 C CA . GLU A 1 689 ? 12.244 -23.044 37.926 1.00 76.25 689 GLU A CA 1
ATOM 5226 C C . GLU A 1 689 ? 13.399 -23.765 37.203 1.00 76.25 689 GLU A C 1
ATOM 5228 O O . GLU A 1 689 ? 14.505 -23.228 37.094 1.00 76.25 689 GLU A O 1
ATOM 5233 N N . LYS A 1 690 ? 13.132 -24.939 36.614 1.00 71.38 690 LYS A N 1
ATOM 5234 C CA . LYS A 1 690 ? 14.087 -25.668 35.767 1.00 71.38 690 LYS A CA 1
ATOM 5235 C C . LYS A 1 690 ? 14.407 -24.927 34.463 1.00 71.38 690 LYS A C 1
ATOM 5237 O O . LYS A 1 690 ? 15.579 -24.819 34.104 1.00 71.38 690 LYS A O 1
ATOM 5242 N N . LEU A 1 691 ? 13.403 -24.376 33.776 1.00 67.62 691 LEU A N 1
ATOM 5243 C CA . LEU A 1 691 ? 13.604 -23.576 32.561 1.00 67.62 691 LEU A CA 1
ATOM 5244 C C . LEU A 1 691 ? 14.341 -22.260 32.842 1.00 67.62 691 LEU A C 1
ATOM 5246 O O . LEU A 1 691 ? 15.155 -21.839 32.023 1.00 67.62 691 LEU A O 1
ATOM 5250 N N . GLU A 1 692 ? 14.114 -21.614 33.988 1.00 67.06 692 GLU A N 1
ATOM 5251 C CA . GLU A 1 692 ? 14.880 -20.431 34.394 1.00 67.06 692 GLU A CA 1
ATOM 5252 C C . GLU A 1 692 ? 16.339 -20.772 34.724 1.00 67.06 692 GLU A C 1
ATOM 5254 O O . GLU A 1 692 ? 17.237 -20.023 34.330 1.00 67.06 692 GLU A O 1
ATOM 5259 N N . ALA A 1 693 ? 16.600 -21.921 35.357 1.00 69.94 693 ALA A N 1
ATOM 5260 C CA . ALA A 1 693 ? 17.957 -22.415 35.587 1.00 69.94 693 ALA A CA 1
ATOM 5261 C C . ALA A 1 693 ? 18.697 -22.715 34.268 1.00 69.94 693 ALA A C 1
ATOM 5263 O O . ALA A 1 693 ? 19.796 -22.201 34.054 1.00 69.94 693 ALA A O 1
ATOM 5264 N N . GLU A 1 694 ? 18.078 -23.462 33.348 1.00 72.31 694 GLU A N 1
ATOM 5265 C CA . GLU A 1 694 ? 18.648 -23.776 32.026 1.00 72.31 694 GLU A CA 1
ATOM 5266 C C . GLU A 1 694 ? 18.871 -22.511 31.180 1.00 72.31 694 GLU A C 1
ATOM 5268 O O . GLU A 1 694 ? 19.917 -22.346 30.549 1.00 72.31 694 GLU A O 1
ATOM 5273 N N . LYS A 1 695 ? 17.928 -21.562 31.215 1.00 68.31 695 LYS A N 1
ATOM 5274 C CA . LYS A 1 695 ? 18.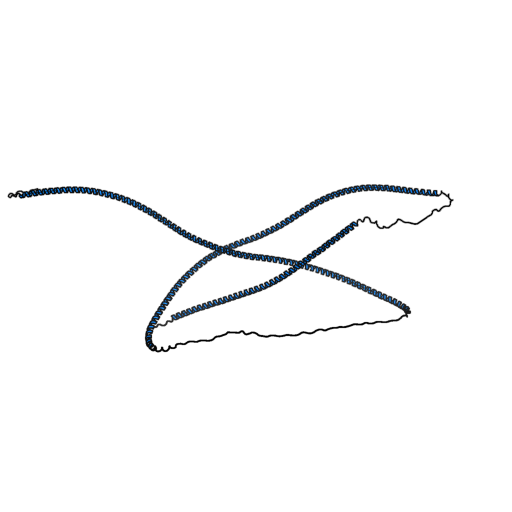045 -20.257 30.547 1.00 68.31 695 LYS A CA 1
ATOM 5275 C C . LYS A 1 695 ? 19.170 -19.410 31.141 1.00 68.31 695 LYS A C 1
ATOM 5277 O O . LYS A 1 695 ? 19.874 -18.733 30.391 1.00 68.31 695 LYS A O 1
ATOM 5282 N N . LYS A 1 696 ? 19.375 -19.453 32.461 1.00 73.50 696 LYS A N 1
ATOM 5283 C CA . LYS A 1 696 ? 20.491 -18.772 33.128 1.00 73.50 696 LYS A CA 1
ATOM 5284 C C . LYS A 1 696 ? 21.837 -19.383 32.732 1.00 73.50 696 LYS A C 1
ATOM 5286 O O . LYS A 1 696 ? 22.737 -18.635 32.360 1.00 73.50 696 LYS A O 1
ATOM 5291 N N . GLU A 1 697 ? 21.960 -20.711 32.737 1.00 73.75 697 GLU A N 1
ATOM 5292 C CA . GLU A 1 697 ? 23.177 -21.405 32.291 1.00 73.75 697 GLU A CA 1
ATOM 5293 C C . GLU A 1 697 ? 23.486 -21.102 30.814 1.00 73.75 697 GLU A C 1
ATOM 5295 O O . GLU A 1 697 ? 24.621 -20.766 30.470 1.00 73.75 697 GLU A O 1
ATOM 5300 N N . ALA A 1 698 ? 22.469 -21.110 29.945 1.00 64.31 698 ALA A N 1
ATOM 5301 C CA . ALA A 1 698 ? 22.611 -20.737 28.539 1.00 64.31 698 ALA A CA 1
ATOM 5302 C C . ALA A 1 698 ? 23.071 -19.277 28.350 1.00 64.31 698 ALA A C 1
ATOM 5304 O O . ALA A 1 698 ? 23.911 -19.007 27.489 1.00 64.31 698 ALA A O 1
ATOM 5305 N N . VAL A 1 699 ? 22.572 -18.336 29.162 1.00 69.62 699 VAL A N 1
ATOM 5306 C CA . VAL A 1 699 ? 23.005 -16.927 29.138 1.00 69.62 699 VAL A CA 1
ATOM 5307 C C . VAL A 1 699 ? 24.439 -16.769 29.649 1.00 69.62 699 VAL A C 1
ATOM 5309 O O . VAL A 1 699 ? 25.228 -16.077 29.005 1.00 69.62 699 VAL A O 1
ATOM 5312 N N . GLU A 1 700 ? 24.817 -17.421 30.752 1.00 74.25 700 GLU A N 1
ATOM 5313 C CA . GLU A 1 700 ? 26.192 -17.378 31.273 1.00 74.25 700 GLU A CA 1
ATOM 5314 C C . GLU A 1 700 ? 27.188 -18.003 30.279 1.00 74.25 700 GLU A C 1
ATOM 5316 O O . GLU A 1 700 ? 28.243 -17.417 30.012 1.00 74.25 700 GLU A O 1
ATOM 5321 N N . LYS A 1 701 ? 26.819 -19.118 29.636 1.00 71.69 701 LYS A N 1
ATOM 5322 C CA . LYS A 1 701 ? 27.596 -19.749 28.561 1.00 71.69 701 LYS A CA 1
ATOM 5323 C C . LYS A 1 701 ? 27.740 -18.841 27.336 1.00 71.69 701 LYS A C 1
ATOM 5325 O O . LYS A 1 701 ? 28.861 -18.611 26.887 1.00 71.69 701 LYS A O 1
ATOM 5330 N N . ALA A 1 702 ? 26.647 -18.260 26.838 1.00 64.69 702 ALA A N 1
ATOM 5331 C CA . ALA A 1 702 ? 26.691 -17.327 25.710 1.00 64.69 702 ALA A CA 1
ATOM 5332 C C . ALA A 1 702 ? 27.533 -16.074 26.026 1.00 64.69 702 ALA A C 1
ATOM 5334 O O . ALA A 1 702 ? 28.234 -15.554 25.155 1.00 64.69 702 ALA A O 1
ATOM 5335 N N . TYR A 1 703 ? 27.517 -15.601 27.277 1.00 67.38 703 TYR A N 1
ATOM 5336 C CA . TYR A 1 703 ? 28.357 -14.489 27.721 1.00 67.38 703 TYR A CA 1
ATOM 5337 C C . TYR A 1 703 ? 29.844 -14.879 27.794 1.00 67.38 703 TYR A C 1
ATOM 5339 O O . TYR A 1 703 ? 30.706 -14.086 27.410 1.00 67.38 703 TYR A O 1
ATOM 5347 N N . ALA A 1 704 ? 30.158 -16.106 28.224 1.00 70.06 704 ALA A N 1
ATOM 5348 C CA . ALA A 1 704 ? 31.518 -16.646 28.227 1.00 70.06 704 ALA A CA 1
ATOM 5349 C C . ALA A 1 704 ? 32.076 -16.837 26.803 1.00 70.06 704 ALA A C 1
ATOM 5351 O O . ALA A 1 704 ? 33.184 -16.381 26.518 1.00 70.06 704 ALA A O 1
ATOM 5352 N N . GLU A 1 705 ? 31.299 -17.426 25.892 1.00 71.00 705 GLU A N 1
ATOM 5353 C CA . GLU A 1 705 ? 31.677 -17.609 24.483 1.00 71.00 705 GLU A CA 1
ATOM 5354 C C . GLU A 1 705 ? 31.876 -16.257 23.779 1.00 71.00 705 GLU A C 1
ATOM 5356 O O . GLU A 1 705 ? 32.903 -16.026 23.137 1.00 71.00 705 GLU A O 1
ATOM 5361 N N . LYS A 1 706 ? 30.961 -15.297 23.979 1.00 68.31 706 LYS A N 1
ATOM 5362 C CA . LYS A 1 706 ? 31.089 -13.937 23.430 1.00 68.31 706 LYS A CA 1
ATOM 5363 C C . LYS A 1 706 ? 32.310 -13.194 23.988 1.00 68.31 706 LYS A C 1
ATOM 5365 O O . LYS A 1 706 ? 32.972 -12.467 23.249 1.00 68.31 706 LYS A O 1
ATOM 5370 N N . LYS A 1 707 ? 32.652 -13.403 25.265 1.00 72.81 707 LYS A N 1
ATOM 5371 C CA . LYS A 1 707 ? 33.867 -12.860 25.897 1.00 72.81 707 LYS A CA 1
ATOM 5372 C C . LYS A 1 707 ? 35.146 -13.459 25.301 1.00 72.81 707 LYS A C 1
ATOM 5374 O O . LYS A 1 707 ? 36.101 -12.716 25.084 1.00 72.81 707 LYS A O 1
ATOM 5379 N N . ASP A 1 708 ? 35.171 -14.757 25.006 1.00 74.00 708 ASP A N 1
ATOM 5380 C CA . ASP A 1 708 ? 36.318 -15.422 24.372 1.00 74.00 708 ASP A CA 1
ATOM 5381 C C . ASP A 1 708 ? 36.509 -14.988 22.904 1.00 74.00 708 ASP A C 1
ATOM 5383 O O . ASP A 1 708 ? 37.630 -14.699 22.480 1.00 74.00 708 ASP A O 1
ATOM 5387 N N . VAL A 1 709 ? 35.419 -14.810 22.147 1.00 69.12 709 VAL A N 1
ATOM 5388 C CA . VAL A 1 709 ? 35.461 -14.215 20.796 1.00 69.12 709 VAL A CA 1
ATOM 5389 C C . VAL A 1 709 ? 36.022 -12.787 20.830 1.00 69.12 709 VAL A C 1
ATOM 5391 O O . VAL A 1 709 ? 36.891 -12.453 20.024 1.00 69.12 709 VAL A O 1
ATOM 5394 N N . VAL A 1 710 ? 35.599 -11.952 21.788 1.00 70.38 710 VAL A N 1
ATOM 5395 C CA . VAL A 1 710 ? 36.141 -10.589 21.957 1.00 70.38 710 VAL A CA 1
ATOM 5396 C C . VAL A 1 710 ? 37.621 -10.612 22.363 1.00 70.38 710 VAL A C 1
ATOM 5398 O O . VAL A 1 710 ? 38.409 -9.858 21.794 1.00 70.38 710 VAL A O 1
ATOM 5401 N N . MET A 1 711 ? 38.036 -11.504 23.271 1.00 74.31 711 MET A N 1
ATOM 5402 C CA . MET A 1 711 ? 39.455 -11.695 23.618 1.00 74.31 711 MET A CA 1
ATOM 5403 C C . MET A 1 711 ? 40.300 -12.058 22.388 1.00 74.31 711 MET A C 1
ATOM 5405 O O . MET A 1 711 ? 41.359 -11.467 22.172 1.00 74.31 711 MET A O 1
ATOM 5409 N N . LYS A 1 712 ? 39.819 -12.982 21.546 1.00 73.38 712 LYS A N 1
ATOM 5410 C CA . LYS A 1 712 ? 40.491 -13.388 20.301 1.00 73.38 712 LYS A CA 1
ATOM 5411 C C . LYS A 1 712 ? 40.556 -12.253 19.276 1.00 73.38 712 LYS A C 1
ATOM 5413 O O . LYS A 1 712 ? 41.605 -12.060 18.664 1.00 73.38 712 LYS A O 1
ATOM 5418 N N . ALA A 1 713 ? 39.497 -11.455 19.136 1.00 64.62 713 ALA A N 1
ATOM 5419 C CA . ALA A 1 713 ? 39.494 -10.278 18.266 1.00 64.62 713 ALA A CA 1
ATOM 5420 C C . ALA A 1 713 ? 40.513 -9.214 18.722 1.00 64.62 713 ALA A C 1
ATOM 5422 O O . ALA A 1 713 ? 41.286 -8.713 17.904 1.00 64.62 713 ALA A O 1
ATOM 5423 N N . VAL A 1 714 ? 40.583 -8.923 20.027 1.00 71.12 714 VAL A N 1
ATOM 5424 C CA . VAL A 1 714 ? 41.569 -7.989 20.606 1.00 71.12 714 VAL A CA 1
ATOM 5425 C C . VAL A 1 714 ? 43.000 -8.516 20.446 1.00 71.12 714 VAL A C 1
ATOM 5427 O O . VAL A 1 714 ? 43.893 -7.758 20.068 1.00 71.12 714 VAL A O 1
ATOM 5430 N N . ALA A 1 715 ? 43.230 -9.817 20.654 1.00 70.19 715 ALA A N 1
ATOM 5431 C CA . ALA A 1 715 ? 44.529 -10.442 20.403 1.00 70.19 715 ALA A CA 1
ATOM 5432 C C . ALA A 1 715 ? 44.939 -10.350 18.919 1.00 70.19 715 ALA A C 1
ATOM 5434 O O . ALA A 1 715 ? 46.085 -10.017 18.619 1.00 70.19 715 ALA A O 1
ATOM 5435 N N . SER A 1 716 ? 43.998 -10.564 17.992 1.00 66.19 716 SER A N 1
ATOM 5436 C CA . SER A 1 716 ? 44.239 -10.434 16.550 1.00 66.19 716 SER A CA 1
ATOM 5437 C C . SER A 1 716 ? 44.537 -8.991 16.130 1.00 66.19 716 SER A C 1
ATOM 5439 O O . SER A 1 716 ? 45.425 -8.773 15.307 1.00 66.19 716 SER A O 1
ATOM 5441 N N . GLN A 1 717 ? 43.849 -7.994 16.700 1.00 64.69 717 GLN A N 1
ATOM 5442 C CA . GLN A 1 717 ? 44.167 -6.580 16.461 1.00 64.69 717 GLN A CA 1
ATOM 5443 C C . GLN A 1 717 ? 45.544 -6.201 17.018 1.00 64.69 717 GLN A C 1
ATOM 5445 O O . GLN A 1 717 ? 46.291 -5.483 16.354 1.00 64.69 717 GLN A O 1
ATOM 5450 N N . LYS A 1 718 ? 45.922 -6.718 18.195 1.00 74.94 718 LYS A N 1
ATOM 5451 C CA . LYS A 1 718 ? 47.258 -6.500 18.771 1.00 74.94 718 LYS A CA 1
ATOM 5452 C C . LYS A 1 718 ? 48.359 -7.094 17.888 1.00 74.94 718 LYS A C 1
ATOM 5454 O O . LYS A 1 718 ? 49.320 -6.394 17.586 1.00 74.94 718 LYS A O 1
ATOM 5459 N N . ALA A 1 719 ? 48.182 -8.324 17.402 1.00 68.12 719 ALA A N 1
ATOM 5460 C CA . ALA A 1 719 ? 49.117 -8.955 16.469 1.00 68.12 719 ALA A CA 1
ATOM 5461 C C . ALA A 1 719 ? 49.235 -8.180 15.140 1.00 68.12 719 ALA A C 1
ATOM 5463 O O . ALA A 1 719 ? 50.338 -8.000 14.625 1.00 68.12 719 ALA A O 1
ATOM 5464 N N . ALA A 1 720 ? 48.124 -7.655 14.609 1.00 66.00 720 ALA A N 1
ATOM 5465 C CA . ALA A 1 720 ? 48.139 -6.807 13.416 1.00 66.00 720 ALA A CA 1
ATOM 5466 C C . ALA A 1 720 ? 48.880 -5.473 13.647 1.00 66.00 720 ALA A C 1
ATOM 5468 O O . ALA A 1 720 ? 49.644 -5.039 12.786 1.00 66.00 720 ALA A O 1
ATOM 5469 N N . ALA A 1 721 ? 48.714 -4.844 14.816 1.00 69.19 721 ALA A N 1
ATOM 5470 C CA . ALA A 1 721 ? 49.434 -3.623 15.183 1.00 69.19 721 ALA A CA 1
ATOM 5471 C C . ALA A 1 721 ? 50.946 -3.864 15.367 1.00 69.19 721 ALA A C 1
ATOM 5473 O O . ALA A 1 721 ? 51.761 -3.079 14.879 1.00 69.19 721 ALA A O 1
ATOM 5474 N N . GLU A 1 722 ? 51.330 -4.972 16.008 1.00 75.75 722 GLU A N 1
ATOM 5475 C CA . GLU A 1 722 ? 52.732 -5.393 16.148 1.00 75.75 722 GLU A CA 1
ATOM 5476 C C . GLU A 1 722 ? 53.365 -5.695 14.778 1.00 75.75 722 GLU A C 1
ATOM 5478 O O . GLU A 1 722 ? 54.478 -5.248 14.498 1.00 75.75 722 GLU A O 1
ATOM 5483 N N . SER A 1 723 ? 52.630 -6.356 13.876 1.00 69.38 723 SER A N 1
ATOM 5484 C CA . SER A 1 723 ? 53.078 -6.615 12.502 1.00 69.38 723 SER A CA 1
ATOM 5485 C C . SER A 1 723 ? 53.216 -5.332 11.667 1.00 69.38 723 SER A C 1
ATOM 5487 O O . SER A 1 723 ? 54.194 -5.191 10.933 1.00 69.38 723 SER A O 1
ATOM 5489 N N . LYS A 1 724 ? 52.310 -4.354 11.831 1.00 73.38 724 LYS A N 1
ATOM 5490 C CA . LYS A 1 724 ? 52.412 -3.029 11.191 1.00 73.38 724 LYS A CA 1
ATOM 5491 C C . LYS A 1 724 ? 53.647 -2.260 11.667 1.00 73.38 724 LYS A C 1
ATOM 5493 O O . LYS A 1 724 ? 54.386 -1.734 10.842 1.00 73.38 724 LYS A O 1
ATOM 5498 N N . SER A 1 725 ? 53.915 -2.259 12.975 1.00 72.56 725 SER A N 1
ATOM 5499 C CA . SER A 1 725 ? 55.111 -1.624 13.550 1.00 72.56 725 SER A CA 1
ATOM 5500 C C . SER A 1 725 ? 56.413 -2.283 13.070 1.00 72.56 725 SER A C 1
ATOM 5502 O O . SER A 1 725 ? 57.389 -1.587 12.783 1.00 72.56 725 SER A O 1
ATOM 5504 N N . ALA A 1 726 ? 56.429 -3.612 12.916 1.00 71.81 726 ALA A N 1
ATOM 5505 C CA . ALA A 1 726 ? 57.568 -4.326 12.341 1.00 71.81 726 ALA A CA 1
ATOM 5506 C C . ALA A 1 726 ? 57.812 -3.956 10.864 1.00 71.81 726 ALA A C 1
ATOM 5508 O O . ALA A 1 726 ? 58.966 -3.826 10.454 1.00 71.81 726 ALA A O 1
ATOM 5509 N N . LEU A 1 727 ? 56.747 -3.747 10.081 1.00 71.56 727 LEU A N 1
ATOM 5510 C CA . LEU A 1 727 ? 56.841 -3.357 8.673 1.00 71.56 727 LEU A CA 1
ATOM 5511 C C . LEU A 1 727 ? 57.334 -1.910 8.511 1.00 71.56 727 LEU A C 1
ATOM 5513 O O . LEU A 1 727 ? 58.279 -1.680 7.763 1.00 71.56 727 LEU A O 1
ATOM 5517 N N . GLU A 1 728 ? 56.799 -0.962 9.287 1.00 76.81 728 GLU A N 1
ATOM 5518 C CA . GLU A 1 728 ? 57.283 0.431 9.325 1.00 76.81 728 GLU A CA 1
ATOM 5519 C C . GLU A 1 728 ? 58.773 0.513 9.711 1.00 76.81 728 GLU A C 1
ATOM 5521 O O . GLU A 1 728 ? 59.534 1.294 9.136 1.00 76.81 728 GLU A O 1
ATOM 5526 N N . LYS A 1 729 ? 59.225 -0.342 10.640 1.00 77.75 729 LYS A N 1
ATOM 5527 C CA . LYS A 1 729 ? 60.644 -0.454 11.010 1.00 77.75 729 LYS A CA 1
ATOM 5528 C C . LYS A 1 729 ? 61.503 -1.024 9.874 1.00 77.75 729 LYS A C 1
ATOM 5530 O O . LYS A 1 729 ? 62.590 -0.508 9.630 1.00 77.75 729 LYS A O 1
ATOM 5535 N N . ALA A 1 730 ? 61.020 -2.041 9.160 1.00 68.81 730 ALA A N 1
ATOM 5536 C CA . ALA A 1 730 ? 61.723 -2.611 8.009 1.00 68.81 730 ALA A CA 1
ATOM 5537 C C . ALA A 1 730 ? 61.830 -1.616 6.834 1.00 68.81 730 ALA A C 1
ATOM 5539 O O . ALA A 1 730 ? 62.849 -1.581 6.144 1.00 68.81 730 ALA A O 1
ATOM 5540 N N . GLU A 1 731 ? 60.819 -0.768 6.621 1.00 72.19 731 GLU A N 1
ATOM 5541 C CA . GLU A 1 731 ? 60.876 0.307 5.624 1.00 72.19 731 GLU A CA 1
ATOM 5542 C C . GLU A 1 731 ? 61.856 1.422 6.019 1.00 72.19 731 GLU A C 1
ATOM 5544 O O . GLU A 1 731 ? 62.595 1.913 5.161 1.00 72.19 731 GLU A O 1
ATOM 5549 N N . ALA A 1 732 ? 61.944 1.769 7.308 1.00 76.38 732 ALA A N 1
ATOM 5550 C CA . ALA A 1 732 ? 62.956 2.697 7.814 1.00 76.38 732 ALA A CA 1
ATOM 5551 C C . ALA A 1 732 ? 64.388 2.151 7.637 1.00 76.38 732 ALA A C 1
ATOM 5553 O O . ALA A 1 732 ? 65.251 2.855 7.111 1.00 76.38 732 ALA A O 1
ATOM 5554 N N . GLU A 1 733 ? 64.632 0.883 7.984 1.00 79.12 733 GLU A N 1
ATOM 5555 C CA . GLU A 1 733 ? 65.933 0.219 7.788 1.00 79.12 733 GLU A CA 1
ATOM 5556 C C . GLU A 1 733 ? 66.307 0.105 6.300 1.00 79.12 733 GLU A C 1
ATOM 5558 O O . GLU A 1 733 ? 67.458 0.331 5.922 1.00 79.12 733 GLU A O 1
ATOM 5563 N N . LYS A 1 734 ? 65.328 -0.162 5.424 1.00 77.12 734 LYS A N 1
ATOM 5564 C CA . LYS A 1 734 ? 65.506 -0.135 3.964 1.00 77.12 734 LYS A CA 1
ATOM 5565 C C . LYS A 1 734 ? 65.875 1.264 3.455 1.00 77.12 734 LYS A C 1
ATOM 5567 O O . LYS A 1 734 ? 66.714 1.376 2.562 1.00 77.12 734 LYS A O 1
ATOM 5572 N N . LYS A 1 735 ? 65.275 2.324 4.007 1.00 80.69 735 LYS A N 1
ATOM 5573 C CA . LYS A 1 735 ? 65.583 3.719 3.652 1.00 80.69 735 LYS A CA 1
ATOM 5574 C C . LYS A 1 735 ? 67.002 4.107 4.075 1.00 80.69 735 LYS A C 1
ATOM 5576 O O . LYS A 1 735 ? 67.747 4.624 3.248 1.00 80.69 735 LYS A O 1
ATOM 5581 N N . GLU A 1 736 ? 67.407 3.776 5.303 1.00 79.56 736 GLU A N 1
ATOM 5582 C CA . GLU A 1 736 ? 68.781 3.996 5.781 1.00 79.56 736 GLU A CA 1
ATOM 5583 C C . GLU A 1 736 ? 69.803 3.213 4.933 1.00 79.56 736 GLU A C 1
ATOM 5585 O O . GLU A 1 736 ? 70.845 3.748 4.556 1.00 79.56 736 GLU A O 1
ATOM 5590 N N . ALA A 1 737 ? 69.491 1.968 4.553 1.00 72.31 737 ALA A N 1
ATOM 5591 C CA . ALA A 1 737 ? 70.341 1.176 3.665 1.00 72.31 737 ALA A CA 1
ATOM 5592 C C . ALA A 1 737 ? 70.500 1.803 2.266 1.00 72.31 737 ALA A C 1
ATOM 5594 O O . ALA A 1 737 ? 71.600 1.777 1.713 1.00 72.31 737 ALA A O 1
ATOM 5595 N N . LEU A 1 738 ? 69.440 2.394 1.701 1.00 75.88 738 LEU A N 1
ATOM 5596 C CA . LEU A 1 738 ? 69.494 3.093 0.411 1.00 75.88 738 LEU A CA 1
ATOM 5597 C C . LEU A 1 738 ? 70.327 4.380 0.486 1.00 75.88 738 LEU A C 1
ATOM 5599 O O . LEU A 1 738 ? 71.216 4.563 -0.343 1.00 75.88 738 LEU A O 1
ATOM 5603 N N . GLU A 1 739 ? 70.127 5.214 1.509 1.00 80.25 739 GLU A N 1
ATOM 5604 C CA . GLU A 1 739 ? 70.941 6.421 1.747 1.00 80.25 739 GLU A CA 1
ATOM 5605 C C . GLU A 1 739 ? 72.429 6.071 1.943 1.00 80.25 739 GLU A C 1
ATOM 5607 O O . GLU A 1 739 ? 73.325 6.776 1.473 1.00 80.25 739 GLU A O 1
ATOM 5612 N N . LYS A 1 740 ? 72.716 4.922 2.564 1.00 78.12 740 LYS A N 1
ATOM 5613 C CA . LYS A 1 740 ? 74.076 4.397 2.740 1.00 78.12 740 LYS A CA 1
ATOM 5614 C C . LYS A 1 740 ? 74.695 3.879 1.437 1.00 78.12 740 LYS A C 1
ATOM 5616 O O . LYS A 1 740 ? 75.887 4.079 1.215 1.00 78.12 740 LYS A O 1
ATOM 5621 N N . ILE A 1 741 ? 73.905 3.262 0.555 1.00 73.56 741 ILE A N 1
ATOM 5622 C CA . ILE A 1 741 ? 74.333 2.877 -0.804 1.00 73.56 741 ILE A CA 1
ATOM 5623 C C . ILE A 1 741 ? 74.601 4.122 -1.662 1.00 73.56 741 ILE A C 1
ATOM 5625 O O . ILE A 1 741 ? 75.581 4.155 -2.406 1.00 73.56 741 ILE A O 1
ATOM 5629 N N . GLU A 1 742 ? 73.777 5.162 -1.543 1.00 79.19 742 GLU A N 1
ATOM 5630 C CA . GLU A 1 742 ? 73.974 6.438 -2.236 1.00 79.19 742 GLU A CA 1
ATOM 5631 C C . GLU A 1 742 ? 75.239 7.161 -1.742 1.00 79.19 742 GLU A C 1
ATOM 5633 O O . GLU A 1 742 ? 76.056 7.610 -2.550 1.00 79.19 742 GLU A O 1
ATOM 5638 N N . SER A 1 743 ? 75.475 7.185 -0.427 1.00 73.75 743 SER A N 1
ATOM 5639 C CA . SER A 1 743 ? 76.721 7.680 0.170 1.00 73.75 743 SER A CA 1
ATOM 5640 C C . SER A 1 743 ? 77.953 6.925 -0.354 1.00 73.75 743 SER A C 1
ATOM 5642 O O . SER A 1 743 ? 78.879 7.559 -0.861 1.00 73.75 743 SER A O 1
ATOM 5644 N N . LEU A 1 744 ? 77.932 5.586 -0.349 1.00 76.25 744 LEU A N 1
ATOM 5645 C CA . LEU A 1 744 ? 79.023 4.757 -0.883 1.00 76.25 744 LEU A CA 1
ATOM 5646 C C . LEU A 1 744 ? 79.248 4.964 -2.391 1.00 76.25 744 LEU A C 1
ATOM 5648 O O . LEU A 1 744 ? 80.392 4.970 -2.844 1.00 76.25 744 LEU A O 1
ATOM 5652 N N . ASN A 1 745 ? 78.192 5.181 -3.182 1.00 72.31 745 ASN A N 1
ATOM 5653 C CA . ASN A 1 745 ? 78.327 5.531 -4.600 1.00 72.31 745 ASN A CA 1
ATOM 5654 C C . ASN A 1 745 ? 79.002 6.896 -4.796 1.00 72.31 745 ASN A C 1
ATOM 5656 O O . ASN A 1 745 ? 79.822 7.046 -5.704 1.00 72.31 745 ASN A O 1
ATOM 5660 N N . ASN A 1 746 ? 78.708 7.875 -3.937 1.00 74.88 746 ASN A N 1
ATOM 5661 C CA . ASN A 1 746 ? 79.358 9.184 -3.964 1.00 74.88 746 ASN A CA 1
ATOM 5662 C C . ASN A 1 746 ? 80.837 9.107 -3.532 1.00 74.88 746 ASN A C 1
ATOM 5664 O O . ASN A 1 746 ? 81.687 9.708 -4.190 1.00 74.88 746 ASN A O 1
ATOM 5668 N N . GLU A 1 747 ? 81.185 8.298 -2.525 1.00 72.75 747 GLU A N 1
ATOM 5669 C CA . GLU A 1 747 ? 82.589 8.012 -2.176 1.00 72.75 747 GLU A CA 1
ATOM 5670 C C . GLU A 1 747 ? 83.336 7.296 -3.315 1.00 72.75 747 GLU A C 1
ATOM 5672 O O . GLU A 1 747 ? 84.459 7.661 -3.663 1.00 72.75 747 GLU A O 1
ATOM 5677 N N . LEU A 1 748 ? 82.704 6.311 -3.960 1.00 70.75 748 LEU A N 1
ATOM 5678 C CA . LEU A 1 748 ? 83.276 5.572 -5.090 1.00 70.75 748 LEU A CA 1
ATOM 5679 C C . LEU A 1 748 ? 83.455 6.477 -6.325 1.00 70.75 748 LEU A C 1
ATOM 5681 O O . LEU A 1 748 ? 84.422 6.322 -7.077 1.00 70.75 748 LEU A O 1
ATOM 5685 N N . LYS A 1 749 ? 82.576 7.470 -6.512 1.00 72.88 749 LYS A N 1
ATOM 5686 C CA . LYS A 1 749 ? 82.720 8.538 -7.513 1.00 72.88 749 LYS A CA 1
ATOM 5687 C C . LYS A 1 749 ? 83.911 9.451 -7.194 1.00 72.88 749 LYS A C 1
ATOM 5689 O O . LYS A 1 749 ? 84.758 9.638 -8.065 1.00 72.88 749 LYS A O 1
ATOM 5694 N N . ALA A 1 750 ? 84.056 9.906 -5.948 1.00 68.19 750 ALA A N 1
ATOM 5695 C CA . ALA A 1 750 ? 85.211 10.696 -5.511 1.00 68.19 750 ALA A CA 1
ATOM 5696 C C . ALA A 1 750 ? 86.541 9.921 -5.646 1.00 68.19 750 ALA A C 1
ATOM 5698 O O . ALA A 1 750 ? 87.541 10.468 -6.108 1.00 68.19 750 ALA A O 1
ATOM 5699 N N . LEU A 1 751 ? 86.560 8.618 -5.340 1.00 65.31 751 LEU A N 1
ATOM 5700 C CA . LEU A 1 751 ? 87.727 7.752 -5.558 1.00 65.31 751 LEU A CA 1
ATOM 5701 C C . LEU A 1 751 ? 88.086 7.596 -7.046 1.00 65.31 751 LEU A C 1
ATOM 5703 O O . LEU A 1 751 ? 89.269 7.512 -7.383 1.00 65.31 751 LEU A O 1
ATOM 5707 N N . LYS A 1 752 ? 87.097 7.593 -7.953 1.00 66.25 752 LYS A N 1
ATOM 5708 C CA . LYS A 1 752 ? 87.340 7.634 -9.407 1.00 66.25 752 LYS A CA 1
ATOM 5709 C C . LYS A 1 752 ? 87.924 8.980 -9.849 1.00 66.25 752 LYS A C 1
ATOM 5711 O O . LYS A 1 752 ? 88.850 8.981 -10.657 1.00 66.25 752 LYS A O 1
ATOM 5716 N N . GLU A 1 753 ? 87.460 10.098 -9.293 1.00 61.56 753 GLU A N 1
ATOM 5717 C CA . GLU A 1 753 ? 88.021 11.429 -9.571 1.00 61.56 753 GLU A CA 1
ATOM 5718 C C . GLU A 1 753 ? 89.464 11.559 -9.054 1.00 61.56 753 GLU A C 1
ATOM 5720 O O . GLU A 1 753 ? 90.347 11.952 -9.817 1.00 61.56 753 GLU A O 1
ATOM 5725 N N . ILE A 1 754 ? 89.759 11.107 -7.830 1.00 60.72 754 ILE A N 1
ATOM 5726 C CA . ILE A 1 754 ? 91.133 11.032 -7.295 1.00 60.72 754 ILE A CA 1
ATOM 5727 C C . ILE A 1 754 ? 92.025 10.168 -8.203 1.00 60.72 754 ILE A C 1
ATOM 5729 O O . ILE A 1 754 ? 93.142 10.564 -8.538 1.00 60.72 754 ILE A O 1
ATOM 5733 N N . LYS A 1 755 ? 91.523 9.020 -8.681 1.00 57.69 755 LYS A N 1
ATOM 5734 C CA . LYS A 1 755 ? 92.255 8.161 -9.627 1.00 57.69 755 LYS A CA 1
ATOM 5735 C C . LYS A 1 755 ? 92.476 8.818 -10.999 1.00 57.69 755 LYS A C 1
ATOM 5737 O O . LYS A 1 755 ? 93.445 8.471 -11.666 1.00 57.69 755 LYS A O 1
ATOM 5742 N N . SER A 1 756 ? 91.636 9.773 -11.408 1.00 56.16 756 SER A N 1
ATOM 5743 C CA . SER A 1 756 ? 91.841 10.562 -12.636 1.00 56.16 756 SER A CA 1
ATOM 5744 C C . SER A 1 756 ? 92.896 11.668 -12.489 1.00 56.16 756 SER A C 1
ATOM 5746 O O . SER A 1 756 ? 93.510 12.057 -13.478 1.00 56.16 756 SER A O 1
ATOM 5748 N N . GLN A 1 757 ? 93.151 12.141 -11.263 1.00 50.69 757 GLN A N 1
ATOM 5749 C CA . GLN A 1 757 ? 94.171 13.158 -10.969 1.00 50.69 757 GLN A CA 1
ATOM 5750 C C . GLN A 1 757 ? 95.556 12.554 -10.669 1.00 50.69 757 GLN A C 1
ATOM 5752 O O . GLN A 1 757 ? 96.571 13.240 -10.780 1.00 50.69 757 GLN A O 1
ATOM 5757 N N . ALA A 1 758 ? 95.624 11.261 -10.338 1.00 48.00 758 ALA A N 1
ATOM 5758 C CA . ALA A 1 758 ? 96.862 10.522 -10.086 1.00 48.00 758 ALA A CA 1
ATOM 5759 C C . ALA A 1 758 ? 97.578 10.085 -11.386 1.00 48.00 758 ALA A C 1
ATOM 5761 O O . ALA A 1 758 ? 97.749 8.893 -11.644 1.00 48.00 758 ALA A O 1
ATOM 5762 N N . ALA A 1 759 ? 97.998 11.047 -12.212 1.00 44.59 759 ALA A N 1
ATOM 5763 C CA . ALA A 1 759 ? 98.747 10.788 -13.443 1.00 44.59 759 ALA A CA 1
ATOM 5764 C C . ALA A 1 759 ? 100.200 10.328 -13.157 1.00 44.59 759 ALA A C 1
ATOM 5766 O O . ALA A 1 759 ? 100.954 11.069 -12.519 1.00 44.59 759 ALA A O 1
ATOM 5767 N N . PRO A 1 760 ? 100.643 9.151 -13.649 1.00 42.56 760 PRO A N 1
ATOM 5768 C CA . PRO A 1 760 ? 102.057 8.783 -13.668 1.00 42.56 760 PRO A CA 1
ATOM 5769 C C . PRO A 1 760 ? 102.827 9.640 -14.682 1.00 42.56 760 PRO A C 1
ATOM 5771 O O . PRO A 1 760 ? 102.300 10.002 -15.732 1.00 42.56 760 PRO A O 1
ATOM 5774 N N . ALA A 1 761 ? 104.076 9.968 -14.354 1.00 42.34 761 ALA A N 1
ATOM 5775 C CA . ALA A 1 761 ? 104.864 10.975 -15.056 1.00 42.34 761 ALA A CA 1
ATOM 5776 C C . ALA A 1 761 ? 105.187 10.661 -16.531 1.00 42.34 761 ALA A C 1
ATOM 5778 O O . ALA A 1 761 ? 105.346 9.513 -16.943 1.00 42.34 761 ALA A O 1
ATOM 5779 N N . THR A 1 762 ? 105.416 11.741 -17.278 1.00 39.72 762 THR A N 1
ATOM 5780 C CA . THR A 1 762 ? 106.202 11.781 -18.517 1.00 39.72 762 THR A CA 1
ATOM 5781 C C . THR A 1 762 ? 107.522 11.013 -18.400 1.00 39.72 762 THR A C 1
ATOM 5783 O O . THR A 1 762 ? 108.312 11.306 -17.500 1.00 39.72 762 THR A O 1
ATOM 5786 N N . VAL A 1 763 ? 107.816 10.141 -19.370 1.00 42.62 763 VAL A N 1
ATOM 5787 C CA . VAL A 1 763 ? 109.181 9.667 -19.660 1.00 42.62 763 VAL A CA 1
ATOM 5788 C C . VAL A 1 763 ? 109.400 9.617 -21.177 1.00 42.62 763 VAL A C 1
ATOM 5790 O O . VAL A 1 763 ? 109.185 8.596 -21.822 1.00 42.62 763 VAL A O 1
ATOM 5793 N N . GLU A 1 764 ? 109.874 10.729 -21.731 1.00 39.19 764 GLU A N 1
ATOM 5794 C CA . GLU A 1 764 ? 110.835 10.712 -22.844 1.00 39.19 764 GLU A CA 1
ATOM 5795 C C . GLU A 1 764 ? 112.232 10.681 -22.176 1.00 39.19 764 GLU A C 1
ATOM 5797 O O . GLU A 1 764 ? 112.436 11.322 -21.147 1.00 39.19 764 GLU A O 1
ATOM 5802 N N . ALA A 1 765 ? 113.127 9.744 -22.507 1.00 42.47 765 ALA A N 1
ATOM 5803 C CA . ALA A 1 765 ? 114.108 9.839 -23.600 1.00 42.47 765 ALA A CA 1
ATOM 5804 C C . ALA A 1 765 ? 114.989 11.115 -23.514 1.00 42.47 765 ALA A C 1
ATOM 5806 O O . ALA A 1 765 ? 114.469 12.219 -23.440 1.00 42.47 765 ALA A O 1
ATOM 5807 N N . THR A 1 766 ? 116.329 11.070 -23.551 1.00 47.44 766 THR A N 1
ATOM 5808 C CA . THR A 1 766 ? 117.288 9.959 -23.754 1.00 47.44 766 THR A CA 1
ATOM 5809 C C . THR A 1 766 ? 118.704 10.416 -23.356 1.00 47.44 766 THR A C 1
ATOM 5811 O O . THR A 1 766 ? 118.982 11.608 -23.470 1.00 47.44 766 THR A O 1
ATOM 5814 N N . ALA A 1 767 ? 119.595 9.447 -23.080 1.00 38.75 767 ALA A N 1
ATOM 5815 C CA . ALA A 1 767 ? 121.039 9.599 -22.793 1.00 38.75 767 ALA A CA 1
ATOM 5816 C C . ALA A 1 767 ? 121.423 10.241 -21.441 1.00 38.75 767 ALA A C 1
ATOM 5818 O O . ALA A 1 767 ? 120.559 10.874 -20.800 1.00 38.75 767 ALA A O 1
#

pLDDT: mean 72.26, std 17.49, range [27.3, 94.56]

Organism: NCBI:txid1337665

Sequence (767 aa):
MGNVLSSFAKGGLTEQEKAALLKGITERDEAINARKKALTAKEDECETLSEQIESLQKKIETLESESKAQIEKLQSELNNTSSSTDEQTRDAEEAATSRAQELVTTKAQIAELEEKLSTLESAKQTATAELEATKQELADAKEQRLSLEASLNEELNTVNQKFAASEEKYQTLQQENSKLADQLASLTATLEEQKKSVAESQEKIASLQGATDETSKQSEEALASAKKDLAEAQEKLNSLQEAHDQLKSDSDAAQKAVEEWQQKHEALASDVEAAKKEAADANDKSKTLEEDLEKLRADLAKYQKDLESSEAAHETAKAELEKVKAEAAESQSKSAATEGETETLRKQLEDLQKRSEESQSEVAKAKEELASAEAAHDAELEKFKTAARSKIESTQEELETLQESLDAKTAELQKLVDEAKSEAAETKEKLAAAETEKESIQAKIAELESEASKVTDLEAQLSKLQSETSNQGEAQSALNSKLQESESALEKLEAEKKAIESKISELESESSSKDEAQSALSAKLKEAESTLEKLEAEKKTAESKVSELESEVEEKKALQAKVSGLESEVEEKNALQAKVSGLESEVEEKNALQAKVSGLESEVEEKKALEAKIAELESKGDAASELEAKLKEAEASLEQAAAEKESALQKAAAEHKEALAQAESEKAEAAAKAQAAEKEAAEQKEAVEKLEAEKKEAVEKAYAEKKDVVMKAVASQKAAAESKSALEKAEAEKKEALEKIESLNNELKALKEIKSQAAPATVEATA

Radius of gyration: 106.5 Å; chains: 1; bounding box: 269×112×354 Å

Foldseek 3Di:
DDDDDDDDPDDDDDPVVVVVVVVVVVVVVVVVVVVVVVVVVVVVVVVVVVVVVVVVVVVVVVVVVVVVVVVVVVVVVVVVVVVVVVVVVVVVVVVVVVVVVVVVVVVVVVVVVVVVVVVVVVVVVVVVVVVVVVVVVVVVVVVVVVVVVVVVVVVVVVVVVVVVVVVVVVVVVVVVVVVVVVVVVVVVVVVVVVVVVVVVVVVVVVVVVVVVVVVVVVVVVVVVVVVVVVVVVVVVVVVVVVVVVVVVVVVVVVVVVVVVVVVVVVVVVVVVVVPDPDDDDYDYYDDDDDDDDDDDDDDDDDDDDDDDDDDYDDDDDDDDDDDDDDDDDDDDDDDDDDDDDDDPPDPPPDCPVVVVVVVVVVVVVVVVVVVVVVVVVVVVVVVVVVVVVVVVVVVVVVVVVVVVVVVVVVVVVVVVVVVVVVVVVVVVVVVVVVVVVVVVVVVVVVVVVVVVVVVVVVVVVVVVVVVVVVVVVVVVVVVVVVVVVVVVVVVVVVVVVVVVVVVVVVVVVVVVVVVVVVVVVVVVVVVVVVVVVVVVVVVVVVVVVVVVVVVVVVVVVVVVVVVVVVVVVVVVVVVVVVVPPDVPDDDDDDDDPPDDDDDDDDDDDDDDDDDDPDDPPDDDPVPPVVVVVVVVVVVVVVVVVVVVVVVVVVVVVVVVVVVVVVVVVVVVVVVVVVVVVVVVVVVVVVVVVVVVVVVVVVVVVVVVVVVVVVVVVVVVVVVVVVVVVVVVVVVVVVVVVVVVVVVVVVVVVVVVVVVVVPDDDDDDDDD